Protein 8Z8Z (pdb70)

GO terms:
  GO:0015485 cholesterol binding (F, IDA)
  GO:0034198 cellular response to amino acid starvation (P, IDA)
  GO:0005765 lysosomal membrane (C, IDA)
  GO:1904263 positive regulation of TORC1 signaling (P, IDA)
  GO:0071397 cellular response to cholesterol (P, IDA)
  GO:0070062 extracellular exosome (C, HDA)
  GO:0050890 cognition (P, IMP)

Sequence (1158 aa):
PSMSITRLFPALLECFGIVLCGYIAGRANVITSTQAKGLGNFVSRFALPALLFKNMVVLNFSNVDWSFLYSILIAKASVFFIVCVLTLLVASPDSRFSKAGLFPIFATQSNDFALGYPIVEALYQTTYPEYLQYIYLVAPISLMMLNPIGFIFCEIQKWKDTQNASQNKIKIVGLGLLRVLQNPIVFMVFIGIAFNFILDRKVPVYVENFLDGLGNSFSGSALFYLGLTMVGKIKRLKKSAFVVLILLITAKLLVLPLLCREMVELLDKGDSVVNHTSLSNYAFLYGVFPVAPGVAIFATQFNMEVEIITSGMVISTFVSAPIMYVSAWLLTFPTMDPKPLAYAIQNVSFDISIVSLISLIWSLAILLLSKKYKQLPHMLTTNLLIAQSIVCAGMMIWNFVKEKNFVGQILVFVLLYSSLYSTYLWTGLLAISLFLLKKRERVQIPVGIIIISGWGIPALLVGVLLITGKHNGDSIDSAFFYGKEQMITTAVTLFCSILIAGISLMCMNDQQLTRHVLLCLLLIIGLFANLSSCLWWLFNQEPGRLYVELQFFCAVFNFGQGFISFGIFGLDKHLIILPPSMSITRLFPALLECFGIVLCGYIAGRANVITSTQAKGLGNFVSRFALPALLFKNMVVLNFSNVDWSFLYSILIAKASVFFIVCVLTLLVASPDSRFSKAGLFPIFATQSNDFALGYPIVEALYQTTYPEYLQYIYLVAPISLMMLNPIGFIFCEIQKWKDTQNASQNKIKIVGLGLLRVLQNPIVFMVFIGIAFNFILDRKVPVYVENFLDGLGNSFSGSALFYLGLTMVGKIKRLKKSAFVVLILLITAKLLVLPLLCREMVELLDKGDSVVNHTSLSNYAFLYGVFPVAPGVAIFATQFNMEVEIITSGMVISTFVSAPIMYVSAWLLTFPTMDPKPLAYAIQNVSFDISIVSLISLIWSLAILLLSKKYKQLPHMLTTNLLIAQSIVCAGMMIWNFVKEKNFVGQILVFVLLYSSLYSTYLWTGLLAISLFLLKKRERVQIPVGIIIISGWGIPALLVGVLLITGKHNGDSIDSAFFYGKEQMITTAVTLFCSILIAGISLMCMNDQQLTRHVLLCLLLIIGLFANLSSCLWWLFNQEPGRLYVELQFFCAVFNFGQGFISFGIFGLDKHLIILP

Radius of gyration: 35.73 Å; Cα contacts (8 Å, |Δi|>4): 1733; chains: 2; bounding box: 79×108×57 Å

Secondary structure (DSSP, 8-state):
--S-GGGHHHHHHHHHHHHHHHHHHHHTTSS-HHHHHHHHHHIIIIIHHHHHHHHHHH--SSS--HHHHHHHHHHHHHHHHHHHHHHHHHS-HHHHHHHHHHHHHHHH-B-IIIIIHHHHHHHHTTT-GGGGGGHHHHHHHHHHHHHHHHHHHHHHHHHHHHT-SS--HHHHHHHHHHHHHTSHHHHHHHHHHHHHHHTTT---HHHHHHHHHHHTTHHHHHHHHHHHHTTT------HHHHHHHHHHHHIIIIIHHHHHHHHHHHH---S-HHHHHHHHHHHHHHHTPPBPTHHHHHHHHHTSSHHHHHHHHHHHHHHHHHHHHHHHHHHHGGGS-HHHHHHHHHHHHHHHHHHHHHHHHHHHHHHHHHTGGGSTTHHHHHHHHHHHHHHHHHHHHHTTTTTS-TTHHHHHHHHHHHHHHHHHHHHHHHHHHHHHHHSTTS----TTTTTTTTTHHHHHHHHHTT-STT-----SSGGGSS-HHHHHHHHHHHHHHHHHHHHHHHHH----HHHHHHHHHHHHHHHHHHHHHHHHHHHSSS--SSHHHHHHHHHHHHTTHHHHHHHHHTSS-------/--S-GGGHHHHHHHHHHHHHHHHHHHHTTSS-HHHHHHHHHHIIIIIHHHHHHHHHHH--SSS--HHHHHHHHHHHHHHHHHHHHHHHHHS-HHHHHHHHHHHHHHHH-B-IIIIIHHHHHHHHTTT-GGGGGGHHHHHHHHHHHHHHHHHHHHHHHHHHHHT-SS--HHHHHHHHHHHHHTSHHHHHHHHHHHHHHHTTT---HHHHHHHHHHHTTHHHHHHHHHHHHTTT------HHHHHHHHHHHHIIIIIHHHHHHHHHHHH---S-HHHHHHHHHHHHHHHTPPBPTHHHHHHHHHTSSHHHHHHHHHHHHHHHHHHHHHHHHHHHGGGS-HHHHHHHHHHHHHHHHHHHHHHHHHHHHHHHHHTGGGSTTHHHHHHHHHHHHHHHHHHHHHTTTTTS-TTHHHHHHHHHHHHHHHHHHHHHHHHHHHHHHHSTTS----TTTTTTTTTHHHHHHHHHTT-STT-----SSGGGSS-HHHHHHHHHHHHHHHHHHHHHHHHH----HHHHHHHHHHHHHHHHHHHHHHHHHHHSSS--SSHHHHHHHHHHHHTTHHHHHHHHHTSS-------

Foldseek 3Di:
DQWPLVLQLVLLCLLVVLLQVLLCCQVVPVADPVRLVVLVCLLQVFQVLLQLLLLLLQPPVPPAPVLLLVQLLVLLVVLLVVQLVVLCVPPDPLCSLVCSQLLSLQQRQFDLQQRVQSNCCRTHCVNPVSLNSVSLVNRLVNLQPRNLVSQLSLLVNVCVVVVPVDDDSVVSSVVSNVVSCPRSSHVSSVVSNVNSVVVVSDDPPVCVVVSCVSNVPNHSSVSSSNSNLLHPQQDDDDVVLVVSLVVSLCSQQPVSLVSSLVSLLVRPDDPDPVVSLSSSLSSSLVSNGAGDCVSLVVCVVSVGCNSSSRNSRSVRVLPSSVSSSLSNLVSCQVVDDPVVLLVVLLVVLLSLLVVLLVLLVLLLLQCVLLVVCVDPPNVLVNLLSVLLNQLSVLSNCLLVDQLHPLPVNLVSLLSNFLSLLLNLQSLLVSLQVLLCVLVVVPDDCCDCCVPVVSRVVRSVLSCQQVVDPSLQASRSDSCVRGPLSSLVSLLVSLVCSLVSNVVSNVSSCVNCSVLSNVLSVVLSVLSVLSNCLSVVCVVVPPDDPCNVVSVSSNSSCSNNSSVSVSVRRSSDDGDRDPD/DQWPLVLQLVLLCLLVVLLQVLLCCQVVPVADPVRLVVLVCLLQVFQVLLQLLLLLLQPPVPPAPVLLLVQLLVLLVVLLVVQLVVLCVPPDPLCSLVCSQLLSLQQRQFDLQQRVQSNCCRTHCVNPVSLNSVSLVNRLVNLQPRNLVSQLSLLVNVCVVVVPVDDDSVVSSVVSNVVSCPRSSHVSSVVSNVNSVVVVSDDPPVCVVVSCVSNVPNHSSVSSSNSNLLHPQQDDDDVVLVVSLVVSLCSQQPVSLVSSLVSLLVRPDDPDPVVSLSSSLSSSLVSNGAGDCVSLVVCVVSVGCNSSSRNSRSVRVLPSSVSSSLSNLVSCQVVDDPVVLLVVLLVVLLSLLVVLLVLLVLLLLQCVLLVVCVDPPNVLVNLLSVLLNQLSVLSNCLLVDQLHPLPVNLVSLLSNFLSLLLNLQSLLVSLQVLLCVLVVVPDDCCDCCVPVVSRVVRSVLSCQQVVDPSLQASRSDSCVRGPLSSLVSLLVSLVCSLVSNVVSNVSSCVNCSVLSNVLSVVLSVLSVLSNCLSVVCVVVPPDDPCNVVSVSSNSSCSNNSSVSVSVRRSSDDGDRDPD

Solvent-accessible surface area: 46080 Å² total; per-residue (Å²): 129,15,5,20,14,88,70,1,14,8,0,12,40,23,0,38,19,0,8,85,23,0,33,91,0,17,103,66,102,42,2,46,97,60,22,9,91,1,0,7,26,0,10,50,135,33,0,21,16,8,22,0,30,31,33,1,0,71,11,46,35,97,102,10,50,92,48,2,6,117,0,0,15,76,0,2,40,39,1,8,135,80,14,10,53,101,8,50,128,118,14,72,90,127,25,61,49,3,46,0,0,0,13,0,0,0,0,3,16,10,11,3,17,7,0,0,50,10,4,4,60,8,2,0,88,102,50,26,74,74,8,21,34,9,0,9,7,2,9,0,47,6,9,47,86,10,4,10,77,0,2,38,39,0,15,47,17,60,39,95,92,96,80,42,116,68,72,40,117,144,115,6,64,34,60,0,86,93,68,10,88,110,33,40,25,0,75,26,5,95,71,0,51,47,70,3,140,120,35,91,96,126,16,56,95,65,60,67,43,45,15,56,12,7,3,92,0,10,36,2,0,11,1,0,62,6,0,14,32,22,40,54,63,104,109,186,34,126,74,75,13,92,75,44,6,80,113,10,16,54,11,0,5,91,60,0,0,78,49,0,66,98,34,0,55,114,34,14,153,57,147,46,123,100,73,47,61,0,22,5,10,2,0,20,8,6,0,0,2,0,0,9,35,21,0,10,95,9,0,78,88,6,119,16,24,45,84,10,0,14,0,0,5,10,48,0,1,63,49,0,20,51,55,3,12,22,13,0,6,43,24,5,11,117,72,45,95,117,124,66,25,20,108,7,3,10,48,0,1,48,2,20,0,38,54,0,35,113,10,0,100,126,0,25,35,16,2,71,82,21,91,31,54,117,67,43,0,2,57,1,1,7,24,1,0,85,6,2,16,72,0,1,47,0,4,39,67,0,24,135,11,33,71,48,70,54,83,45,4,57,52,4,0,47,68,1,9,7,2,1,0,1,2,1,6,7,3,0,19,0,0,55,4,7,62,45,37,78,46,85,114,54,98,44,62,42,86,30,39,25,92,112,12,0,118,23,63,0,25,97,25,3,38,90,4,32,92,56,66,118,31,38,11,70,35,24,16,6,38,54,2,18,50,38,51,2,9,90,10,9,7,83,4,0,118,44,0,39,73,51,2,21,103,5,20,129,76,29,118,131,87,21,53,73,77,0,50,57,0,0,83,66,1,40,111,8,0,144,20,11,27,45,9,8,58,82,36,42,136,61,98,85,10,75,69,106,8,42,49,49,29,0,75,10,11,24,20,10,12,8,3,1,54,48,0,27,26,22,2,2,56,17,96,46,95,47,74,100,154,128,15,4,18,14,88,70,1,13,6,0,12,42,23,0,39,19,1,7,85,23,0,36,89,0,16,105,67,104,41,3,45,97,59,22,8,91,0,0,8,27,0,9,49,134,32,0,20,16,8,21,0,29,30,32,2,0,69,11,46,36,97,103,9,50,90,46,2,7,119,0,0,16,76,0,2,39,40,1,8,132,83,14,9,52,102,8,50,130,120,13,70,89,125,24,61,48,3,48,0,0,0,13,0,0,0,0,4,16,10,11,3,18,8,0,0,49,11,5,4,59,8,2,0,85,100,50,25,73,73,7,21,36,9,1,7,7,1,8,0,46,7,9,49,84,11,5,11,78,0,2,36,40,0,14,46,16,58,38,95,92,93,80,42,115,66,74,38,118,143,115,6,62,36,59,0,87,93,67,9,87,110,33,41,25,1,76,26,5,94,70,0,50,46,69,3,141,121,33,92,97,126,18,56,96,65,60,68,44,44,15,55,12,8,3,92,0,9,36,2,0,11,1,0,63,5,0,14,33,22,40,54,61,103,111,187,36,129,74,74,12,90,76,44,5,78,114,10,16,53,10,0,6,92,60,0,0,79,50,0,67,96,33,0,54,114,33,12,156,59,148,46,124,100,72,48,62,0,22,6,12,2,0,20,9,6,0,0,1,0,0,10,37,21,0,8,94,10,0,78,87,6,119,17,25,44,83,10,0,13,0,0,5,10,49,0,2,64,51,0,20,52,58,5,13,21,13,0,6,44,26,6,11,116,71,46,92,118,122,66,24,20,105,7,2,10,50,0,1,50,2,20,0,41,53,0,37,115,10,0,100,125,1,25,37,17,2,70,82,21,91,31,55,119,70,44,0,2,56,1,1,7,24,0,0,84,7,2,16,71,0,1,47,0,3,38,69,0,25,138,10,32,70,47,71,53,80,44,5,55,53,4,0,48,68,1,10,6,3,2,0,1,2,1,6,7,3,0,19,0,0,51,3,7,62,44,35,78,46,83,115,56,99,44,61,40,87,30,37,24,92,113,13,0,118,24,62,0,24,98,26,3,37,88,4,32,90,56,67,116,32,38,11,68,34,24,16,6,41,53,2,19,48,38,51,1,9,90,10,8,7,84,4,0,116,45,0,41,73,52,2,20,104,5,20,128,77,28,118,132,86,21,54,72,76,0,50,59,0,0,86,66,1,41,111,8,0,144,20,11,26,44,11,8,60,80,35,42,136,61,96,84,9,74,66,108,8,44,48,47,28,0,75,10,13,23,20,11,12,8,3,1,53,48,0,26,26,21,2,3,56,16,96,46,94,48,73,102,155

Structure (mmCIF, N/CA/C/O backbone):
data_8Z8Z
#
_entry.id   8Z8Z
#
_cell.length_a   1.00
_cell.length_b   1.00
_cell.length_c   1.00
_cell.angle_alpha   90.00
_cell.angle_beta   90.00
_cell.angle_gamma   90.00
#
_symmetry.space_group_name_H-M   'P 1'
#
loop_
_entity.id
_entity.type
_entity.pdbx_description
1 polymer 'Lysosomal cholesterol signaling protein,Fluorescent Protein'
2 non-polymer 2-acetamido-2-deoxy-beta-D-glucopyranose
3 non-polymer '[(2~{R})-1-[2-azanylethoxy(oxidanyl)phosphoryl]oxy-3-hexadecanoyloxy-propan-2-yl] (~{Z})-octadec-9-enoate'
4 non-polymer CHOLESTEROL
5 non-polymer '[(2~{R})-1-[2-azanylethoxy(oxidanyl)phosphoryl]oxy-3-hexadecanoyloxy-propan-2-yl] (4~{Z},7~{Z},10~{Z},13~{Z},16~{Z},19~{Z})-docosa-4,7,10,13,16,19-hexaenoate'
6 non-polymer 1-palmitoyl-2-oleoyl-sn-glycero-3-phosphocholine
7 non-polymer 'SODIUM ION'
8 water water
#
loop_
_atom_site.group_PDB
_atom_site.id
_atom_site.type_symbol
_atom_site.label_atom_id
_atom_site.label_alt_id
_atom_site.label_comp_id
_atom_site.label_asym_id
_atom_site.label_entity_id
_atom_site.label_seq_id
_atom_site.pdbx_PDB_ins_code
_atom_site.Cartn_x
_atom_site.Cartn_y
_atom_site.Cartn_z
_atom_site.occupancy
_atom_site.B_iso_or_equiv
_atom_site.auth_seq_id
_atom_site.auth_comp_id
_atom_site.auth_asym_id
_atom_site.auth_atom_id
_atom_site.pdbx_PDB_model_num
ATOM 1 N N . PRO A 1 38 ? 162.909 188.403 183.993 1.00 67.93 35 PRO A N 1
ATOM 2 C CA . PRO A 1 38 ? 161.457 188.597 184.051 1.00 67.93 35 PRO A CA 1
ATOM 3 C C . PRO A 1 38 ? 160.672 187.479 183.373 1.00 67.93 35 PRO A C 1
ATOM 4 O O . PRO A 1 38 ? 160.772 186.316 183.751 1.00 67.93 35 PRO A O 1
ATOM 8 N N . SER A 1 39 ? 159.883 187.840 182.356 1.00 60.36 36 SER A N 1
ATOM 9 C CA . SER A 1 39 ? 159.020 186.835 181.680 1.00 60.36 36 SER A CA 1
ATOM 10 C C . SER A 1 39 ? 159.633 186.408 180.342 1.00 60.36 36 SER A C 1
ATOM 11 O O . SER A 1 39 ? 159.415 185.248 179.940 1.00 60.36 36 SER A O 1
ATOM 14 N N . MET A 1 40 ? 160.358 187.312 179.677 1.00 57.96 37 MET A N 1
ATOM 15 C CA . MET A 1 40 ? 160.947 187.000 178.347 1.00 57.96 37 MET A CA 1
ATOM 16 C C . MET A 1 40 ? 162.475 186.997 178.455 1.00 57.96 37 MET A C 1
ATOM 17 O O . MET A 1 40 ? 163.027 187.974 178.996 1.00 57.96 37 MET A O 1
ATOM 22 N N . SER A 1 41 ? 163.125 185.940 177.959 1.00 50.77 38 SER A N 1
ATOM 23 C CA . SER A 1 41 ? 164.611 185.876 177.968 1.00 50.77 38 SER A CA 1
ATOM 24 C C . SER A 1 41 ? 165.159 186.581 176.724 1.00 50.77 38 SER A C 1
ATOM 25 O O . SER A 1 41 ? 165.630 185.877 175.810 1.00 50.77 38 SER A O 1
ATOM 28 N N . ILE A 1 42 ? 165.101 187.916 176.695 1.00 47.88 39 ILE A N 1
ATOM 29 C CA . ILE A 1 42 ? 165.560 188.688 175.500 1.00 47.88 39 ILE A CA 1
ATOM 30 C C . ILE A 1 42 ? 167.039 188.377 175.245 1.00 47.88 39 ILE A C 1
ATOM 31 O O . ILE A 1 42 ? 167.428 188.303 174.066 1.00 47.88 39 ILE A O 1
ATOM 36 N N . THR A 1 43 ? 167.827 188.216 176.311 1.00 47.60 40 THR A N 1
ATOM 37 C CA . THR A 1 43 ? 169.266 187.871 176.160 1.00 47.60 40 THR A CA 1
ATOM 38 C C . THR A 1 43 ? 169.394 186.671 175.220 1.00 47.60 40 THR A C 1
ATOM 39 O O . THR A 1 43 ? 170.269 186.711 174.333 1.00 47.60 40 THR A O 1
ATOM 43 N N . ARG A 1 44 ? 168.525 185.666 175.366 1.00 46.99 41 ARG A N 1
ATOM 44 C CA . ARG A 1 44 ? 168.630 184.429 174.543 1.00 46.99 41 ARG A CA 1
ATOM 45 C C . ARG A 1 44 ? 168.035 184.652 173.146 1.00 46.99 41 ARG A C 1
ATOM 46 O O . ARG A 1 44 ? 168.116 183.718 172.325 1.00 46.99 41 ARG A O 1
ATOM 54 N N . LEU A 1 45 ? 167.460 185.829 172.885 1.00 42.96 42 LEU A N 1
ATOM 55 C CA . LEU A 1 45 ? 166.786 186.075 171.579 1.00 42.96 42 LEU A CA 1
ATOM 56 C C . LEU A 1 45 ? 167.818 186.248 170.458 1.00 42.96 42 LEU A C 1
ATOM 57 O O . LEU A 1 45 ? 167.613 185.655 169.381 1.00 42.96 42 LEU A O 1
ATOM 62 N N . PHE A 1 46 ? 168.883 187.020 170.696 1.00 44.54 43 PHE A N 1
ATOM 63 C CA . PHE A 1 46 ? 169.867 187.312 169.617 1.00 44.54 43 PHE A CA 1
ATOM 64 C C . PHE A 1 46 ? 170.496 186.018 169.077 1.00 44.54 43 PHE A C 1
ATOM 65 O O . PHE A 1 46 ? 170.508 185.840 167.846 1.00 44.54 43 PHE A O 1
ATOM 73 N N . PRO A 1 47 ? 171.013 185.103 169.929 1.00 43.57 44 PRO A N 1
ATOM 74 C CA . PRO A 1 47 ? 171.577 183.836 169.452 1.00 43.57 44 PRO A CA 1
ATOM 75 C C . PRO A 1 47 ? 170.537 183.008 168.683 1.00 43.57 44 PRO A C 1
ATOM 76 O O . PRO A 1 47 ? 170.900 182.402 167.692 1.00 43.57 44 PRO A O 1
ATOM 80 N N . ALA A 1 48 ? 169.283 183.009 169.145 1.00 42.45 45 ALA A N 1
ATOM 81 C CA . ALA A 1 48 ? 168.205 182.275 168.439 1.00 42.45 45 ALA A CA 1
ATOM 82 C C . ALA A 1 48 ? 168.034 182.852 167.031 1.00 42.45 45 ALA A C 1
ATOM 83 O O . ALA A 1 48 ? 167.932 182.057 166.077 1.00 42.45 45 ALA A O 1
ATOM 85 N N . LEU A 1 49 ? 168.009 184.183 166.912 1.00 42.50 46 LEU A N 1
ATOM 86 C CA . LEU A 1 49 ? 167.891 184.836 165.581 1.00 42.50 46 LEU A CA 1
ATOM 87 C C . LEU A 1 49 ? 169.125 184.481 164.748 1.00 42.50 46 LEU A C 1
ATOM 88 O O . LEU A 1 49 ? 168.962 184.189 163.547 1.00 42.50 46 LEU A O 1
ATOM 93 N N . LEU A 1 50 ? 170.309 184.506 165.368 1.00 44.09 47 LEU A N 1
ATOM 94 C CA . LEU A 1 50 ? 171.561 184.139 164.654 1.00 44.09 47 LEU A CA 1
ATOM 95 C C . LEU A 1 50 ? 171.404 182.727 164.084 1.00 44.09 47 LEU A C 1
ATOM 96 O O . LEU A 1 50 ? 171.769 182.525 162.911 1.00 44.09 47 LEU A O 1
ATOM 101 N N . GLU A 1 51 ? 170.873 181.794 164.881 1.00 43.77 48 GLU A N 1
ATOM 102 C CA . GLU A 1 51 ? 170.639 180.448 164.377 1.00 43.77 48 GLU A CA 1
ATOM 103 C C . GLU A 1 51 ? 169.669 180.448 163.209 1.00 43.77 48 GLU A C 1
ATOM 104 O O . GLU A 1 51 ? 169.980 179.948 162.124 1.00 43.77 48 GLU A O 1
ATOM 110 N N . CYS A 1 52 ? 168.489 181.020 163.415 1.00 43.44 49 CYS A N 1
ATOM 111 C CA . CYS A 1 52 ? 167.446 180.992 162.403 1.00 43.44 49 CYS A CA 1
ATOM 112 C C . CYS A 1 52 ? 167.898 181.624 161.105 1.00 43.44 49 CYS A C 1
ATOM 113 O O . CYS A 1 52 ? 167.760 181.022 160.047 1.00 43.44 49 CYS A O 1
ATOM 116 N N . PHE A 1 53 ? 168.484 182.810 161.159 1.00 42.52 50 PHE A N 1
ATOM 117 C CA . PHE A 1 53 ? 168.828 183.500 159.936 1.00 42.52 50 PHE A CA 1
ATOM 118 C C . PHE A 1 53 ? 170.220 183.168 159.434 1.00 42.52 50 PHE A C 1
ATOM 119 O O . PHE A 1 53 ? 170.461 183.286 158.238 1.00 42.52 50 PHE A O 1
ATOM 127 N N . GLY A 1 54 ? 171.112 182.672 160.283 1.00 41.26 51 GLY A N 1
ATOM 128 C CA . GLY A 1 54 ? 172.330 182.065 159.809 1.00 41.26 51 GLY A CA 1
ATOM 129 C C . GLY A 1 54 ? 172.115 180.853 158.950 1.00 41.26 51 GLY A C 1
ATOM 130 O O . GLY A 1 54 ? 172.720 180.756 157.891 1.00 41.26 51 GLY A O 1
ATOM 131 N N . ILE A 1 55 ? 171.245 179.929 159.362 1.00 37.53 52 ILE A N 1
ATOM 132 C CA . ILE A 1 55 ? 170.977 178.762 158.528 1.00 37.53 52 ILE A CA 1
ATOM 133 C C . ILE A 1 55 ? 170.267 179.158 157.240 1.00 37.53 52 ILE A C 1
ATOM 134 O O . ILE A 1 55 ? 170.556 178.620 156.168 1.00 37.53 52 ILE A O 1
ATOM 139 N N . VAL A 1 56 ? 169.380 180.146 157.305 1.00 37.12 53 VAL A N 1
ATOM 140 C CA . VAL A 1 56 ? 168.738 180.654 156.094 1.00 37.12 53 VAL A CA 1
ATOM 141 C C . VAL A 1 56 ? 169.773 181.209 155.133 1.00 37.12 53 VAL A C 1
ATOM 142 O O . VAL A 1 56 ? 169.712 180.967 153.929 1.00 37.12 53 VAL A O 1
ATOM 146 N N . LEU A 1 57 ? 170.756 181.941 155.658 1.00 42.33 54 LEU A N 1
ATOM 147 C CA . LEU A 1 57 ? 171.808 182.525 154.836 1.00 42.33 54 LEU A CA 1
ATOM 148 C C . LEU A 1 57 ? 172.747 181.474 154.277 1.00 42.33 54 LEU A C 1
ATOM 149 O O . LEU A 1 57 ? 173.233 181.613 153.163 1.00 42.33 54 LEU A O 1
ATOM 154 N N . CYS A 1 58 ? 173.054 180.442 155.054 1.00 40.41 55 CYS A N 1
ATOM 155 C CA . CYS A 1 58 ? 173.779 179.296 154.522 1.00 40.41 55 CYS A CA 1
ATOM 156 C C . CYS A 1 58 ? 173.070 178.709 153.316 1.00 40.41 55 CYS A C 1
ATOM 157 O O . CYS A 1 58 ? 173.702 178.425 152.306 1.00 40.41 55 CYS A O 1
ATOM 160 N N . GLY A 1 59 ? 171.755 178.517 153.399 1.00 36.33 56 GLY A N 1
ATOM 161 C CA . GLY A 1 59 ? 171.019 178.011 152.251 1.00 36.33 56 GLY A CA 1
ATOM 162 C C . GLY A 1 59 ? 171.038 178.953 151.070 1.00 36.33 56 GLY A C 1
ATOM 163 O O . GLY A 1 59 ? 171.158 178.536 149.925 1.00 36.33 56 GLY A O 1
ATOM 164 N N . TYR A 1 60 ? 170.915 180.253 151.353 1.00 43.66 57 TYR A N 1
ATOM 165 C CA . TYR A 1 60 ? 170.953 181.271 150.271 1.00 43.66 57 TYR A CA 1
ATOM 166 C C . TYR A 1 60 ? 172.319 181.211 149.580 1.00 43.66 57 TYR A C 1
ATOM 167 O O . TYR A 1 60 ? 172.357 181.136 148.338 1.00 43.66 57 TYR A O 1
ATOM 176 N N . ILE A 1 61 ? 173.401 181.238 150.364 1.00 44.56 58 ILE A N 1
ATOM 177 C CA . ILE A 1 61 ? 174.740 181.154 149.800 1.00 44.56 58 ILE A CA 1
ATOM 178 C C . ILE A 1 61 ? 174.914 179.873 149.001 1.00 44.56 58 ILE A C 1
ATOM 179 O O . ILE A 1 61 ? 175.430 179.902 147.890 1.00 44.56 58 ILE A O 1
ATOM 184 N N . ALA A 1 62 ? 174.468 178.735 149.532 1.00 40.34 59 ALA A N 1
ATOM 185 C CA . ALA A 1 62 ? 174.589 177.493 148.787 1.00 40.34 59 ALA A CA 1
ATOM 186 C C . ALA A 1 62 ? 173.865 177.570 147.458 1.00 40.34 59 ALA A C 1
ATOM 187 O O . ALA A 1 62 ? 174.333 177.035 146.461 1.00 40.34 59 ALA A O 1
ATOM 189 N N . GLY A 1 63 ? 172.735 178.255 147.412 1.00 43.56 60 GLY A N 1
ATOM 190 C CA . GLY A 1 63 ? 172.014 178.358 146.166 1.00 43.56 60 GLY A CA 1
ATOM 191 C C . GLY A 1 63 ? 172.597 179.353 145.190 1.00 43.56 60 GLY A C 1
ATOM 192 O O . GLY A 1 63 ? 172.475 179.176 143.984 1.00 43.56 60 GLY A O 1
ATOM 193 N N . ARG A 1 64 ? 173.238 180.401 145.718 1.00 51.55 61 ARG A N 1
ATOM 194 C CA . ARG A 1 64 ? 173.880 181.425 144.851 1.00 51.55 61 ARG A CA 1
ATOM 195 C C . ARG A 1 64 ? 175.227 180.886 144.362 1.00 51.55 61 ARG A C 1
ATOM 196 O O . ARG A 1 64 ? 175.551 181.101 143.178 1.00 51.55 61 ARG A O 1
ATOM 204 N N . ALA A 1 65 ? 175.975 180.211 145.241 1.00 47.47 62 ALA A N 1
ATOM 205 C CA . ALA A 1 65 ? 177.279 179.623 144.856 1.00 47.47 62 ALA A CA 1
ATOM 206 C C . ALA A 1 65 ? 177.044 178.436 143.918 1.00 47.47 62 ALA A C 1
ATOM 207 O O . ALA A 1 65 ? 178.031 177.950 143.333 1.00 47.47 62 ALA A O 1
ATOM 209 N N . ASN A 1 66 ? 175.791 177.984 143.799 1.00 47.12 63 ASN A N 1
ATOM 210 C CA . ASN A 1 66 ? 175.441 176.852 142.897 1.00 47.12 63 ASN A CA 1
ATOM 211 C C . ASN A 1 66 ? 175.869 175.525 143.534 1.00 47.12 63 ASN A C 1
ATOM 212 O O . ASN A 1 66 ? 175.915 174.517 142.805 1.00 47.12 63 ASN A O 1
ATOM 217 N N . VAL A 1 67 ? 176.164 175.524 144.838 1.00 44.03 64 VAL A N 1
ATOM 218 C CA . VAL A 1 67 ? 176.489 174.245 145.536 1.00 44.03 64 VAL A CA 1
ATOM 219 C C . VAL A 1 67 ? 175.272 173.328 145.389 1.00 44.03 64 VAL A C 1
ATOM 220 O O . VAL A 1 67 ? 175.470 172.122 145.148 1.00 44.03 64 VAL A O 1
ATOM 224 N N . ILE A 1 68 ? 174.065 173.884 145.525 1.00 41.56 65 ILE A N 1
ATOM 225 C CA . ILE A 1 68 ? 172.819 173.087 145.317 1.00 41.56 65 ILE A CA 1
ATOM 226 C C . ILE A 1 68 ? 171.982 173.805 144.254 1.00 41.56 65 ILE A C 1
ATOM 227 O O . ILE A 1 68 ? 171.626 174.976 144.482 1.00 41.56 65 ILE A O 1
ATOM 232 N N . THR A 1 69 ? 171.687 173.131 143.138 1.00 45.56 66 THR A N 1
ATOM 233 C CA . THR A 1 69 ? 170.937 173.778 142.028 1.00 45.56 66 THR A CA 1
ATOM 234 C C . THR A 1 69 ? 169.446 173.842 142.369 1.00 45.56 66 THR A C 1
ATOM 235 O O . THR A 1 69 ? 169.055 173.287 143.414 1.00 45.56 66 THR A O 1
ATOM 239 N N . SER A 1 70 ? 168.651 174.486 141.510 1.00 48.29 67 SER A N 1
ATOM 240 C CA . SER A 1 70 ? 167.226 174.628 141.765 1.00 48.29 67 SER A CA 1
ATOM 241 C C . SER A 1 70 ? 166.509 173.292 141.664 1.00 48.29 67 SER A C 1
ATOM 242 O O . SER A 1 70 ? 165.591 173.019 142.438 1.00 48.29 67 SER A O 1
ATOM 245 N N . THR A 1 71 ? 166.920 172.439 140.732 1.00 46.96 68 THR A N 1
ATOM 246 C CA . THR A 1 71 ? 166.364 171.098 140.687 1.00 46.96 68 THR A CA 1
ATOM 247 C C . THR A 1 71 ? 166.829 170.250 141.857 1.00 46.96 68 THR A C 1
ATOM 248 O O . THR A 1 71 ? 166.084 169.391 142.319 1.00 46.96 68 THR A O 1
ATOM 252 N N . GLN A 1 72 ? 168.028 170.472 142.366 1.00 44.71 69 GLN A N 1
ATOM 253 C CA . GLN A 1 72 ? 168.467 169.675 143.497 1.00 44.71 69 GLN A CA 1
ATOM 254 C C . GLN A 1 72 ? 167.841 170.143 144.794 1.00 44.71 69 GLN A C 1
ATOM 255 O O . GLN A 1 72 ? 167.761 169.374 145.742 1.00 44.71 69 GLN A O 1
ATOM 261 N N . ALA A 1 73 ? 167.419 171.393 144.878 1.00 41.41 70 ALA A N 1
ATOM 262 C CA . ALA A 1 73 ? 166.829 171.858 146.118 1.00 41.41 70 ALA A CA 1
ATOM 263 C C . ALA A 1 73 ? 165.489 171.208 146.374 1.00 41.41 70 ALA A C 1
ATOM 264 O O . ALA A 1 73 ? 165.032 171.175 147.516 1.00 41.41 70 ALA A O 1
ATOM 266 N N . LYS A 1 74 ? 164.873 170.676 145.315 1.00 43.73 71 LYS A N 1
ATOM 267 C CA . LYS A 1 74 ? 163.546 170.017 145.446 1.00 43.73 71 LYS A CA 1
ATOM 268 C C . LYS A 1 74 ? 163.649 168.845 146.427 1.00 43.73 71 LYS A C 1
ATOM 269 O O . LYS A 1 74 ? 162.714 168.669 147.228 1.00 43.73 71 LYS A O 1
ATOM 275 N N . GLY A 1 75 ? 164.745 168.082 146.366 1.00 40.66 72 GLY A N 1
ATOM 276 C CA . GLY A 1 75 ? 164.904 166.907 147.245 1.00 40.66 72 GLY A CA 1
ATOM 277 C C . GLY A 1 75 ? 164.823 167.293 148.710 1.00 40.66 72 GLY A C 1
ATOM 278 O O . GLY A 1 75 ? 164.065 166.634 149.452 1.00 40.66 72 GLY A O 1
ATOM 279 N N . LEU A 1 76 ? 165.556 168.335 149.111 1.00 37.33 73 LEU A N 1
ATOM 280 C CA . LEU A 1 76 ? 165.522 168.808 150.521 1.00 37.33 73 LEU A CA 1
ATOM 281 C C . LEU A 1 76 ? 164.090 169.230 150.865 1.00 37.33 73 LEU A C 1
ATOM 282 O O . LEU A 1 76 ? 163.607 168.847 151.948 1.00 37.33 73 LEU A O 1
ATOM 287 N N . GLY A 1 77 ? 163.437 169.969 149.964 1.00 38.43 74 GLY A N 1
ATOM 288 C CA . GLY A 1 77 ? 162.055 170.424 150.205 1.00 38.43 74 GLY A CA 1
ATOM 289 C C . GLY A 1 77 ? 161.111 169.255 150.417 1.00 38.43 74 GLY A C 1
ATOM 290 O O . GLY A 1 77 ? 160.318 169.306 151.376 1.00 38.43 74 GLY A O 1
ATOM 291 N N . ASN A 1 78 ? 161.202 168.229 149.565 1.00 39.86 75 ASN A N 1
ATOM 292 C CA . ASN A 1 78 ? 160.301 167.050 149.672 1.00 39.86 75 ASN A CA 1
ATOM 293 C C . ASN A 1 78 ? 160.533 166.361 151.020 1.00 39.86 75 ASN A C 1
ATOM 294 O O . ASN A 1 78 ? 159.539 166.033 151.692 1.00 39.86 75 ASN A O 1
ATOM 299 N N . PHE A 1 79 ? 161.798 166.165 151.398 1.00 34.77 76 PHE A N 1
ATOM 300 C CA . PHE A 1 79 ? 162.116 165.467 152.670 1.00 34.77 76 PHE A CA 1
ATOM 301 C C . PHE A 1 79 ? 161.534 166.257 153.844 1.00 34.77 76 PHE A C 1
ATOM 302 O O . PHE A 1 79 ? 160.949 165.640 154.754 1.00 34.77 76 PHE A O 1
ATOM 310 N N . VAL A 1 80 ? 161.694 167.582 153.823 1.00 38.20 77 VAL A N 1
ATOM 311 C CA . VAL A 1 80 ? 161.219 168.435 154.953 1.00 38.20 77 VAL A CA 1
ATOM 312 C C . VAL A 1 80 ? 159.688 168.480 154.961 1.00 38.20 77 VAL A C 1
ATOM 313 O O . VAL A 1 80 ? 159.111 168.444 156.063 1.00 38.20 77 VAL A O 1
ATOM 317 N N . SER A 1 81 ? 159.057 168.548 153.786 1.00 40.19 78 SER A N 1
ATOM 318 C CA . SER A 1 81 ? 157.579 168.711 153.721 1.00 40.19 78 SER A CA 1
ATOM 319 C C . SER A 1 81 ? 156.839 167.380 153.895 1.00 40.19 78 SER A C 1
ATOM 320 O O . SER A 1 81 ? 155.758 167.398 154.514 1.00 40.19 78 SER A O 1
ATOM 323 N N . ARG A 1 82 ? 157.380 166.277 153.371 1.00 44.12 79 ARG A N 1
ATOM 324 C CA . ARG A 1 82 ? 156.628 164.991 153.402 1.00 44.12 79 ARG A CA 1
ATOM 325 C C . ARG A 1 82 ? 157.135 164.064 154.513 1.00 44.12 79 ARG A C 1
ATOM 326 O O . ARG A 1 82 ? 156.540 162.982 154.675 1.00 44.12 79 ARG A O 1
ATOM 334 N N . PHE A 1 83 ? 158.181 164.456 155.243 1.00 39.82 80 PHE A N 1
ATOM 335 C CA . PHE A 1 83 ? 158.754 163.536 156.261 1.00 39.82 80 PHE A CA 1
ATOM 336 C C . PHE A 1 83 ? 159.075 164.297 157.551 1.00 39.82 80 PHE A C 1
ATOM 337 O O . PHE A 1 83 ? 158.443 164.005 158.584 1.00 39.82 80 PHE A O 1
ATOM 345 N N . ALA A 1 84 ? 160.021 165.239 157.492 1.00 37.53 81 ALA A N 1
ATOM 346 C CA . ALA A 1 84 ? 160.447 165.963 158.713 1.00 37.53 81 ALA A CA 1
ATOM 347 C C . ALA A 1 84 ? 159.261 166.712 159.332 1.00 37.53 81 ALA A C 1
ATOM 348 O O . ALA A 1 84 ? 159.101 166.637 160.566 1.00 37.53 81 ALA A O 1
ATOM 350 N N . LEU A 1 85 ? 158.461 167.400 158.511 1.00 37.80 82 LEU A N 1
ATOM 351 C CA . LEU A 1 85 ? 157.334 168.211 159.049 1.00 37.80 82 LEU A CA 1
ATOM 352 C C . LEU A 1 85 ? 156.251 167.286 159.623 1.00 37.80 82 LEU A C 1
ATOM 353 O O . LEU A 1 85 ? 155.953 167.421 160.825 1.00 37.80 82 LEU A O 1
ATOM 358 N N . PRO A 1 86 ? 155.647 166.360 158.843 1.00 39.65 83 PRO A N 1
ATOM 359 C CA . PRO A 1 86 ? 154.644 165.429 159.357 1.00 39.65 83 PRO A CA 1
ATOM 360 C C . PRO A 1 86 ? 155.025 164.769 160.651 1.00 39.65 83 PRO A C 1
ATOM 361 O O . PRO A 1 86 ? 154.199 164.696 161.551 1.00 39.65 83 PRO A O 1
ATOM 365 N N . ALA A 1 87 ? 156.255 164.287 160.773 1.00 40.01 84 ALA A N 1
ATOM 366 C CA . ALA A 1 87 ? 156.692 163.658 162.003 1.00 40.01 84 ALA A CA 1
ATOM 367 C C . ALA A 1 87 ? 156.661 164.615 163.172 1.00 40.01 84 ALA A C 1
ATOM 368 O O . ALA A 1 87 ? 156.233 164.247 164.267 1.00 40.01 84 ALA A O 1
ATOM 370 N N . LEU A 1 88 ? 157.153 165.832 162.970 1.00 40.11 85 LEU A N 1
ATOM 371 C CA . LEU A 1 88 ? 157.152 166.827 164.032 1.00 40.11 85 LEU A CA 1
ATOM 372 C C . LEU A 1 88 ? 155.743 167.167 164.493 1.00 40.11 85 LEU A C 1
ATOM 373 O O . LEU A 1 88 ? 155.465 167.187 165.692 1.00 40.11 85 LEU A O 1
ATOM 378 N N . LEU A 1 89 ? 154.849 167.440 163.549 1.00 41.61 86 LEU A N 1
ATOM 379 C CA . LEU A 1 89 ? 153.466 167.760 163.867 1.00 41.61 86 LEU A CA 1
ATOM 380 C C . LEU A 1 89 ? 152.770 166.614 164.573 1.00 41.61 86 LEU A C 1
ATOM 381 O O . LEU A 1 89 ? 152.085 166.828 165.571 1.00 41.61 86 LEU A O 1
ATOM 386 N N . PHE A 1 90 ? 152.880 165.399 164.033 1.00 44.80 87 PHE A N 1
ATOM 387 C CA . PHE A 1 90 ? 152.298 164.230 164.674 1.00 44.80 87 PHE A CA 1
ATOM 388 C C . PHE A 1 90 ? 152.757 164.107 166.104 1.00 44.80 87 PHE A C 1
ATOM 389 O O . PHE A 1 90 ? 151.938 164.030 167.019 1.00 44.80 87 PHE A O 1
ATOM 397 N N . LYS A 1 91 ? 154.063 164.091 166.318 1.00 43.85 88 LYS A N 1
ATOM 398 C CA . LYS A 1 91 ? 154.589 163.927 167.660 1.00 43.85 88 LYS A CA 1
ATOM 399 C C . LYS A 1 91 ? 154.097 165.004 168.603 1.00 43.85 88 LYS A C 1
ATOM 400 O O . LYS A 1 91 ? 153.793 164.727 169.761 1.00 43.85 88 LYS A O 1
ATOM 406 N N . ASN A 1 92 ? 154.019 166.240 168.141 1.00 44.74 89 ASN A N 1
ATOM 407 C CA . ASN A 1 92 ? 153.649 167.300 169.055 1.00 44.74 89 ASN A CA 1
ATOM 408 C C . ASN A 1 92 ? 152.162 167.309 169.339 1.00 44.74 89 ASN A C 1
ATOM 409 O O . ASN A 1 92 ? 151.752 167.709 170.423 1.00 44.74 89 ASN A O 1
ATOM 414 N N . MET A 1 93 ? 151.349 166.873 168.387 1.00 46.87 90 MET A N 1
ATOM 415 C CA . MET A 1 93 ? 149.924 166.790 168.615 1.00 46.87 90 MET A CA 1
ATOM 416 C C . MET A 1 93 ? 149.578 165.650 169.551 1.00 46.87 90 MET A C 1
ATOM 417 O O . MET A 1 93 ? 148.688 165.797 170.384 1.00 46.87 90 MET A O 1
ATOM 422 N N . VAL A 1 94 ? 150.294 164.531 169.440 1.00 47.40 91 VAL A N 1
ATOM 423 C CA . VAL A 1 94 ? 150.012 163.350 170.241 1.00 47.40 91 VAL A CA 1
ATOM 424 C C . VAL A 1 94 ? 150.226 163.617 171.720 1.00 47.40 91 VAL A C 1
ATOM 425 O O . VAL A 1 94 ? 149.493 163.100 172.555 1.00 47.40 91 VAL A O 1
ATOM 429 N N . VAL A 1 95 ? 151.238 164.425 172.044 1.00 48.07 92 VAL A N 1
ATOM 430 C CA . VAL A 1 95 ? 151.584 164.661 173.479 1.00 48.07 92 VAL A CA 1
ATOM 431 C C . VAL A 1 95 ? 150.800 165.859 174.024 1.00 48.07 92 VAL A C 1
ATOM 432 O O . VAL A 1 95 ? 150.744 166.003 175.260 1.00 48.07 92 VAL A O 1
ATOM 436 N N . LEU A 1 96 ? 150.236 166.693 173.145 1.00 50.11 93 LEU A N 1
ATOM 437 C CA . LEU A 1 96 ? 149.530 167.921 173.603 1.00 50.11 93 LEU A CA 1
ATOM 438 C C . LEU A 1 96 ? 148.436 167.540 174.606 1.00 50.11 93 LEU A C 1
ATOM 439 O O . LEU A 1 96 ? 147.544 166.756 174.233 1.00 50.11 93 LEU A O 1
ATOM 444 N N . ASN A 1 97 ? 148.500 168.085 175.825 1.00 54.98 94 ASN A N 1
ATOM 445 C CA . ASN A 1 97 ? 147.509 167.735 176.878 1.00 54.98 94 ASN A CA 1
ATOM 446 C C . ASN A 1 97 ? 146.102 168.118 176.407 1.00 54.98 94 ASN A C 1
ATOM 447 O O . ASN A 1 97 ? 145.184 167.295 176.591 1.00 54.98 94 ASN A O 1
ATOM 452 N N . PHE A 1 98 ? 145.943 169.321 175.845 1.00 54.39 95 PHE A N 1
ATOM 453 C CA . PHE A 1 98 ? 144.623 169.780 175.333 1.00 54.39 95 PHE A CA 1
ATOM 454 C C . PHE A 1 98 ? 143.687 170.068 176.511 1.00 54.39 95 PHE A C 1
ATOM 455 O O . PHE A 1 98 ? 142.537 170.481 176.271 1.00 54.39 95 PHE A O 1
ATOM 463 N N . SER A 1 99 ? 144.167 169.857 177.740 1.00 58.92 96 SER A N 1
ATOM 464 C CA . SER A 1 99 ? 143.346 170.132 178.949 1.00 58.92 96 SER A CA 1
ATOM 465 C C . SER A 1 99 ? 143.978 171.275 179.747 1.00 58.92 96 SER A C 1
ATOM 466 O O . SER A 1 99 ? 143.409 171.653 180.789 1.00 58.92 96 SER A O 1
ATOM 469 N N . ASN A 1 100 ? 145.111 171.800 179.271 1.00 57.47 97 ASN A N 1
ATOM 470 C CA . ASN A 1 100 ? 145.788 172.936 179.951 1.00 57.47 97 ASN A CA 1
ATOM 471 C C . ASN A 1 100 ? 146.106 174.008 178.905 1.00 57.47 97 ASN A C 1
ATOM 472 O O . ASN A 1 100 ? 147.093 174.744 179.098 1.00 57.47 97 ASN A O 1
ATOM 477 N N . VAL A 1 101 ? 145.303 174.081 177.841 1.00 51.63 98 VAL A N 1
ATOM 478 C CA . VAL A 1 101 ? 145.562 175.056 176.739 1.00 51.63 98 VAL A CA 1
ATOM 479 C C . VAL A 1 101 ? 144.701 176.305 176.948 1.00 51.63 98 VAL A C 1
ATOM 480 O O . VAL A 1 101 ? 143.471 176.154 177.081 1.00 51.63 98 VAL A O 1
ATOM 484 N N . ASP A 1 102 ? 145.325 177.487 176.970 1.00 50.83 99 ASP A N 1
ATOM 485 C CA . ASP A 1 102 ? 144.563 178.759 177.092 1.00 50.83 99 ASP A CA 1
ATOM 486 C C . ASP A 1 102 ? 143.878 179.043 175.754 1.00 50.83 99 ASP A C 1
ATOM 487 O O . ASP A 1 102 ? 144.454 179.793 174.941 1.00 50.83 99 ASP A O 1
ATOM 492 N N . TRP A 1 103 ? 142.696 178.460 175.540 1.00 47.44 100 TRP A N 1
ATOM 493 C CA . TRP A 1 103 ? 141.962 178.649 174.262 1.00 47.44 100 TRP A CA 1
ATOM 494 C C . TRP A 1 103 ? 141.656 180.137 174.064 1.00 47.44 100 TRP A C 1
ATOM 495 O O . TRP A 1 103 ? 141.583 180.567 172.901 1.00 47.44 100 TRP A O 1
ATOM 506 N N . SER A 1 104 ? 141.500 180.886 175.159 1.00 49.92 101 SER A N 1
ATOM 507 C CA . SER A 1 104 ? 141.247 182.348 175.063 1.00 49.92 101 SER A CA 1
ATOM 508 C C . SER A 1 104 ? 142.405 183.019 174.317 1.00 49.92 101 SER A C 1
ATOM 509 O O . SER A 1 104 ? 142.130 183.850 173.430 1.00 49.92 101 SER A O 1
ATOM 512 N N . PHE A 1 105 ? 143.646 182.664 174.662 1.00 45.47 102 PHE A N 1
ATOM 513 C CA . PHE A 1 105 ? 144.825 183.226 173.955 1.00 45.47 102 PHE A CA 1
ATOM 514 C C . PHE A 1 105 ? 144.762 182.819 172.482 1.00 45.47 102 PHE A C 1
ATOM 515 O O . PHE A 1 105 ? 144.989 183.680 171.610 1.00 45.47 102 PHE A O 1
ATOM 523 N N . LEU A 1 106 ? 144.460 181.544 172.218 1.00 44.85 103 LEU A N 1
ATOM 524 C CA . LEU A 1 106 ? 144.335 181.061 170.818 1.00 44.85 103 LEU A CA 1
ATOM 525 C C . LEU A 1 106 ? 143.176 181.803 170.146 1.00 44.85 103 LEU A C 1
ATOM 526 O O . LEU A 1 106 ? 143.361 182.270 169.006 1.00 44.85 103 LEU A O 1
ATOM 531 N N . TYR A 1 107 ? 142.034 181.909 170.832 1.00 46.09 104 TYR A N 1
ATOM 532 C CA . TYR A 1 107 ? 140.895 182.630 170.282 1.00 46.09 104 TYR A CA 1
ATOM 533 C C . TYR A 1 107 ? 141.279 184.021 169.859 1.00 46.09 104 TYR A C 1
ATOM 534 O O . TYR A 1 107 ? 140.805 184.526 168.847 1.00 46.09 104 TYR A O 1
ATOM 543 N N . SER A 1 108 ? 142.123 184.665 170.635 1.00 45.13 105 SER A N 1
ATOM 544 C CA . SER A 1 108 ? 142.454 186.042 170.344 1.00 45.13 105 SER A CA 1
ATOM 545 C C . SER A 1 108 ? 143.452 186.154 169.198 1.00 45.13 105 SER A C 1
ATOM 546 O O . SER A 1 108 ? 143.386 187.093 168.414 1.00 45.13 105 SER A O 1
ATOM 549 N N . ILE A 1 109 ? 144.320 185.165 169.020 1.00 41.65 106 ILE A N 1
ATOM 550 C CA . ILE A 1 109 ? 145.156 185.171 167.823 1.00 41.65 106 ILE A CA 1
ATOM 551 C C . ILE A 1 109 ? 144.332 184.868 166.581 1.00 41.65 106 ILE A C 1
ATOM 552 O O . ILE A 1 109 ? 144.509 185.489 165.534 1.00 41.65 106 ILE A O 1
ATOM 557 N N . LEU A 1 110 ? 143.421 183.910 166.670 1.00 42.17 107 LEU A N 1
ATOM 558 C CA . LEU A 1 110 ? 142.596 183.585 165.520 1.00 42.17 107 LEU A CA 1
ATOM 559 C C . LEU A 1 110 ? 141.695 184.742 165.149 1.00 42.17 107 LEU A C 1
ATOM 560 O O . LEU A 1 110 ? 141.454 184.987 163.976 1.00 42.17 107 LEU A O 1
ATOM 565 N N . ILE A 1 111 ? 141.222 185.487 166.136 1.00 42.45 108 ILE A N 1
ATOM 566 C CA . ILE A 1 111 ? 140.405 186.660 165.878 1.00 42.45 108 ILE A CA 1
ATOM 567 C C . ILE A 1 111 ? 141.211 187.760 165.209 1.00 42.45 108 ILE A C 1
ATOM 568 O O . ILE A 1 111 ? 140.732 188.398 164.271 1.00 42.45 108 ILE A O 1
ATOM 573 N N . ALA A 1 112 ? 142.430 188.020 165.683 1.00 40.73 109 ALA A N 1
ATOM 574 C CA . ALA A 1 112 ? 143.258 189.012 165.016 1.00 40.73 109 ALA A CA 1
ATOM 575 C C . ALA A 1 112 ? 143.529 188.640 163.565 1.00 40.73 109 ALA A C 1
ATOM 576 O O . ALA A 1 112 ? 143.527 189.509 162.691 1.00 40.73 109 ALA A O 1
ATOM 578 N N . LYS A 1 113 ? 143.766 187.359 163.278 1.00 39.79 110 LYS A N 1
ATOM 579 C CA . LYS A 1 113 ? 144.049 186.980 161.896 1.00 39.79 110 LYS A CA 1
ATOM 580 C C . LYS A 1 113 ? 142.803 187.037 161.043 1.00 39.79 110 LYS A C 1
ATOM 581 O O . LYS A 1 113 ? 142.874 187.385 159.876 1.00 39.79 110 LYS A O 1
ATOM 587 N N . ALA A 1 114 ? 141.663 186.646 161.589 1.00 40.22 111 ALA A N 1
ATOM 588 C CA . ALA A 1 114 ? 140.403 186.845 160.898 1.00 40.22 111 ALA A CA 1
ATOM 589 C C . ALA A 1 114 ? 140.201 188.303 160.526 1.00 40.22 111 ALA A C 1
ATOM 590 O O . ALA A 1 114 ? 139.776 188.606 159.414 1.00 40.22 111 ALA A O 1
ATOM 592 N N . SER A 1 115 ? 140.548 189.219 161.431 1.00 41.46 112 SER A N 1
ATOM 593 C CA . SER A 1 115 ? 140.356 190.646 161.192 1.00 41.46 112 SER A CA 1
ATOM 594 C C . SER A 1 115 ? 141.270 191.165 160.103 1.00 41.46 112 SER A C 1
ATOM 595 O O . SER A 1 115 ? 140.844 191.949 159.254 1.00 41.46 112 SER A O 1
ATOM 598 N N . VAL A 1 116 ? 142.535 190.775 160.128 1.00 39.67 113 VAL A N 1
ATOM 599 C CA . VAL A 1 116 ? 143.447 191.198 159.074 1.00 39.67 113 VAL A CA 1
ATOM 600 C C . VAL A 1 116 ? 143.044 190.586 157.735 1.00 39.67 113 VAL A C 1
ATOM 601 O O . VAL A 1 116 ? 143.058 191.264 156.707 1.00 39.67 113 VAL A O 1
ATOM 605 N N . PHE A 1 117 ? 142.647 189.312 157.728 1.00 40.11 114 PHE A N 1
ATOM 606 C CA . PHE A 1 117 ? 142.186 188.665 156.506 1.00 40.11 114 PHE A CA 1
ATOM 607 C C . PHE A 1 117 ? 141.015 189.412 155.914 1.00 40.11 114 PHE A C 1
ATOM 608 O O . PHE A 1 117 ? 140.968 189.643 154.716 1.00 40.11 114 PHE A O 1
ATOM 616 N N . PHE A 1 118 ? 140.056 189.802 156.750 1.00 41.21 115 PHE A N 1
ATOM 617 C CA . PHE A 1 118 ? 138.868 190.472 156.251 1.00 41.21 115 PHE A CA 1
ATOM 618 C C . PHE A 1 118 ? 139.207 191.831 155.691 1.00 41.21 115 PHE A C 1
ATOM 619 O O . PHE A 1 118 ? 138.769 192.183 154.597 1.00 41.21 115 PHE A O 1
ATOM 627 N N . ILE A 1 119 ? 140.016 192.595 156.428 1.00 43.04 116 ILE A N 1
ATOM 628 C CA . ILE A 1 119 ? 140.407 193.962 155.970 1.00 43.04 116 ILE A CA 1
ATOM 629 C C . ILE A 1 119 ? 141.106 193.858 154.609 1.00 43.04 116 ILE A C 1
ATOM 630 O O . ILE A 1 119 ? 140.624 194.499 153.654 1.00 43.04 116 ILE A O 1
ATOM 635 N N . VAL A 1 120 ? 142.186 193.076 154.522 1.00 41.87 117 VAL A N 1
ATOM 636 C CA . VAL A 1 120 ? 142.977 192.990 153.256 1.00 41.87 117 VAL A CA 1
ATOM 637 C C . VAL A 1 120 ? 142.073 192.515 152.115 1.00 41.87 117 VAL A C 1
ATOM 638 O O . VAL A 1 120 ? 142.080 193.165 151.052 1.00 41.87 117 VAL A O 1
ATOM 642 N N . CYS A 1 121 ? 141.316 191.435 152.329 1.00 44.03 118 CYS A N 1
ATOM 643 C CA . CYS A 1 121 ? 140.475 190.868 151.241 1.00 44.03 118 CYS A CA 1
ATOM 644 C C . CYS A 1 121 ? 139.501 191.934 150.732 1.00 44.03 118 CYS A C 1
ATOM 645 O O . CYS A 1 121 ? 139.410 192.109 149.501 1.00 44.03 118 CYS A O 1
ATOM 648 N N . VAL A 1 122 ? 138.813 192.624 151.646 1.00 45.06 119 VAL A N 1
ATOM 649 C CA . VAL A 1 122 ? 137.803 193.646 151.243 1.00 45.06 119 VAL A CA 1
ATOM 650 C C . VAL A 1 122 ? 138.507 194.758 150.461 1.00 45.06 119 VAL A C 1
ATOM 651 O O . VAL A 1 122 ? 138.002 195.129 149.385 1.00 45.06 119 VAL A O 1
ATOM 655 N N . LEU A 1 123 ? 139.637 195.251 150.975 1.00 47.36 120 LEU A N 1
ATOM 656 C CA . LEU A 1 123 ? 140.359 196.368 150.310 1.00 47.36 120 LEU A CA 1
ATOM 657 C C . LEU A 1 123 ? 140.781 195.933 148.903 1.00 47.36 120 LEU A C 1
ATOM 658 O O . LEU A 1 123 ? 140.640 196.745 147.968 1.00 47.36 120 LEU A O 1
ATOM 663 N N . THR A 1 124 ? 141.274 194.699 148.767 1.00 46.44 121 THR A N 1
ATOM 664 C CA . THR A 1 124 ? 141.711 194.183 147.442 1.00 46.44 121 THR A CA 1
ATOM 665 C C . THR A 1 124 ? 140.506 194.132 146.500 1.00 46.44 121 THR A C 1
ATOM 666 O O . THR A 1 124 ? 140.645 194.569 145.344 1.00 46.44 121 THR A O 1
ATOM 670 N N . LEU A 1 125 ? 139.366 193.637 146.988 1.00 47.41 122 LEU A N 1
ATOM 671 C CA . LEU A 1 125 ? 138.150 193.508 146.141 1.00 47.41 122 LEU A CA 1
ATOM 672 C C . LEU A 1 125 ? 137.599 194.899 145.813 1.00 47.41 122 LEU A C 1
ATOM 673 O O . LEU A 1 125 ? 136.727 194.991 144.929 1.00 47.41 122 LEU A O 1
ATOM 678 N N . LEU A 1 126 ? 138.079 195.937 146.502 1.00 49.89 123 LEU A N 1
ATOM 679 C CA . LEU A 1 126 ? 137.527 197.303 146.297 1.00 49.89 123 LEU A CA 1
ATOM 680 C C . LEU A 1 126 ? 138.418 198.110 145.346 1.00 49.89 123 LEU A C 1
ATOM 681 O O . LEU A 1 126 ? 137.893 199.053 144.723 1.00 49.89 123 LEU A O 1
ATOM 686 N N . VAL A 1 127 ? 139.695 197.765 145.232 1.00 53.38 124 VAL A N 1
ATOM 687 C CA . VAL A 1 127 ? 140.600 198.563 144.409 1.00 53.38 124 VAL A CA 1
ATOM 688 C C . VAL A 1 127 ? 141.254 197.784 143.265 1.00 53.38 124 VAL A C 1
ATOM 689 O O . VAL A 1 127 ? 141.773 198.381 142.322 1.00 53.38 124 VAL A O 1
ATOM 693 N N . ALA A 1 128 ? 141.234 196.459 143.347 1.00 54.03 125 ALA A N 1
ATOM 694 C CA . ALA A 1 128 ? 141.863 195.635 142.287 1.00 54.03 125 ALA A CA 1
ATOM 695 C C . ALA A 1 128 ? 140.976 195.617 141.038 1.00 54.03 125 ALA A C 1
ATOM 696 O O . ALA A 1 128 ? 139.743 195.524 141.192 1.00 54.03 125 ALA A O 1
ATOM 698 N N . SER A 1 129 ? 141.583 195.706 139.850 1.00 57.32 126 SER A N 1
ATOM 699 C CA . SER A 1 129 ? 140.813 195.631 138.583 1.00 57.32 126 SER A CA 1
ATOM 700 C C . SER A 1 129 ? 140.035 194.314 138.565 1.00 57.32 126 SER A C 1
ATOM 701 O O . SER A 1 129 ? 140.559 193.314 139.093 1.00 57.32 126 SER A O 1
ATOM 704 N N . PRO A 1 130 ? 138.820 194.258 137.980 1.00 56.02 127 PRO A N 1
ATOM 705 C CA . PRO A 1 130 ? 138.000 193.041 138.023 1.00 56.02 127 PRO A CA 1
ATOM 706 C C . PRO A 1 130 ? 138.737 191.793 137.519 1.00 56.02 127 PRO A C 1
ATOM 707 O O . PRO A 1 130 ? 138.478 190.724 138.041 1.00 56.02 127 PRO A O 1
ATOM 711 N N . ASP A 1 131 ? 139.632 191.951 136.540 1.00 59.55 128 ASP A N 1
ATOM 712 C CA . ASP A 1 131 ? 140.316 190.775 135.935 1.00 59.55 128 ASP A CA 1
ATOM 713 C C . ASP A 1 131 ? 141.081 189.986 137.004 1.00 59.55 128 ASP A C 1
ATOM 714 O O . ASP A 1 131 ? 140.942 188.749 137.021 1.00 59.55 128 ASP A O 1
ATOM 719 N N . SER A 1 132 ? 141.855 190.665 137.856 1.00 54.02 129 SER A N 1
ATOM 720 C CA . SER A 1 132 ? 142.689 189.953 138.862 1.00 54.02 129 SER A CA 1
ATOM 721 C C . SER A 1 132 ? 142.110 190.144 140.267 1.00 54.02 129 SER A C 1
ATOM 722 O O . SER A 1 132 ? 142.799 189.780 141.239 1.00 54.02 129 SER A O 1
ATOM 725 N N . ARG A 1 133 ? 140.892 190.681 140.368 1.00 51.64 130 ARG A N 1
ATOM 726 C CA . ARG A 1 133 ? 140.291 190.970 141.698 1.00 51.64 130 ARG A CA 1
ATOM 727 C C . ARG A 1 133 ? 140.187 189.680 142.519 1.00 51.64 130 ARG A C 1
ATOM 728 O O . ARG A 1 133 ? 140.615 189.698 143.687 1.00 51.64 130 ARG A O 1
ATOM 736 N N . PHE A 1 134 ? 139.650 188.606 141.930 1.00 48.17 131 PHE A N 1
ATOM 737 C CA . PHE A 1 134 ? 139.444 187.338 142.682 1.00 48.17 131 PHE A CA 1
ATOM 738 C C . PHE A 1 134 ? 140.793 186.740 143.091 1.00 48.17 131 PHE A C 1
ATOM 739 O O . PHE A 1 134 ? 140.931 186.317 144.254 1.00 48.17 131 PHE A O 1
ATOM 747 N N . SER A 1 135 ? 141.751 186.706 142.161 1.00 47.77 132 SER A N 1
ATOM 748 C CA . SER A 1 135 ? 143.088 186.126 142.450 1.00 47.77 132 SER A CA 1
ATOM 749 C C . SER A 1 135 ? 143.770 186.921 143.565 1.00 47.77 132 SER A C 1
ATOM 750 O O . SER A 1 135 ? 144.390 186.290 144.443 1.00 47.77 132 SER A O 1
ATOM 753 N N . LYS A 1 136 ? 143.657 188.251 143.529 1.00 44.32 133 LYS A N 1
ATOM 754 C CA . LYS A 1 136 ? 144.318 189.087 144.523 1.00 44.32 133 LYS A CA 1
ATOM 755 C C . LYS A 1 136 ? 143.583 189.045 145.845 1.00 44.32 133 LYS A C 1
ATOM 756 O O . LYS A 1 136 ? 144.208 188.938 146.891 1.00 44.32 133 LYS A O 1
ATOM 762 N N . ALA A 1 137 ? 142.265 189.102 145.820 1.00 44.05 134 ALA A N 1
ATOM 763 C CA . ALA A 1 137 ? 141.472 188.924 147.019 1.00 44.05 134 ALA A CA 1
ATOM 764 C C . ALA A 1 137 ? 141.618 187.543 147.622 1.00 44.05 134 ALA A C 1
ATOM 765 O O . ALA A 1 137 ? 141.381 187.376 148.804 1.00 44.05 134 ALA A O 1
ATOM 767 N N . GLY A 1 138 ? 141.969 186.544 146.840 1.00 42.12 135 GLY A N 1
ATOM 768 C CA . GLY A 1 138 ? 142.249 185.250 147.388 1.00 42.12 135 GLY A CA 1
ATOM 769 C C . GLY A 1 138 ? 143.604 185.102 148.021 1.00 42.12 135 GLY A C 1
ATOM 770 O O . GLY A 1 138 ? 143.717 184.546 149.102 1.00 42.12 135 GLY A O 1
ATOM 771 N N . LEU A 1 139 ? 144.656 185.509 147.306 1.00 40.38 136 LEU A N 1
ATOM 772 C CA . LEU A 1 139 ? 146.035 185.263 147.810 1.00 40.38 136 LEU A CA 1
ATOM 773 C C . LEU A 1 139 ? 146.467 186.368 148.778 1.00 40.38 136 LEU A C 1
ATOM 774 O O . LEU A 1 139 ? 147.102 186.033 149.797 1.00 40.38 136 LEU A O 1
ATOM 779 N N . PHE A 1 140 ? 146.150 187.626 148.468 1.00 39.78 137 PHE A N 1
ATOM 780 C CA . PHE A 1 140 ? 146.625 188.746 149.323 1.00 39.78 137 PHE A CA 1
ATOM 781 C C . PHE A 1 140 ? 146.381 188.415 150.800 1.00 39.78 137 PHE A C 1
ATOM 782 O O . PHE A 1 140 ? 147.366 188.406 151.559 1.00 39.78 137 PHE A O 1
ATOM 790 N N . PRO A 1 141 ? 145.136 188.164 151.268 1.00 38.93 138 PRO A N 1
ATOM 791 C CA . PRO A 1 141 ? 144.890 187.962 152.698 1.00 38.93 138 PRO A CA 1
ATOM 792 C C . PRO A 1 141 ? 145.487 186.694 153.251 1.00 38.93 138 PRO A C 1
ATOM 793 O O . PRO A 1 141 ? 145.788 186.624 154.449 1.00 38.93 138 PRO A O 1
ATOM 797 N N . ILE A 1 142 ? 145.724 185.6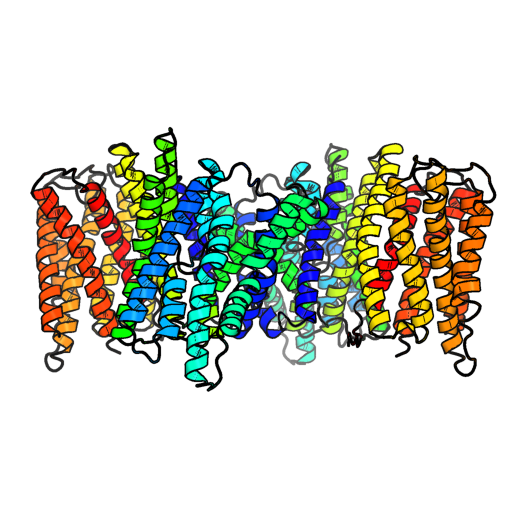97 152.414 1.00 38.58 139 ILE A N 1
ATOM 798 C CA . ILE A 1 142 ? 146.520 184.557 152.848 1.00 38.58 139 ILE A CA 1
ATOM 799 C C . ILE A 1 142 ? 147.958 184.979 153.116 1.00 38.58 139 ILE A C 1
ATOM 800 O O . ILE A 1 142 ? 148.547 184.583 154.117 1.00 38.58 139 ILE A O 1
ATOM 805 N N . PHE A 1 143 ? 148.536 185.785 152.233 1.00 37.28 140 PHE A N 1
ATOM 806 C CA . PHE A 1 143 ? 149.847 186.380 152.437 1.00 37.28 140 PHE A CA 1
ATOM 807 C C . PHE A 1 143 ? 149.936 187.151 153.738 1.00 37.28 140 PHE A C 1
ATOM 808 O O . PHE A 1 143 ? 150.892 186.971 154.487 1.00 37.28 140 PHE A O 1
ATOM 816 N N . ALA A 1 144 ? 148.949 187.976 154.042 1.00 37.71 141 ALA A N 1
ATOM 817 C CA . ALA A 1 144 ? 148.973 188.832 155.210 1.00 37.71 141 ALA A CA 1
ATOM 818 C C . ALA A 1 144 ? 148.715 188.088 156.506 1.00 37.71 141 ALA A C 1
ATOM 819 O O . ALA A 1 144 ? 148.992 188.626 157.564 1.00 37.71 141 ALA A O 1
ATOM 821 N N . THR A 1 145 ? 148.188 186.870 156.464 1.00 40.17 142 THR A N 1
ATOM 822 C CA . THR A 1 145 ? 147.941 186.206 157.742 1.00 40.17 142 THR A CA 1
ATOM 823 C C . THR A 1 145 ? 148.757 184.940 158.004 1.00 40.17 142 THR A C 1
ATOM 824 O O . THR A 1 145 ? 149.018 184.622 159.155 1.00 40.17 142 THR A O 1
ATOM 828 N N . GLN A 1 146 ? 149.147 184.192 156.989 1.00 43.09 143 GLN A N 1
ATOM 829 C CA . GLN A 1 146 ? 149.829 182.911 157.175 1.00 43.09 143 GLN A CA 1
ATOM 830 C C . GLN A 1 146 ? 151.317 183.128 157.388 1.00 43.09 143 GLN A C 1
ATOM 831 O O . GLN A 1 146 ? 151.983 183.678 156.523 1.00 43.09 143 GLN A O 1
ATOM 837 N N . SER A 1 147 ? 151.840 182.679 158.516 1.00 41.52 144 SER A N 1
ATOM 838 C CA . SER A 1 147 ? 153.191 183.028 158.912 1.00 41.52 144 SER A CA 1
ATOM 839 C C . SER A 1 147 ? 154.070 181.798 159.104 1.00 41.52 144 SER A C 1
ATOM 840 O O . SER A 1 147 ? 153.608 180.671 159.203 1.00 41.52 144 SER A O 1
ATOM 843 N N . ASN A 1 148 ? 155.374 182.042 159.149 1.00 40.60 145 ASN A N 1
ATOM 844 C CA . ASN A 1 148 ? 156.381 180.988 159.188 1.00 40.60 145 ASN A CA 1
ATOM 845 C C . ASN A 1 148 ? 156.576 180.553 160.629 1.00 40.60 145 ASN A C 1
ATOM 846 O O . ASN A 1 148 ? 157.537 180.900 161.292 1.00 40.60 145 ASN A O 1
ATOM 851 N N . ASP A 1 149 ? 155.653 179.732 161.093 1.00 44.45 146 ASP A N 1
ATOM 852 C CA . ASP A 1 149 ? 155.554 179.357 162.492 1.00 44.45 146 ASP A CA 1
ATOM 853 C C . ASP A 1 149 ? 156.427 178.179 162.871 1.00 44.45 146 ASP A C 1
ATOM 854 O O . ASP A 1 149 ? 156.912 178.124 163.991 1.00 44.45 146 ASP A O 1
ATOM 859 N N . PHE A 1 150 ? 156.577 177.204 162.002 1.00 42.23 147 PHE A N 1
ATOM 860 C CA . PHE A 1 150 ? 157.329 176.027 162.383 1.00 42.23 147 PHE A CA 1
ATOM 861 C C . PHE A 1 150 ? 158.819 176.234 162.193 1.00 42.23 147 PHE A C 1
ATOM 862 O O . PHE A 1 150 ? 159.576 176.031 163.131 1.00 42.23 147 PHE A O 1
ATOM 870 N N . ALA A 1 151 ? 159.249 176.711 161.038 1.00 41.36 148 ALA A N 1
ATOM 871 C CA . ALA A 1 151 ? 160.665 176.899 160.775 1.00 41.36 148 ALA A CA 1
ATOM 872 C C . ALA A 1 151 ? 161.252 178.069 161.539 1.00 41.36 148 ALA A C 1
ATOM 873 O O . ALA A 1 151 ? 162.265 177.908 162.208 1.00 41.36 148 ALA A O 1
ATOM 875 N N . LEU A 1 152 ? 160.654 179.249 161.463 1.00 41.29 149 LEU A N 1
ATOM 876 C CA . LEU A 1 152 ? 161.236 180.394 162.136 1.00 41.29 149 LEU A CA 1
ATOM 877 C C . LEU A 1 152 ? 160.617 180.688 163.486 1.00 41.29 149 LEU A C 1
ATOM 878 O O . LEU A 1 152 ? 161.345 180.970 164.422 1.00 41.29 149 LEU A O 1
ATOM 883 N N . GLY A 1 153 ? 159.306 180.580 163.638 1.00 41.47 150 GLY A N 1
ATOM 884 C CA . GLY A 1 153 ? 158.684 180.991 164.878 1.00 41.47 150 GLY A CA 1
ATOM 885 C C . GLY A 1 153 ? 159.109 180.166 166.067 1.00 41.47 150 GLY A C 1
ATOM 886 O O . GLY A 1 153 ? 159.372 180.699 167.141 1.00 41.47 150 GLY A O 1
ATOM 887 N N . TYR A 1 154 ? 159.180 178.860 165.889 1.00 44.39 151 TYR A N 1
ATOM 888 C CA . TYR A 1 154 ? 159.345 177.968 167.026 1.00 44.39 151 TYR A CA 1
ATOM 889 C C . TYR A 1 154 ? 160.694 178.062 167.718 1.00 44.39 151 TYR A C 1
ATOM 890 O O . TYR A 1 154 ? 160.713 178.014 168.955 1.00 44.39 151 TYR A O 1
ATOM 899 N N . PRO A 1 155 ? 161.830 178.190 167.030 1.00 43.36 152 PRO A N 1
ATOM 900 C CA . PRO A 1 155 ? 163.081 178.439 167.757 1.00 43.36 152 PRO A CA 1
ATOM 901 C C . PRO A 1 155 ? 163.100 179.747 168.528 1.00 43.36 152 PRO A C 1
ATOM 902 O O . PRO A 1 155 ? 163.661 179.807 169.622 1.00 43.36 152 PRO A O 1
ATOM 906 N N . ILE A 1 156 ? 162.498 180.800 167.998 1.00 42.84 153 ILE A N 1
ATOM 907 C CA . ILE A 1 156 ? 162.486 182.068 168.702 1.00 42.84 153 ILE A CA 1
ATOM 908 C C . ILE A 1 156 ? 161.629 181.978 169.943 1.00 42.84 153 ILE A C 1
ATOM 909 O O . ILE A 1 156 ? 162.003 182.472 171.008 1.00 42.84 153 ILE A O 1
ATOM 914 N N . VAL A 1 157 ? 160.470 181.343 169.831 1.00 42.31 154 VAL A N 1
ATOM 915 C CA . VAL A 1 157 ? 159.611 181.162 170.989 1.00 42.31 154 VAL A CA 1
ATOM 916 C C . VAL A 1 157 ? 160.304 180.296 172.015 1.00 42.31 154 VAL A C 1
ATOM 917 O O . VAL A 1 157 ? 160.282 180.580 173.213 1.00 42.31 154 VAL A O 1
ATOM 921 N N . GLU A 1 158 ? 160.987 179.261 171.554 1.00 46.36 155 GLU A N 1
ATOM 922 C CA . GLU A 1 158 ? 161.666 178.363 172.460 1.00 46.36 155 GLU A CA 1
ATOM 923 C C . GLU A 1 158 ? 162.785 179.066 173.217 1.00 46.36 155 GLU A C 1
ATOM 924 O O . GLU A 1 158 ? 162.941 178.876 174.422 1.00 46.36 155 GLU A O 1
ATOM 930 N N . ALA A 1 159 ? 163.540 179.925 172.543 1.00 44.97 156 ALA A N 1
ATOM 931 C CA . ALA A 1 159 ? 164.565 180.700 173.223 1.00 44.97 156 ALA A CA 1
ATOM 932 C C . ALA A 1 159 ? 163.969 181.669 174.223 1.00 44.97 156 ALA A C 1
ATOM 933 O O . ALA A 1 159 ? 164.425 181.741 175.359 1.00 44.97 156 ALA A O 1
ATOM 935 N N . LEU A 1 160 ? 162.949 182.418 173.834 1.00 45.09 157 LEU A N 1
ATOM 936 C CA . LEU A 1 160 ? 162.401 183.406 174.745 1.00 45.09 157 LEU A CA 1
ATOM 937 C C . LEU A 1 160 ? 161.651 182.809 175.924 1.00 45.09 157 LEU A C 1
ATOM 938 O O . LEU A 1 160 ? 161.530 183.473 176.948 1.00 45.09 157 LEU A O 1
ATOM 943 N N . TYR A 1 161 ? 161.149 181.584 175.822 1.00 44.30 158 TYR A N 1
ATOM 944 C CA . TYR A 1 161 ? 160.124 181.144 176.749 1.00 44.30 158 TYR A CA 1
ATOM 945 C C . TYR A 1 161 ? 160.305 179.777 177.367 1.00 44.30 158 TYR A C 1
ATOM 946 O O . TYR A 1 161 ? 159.641 179.515 178.360 1.00 44.30 158 TYR A O 1
ATOM 955 N N . GLN A 1 162 ? 161.180 178.918 176.863 1.00 48.39 159 GLN A N 1
ATOM 956 C CA . GLN A 1 162 ? 161.197 177.538 177.329 1.00 48.39 159 GLN A CA 1
ATOM 957 C C . GLN A 1 162 ? 161.525 177.412 178.799 1.00 48.39 159 GLN A C 1
ATOM 958 O O . GLN A 1 162 ? 161.236 176.378 179.391 1.00 48.39 159 GLN A O 1
ATOM 964 N N . THR A 1 163 ? 162.093 178.469 179.383 1.00 51.32 160 THR A N 1
ATOM 965 C CA . THR A 1 163 ? 162.427 178.456 180.831 1.00 51.32 160 THR A CA 1
ATOM 966 C C . THR A 1 163 ? 161.321 179.170 181.614 1.00 51.32 160 THR A C 1
ATOM 967 O O . THR A 1 163 ? 160.929 178.652 182.677 1.00 51.32 160 THR A O 1
ATOM 971 N N . THR A 1 164 ? 160.840 180.307 181.104 1.00 50.67 161 THR A N 1
ATOM 972 C CA . THR A 1 164 ? 159.815 181.102 181.832 1.00 50.67 161 THR A CA 1
ATOM 973 C C . THR A 1 164 ? 158.415 180.541 181.560 1.00 50.67 161 THR A C 1
ATOM 974 O O . THR A 1 164 ? 157.699 180.257 182.540 1.00 50.67 161 THR A O 1
ATOM 978 N N . TYR A 1 165 ? 158.042 180.395 180.286 1.00 48.39 162 TYR A N 1
ATOM 979 C CA . TYR A 1 165 ? 156.675 179.922 179.937 1.00 48.39 162 TYR A CA 1
ATOM 980 C C . TYR A 1 165 ? 156.759 178.854 178.843 1.00 48.39 162 TYR A C 1
ATOM 981 O O . TYR A 1 165 ? 156.471 179.167 177.673 1.00 48.39 162 TYR A O 1
ATOM 990 N N . PRO A 1 166 ? 157.138 177.600 179.172 1.00 46.77 163 PRO A N 1
ATOM 991 C CA . PRO A 1 166 ? 157.182 176.520 178.183 1.00 46.77 163 PRO A CA 1
ATOM 992 C C . PRO A 1 166 ? 155.784 176.267 177.603 1.00 46.77 163 PRO A C 1
ATOM 993 O O . PRO A 1 166 ? 155.697 175.752 176.504 1.00 46.77 163 PRO A O 1
ATOM 997 N N . GLU A 1 167 ? 154.738 176.638 178.346 1.00 47.51 164 GLU A N 1
ATOM 998 C CA . GLU A 1 167 ? 153.340 176.456 177.871 1.00 47.51 164 GLU A CA 1
ATOM 999 C C . GLU A 1 167 ? 153.121 177.279 176.599 1.00 47.51 164 GLU A C 1
ATOM 1000 O O . GLU A 1 167 ? 152.212 176.935 175.826 1.00 47.51 164 GLU A O 1
ATOM 1006 N N . TYR A 1 168 ? 153.913 178.337 176.406 1.00 43.10 165 TYR A N 1
ATOM 1007 C CA . TYR A 1 168 ? 153.766 179.211 175.213 1.00 43.10 165 TYR A CA 1
ATOM 1008 C C . TYR A 1 168 ? 154.123 178.424 173.949 1.00 43.10 165 TYR A C 1
ATOM 1009 O O . TYR A 1 168 ? 153.511 178.683 172.896 1.00 43.10 165 TYR A O 1
ATOM 1018 N N . LEU A 1 169 ? 155.073 177.491 174.051 1.00 44.62 166 LEU A N 1
ATOM 1019 C CA . LEU A 1 169 ? 155.553 176.750 172.851 1.00 44.62 166 LEU A CA 1
ATOM 1020 C C . LEU A 1 169 ? 154.406 175.976 172.187 1.00 44.62 166 LEU A C 1
ATOM 1021 O O . LEU A 1 169 ? 154.276 176.082 170.953 1.00 44.62 166 LEU A O 1
ATOM 1026 N N . GLN A 1 170 ? 153.610 175.240 172.968 1.00 45.70 167 GLN A N 1
ATOM 1027 C CA . GLN A 1 170 ? 152.528 174.386 172.400 1.00 45.70 167 GLN A CA 1
ATOM 1028 C C . GLN A 1 170 ? 151.628 175.189 171.452 1.00 45.70 167 GLN A C 1
ATOM 1029 O O . GLN A 1 170 ? 151.076 174.576 170.517 1.00 45.70 167 GLN A O 1
ATOM 1035 N N . TYR A 1 171 ? 151.487 176.498 171.674 1.00 43.32 168 TYR A N 1
ATOM 1036 C CA . TYR A 1 171 ? 150.551 177.313 170.854 1.00 43.32 168 TYR A CA 1
ATOM 1037 C C . TYR A 1 171 ? 150.957 177.272 169.374 1.00 43.32 168 TYR A C 1
ATOM 1038 O O . TYR A 1 171 ? 150.058 177.255 168.513 1.00 43.32 168 TYR A O 1
ATOM 1047 N N . ILE A 1 172 ? 152.263 177.258 169.093 1.00 44.15 169 ILE A N 1
ATOM 1048 C CA . ILE A 1 172 ? 152.756 177.240 167.682 1.00 44.15 169 ILE A CA 1
ATOM 1049 C C . ILE A 1 172 ? 152.027 176.136 166.912 1.00 44.15 169 ILE A C 1
ATOM 1050 O O . ILE A 1 172 ? 151.631 176.389 165.758 1.00 44.15 169 ILE A O 1
ATOM 1055 N N . TYR A 1 173 ? 151.847 174.965 167.529 1.00 44.45 170 TYR A N 1
ATOM 1056 C CA . TYR A 1 173 ? 151.217 173.849 166.861 1.00 44.45 170 TYR A CA 1
ATOM 1057 C C . TYR A 1 173 ? 149.708 173.909 166.906 1.00 44.45 170 TYR A C 1
ATOM 1058 O O . TYR A 1 173 ? 149.066 173.092 166.265 1.00 44.45 170 TYR A O 1
ATOM 1067 N N . LEU A 1 174 ? 149.121 174.832 167.648 1.00 43.92 171 LEU A N 1
ATOM 1068 C CA . LEU A 1 174 ? 147.689 175.072 167.590 1.00 43.92 171 LEU A CA 1
ATOM 1069 C C . LEU A 1 174 ? 147.318 176.184 166.628 1.00 43.92 171 LEU A C 1
ATOM 1070 O O . LEU A 1 174 ? 146.493 175.992 165.730 1.00 43.92 171 LEU A O 1
ATOM 1075 N N . VAL A 1 175 ? 147.963 177.334 166.771 1.00 42.45 172 VAL A N 1
ATOM 1076 C CA . VAL A 1 175 ? 147.603 178.502 165.988 1.00 42.45 172 VAL A CA 1
ATOM 1077 C C . VAL A 1 175 ? 147.807 178.250 164.504 1.00 42.45 172 VAL A C 1
ATOM 1078 O O . VAL A 1 175 ? 146.926 178.520 163.693 1.00 42.45 172 VAL A O 1
ATOM 1082 N N . ALA A 1 176 ? 148.981 177.782 164.118 1.00 43.47 173 ALA A N 1
ATOM 1083 C CA . ALA A 1 176 ? 149.296 177.678 162.695 1.00 43.47 173 ALA A CA 1
ATOM 1084 C C . ALA A 1 176 ? 148.350 176.756 161.934 1.00 43.47 173 ALA A C 1
ATOM 1085 O O . ALA A 1 176 ? 147.809 177.182 160.900 1.00 43.47 173 ALA A O 1
ATOM 1087 N N . PRO A 1 177 ? 148.119 175.508 162.343 1.00 44.03 174 PRO A N 1
ATOM 1088 C CA . PRO A 1 177 ? 147.139 174.712 161.606 1.00 44.03 174 PRO A CA 1
ATOM 1089 C C . PRO A 1 177 ? 145.713 175.191 161.748 1.00 44.03 174 PRO A C 1
ATOM 1090 O O . PRO A 1 177 ? 144.987 175.155 160.756 1.00 44.03 174 PRO A O 1
ATOM 1094 N N . ILE A 1 178 ? 145.270 175.625 162.922 1.00 45.00 175 ILE A N 1
ATOM 1095 C CA . ILE A 1 178 ? 143.897 176.102 162.989 1.00 45.00 175 ILE A CA 1
ATOM 1096 C C . ILE A 1 178 ? 143.682 177.266 162.026 1.00 45.00 175 ILE A C 1
ATOM 1097 O O . ILE A 1 178 ? 142.656 177.340 161.352 1.00 45.00 175 ILE A O 1
ATOM 1102 N N . SER A 1 179 ? 144.666 178.152 161.896 1.00 45.61 176 SER A N 1
ATOM 1103 C CA . SER A 1 179 ? 144.542 179.279 160.984 1.00 45.61 176 SER A CA 1
ATOM 1104 C C . SER A 1 179 ? 144.506 178.833 159.542 1.00 45.61 176 SER A C 1
ATOM 1105 O O . SER A 1 179 ? 143.738 179.375 158.748 1.00 45.61 176 SER A O 1
ATOM 1108 N N . LEU A 1 180 ? 145.392 177.906 159.164 1.00 46.85 177 LEU A N 1
ATOM 1109 C CA . LEU A 1 180 ? 145.315 177.308 157.837 1.00 46.85 177 LEU A CA 1
ATOM 1110 C C . LEU A 1 180 ? 143.909 176.826 157.531 1.00 46.85 177 LEU A C 1
ATOM 1111 O O . LEU A 1 180 ? 143.322 177.207 156.515 1.00 46.85 177 LEU A O 1
ATOM 1116 N N . MET A 1 181 ? 143.343 176.019 158.432 1.00 49.30 178 MET A N 1
ATOM 1117 C CA . MET A 1 181 ? 142.019 175.450 158.230 1.00 49.30 178 MET A CA 1
ATOM 1118 C C . MET A 1 181 ? 140.942 176.512 158.132 1.00 49.30 178 MET A C 1
ATOM 1119 O O . MET A 1 181 ? 140.039 176.394 157.311 1.00 49.30 178 MET A O 1
ATOM 1124 N N . MET A 1 182 ? 141.005 177.535 158.965 1.00 50.60 179 MET A N 1
ATOM 1125 C CA . MET A 1 182 ? 139.915 178.496 159.046 1.00 50.60 179 MET A CA 1
ATOM 1126 C C . MET A 1 182 ? 139.925 179.461 157.883 1.00 50.60 179 MET A C 1
ATOM 1127 O O . MET A 1 182 ? 138.876 179.775 157.328 1.00 50.60 179 MET A O 1
ATOM 1132 N N . LEU A 1 183 ? 141.096 179.955 157.508 1.00 44.77 180 LEU A N 1
ATOM 1133 C CA . LEU A 1 183 ? 141.141 181.077 156.599 1.00 44.77 180 LEU A CA 1
ATOM 1134 C C . LEU A 1 183 ? 141.578 180.715 155.208 1.00 44.77 180 LEU A C 1
ATOM 1135 O O . LEU A 1 183 ? 141.127 181.359 154.266 1.00 44.77 180 LEU A O 1
ATOM 1140 N N . ASN A 1 184 ? 142.418 179.701 155.030 1.00 44.75 181 ASN A N 1
ATOM 1141 C CA . ASN A 1 184 ? 142.841 179.374 153.673 1.00 4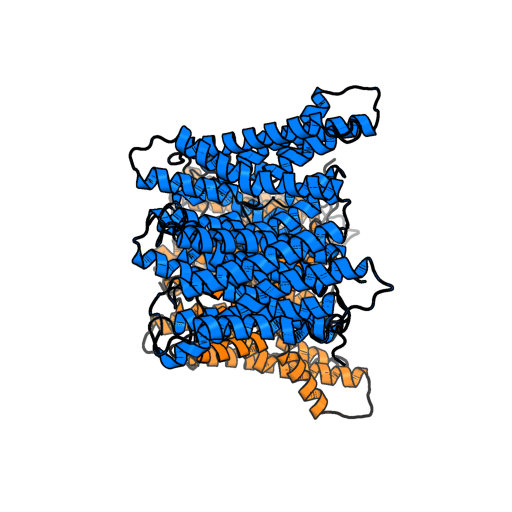4.75 181 ASN A CA 1
ATOM 1142 C C . ASN A 1 184 ? 141.693 178.944 152.764 1.00 44.75 181 ASN A C 1
ATOM 1143 O O . ASN A 1 184 ? 141.704 179.346 151.594 1.00 44.75 181 ASN A O 1
ATOM 1148 N N . PRO A 1 185 ? 140.691 178.171 153.201 1.00 44.98 182 PRO A N 1
ATOM 1149 C CA . PRO A 1 185 ? 139.599 177.835 152.284 1.00 44.98 182 PRO A CA 1
ATOM 1150 C C . PRO A 1 185 ? 138.926 179.020 151.645 1.00 44.98 182 PRO A C 1
ATOM 1151 O O . PRO A 1 185 ? 138.576 178.944 150.475 1.00 44.98 182 PRO A O 1
ATOM 1155 N N . ILE A 1 186 ? 138.738 180.113 152.380 1.00 46.74 183 ILE A N 1
ATOM 1156 C CA . ILE A 1 186 ? 138.134 181.317 151.825 1.00 46.74 183 ILE A CA 1
ATOM 1157 C C . ILE A 1 186 ? 138.980 181.872 150.699 1.00 46.74 183 ILE A C 1
ATOM 1158 O O . ILE A 1 186 ? 138.465 182.241 149.637 1.00 46.74 183 ILE A O 1
ATOM 1163 N N . GLY A 1 187 ? 140.289 181.938 150.904 1.00 44.70 184 GLY A N 1
ATOM 1164 C CA . GLY A 1 187 ? 141.147 182.446 149.864 1.00 44.70 184 GLY A CA 1
ATOM 1165 C C . GLY A 1 187 ? 141.202 181.534 148.661 1.00 44.70 184 GLY A C 1
ATOM 1166 O O . GLY A 1 187 ? 141.117 181.992 147.525 1.00 44.70 184 GLY A O 1
ATOM 1167 N N . PHE A 1 188 ? 141.351 180.235 148.882 1.00 44.82 185 PHE A N 1
ATOM 1168 C CA . PHE A 1 188 ? 141.328 179.317 147.757 1.00 44.82 185 PHE A CA 1
ATOM 1169 C C . PHE A 1 188 ? 139.999 179.367 147.041 1.00 44.82 185 PHE A C 1
ATOM 1170 O O . PHE A 1 188 ? 139.935 179.084 145.855 1.00 44.82 185 PHE A O 1
ATOM 1178 N N . ILE A 1 189 ? 138.930 179.729 147.730 1.00 46.04 186 ILE A N 1
ATOM 1179 C CA . ILE A 1 189 ? 137.648 179.843 147.060 1.00 46.04 186 ILE A CA 1
ATOM 1180 C C . ILE A 1 189 ? 137.652 181.022 146.110 1.00 46.04 186 ILE A C 1
ATOM 1181 O O . ILE A 1 189 ? 137.142 180.931 144.993 1.00 46.04 186 ILE A O 1
ATOM 1186 N N . PHE A 1 190 ? 138.223 182.144 146.534 1.00 46.29 187 PHE A N 1
ATOM 1187 C CA . PHE A 1 190 ? 138.360 183.264 145.610 1.00 46.29 187 PHE A CA 1
ATOM 1188 C C . PHE A 1 190 ? 139.238 182.907 144.419 1.00 46.29 187 PHE A C 1
ATOM 1189 O O . PHE A 1 190 ? 138.955 183.314 143.289 1.00 46.29 187 PHE A O 1
ATOM 1197 N N . CYS A 1 191 ? 140.306 182.145 144.645 1.00 48.11 188 CYS A N 1
ATOM 1198 C CA . CYS A 1 191 ? 141.189 181.779 143.539 1.00 48.11 188 CYS A CA 1
ATOM 1199 C C . CYS A 1 191 ? 140.502 180.844 142.552 1.00 48.11 188 CYS A C 1
ATOM 1200 O O . CYS A 1 191 ? 140.672 180.985 141.344 1.00 48.11 188 CYS A O 1
ATOM 1203 N N . GLU A 1 192 ? 139.718 179.889 143.039 1.00 50.52 189 GLU A N 1
ATOM 1204 C CA . GLU A 1 192 ? 138.915 179.043 142.161 1.00 50.52 189 GLU A CA 1
ATOM 1205 C C . GLU A 1 192 ? 137.838 179.837 141.443 1.00 50.52 189 GLU A C 1
ATOM 1206 O O . GLU A 1 192 ? 137.543 179.575 140.285 1.00 50.52 189 GLU A O 1
ATOM 1212 N N . ILE A 1 193 ? 137.198 180.773 142.130 1.00 50.54 190 ILE A N 1
ATOM 1213 C CA . ILE A 1 193 ? 136.260 181.681 141.491 1.00 50.54 190 ILE A CA 1
ATOM 1214 C C . ILE A 1 193 ? 136.921 182.398 140.336 1.00 50.54 190 ILE A C 1
ATOM 1215 O O . ILE A 1 193 ? 136.295 182.628 139.308 1.00 50.54 190 ILE A O 1
ATOM 1220 N N . GLN A 1 194 ? 138.187 182.777 140.493 1.00 52.88 191 GLN A N 1
ATOM 1221 C CA . GLN A 1 194 ? 138.909 183.443 139.412 1.00 52.88 191 GLN A CA 1
ATOM 1222 C C . GLN A 1 194 ? 139.203 182.489 138.268 1.00 52.88 191 GLN A C 1
ATOM 1223 O O . GLN A 1 194 ? 138.918 182.800 137.113 1.00 52.88 191 GLN A O 1
ATOM 1229 N N . LYS A 1 195 ? 139.780 181.328 138.594 1.00 57.07 192 LYS A N 1
ATOM 1230 C CA . LYS A 1 195 ? 140.080 180.310 137.551 1.00 57.07 192 LYS A CA 1
ATOM 1231 C C . LYS A 1 195 ? 138.852 180.149 136.652 1.00 57.07 192 LYS A C 1
ATOM 1232 O O . LYS A 1 195 ? 139.028 180.067 135.424 1.00 57.07 192 LYS A O 1
ATOM 1238 N N . TRP A 1 196 ? 137.659 180.113 137.251 1.00 66.05 193 TRP A N 1
ATOM 1239 C CA . TRP A 1 196 ? 136.409 179.941 136.465 1.00 66.05 193 TRP A CA 1
ATOM 1240 C C . TRP A 1 196 ? 136.276 181.085 135.456 1.00 66.05 193 TRP A C 1
ATOM 1241 O O . TRP A 1 196 ? 135.934 180.805 134.292 1.00 66.05 193 TRP A O 1
ATOM 1252 N N . LYS A 1 197 ? 136.537 182.320 135.892 1.00 64.70 194 LYS A N 1
ATOM 1253 C CA . LYS A 1 197 ? 136.466 183.491 134.979 1.00 64.70 194 LYS A CA 1
ATOM 1254 C C . LYS A 1 197 ? 137.499 183.311 133.865 1.00 64.70 194 LYS A C 1
ATOM 1255 O O . LYS A 1 197 ? 137.158 183.574 132.695 1.00 64.70 194 LYS A O 1
ATOM 1261 N N . ASP A 1 198 ? 138.710 182.872 134.221 1.00 65.55 195 ASP A N 1
ATOM 1262 C CA . ASP A 1 198 ? 139.780 182.655 133.212 1.00 65.55 195 ASP A CA 1
ATOM 1263 C C . ASP A 1 198 ? 139.303 181.599 132.210 1.00 65.55 195 ASP A C 1
ATOM 1264 O O . ASP A 1 198 ? 139.459 181.828 130.995 1.00 65.55 195 ASP A O 1
ATOM 1269 N N . THR A 1 199 ? 138.735 180.495 132.703 1.00 71.54 196 THR A N 1
ATOM 1270 C CA . THR A 1 199 ? 138.196 179.437 131.808 1.00 71.54 196 THR A CA 1
ATOM 1271 C C . THR A 1 199 ? 136.944 179.966 131.103 1.00 71.54 196 THR A C 1
ATOM 1272 O O . THR A 1 199 ? 136.607 179.432 130.029 1.00 71.54 196 THR A O 1
ATOM 1276 N N . GLN A 1 200 ? 136.297 180.981 131.684 1.00 75.59 197 GLN A N 1
ATOM 1277 C CA . GLN A 1 200 ? 135.042 181.527 131.101 1.00 75.59 197 GLN A CA 1
ATOM 1278 C C . GLN A 1 200 ? 134.053 180.374 130.900 1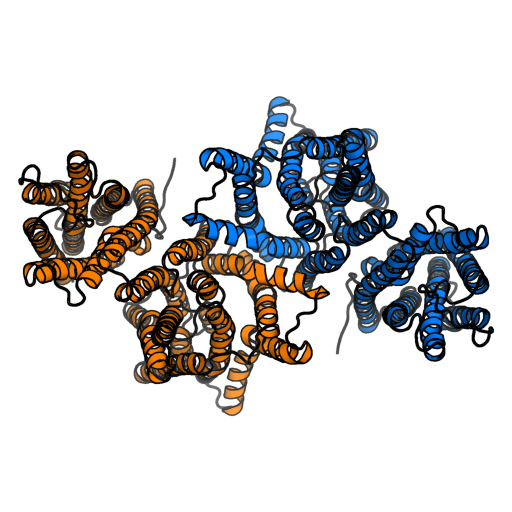.00 75.59 197 GLN A C 1
ATOM 1279 O O . GLN A 1 200 ? 133.251 180.443 129.948 1.00 75.59 197 GLN A O 1
ATOM 1281 N N . ASN A 1 201 ? 134.113 179.362 131.772 1.00 77.42 198 ASN A N 1
ATOM 1282 C CA . ASN A 1 201 ? 133.184 178.203 131.680 1.00 77.42 198 ASN A CA 1
ATOM 1283 C C . ASN A 1 201 ? 131.741 178.708 131.777 1.00 77.42 198 ASN A C 1
ATOM 1284 O O . ASN A 1 201 ? 131.404 179.331 132.803 1.00 77.42 198 ASN A O 1
ATOM 1286 N N . ALA A 1 202 ? 130.928 178.445 130.750 1.00 79.11 199 ALA A N 1
ATOM 1287 C CA . ALA A 1 202 ? 129.514 178.888 130.751 1.00 79.11 199 ALA A CA 1
ATOM 1288 C C . ALA A 1 202 ? 128.781 178.249 131.935 1.00 79.11 199 ALA A C 1
ATOM 1289 O O . ALA A 1 202 ? 127.917 178.924 132.528 1.00 79.11 199 ALA A O 1
ATOM 1291 N N . SER A 1 203 ? 129.120 176.999 132.263 1.00 76.78 200 SER A N 1
ATOM 1292 C CA . SER A 1 203 ? 128.460 176.286 133.389 1.00 76.78 200 SER A CA 1
ATOM 1293 C C . SER A 1 203 ? 128.821 176.962 134.715 1.00 76.78 200 SER A C 1
ATOM 1294 O O . SER A 1 203 ? 129.772 177.766 134.725 1.00 76.78 200 SER A O 1
ATOM 1297 N N . GLN A 1 204 ? 128.076 176.659 135.782 1.00 74.84 201 GLN A N 1
ATOM 1298 C CA . GLN A 1 204 ? 128.379 177.228 137.123 1.00 74.84 201 GLN A CA 1
ATOM 1299 C C . GLN A 1 204 ? 128.406 176.090 138.149 1.00 74.84 201 GLN A C 1
ATOM 1300 O O . GLN A 1 204 ? 127.467 175.271 138.143 1.00 74.84 201 GLN A O 1
ATOM 1302 N N . ASN A 1 205 ? 129.444 176.044 138.989 1.00 69.02 202 ASN A N 1
ATOM 1303 C CA . ASN A 1 205 ? 129.571 174.965 140.005 1.00 69.02 202 ASN A CA 1
ATOM 1304 C C . ASN A 1 205 ? 129.936 175.591 141.354 1.00 69.02 202 ASN A C 1
ATOM 1305 O O . ASN A 1 205 ? 131.053 175.330 141.837 1.00 69.02 202 ASN A O 1
ATOM 1310 N N . LYS A 1 206 ? 129.026 176.376 141.939 1.00 62.08 203 LYS A N 1
ATOM 1311 C CA . LYS A 1 206 ? 129.342 177.085 143.208 1.00 62.08 203 LYS A CA 1
ATOM 1312 C C . LYS A 1 206 ? 129.762 176.062 144.269 1.00 62.08 203 LYS A C 1
ATOM 1313 O O . LYS A 1 206 ? 130.817 176.267 144.900 1.00 62.08 203 LYS A O 1
ATOM 1319 N N . ILE A 1 207 ? 128.973 174.999 144.441 1.00 59.56 204 ILE A N 1
ATOM 1320 C CA . ILE A 1 207 ? 129.315 173.933 145.429 1.00 59.56 204 ILE A CA 1
ATOM 1321 C C . ILE A 1 207 ? 130.674 173.344 145.049 1.00 59.56 204 ILE A C 1
ATOM 1322 O O . ILE A 1 207 ? 131.545 173.251 145.934 1.00 59.56 204 ILE A O 1
ATOM 1327 N N . LYS A 1 208 ? 130.843 172.968 143.778 1.00 61.41 205 LYS A N 1
ATOM 1328 C CA . LYS A 1 208 ? 132.101 172.397 143.325 1.00 61.41 205 LYS A CA 1
ATOM 1329 C C . LYS A 1 208 ? 133.256 173.344 143.583 1.00 61.41 205 LYS A C 1
ATOM 1330 O O . LYS A 1 208 ? 134.325 172.908 144.009 1.00 61.41 205 LYS A O 1
ATOM 1336 N N . ILE A 1 209 ? 133.060 174.643 143.345 1.00 55.85 206 ILE A N 1
ATOM 1337 C CA . ILE A 1 209 ? 134.098 175.617 143.650 1.00 55.85 206 ILE A CA 1
ATOM 1338 C C . ILE A 1 209 ? 134.451 175.556 145.126 1.00 55.85 206 ILE A C 1
ATOM 1339 O O . ILE A 1 209 ? 135.636 175.579 145.501 1.00 55.85 206 ILE A O 1
ATOM 1344 N N . VAL A 1 210 ? 133.434 175.395 145.982 1.00 52.71 207 VAL A N 1
ATOM 1345 C CA . VAL A 1 210 ? 133.662 175.408 147.425 1.00 52.71 207 VAL A CA 1
ATOM 1346 C C . VAL A 1 210 ? 134.321 174.114 147.886 1.00 52.71 207 VAL A C 1
ATOM 1347 O O . VAL A 1 210 ? 135.171 174.111 148.786 1.00 52.71 207 VAL A O 1
ATOM 1351 N N . GLY A 1 211 ? 133.979 172.998 147.260 1.00 51.84 208 GLY A N 1
ATOM 1352 C CA . GLY A 1 211 ? 134.660 171.762 147.582 1.00 51.84 208 GLY A CA 1
ATOM 1353 C C . GLY A 1 211 ? 136.082 171.728 147.074 1.00 51.84 208 GLY A C 1
ATOM 1354 O O . GLY A 1 211 ? 136.941 171.099 147.672 1.00 51.84 208 GLY A O 1
ATOM 1355 N N . LEU A 1 212 ? 136.356 172.420 145.976 1.00 53.68 209 LEU A N 1
ATOM 1356 C CA . LEU A 1 212 ? 137.727 172.503 145.487 1.00 53.68 209 LEU A CA 1
ATOM 1357 C C . LEU A 1 212 ? 138.596 173.289 146.448 1.00 53.68 209 LEU A C 1
ATOM 1358 O O . LEU A 1 212 ? 139.737 172.898 146.729 1.00 53.68 209 LEU A O 1
ATOM 1363 N N . GLY A 1 213 ? 138.055 174.385 146.986 1.00 50.98 210 GLY A N 1
ATOM 1364 C CA . GLY A 1 213 ? 138.764 175.113 148.026 1.00 50.98 210 GLY A CA 1
ATOM 1365 C C . GLY A 1 213 ? 139.043 174.284 149.267 1.00 50.98 210 GLY A C 1
ATOM 1366 O O . GLY A 1 213 ? 140.184 174.225 149.749 1.00 50.98 210 GLY A O 1
ATOM 1367 N N . LEU A 1 214 ? 138.008 173.648 149.827 1.00 50.94 211 LEU A N 1
ATOM 1368 C CA . LEU A 1 214 ? 138.242 172.866 151.050 1.00 50.94 211 LEU A CA 1
ATOM 1369 C C . LEU A 1 214 ? 139.104 171.644 150.793 1.00 50.94 211 LEU A C 1
ATOM 1370 O O . LEU A 1 214 ? 139.862 171.224 151.664 1.00 50.94 211 LEU A O 1
ATOM 1375 N N . LEU A 1 215 ? 138.989 171.046 149.621 1.00 51.00 212 LEU A N 1
ATOM 1376 C CA . LEU A 1 215 ? 139.840 169.921 149.289 1.00 51.00 212 LEU A CA 1
ATOM 1377 C C . LEU A 1 215 ? 141.295 170.339 149.225 1.00 51.00 212 LEU A C 1
ATOM 1378 O O . LEU A 1 215 ? 142.166 169.624 149.718 1.00 51.00 212 LEU A O 1
ATOM 1383 N N . ARG A 1 216 ? 141.583 171.492 148.628 1.00 49.71 213 ARG A N 1
ATOM 1384 C CA . ARG A 1 216 ? 142.953 171.971 148.629 1.00 49.71 213 ARG A CA 1
ATOM 1385 C C . ARG A 1 216 ? 143.460 172.139 150.041 1.00 49.71 213 ARG A C 1
ATOM 1386 O O . ARG A 1 216 ? 144.628 171.868 150.320 1.00 49.71 213 ARG A O 1
ATOM 1394 N N . VAL A 1 217 ? 142.592 172.561 150.951 1.00 47.86 214 VAL A N 1
ATOM 1395 C CA . VAL A 1 217 ? 143.030 172.733 152.335 1.00 47.86 214 VAL A CA 1
ATOM 1396 C C . VAL A 1 217 ? 143.302 171.395 153.010 1.00 47.86 214 VAL A C 1
ATOM 1397 O O . VAL A 1 217 ? 144.251 171.263 153.780 1.00 47.86 214 VAL A O 1
ATOM 1401 N N . LEU A 1 218 ? 142.477 170.387 152.746 1.00 50.71 215 LEU A N 1
ATOM 1402 C CA . LEU A 1 218 ? 142.547 169.144 153.505 1.00 50.71 215 LEU A CA 1
ATOM 1403 C C . LEU A 1 218 ? 143.735 168.296 153.100 1.00 50.71 215 LEU A C 1
ATOM 1404 O O . LEU A 1 218 ? 144.145 167.414 153.848 1.00 50.71 215 LEU A O 1
ATOM 1409 N N . GLN A 1 219 ? 144.301 168.547 151.935 1.00 52.26 216 GLN A N 1
ATOM 1410 C CA . GLN A 1 219 ? 145.471 167.818 151.488 1.00 52.26 216 GLN A CA 1
ATOM 1411 C C . GLN A 1 219 ? 146.769 168.413 151.987 1.00 52.26 216 GLN A C 1
ATOM 1412 O O . GLN A 1 219 ? 147.826 167.843 151.727 1.00 52.26 216 GLN A O 1
ATOM 1418 N N . ASN A 1 220 ? 146.718 169.516 152.682 1.00 49.72 217 ASN A N 1
ATOM 1419 C CA . ASN A 1 220 ? 147.907 170.062 153.281 1.00 49.72 217 ASN A CA 1
ATOM 1420 C C . ASN A 1 220 ? 148.324 169.209 154.467 1.00 49.72 217 ASN A C 1
ATOM 1421 O O . ASN A 1 220 ? 147.537 169.026 155.393 1.00 49.72 217 ASN A O 1
ATOM 1426 N N . PRO A 1 221 ? 149.547 168.691 154.482 1.00 49.37 218 PRO A N 1
ATOM 1427 C CA . PRO A 1 221 ? 149.989 167.878 155.620 1.00 49.37 218 PRO A CA 1
ATOM 1428 C C . PRO A 1 221 ? 149.836 168.547 156.968 1.00 49.37 218 PRO A C 1
ATOM 1429 O O . PRO A 1 221 ? 149.514 167.867 157.935 1.00 49.37 218 PRO A O 1
ATOM 1433 N N . ILE A 1 222 ? 150.050 169.854 157.070 1.00 47.08 219 ILE A N 1
ATOM 1434 C CA . ILE A 1 222 ? 149.816 170.550 158.325 1.00 47.08 219 ILE A CA 1
ATOM 1435 C C . ILE A 1 222 ? 148.409 170.340 158.843 1.00 47.08 219 ILE A C 1
ATOM 1436 O O . ILE A 1 222 ? 148.188 170.388 160.049 1.00 47.08 219 ILE A O 1
ATOM 1441 N N . VAL A 1 223 ? 147.453 170.074 157.966 1.00 49.24 220 VAL A N 1
ATOM 1442 C CA . VAL A 1 223 ? 146.080 169.839 158.378 1.00 49.24 220 VAL A CA 1
ATOM 1443 C C . VAL A 1 223 ? 145.820 168.369 158.671 1.00 49.24 220 VAL A C 1
ATOM 1444 O O . VAL A 1 223 ? 145.392 168.021 159.773 1.00 49.24 220 VAL A O 1
ATOM 1448 N N . PHE A 1 224 ? 146.067 167.466 157.721 1.00 48.50 221 PHE A N 1
ATOM 1449 C CA . PHE A 1 224 ? 145.676 166.091 157.983 1.00 48.50 221 PHE A CA 1
ATOM 1450 C C . PHE A 1 224 ? 146.603 165.412 158.969 1.00 48.50 221 PHE A C 1
ATOM 1451 O O . PHE A 1 224 ? 146.186 164.483 159.658 1.00 48.50 221 PHE A O 1
ATOM 1459 N N . MET A 1 225 ? 147.826 165.896 159.114 1.00 49.20 222 MET A N 1
ATOM 1460 C CA . MET A 1 225 ? 148.720 165.324 160.104 1.00 49.20 222 MET A CA 1
ATOM 1461 C C . MET A 1 225 ? 148.343 165.788 161.494 1.00 49.20 222 MET A C 1
ATOM 1462 O O . MET A 1 225 ? 148.512 165.054 162.461 1.00 49.20 222 MET A O 1
ATOM 1467 N N . VAL A 1 226 ? 147.809 166.992 161.612 1.00 48.58 223 VAL A N 1
ATOM 1468 C CA . VAL A 1 226 ? 147.337 167.457 162.904 1.00 48.58 223 VAL A CA 1
ATOM 1469 C C . VAL A 1 226 ? 146.056 166.736 163.273 1.00 48.58 223 VAL A C 1
ATOM 1470 O O . VAL A 1 226 ? 145.837 166.404 164.438 1.00 48.58 223 VAL A O 1
ATOM 1474 N N . PHE A 1 227 ? 145.243 166.387 162.269 1.00 49.93 224 PHE A N 1
ATOM 1475 C CA . PHE A 1 227 ? 144.073 165.540 162.498 1.00 49.93 224 PHE A CA 1
ATOM 1476 C C . PHE A 1 227 ? 144.460 164.175 163.044 1.00 49.93 224 PHE A C 1
ATOM 1477 O O . PHE A 1 227 ? 143.921 163.722 164.057 1.00 49.93 224 PHE A O 1
ATOM 1485 N N . ILE A 1 228 ? 145.346 163.478 162.331 1.00 47.86 225 ILE A N 1
ATOM 1486 C CA . ILE A 1 228 ? 145.821 162.168 162.756 1.00 47.86 225 ILE A CA 1
ATOM 1487 C C . ILE A 1 228 ? 146.477 162.251 164.121 1.00 47.86 225 ILE A C 1
ATOM 1488 O O . ILE A 1 228 ? 146.298 161.369 164.964 1.00 47.86 225 ILE A O 1
ATOM 1493 N N . GLY A 1 229 ? 147.237 163.311 164.370 1.00 47.17 226 GLY A N 1
ATOM 1494 C CA . GLY A 1 229 ? 147.904 163.449 165.643 1.00 47.17 226 GLY A CA 1
ATOM 1495 C C . GLY A 1 229 ? 146.959 163.618 166.810 1.00 47.17 226 GLY A C 1
ATOM 1496 O O . GLY A 1 229 ? 147.230 163.127 167.892 1.00 47.17 226 GLY A O 1
ATOM 1497 N N . ILE A 1 230 ? 145.833 164.301 166.607 1.00 47.81 227 ILE A N 1
ATOM 1498 C CA . ILE A 1 230 ? 144.866 164.459 167.698 1.00 47.81 227 ILE A CA 1
ATOM 1499 C C . ILE A 1 230 ? 144.056 163.185 167.900 1.00 47.81 227 ILE A C 1
ATOM 1500 O O . ILE A 1 230 ? 143.760 162.793 169.037 1.00 47.81 227 ILE A O 1
ATOM 1505 N N . ALA A 1 231 ? 143.662 162.536 166.807 1.00 47.86 228 ALA A N 1
ATOM 1506 C CA . ALA A 1 231 ? 143.093 161.200 166.906 1.00 47.86 228 ALA A CA 1
ATOM 1507 C C . ALA A 1 231 ? 143.958 160.304 167.778 1.00 47.86 228 ALA A C 1
ATOM 1508 O O . ALA A 1 231 ? 143.464 159.645 168.692 1.00 47.86 228 ALA A O 1
ATOM 1510 N N . PHE A 1 232 ? 145.264 160.304 167.550 1.00 49.16 229 PHE A N 1
ATOM 1511 C CA . PHE A 1 232 ? 146.131 159.452 168.347 1.00 49.16 229 PHE A CA 1
ATOM 1512 C C . PHE A 1 232 ? 146.466 160.035 169.697 1.00 49.16 229 PHE A C 1
ATOM 1513 O O . PHE A 1 232 ? 146.895 159.300 170.572 1.00 49.16 229 PHE A O 1
ATOM 1521 N N . ASN A 1 233 ? 146.323 161.339 169.879 1.00 49.05 230 ASN A N 1
ATOM 1522 C CA . ASN A 1 233 ? 146.349 161.907 171.214 1.00 49.05 230 ASN A CA 1
ATOM 1523 C C . ASN A 1 233 ? 145.314 161.236 172.078 1.00 49.05 230 ASN A C 1
ATOM 1524 O O . ASN A 1 233 ? 145.533 161.008 173.265 1.00 49.05 230 ASN A O 1
ATOM 1529 N N . PHE A 1 234 ? 144.164 160.935 171.501 1.00 51.53 231 PHE A N 1
ATOM 1530 C CA . PHE A 1 234 ? 143.116 160.329 172.310 1.00 51.53 231 PHE A CA 1
ATOM 1531 C C . PHE A 1 234 ? 143.280 158.822 172.393 1.00 51.53 231 PHE A C 1
ATOM 1532 O O . PHE A 1 234 ? 143.189 158.244 173.474 1.00 51.53 231 PHE A O 1
ATOM 1540 N N . ILE A 1 235 ? 143.593 158.198 171.254 1.00 49.46 232 ILE A N 1
ATOM 1541 C CA . ILE A 1 235 ? 143.814 156.721 171.216 1.00 49.46 232 ILE A CA 1
ATOM 1542 C C . ILE A 1 235 ? 145.020 156.366 172.092 1.00 49.46 232 ILE A C 1
ATOM 1543 O O . ILE A 1 235 ? 144.847 155.565 173.030 1.00 49.46 232 ILE A O 1
ATOM 1548 N N . LEU A 1 236 ? 146.192 156.941 171.800 1.00 50.06 233 LEU A N 1
ATOM 1549 C CA . LEU A 1 236 ? 147.432 156.597 172.551 1.00 50.06 233 LEU A CA 1
ATOM 1550 C C . LEU A 1 236 ? 147.383 157.214 173.952 1.00 50.06 233 LEU A C 1
ATOM 1551 O O . LEU A 1 236 ? 148.337 156.994 174.721 1.00 50.06 233 LEU A O 1
ATOM 1556 N N . ASP A 1 237 ? 146.324 157.968 174.258 1.00 55.03 234 ASP A N 1
ATOM 1557 C CA . ASP A 1 237 ? 146.192 158.620 175.589 1.00 55.03 234 ASP A CA 1
ATOM 1558 C C . ASP A 1 237 ? 147.363 159.587 175.797 1.00 55.03 234 ASP A C 1
ATOM 1559 O O . ASP A 1 237 ? 147.859 159.668 176.938 1.00 55.03 234 ASP A O 1
ATOM 1564 N N . ARG A 1 238 ? 147.789 160.279 174.736 1.00 51.75 235 ARG A N 1
ATOM 1565 C CA . ARG A 1 238 ? 148.880 161.286 174.849 1.00 51.75 235 ARG A CA 1
ATOM 1566 C C . ARG A 1 238 ? 150.207 160.595 175.178 1.00 51.75 235 ARG A C 1
ATOM 1567 O O . ARG A 1 238 ? 151.104 161.273 175.714 1.00 51.75 235 ARG A O 1
ATOM 1575 N N . LYS A 1 239 ? 150.325 159.305 174.848 1.00 53.10 236 LYS A N 1
ATOM 1576 C CA . LYS A 1 239 ? 151.578 158.550 175.114 1.00 53.10 236 LYS A CA 1
ATOM 1577 C C . LYS A 1 239 ? 152.133 158.005 173.794 1.00 53.10 236 LYS A C 1
ATOM 1578 O O . LYS A 1 239 ? 151.608 156.981 173.315 1.00 53.10 236 LYS A O 1
ATOM 1584 N N . VAL A 1 240 ? 153.153 158.664 173.235 1.00 52.20 237 VAL A N 1
ATOM 1585 C CA . VAL A 1 240 ? 153.794 158.167 171.981 1.00 52.20 237 VAL A CA 1
ATOM 1586 C C . VAL A 1 240 ? 154.373 156.777 172.260 1.00 52.20 237 VAL A C 1
ATOM 1587 O O . VAL A 1 240 ? 155.088 156.629 173.271 1.00 52.20 237 VAL A O 1
ATOM 1591 N N . PRO A 1 241 ? 154.104 155.758 171.415 1.00 51.14 238 PRO A N 1
ATOM 1592 C CA . PRO A 1 241 ? 154.687 154.429 171.608 1.00 51.14 238 PRO A CA 1
ATOM 1593 C C . PRO A 1 241 ? 156.213 154.541 171.734 1.00 51.14 238 PRO A C 1
ATOM 1594 O O . PRO A 1 241 ? 156.825 155.154 170.878 1.00 51.14 238 PRO A O 1
ATOM 1598 N N . VAL A 1 242 ? 156.781 153.955 172.791 1.00 50.42 239 VAL A N 1
ATOM 1599 C CA . VAL A 1 242 ? 158.252 154.055 173.027 1.00 50.42 239 VAL A CA 1
ATOM 1600 C C . VAL A 1 242 ? 158.991 153.557 171.782 1.00 50.42 239 VAL A C 1
ATOM 1601 O O . VAL A 1 242 ? 159.945 154.237 171.355 1.00 50.42 239 VAL A O 1
ATOM 1605 N N . TYR A 1 243 ? 158.568 152.420 171.221 1.00 51.10 240 TYR A N 1
ATOM 1606 C CA . TYR A 1 243 ? 159.281 151.867 170.082 1.00 51.10 240 TYR A CA 1
ATOM 1607 C C . TYR A 1 243 ? 159.372 152.844 168.924 1.00 51.10 240 TYR A C 1
ATOM 1608 O O . TYR A 1 243 ? 160.364 152.844 168.199 1.00 51.10 240 TYR A O 1
ATOM 1617 N N . VAL A 1 244 ? 158.349 153.673 168.715 1.00 48.04 241 VAL A N 1
ATOM 1618 C CA . VAL A 1 244 ? 158.386 154.618 167.607 1.00 48.04 241 VAL A CA 1
ATOM 1619 C C . VAL A 1 244 ? 158.882 155.980 168.032 1.00 48.04 241 VAL A C 1
ATOM 1620 O O . VAL A 1 244 ? 159.037 156.856 167.180 1.00 48.04 241 VAL A O 1
ATOM 1624 N N . GLU A 1 245 ? 159.187 156.160 169.309 1.00 49.25 242 GLU A N 1
ATOM 1625 C CA . GLU A 1 245 ? 159.506 157.462 169.854 1.00 49.25 242 GLU A CA 1
ATOM 1626 C C . GLU A 1 245 ? 160.812 157.997 169.309 1.00 49.25 242 GLU A C 1
ATOM 1627 O O . GLU A 1 245 ? 160.906 159.173 168.969 1.00 49.25 242 GLU A O 1
ATOM 1633 N N . ASN A 1 246 ? 161.831 157.154 169.208 1.00 44.95 243 ASN A N 1
ATOM 1634 C CA . ASN A 1 246 ? 163.097 157.605 168.664 1.00 44.95 243 ASN A CA 1
ATOM 1635 C C . ASN A 1 246 ? 162.964 157.928 167.199 1.00 44.95 243 ASN A C 1
ATOM 1636 O O . ASN A 1 246 ? 163.569 158.874 166.720 1.00 44.95 243 ASN A O 1
ATOM 1641 N N . PHE A 1 247 ? 162.168 157.161 166.471 1.00 43.33 244 PHE A N 1
ATOM 1642 C CA . PHE A 1 247 ? 161.951 157.441 165.063 1.00 43.33 244 PHE A CA 1
ATOM 1643 C C . PHE A 1 247 ? 161.263 158.781 164.874 1.00 43.33 244 PHE A C 1
ATOM 1644 O O . PHE A 1 247 ? 161.635 159.559 163.995 1.00 43.33 244 PHE A O 1
ATOM 1652 N N . LEU A 1 248 ? 160.278 159.078 165.718 1.00 43.31 245 LEU A N 1
ATOM 1653 C CA . LEU A 1 248 ? 159.534 160.323 165.599 1.00 43.31 245 LEU A CA 1
ATOM 1654 C C . LEU A 1 248 ? 160.395 161.502 165.986 1.00 43.31 245 LEU A C 1
ATOM 1655 O O . LEU A 1 248 ? 160.391 162.526 165.309 1.00 43.31 245 LEU A O 1
ATOM 1660 N N . ASP A 1 249 ? 161.161 161.363 167.064 1.00 45.09 246 ASP A N 1
ATOM 1661 C CA . ASP A 1 249 ? 162.086 162.410 167.459 1.00 45.09 246 ASP A CA 1
ATOM 1662 C C . ASP A 1 249 ? 163.161 162.622 166.423 1.00 45.09 246 ASP A C 1
ATOM 1663 O O . ASP A 1 249 ? 163.545 163.750 166.164 1.00 45.09 246 ASP A O 1
ATOM 1668 N N . GLY A 1 250 ? 163.676 161.563 165.828 1.00 42.03 247 GLY A N 1
ATOM 1669 C CA . GLY A 1 250 ? 164.744 161.730 164.879 1.00 42.03 247 GLY A CA 1
ATOM 1670 C C . GLY A 1 250 ? 164.283 162.351 163.588 1.00 42.03 247 GLY A C 1
ATOM 1671 O O . GLY A 1 250 ? 165.019 163.104 162.965 1.00 42.03 247 GLY A O 1
ATOM 1672 N N . LEU A 1 251 ? 163.073 162.042 163.159 1.00 40.83 248 LEU A N 1
ATOM 1673 C CA . LEU A 1 251 ? 162.566 162.663 161.948 1.00 40.83 248 LEU A CA 1
ATOM 1674 C C . LEU A 1 251 ? 162.136 164.100 162.202 1.00 40.83 248 LEU A C 1
ATOM 1675 O O . LEU A 1 251 ? 162.331 164.963 161.351 1.00 40.83 248 LEU A O 1
ATOM 1680 N N . GLY A 1 252 ? 161.552 164.380 163.364 1.00 41.77 249 GLY A N 1
ATOM 1681 C CA . GLY A 1 252 ? 161.081 165.720 163.633 1.00 41.77 249 GLY A CA 1
ATOM 1682 C C . GLY A 1 252 ? 162.171 166.657 164.096 1.00 41.77 249 GLY A C 1
ATOM 1683 O O . GLY A 1 252 ? 162.057 167.867 163.952 1.00 41.77 249 GLY A O 1
ATOM 1684 N N . ASN A 1 253 ? 163.229 166.118 164.682 1.00 42.84 250 ASN A N 1
ATOM 1685 C CA . ASN A 1 253 ? 164.360 166.933 165.075 1.00 42.84 250 ASN A CA 1
ATOM 1686 C C . ASN A 1 253 ? 165.161 167.407 163.888 1.00 42.84 250 ASN A C 1
ATOM 1687 O O . ASN A 1 253 ? 165.980 168.300 164.032 1.00 42.84 250 ASN A O 1
ATOM 1692 N N . SER A 1 254 ? 164.965 166.828 162.731 1.00 40.21 251 SER A N 1
ATOM 1693 C CA . SER A 1 254 ? 165.666 167.288 161.557 1.00 40.21 251 SER A CA 1
ATOM 1694 C C . SER A 1 254 ? 164.855 168.281 160.750 1.00 40.21 251 SER A C 1
ATOM 1695 O O . SER A 1 254 ? 165.298 168.693 159.687 1.00 40.21 251 SER A O 1
ATOM 1698 N N . PHE A 1 255 ? 163.688 168.692 161.235 1.00 35.68 252 PHE A N 1
ATOM 1699 C CA . PHE A 1 255 ? 162.870 169.617 160.467 1.00 35.68 252 PHE A CA 1
ATOM 1700 C C . PHE A 1 255 ? 163.456 171.015 160.467 1.00 35.68 252 PHE A C 1
ATOM 1701 O O . PHE A 1 255 ? 163.500 171.657 159.430 1.00 35.68 252 PHE A O 1
ATOM 1709 N N . SER A 1 256 ? 163.924 171.492 161.609 1.00 37.35 253 SER A N 1
ATOM 1710 C CA . SER A 1 256 ? 164.185 172.916 161.766 1.00 37.35 253 SER A CA 1
ATOM 1711 C C . SER A 1 256 ? 165.333 173.380 160.890 1.00 37.35 253 SER A C 1
ATOM 1712 O O . SER A 1 256 ? 165.166 174.286 160.071 1.00 37.35 253 SER A O 1
ATOM 1715 N N . GLY A 1 257 ? 166.508 172.782 161.055 1.00 34.05 254 GLY A N 1
ATOM 1716 C CA . GLY A 1 257 ? 167.646 173.186 160.260 1.00 34.05 254 GLY A CA 1
ATOM 1717 C C . GLY A 1 257 ? 167.431 172.967 158.787 1.00 34.05 254 GLY A C 1
ATOM 1718 O O . GLY A 1 257 ? 167.762 173.822 157.977 1.00 34.05 254 GLY A O 1
ATOM 1719 N N . SER A 1 258 ? 166.838 171.839 158.420 1.00 33.89 255 SER A N 1
ATOM 1720 C CA . SER A 1 258 ? 166.654 171.539 157.011 1.00 33.89 255 SER A CA 1
ATOM 1721 C C . SER A 1 258 ? 165.671 172.493 156.374 1.00 33.89 255 SER A C 1
ATOM 1722 O O . SER A 1 258 ? 165.846 172.892 155.225 1.00 33.89 255 SER A O 1
ATOM 1725 N N . ALA A 1 259 ? 164.645 172.894 157.120 1.00 33.24 256 ALA A N 1
ATOM 1726 C CA . ALA A 1 259 ? 163.627 173.800 156.609 1.00 33.24 256 ALA A CA 1
ATOM 1727 C C . ALA A 1 259 ? 164.154 175.216 156.489 1.00 33.24 256 ALA A C 1
ATOM 1728 O O . ALA A 1 259 ? 163.876 175.896 155.512 1.00 33.24 256 ALA A O 1
ATOM 1730 N N . LEU A 1 260 ? 164.952 175.667 157.451 1.00 34.31 257 LEU A N 1
ATOM 1731 C CA . LEU A 1 260 ? 165.576 176.978 157.338 1.00 34.31 257 LEU A CA 1
ATOM 1732 C C . LEU A 1 260 ? 166.570 177.035 156.191 1.00 34.31 257 LEU A C 1
ATOM 1733 O O . LEU A 1 260 ? 166.605 178.013 155.446 1.00 34.31 257 LEU A O 1
ATOM 1738 N N . PHE A 1 261 ? 167.348 175.979 156.001 1.00 32.92 258 PHE A N 1
ATOM 1739 C CA . PHE A 1 261 ? 168.244 175.910 154.860 1.00 32.92 258 PHE A CA 1
ATOM 1740 C C . PHE A 1 261 ? 167.486 175.932 153.547 1.00 32.92 258 PHE A C 1
ATOM 1741 O O . PHE A 1 261 ? 167.874 176.621 152.614 1.00 32.92 258 PHE A O 1
ATOM 1749 N N . TYR A 1 262 ? 166.421 175.152 153.441 1.00 33.56 259 TYR A N 1
ATOM 1750 C CA . TYR A 1 262 ? 165.623 175.136 152.225 1.00 33.56 259 TYR A CA 1
ATOM 1751 C C . TYR A 1 262 ? 164.965 176.484 151.966 1.00 33.56 259 TYR A C 1
ATOM 1752 O O . TYR A 1 262 ? 164.895 176.930 150.827 1.00 33.56 259 TYR A O 1
ATOM 1761 N N . LEU A 1 263 ? 164.489 177.148 153.015 1.00 35.52 260 LEU A N 1
ATOM 1762 C CA . LEU A 1 263 ? 164.034 178.524 152.902 1.00 35.52 260 LEU A CA 1
ATOM 1763 C C . LEU A 1 263 ? 165.086 179.396 152.237 1.00 35.52 260 LEU A C 1
ATOM 1764 O O . LEU A 1 263 ? 164.806 180.032 151.227 1.00 35.52 260 LEU A O 1
ATOM 1769 N N . GLY A 1 264 ? 166.311 179.406 152.764 1.00 34.86 261 GLY A N 1
ATOM 1770 C CA . GLY A 1 264 ? 167.375 180.156 152.124 1.00 34.86 261 GLY A CA 1
ATOM 1771 C C . GLY A 1 264 ? 167.566 179.849 150.654 1.00 34.86 261 GLY A C 1
ATOM 1772 O O . GLY A 1 264 ? 167.759 180.747 149.850 1.00 34.86 261 GLY A O 1
ATOM 1773 N N . LEU A 1 265 ? 167.504 178.579 150.285 1.00 35.84 262 LEU A N 1
ATOM 1774 C CA . LEU A 1 265 ? 167.684 178.175 148.899 1.00 35.84 262 LEU A CA 1
ATOM 1775 C C . LEU A 1 265 ? 166.593 178.710 147.992 1.00 35.84 262 LEU A C 1
ATOM 1776 O O . LEU A 1 265 ? 166.828 178.943 146.808 1.00 35.84 262 LEU A O 1
ATOM 1781 N N . THR A 1 266 ? 165.381 178.858 148.504 1.00 42.01 263 THR A N 1
ATOM 1782 C CA . THR A 1 266 ? 164.284 179.252 147.643 1.00 42.01 263 THR A CA 1
ATOM 1783 C C . THR A 1 266 ? 164.179 180.753 147.494 1.00 42.01 263 THR A C 1
ATOM 1784 O O . THR A 1 266 ? 163.477 181.202 146.600 1.00 42.01 263 THR A O 1
ATOM 1788 N N . MET A 1 267 ? 164.946 181.510 148.288 1.00 43.71 264 MET A N 1
ATOM 1789 C CA . MET A 1 267 ? 164.950 182.998 148.184 1.00 43.71 264 MET A CA 1
ATOM 1790 C C . MET A 1 267 ? 166.019 183.455 147.182 1.00 43.71 264 MET A C 1
ATOM 1791 O O . MET A 1 267 ? 166.265 184.675 147.110 1.00 43.71 264 MET A O 1
ATOM 1796 N N . VAL A 1 268 ? 166.624 182.523 146.441 1.00 44.73 265 VAL A N 1
ATOM 1797 C CA . VAL A 1 268 ? 167.653 182.848 145.464 1.00 44.73 265 VAL A CA 1
ATOM 1798 C C . VAL A 1 268 ? 166.973 183.271 144.175 1.00 44.73 265 VAL A C 1
ATOM 1799 O O . VAL A 1 268 ? 166.289 182.479 143.527 1.00 44.73 265 VAL A O 1
ATOM 1803 N N . GLY A 1 269 ? 167.178 184.515 143.782 1.00 51.46 266 GLY A N 1
ATOM 1804 C CA . GLY A 1 269 ? 166.715 184.981 142.506 1.00 51.46 266 GLY A CA 1
ATOM 1805 C C . GLY A 1 269 ? 165.253 185.318 142.430 1.00 51.46 266 GLY A C 1
ATOM 1806 O O . GLY A 1 269 ? 164.718 185.407 141.324 1.00 51.46 266 GLY A O 1
ATOM 1807 N N . LYS A 1 270 ? 164.587 185.514 143.560 1.00 50.72 267 LYS A N 1
ATOM 1808 C CA . LYS A 1 270 ? 163.146 185.648 143.561 1.00 50.72 267 LYS A CA 1
ATOM 1809 C C . LYS A 1 270 ? 162.668 187.083 143.447 1.00 50.72 267 LYS A C 1
ATOM 1810 O O . LYS A 1 270 ? 161.540 187.303 143.014 1.00 50.72 267 LYS A O 1
ATOM 1816 N N . ILE A 1 271 ? 163.476 188.064 143.827 1.00 56.48 268 ILE A N 1
ATOM 1817 C CA . ILE A 1 271 ? 163.059 189.458 143.783 1.00 56.48 268 ILE A CA 1
ATOM 1818 C C . ILE A 1 271 ? 163.242 189.922 142.344 1.00 56.48 268 ILE A C 1
ATOM 1819 O O . ILE A 1 271 ? 164.345 190.169 141.885 1.00 56.48 268 ILE A O 1
ATOM 1824 N N . LYS A 1 272 ? 162.145 190.021 141.619 1.00 63.36 269 LYS A N 1
ATOM 1825 C CA . LYS A 1 272 ? 162.223 190.525 140.263 1.00 63.36 269 LYS A CA 1
ATOM 1826 C C . LYS A 1 272 ? 161.836 191.991 140.225 1.00 63.36 269 LYS A C 1
ATOM 1827 O O . LYS A 1 272 ? 161.236 192.530 141.150 1.00 63.36 269 LYS A O 1
ATOM 1833 N N . ARG A 1 273 ? 162.195 192.637 139.131 1.00 72.34 270 ARG A N 1
ATOM 1834 C CA . ARG A 1 273 ? 161.903 194.047 138.968 1.00 72.34 270 ARG A CA 1
ATOM 1835 C C . ARG A 1 273 ? 160.402 194.256 138.852 1.00 72.34 270 ARG A C 1
ATOM 1836 O O . ARG A 1 273 ? 159.778 193.852 137.870 1.00 72.34 270 ARG A O 1
ATOM 1844 N N . LEU A 1 274 ? 159.813 194.867 139.885 1.00 66.71 271 LEU A N 1
ATOM 1845 C CA . LEU A 1 274 ? 158.343 195.098 139.892 1.00 66.71 271 LEU A CA 1
ATOM 1846 C C . LEU A 1 274 ? 158.063 196.584 139.652 1.00 66.71 271 LEU A C 1
ATOM 1847 O O . LEU A 1 274 ? 158.939 197.409 139.980 1.00 66.71 271 LEU A O 1
ATOM 1852 N N . LYS A 1 275 ? 156.887 196.905 139.105 1.00 66.73 272 LYS A N 1
ATOM 1853 C CA . LYS A 1 275 ? 156.509 198.324 138.873 1.00 66.73 272 LYS A CA 1
ATOM 1854 C C . LYS A 1 275 ? 156.247 198.994 140.226 1.00 66.73 272 LYS A C 1
ATOM 1855 O O . LYS A 1 275 ? 155.973 198.267 141.202 1.00 66.73 272 LYS A O 1
ATOM 1861 N N . LYS A 1 276 ? 156.325 200.327 140.274 1.00 64.05 273 LYS A N 1
ATOM 1862 C CA . LYS A 1 276 ? 156.103 201.065 141.546 1.00 64.05 273 LYS A CA 1
ATOM 1863 C C . LYS A 1 276 ? 154.739 200.665 142.112 1.00 64.05 273 LYS A C 1
ATOM 1864 O O . LYS A 1 276 ? 154.656 200.423 143.330 1.00 64.05 273 LYS A O 1
ATOM 1866 N N . SER A 1 277 ? 153.716 200.590 141.256 1.00 61.85 274 SER A N 1
ATOM 1867 C CA . SER A 1 277 ? 152.371 200.151 141.712 1.00 61.85 274 SER A CA 1
ATOM 1868 C C . SER A 1 277 ? 152.506 198.838 142.489 1.00 61.85 274 SER A C 1
ATOM 1869 O O . SER A 1 277 ? 152.108 198.809 143.671 1.00 61.85 274 SER A O 1
ATOM 1872 N N . ALA A 1 278 ? 153.056 197.800 141.851 1.00 57.87 275 ALA A N 1
ATOM 1873 C CA . ALA A 1 278 ? 153.209 196.527 142.519 1.00 57.87 275 ALA A CA 1
ATOM 1874 C C . ALA A 1 278 ? 154.179 196.603 143.671 1.00 57.87 275 ALA A C 1
ATOM 1875 O O . ALA A 1 278 ? 154.209 195.700 144.495 1.00 57.87 275 ALA A O 1
ATOM 1877 N N . PHE A 1 279 ? 154.969 197.660 143.729 1.00 57.37 276 PHE A N 1
ATOM 1878 C CA . PHE A 1 279 ? 155.896 197.883 144.825 1.00 57.37 276 PHE A CA 1
ATOM 1879 C C . PHE A 1 279 ? 155.203 198.516 146.021 1.00 57.37 276 PHE A C 1
ATOM 1880 O O . PHE A 1 279 ? 155.585 198.277 147.163 1.00 57.37 276 PHE A O 1
ATOM 1888 N N . VAL A 1 280 ? 154.195 199.346 145.774 1.00 53.94 277 VAL A N 1
ATOM 1889 C CA . VAL A 1 280 ? 153.362 199.880 146.844 1.00 53.94 277 VAL A CA 1
ATOM 1890 C C . VAL A 1 280 ? 152.493 198.790 147.443 1.00 53.94 277 VAL A C 1
ATOM 1891 O O . VAL A 1 280 ? 152.318 198.717 148.664 1.00 53.94 277 VAL A O 1
ATOM 1895 N N . VAL A 1 281 ? 151.916 197.946 146.591 1.00 50.93 278 VAL A N 1
ATOM 1896 C CA . VAL A 1 281 ? 151.158 196.798 147.053 1.00 50.93 278 VAL A CA 1
ATOM 1897 C C . VAL A 1 281 ? 151.979 195.956 148.014 1.00 50.93 278 VAL A C 1
ATOM 1898 O O . VAL A 1 281 ? 151.485 195.537 149.060 1.00 50.93 278 VAL A O 1
ATOM 1902 N N . LEU A 1 282 ? 153.243 195.719 147.698 1.00 48.19 279 LEU A N 1
ATOM 1903 C CA . LEU A 1 282 ? 154.061 194.891 148.566 1.00 48.19 279 LEU A CA 1
ATOM 1904 C C . LEU A 1 282 ? 154.286 195.539 149.908 1.00 48.19 279 LEU A C 1
ATOM 1905 O O . LEU A 1 282 ? 154.236 194.867 150.932 1.00 48.19 279 LEU A O 1
ATOM 1910 N N . ILE A 1 283 ? 154.572 196.836 149.927 1.00 49.47 280 ILE A N 1
ATOM 1911 C CA . ILE A 1 283 ? 154.778 197.526 151.190 1.00 49.47 280 ILE A CA 1
ATOM 1912 C C . ILE A 1 283 ? 153.538 197.443 152.046 1.00 49.47 280 ILE A C 1
ATOM 1913 O O . ILE A 1 283 ? 153.622 197.212 153.249 1.00 49.47 280 ILE A O 1
ATOM 1918 N N . LEU A 1 284 ? 152.366 197.586 151.443 1.00 47.20 281 LEU A N 1
ATOM 1919 C CA . LEU A 1 284 ? 151.133 197.489 152.209 1.00 47.20 281 LEU A CA 1
ATOM 1920 C C . LEU A 1 284 ? 150.893 196.077 152.733 1.00 47.20 281 LEU A C 1
ATOM 1921 O O . LEU A 1 284 ? 150.446 195.891 153.865 1.00 47.20 281 LEU A O 1
ATOM 1926 N N . LEU A 1 285 ? 151.185 195.074 151.901 1.00 43.54 282 LEU A N 1
ATOM 1927 C CA . LEU A 1 285 ? 150.937 193.663 152.305 1.00 43.54 282 LEU A CA 1
ATOM 1928 C C . LEU A 1 285 ? 151.869 193.288 153.463 1.00 43.54 282 LEU A C 1
ATOM 1929 O O . LEU A 1 285 ? 151.371 192.735 154.465 1.00 43.54 282 LEU A O 1
ATOM 1934 N N . ILE A 1 286 ? 153.164 193.588 153.333 1.00 42.97 283 ILE A N 1
ATOM 1935 C CA . ILE A 1 286 ? 154.156 193.203 154.383 1.00 42.97 283 ILE A CA 1
ATOM 1936 C C . ILE A 1 286 ? 153.833 193.950 155.683 1.00 42.97 283 ILE A C 1
ATOM 1937 O O . ILE A 1 286 ? 153.927 193.326 156.756 1.00 42.97 283 ILE A O 1
ATOM 1942 N N . THR A 1 287 ? 153.459 195.229 155.585 1.00 44.63 284 THR A N 1
ATOM 1943 C CA . THR A 1 287 ? 153.146 196.038 156.795 1.00 44.63 284 THR A CA 1
ATOM 1944 C C . THR A 1 287 ? 151.988 195.389 157.558 1.00 44.63 284 THR A C 1
ATOM 1945 O O . THR A 1 287 ? 152.060 195.332 158.798 1.00 44.63 284 THR A O 1
ATOM 1949 N N . ALA A 1 288 ? 150.967 194.914 156.839 1.00 42.78 285 ALA A N 1
ATOM 1950 C CA . ALA A 1 288 ? 149.791 194.292 157.492 1.00 42.78 285 ALA A CA 1
ATOM 1951 C C . ALA A 1 288 ? 150.235 193.068 158.299 1.00 42.78 285 ALA A C 1
ATOM 1952 O O . ALA A 1 288 ? 149.719 192.882 159.418 1.00 42.78 285 ALA A O 1
ATOM 1954 N N . LYS A 1 289 ? 151.158 192.272 157.753 1.00 41.16 286 LYS A N 1
ATOM 1955 C CA . LYS A 1 289 ? 151.595 191.022 158.432 1.00 41.16 286 LYS A CA 1
ATOM 1956 C C . LYS A 1 289 ? 152.623 191.324 159.527 1.00 41.16 286 LYS A C 1
ATOM 1957 O O . LYS A 1 289 ? 152.594 190.623 160.557 1.00 41.16 286 LYS A O 1
ATOM 1963 N N . LEU A 1 290 ? 153.487 192.324 159.329 1.00 43.12 287 LEU A N 1
ATOM 1964 C CA . LEU A 1 290 ? 154.587 192.568 160.306 1.00 43.12 287 LEU A CA 1
ATOM 1965 C C . LEU A 1 290 ? 154.243 193.706 161.278 1.00 43.12 287 LEU A C 1
ATOM 1966 O O . LEU A 1 290 ? 155.053 193.948 162.193 1.00 43.12 287 LEU A O 1
ATOM 1971 N N . LEU A 1 291 ? 153.102 194.375 161.096 1.00 44.60 288 LEU A N 1
ATOM 1972 C CA . LEU A 1 291 ? 152.763 195.533 161.968 1.00 44.60 288 LEU A CA 1
ATOM 1973 C C . LEU A 1 291 ? 151.305 195.434 162.430 1.00 44.60 288 LEU A C 1
ATOM 1974 O O . LEU A 1 291 ? 151.085 195.287 163.649 1.00 44.60 288 LEU A O 1
ATOM 1979 N N . VAL A 1 292 ? 150.355 195.505 161.495 1.00 42.25 289 VAL A N 1
ATOM 1980 C CA . VAL A 1 292 ? 148.909 195.493 161.870 1.00 42.25 289 VAL A CA 1
ATOM 1981 C C . VAL A 1 292 ? 148.603 194.219 162.664 1.00 42.25 289 VAL A C 1
ATOM 1982 O O . VAL A 1 292 ? 148.006 194.337 163.752 1.00 42.25 289 VAL A O 1
ATOM 1986 N N . LEU A 1 293 ? 149.010 193.055 162.150 1.00 40.83 290 LEU A N 1
ATOM 1987 C CA . LEU A 1 293 ? 148.685 191.768 162.824 1.00 40.83 290 LEU A CA 1
ATOM 1988 C C . LEU A 1 293 ? 149.314 191.731 164.224 1.00 40.83 290 LEU A C 1
ATOM 1989 O O . LEU A 1 293 ? 148.577 191.440 165.185 1.00 40.83 290 LEU A O 1
ATOM 1994 N N . PRO A 1 294 ? 150.625 192.020 164.395 1.00 41.39 291 PRO A N 1
ATOM 1995 C CA . PRO A 1 294 ? 151.236 192.056 165.726 1.00 41.39 291 PRO A CA 1
ATOM 1996 C C . PRO A 1 294 ? 150.451 192.961 166.685 1.00 41.39 291 PRO A C 1
ATOM 1997 O O . PRO A 1 294 ? 150.210 192.549 167.805 1.00 41.39 291 PRO A O 1
ATOM 2001 N N . LEU A 1 295 ? 150.073 194.156 166.225 1.00 44.24 292 LEU A N 1
ATOM 2002 C CA . LEU A 1 295 ? 149.324 195.112 167.084 1.00 44.24 292 LEU A CA 1
ATOM 2003 C C . LEU A 1 295 ? 147.947 194.528 167.412 1.00 44.24 292 LEU A C 1
ATOM 2004 O O . LEU A 1 295 ? 147.566 194.553 168.598 1.00 44.24 292 LEU A O 1
ATOM 2009 N N . LEU A 1 296 ? 147.236 194.023 166.400 1.00 44.75 293 LEU A N 1
ATOM 2010 C CA . LEU A 1 296 ? 145.924 193.430 166.622 1.00 44.75 293 LEU A CA 1
ATOM 2011 C C . LEU A 1 296 ? 145.991 192.223 167.538 1.00 44.75 293 LEU A C 1
ATOM 2012 O O . LEU A 1 296 ? 145.125 192.045 168.380 1.00 44.75 293 LEU A O 1
ATOM 2017 N N . CYS A 1 297 ? 146.976 191.352 167.352 1.00 45.03 294 CYS A N 1
ATOM 2018 C CA . CYS A 1 297 ? 147.110 190.192 168.218 1.00 45.03 294 CYS A CA 1
ATOM 2019 C C . CYS A 1 297 ? 147.257 190.628 169.652 1.00 45.03 294 CYS A C 1
ATOM 2020 O O . CYS A 1 297 ? 146.564 190.127 170.539 1.00 45.03 294 CYS A O 1
ATOM 2023 N N . ARG A 1 298 ? 148.125 191.601 169.896 1.00 52.69 295 ARG A N 1
ATOM 2024 C CA . ARG A 1 298 ? 148.326 192.064 171.256 1.00 52.69 295 ARG A CA 1
ATOM 2025 C C . ARG A 1 298 ? 147.093 192.749 171.811 1.00 52.69 295 ARG A C 1
ATOM 2026 O O . ARG A 1 298 ? 146.774 192.581 172.985 1.00 52.69 295 ARG A O 1
ATOM 2034 N N . GLU A 1 299 ? 146.375 193.508 170.991 1.00 53.76 296 GLU A N 1
ATOM 2035 C CA . GLU A 1 299 ? 145.178 194.161 171.491 1.00 53.76 296 GLU A CA 1
ATOM 2036 C C . GLU A 1 299 ? 144.079 193.166 171.800 1.00 53.76 296 GLU A C 1
ATOM 2037 O O . GLU A 1 299 ? 143.384 193.315 172.800 1.00 53.76 296 GLU A O 1
ATOM 2043 N N . MET A 1 300 ? 143.943 192.146 170.947 1.00 52.94 297 MET A N 1
ATOM 2044 C CA . MET A 1 300 ? 142.917 191.092 171.164 1.00 52.94 297 MET A CA 1
ATOM 2045 C C . MET A 1 300 ? 143.186 190.398 172.502 1.00 52.94 297 MET A C 1
ATOM 2046 O O . MET A 1 300 ? 142.233 190.244 173.287 1.00 52.94 297 MET A O 1
ATOM 2051 N N . VAL A 1 301 ? 144.438 190.001 172.746 1.00 53.68 298 VAL A N 1
ATOM 2052 C CA . VAL A 1 301 ? 144.782 189.277 174.005 1.00 53.68 298 VAL A CA 1
ATOM 2053 C C . VAL A 1 301 ? 144.344 190.141 175.190 1.00 53.68 298 VAL A C 1
ATOM 2054 O O . VAL A 1 301 ? 143.515 189.672 175.986 1.00 53.68 298 VAL A O 1
ATOM 2058 N N . GLU A 1 302 ? 144.844 191.376 175.265 1.00 57.87 299 GLU A N 1
ATOM 2059 C CA . GLU A 1 302 ? 144.515 192.265 176.411 1.00 57.87 299 GLU A CA 1
ATOM 2060 C C . GLU A 1 302 ? 142.997 192.453 176.478 1.00 57.87 299 GLU A C 1
ATOM 2061 O O . GLU A 1 302 ? 142.465 192.544 177.601 1.00 57.87 299 GLU A O 1
ATOM 2067 N N . LEU A 1 303 ? 142.331 192.502 175.321 1.00 59.82 300 LEU A N 1
ATOM 2068 C CA . LEU A 1 303 ? 140.864 192.746 175.283 1.00 59.82 300 LEU A CA 1
ATOM 2069 C C . LEU A 1 303 ? 140.102 191.567 175.898 1.00 59.82 300 LEU A C 1
ATOM 2070 O O . LEU A 1 303 ? 139.172 191.826 176.685 1.00 59.82 300 LEU A O 1
ATOM 2075 N N . LEU A 1 304 ? 140.472 190.326 175.561 1.00 61.30 301 LEU A N 1
ATOM 2076 C CA . LEU A 1 304 ? 139.679 189.158 176.041 1.00 61.30 301 LEU A CA 1
ATOM 2077 C C . LEU A 1 304 ? 140.484 188.307 177.031 1.00 61.30 301 LEU A C 1
ATOM 2078 O O . LEU A 1 304 ? 140.076 187.154 177.269 1.00 61.30 301 LEU A O 1
ATOM 2083 N N . ASP A 1 305 ? 141.573 188.843 177.588 1.00 65.56 302 ASP A N 1
ATOM 2084 C CA . ASP A 1 305 ? 142.325 188.094 178.633 1.00 65.56 302 ASP A CA 1
ATOM 2085 C C . ASP A 1 305 ? 142.166 188.839 179.962 1.00 65.56 302 ASP A C 1
ATOM 2086 O O . ASP A 1 305 ? 142.589 190.010 180.030 1.00 65.56 302 ASP A O 1
ATOM 2091 N N . LYS A 1 306 ? 141.575 188.191 180.971 1.00 75.48 303 LYS A N 1
ATOM 2092 C CA . LYS A 1 306 ? 141.303 188.883 182.261 1.00 75.48 303 LYS A CA 1
ATOM 2093 C C . LYS A 1 306 ? 141.937 188.107 183.420 1.00 75.48 303 LYS A C 1
ATOM 2094 O O . LYS A 1 306 ? 141.481 188.295 184.566 1.00 75.48 303 LYS A O 1
ATOM 2100 N N . GLY A 1 307 ? 142.942 187.272 183.139 1.00 80.59 304 GLY A N 1
ATOM 2101 C CA . GLY A 1 307 ? 143.633 186.552 184.199 1.00 80.59 304 GLY A CA 1
ATOM 2102 C C . GLY A 1 307 ? 144.074 187.477 185.318 1.00 80.59 304 GLY A C 1
ATOM 2103 O O . GLY A 1 307 ? 144.363 188.656 185.106 1.00 80.59 304 GLY A O 1
ATOM 2104 N N . ASP A 1 308 ? 144.157 186.921 186.529 1.00 82.08 305 ASP A N 1
ATOM 2105 C CA . ASP A 1 308 ? 144.352 187.755 187.712 1.00 82.08 305 ASP A CA 1
ATOM 2106 C C . ASP A 1 308 ? 145.825 188.003 188.026 1.00 82.08 305 ASP A C 1
ATOM 2107 O O . ASP A 1 308 ? 146.142 188.766 188.943 1.00 82.08 305 ASP A O 1
ATOM 2112 N N . SER A 1 309 ? 146.739 187.392 187.289 1.00 74.74 306 SER A N 1
ATOM 2113 C CA . SER A 1 309 ? 148.121 187.824 187.374 1.00 74.74 306 SER A CA 1
ATOM 2114 C C . SER A 1 309 ? 148.293 189.056 186.503 1.00 74.74 306 SER A C 1
ATOM 2115 O O . SER A 1 309 ? 147.633 189.188 185.472 1.00 74.74 306 SER A O 1
ATOM 2118 N N . VAL A 1 310 ? 149.138 189.988 186.936 1.00 71.07 307 VAL A N 1
ATOM 2119 C CA . VAL A 1 310 ? 149.439 191.129 186.081 1.00 71.07 307 VAL A CA 1
ATOM 2120 C C . VAL A 1 310 ? 150.636 190.805 185.202 1.00 71.07 307 VAL A C 1
ATOM 2121 O O . VAL A 1 310 ? 150.654 191.105 184.000 1.00 71.07 307 VAL A O 1
ATOM 2125 N N . VAL A 1 311 ? 151.624 190.124 185.776 1.00 66.58 308 VAL A N 1
ATOM 2126 C CA . VAL A 1 311 ? 152.804 189.739 185.016 1.00 66.58 308 VAL A CA 1
ATOM 2127 C C . VAL A 1 311 ? 152.457 188.678 183.986 1.00 66.58 308 VAL A C 1
ATOM 2128 O O . VAL A 1 311 ? 153.048 188.634 182.906 1.00 66.58 308 VAL A O 1
ATOM 2132 N N . ASN A 1 312 ? 151.466 187.837 184.269 1.00 64.69 309 ASN A N 1
ATOM 2133 C CA . ASN A 1 312 ? 151.117 186.816 183.291 1.00 64.69 309 ASN A CA 1
ATOM 2134 C C . ASN A 1 312 ? 150.278 187.388 182.166 1.00 64.69 309 ASN A C 1
ATOM 2135 O O . ASN A 1 312 ? 150.473 187.034 181.000 1.00 64.69 309 ASN A O 1
ATOM 2140 N N . HIS A 1 313 ? 149.372 188.308 182.477 1.00 61.09 310 HIS A N 1
ATOM 2141 C CA . HIS A 1 313 ? 148.657 188.976 181.404 1.00 61.09 310 HIS A CA 1
ATOM 2142 C C . HIS A 1 313 ? 149.612 189.725 180.509 1.00 61.09 310 HIS A C 1
ATOM 2143 O O . HIS A 1 313 ? 149.431 189.766 179.287 1.00 61.09 310 HIS A O 1
ATOM 2150 N N . THR A 1 314 ? 150.650 190.308 181.095 1.00 55.66 311 THR A N 1
ATOM 2151 C CA . THR A 1 314 ? 151.601 191.062 180.299 1.00 55.66 311 THR A CA 1
ATOM 2152 C C . THR A 1 314 ? 152.511 190.145 179.506 1.00 55.66 311 THR A C 1
ATOM 2153 O O . THR A 1 314 ? 152.834 190.427 178.353 1.00 55.66 311 THR A O 1
ATOM 2157 N N . SER A 1 315 ? 152.896 189.022 180.076 1.00 52.16 312 SER A N 1
ATOM 2158 C CA . SER A 1 315 ? 153.720 188.089 179.338 1.00 52.16 312 SER A CA 1
ATOM 2159 C C . SER A 1 315 ? 152.964 187.523 178.156 1.00 52.16 312 SER A C 1
ATOM 2160 O O . SER A 1 315 ? 153.532 187.332 177.079 1.00 52.16 312 SER A O 1
ATOM 2163 N N . LEU A 1 316 ? 151.664 187.331 178.315 1.00 47.21 313 LEU A N 1
ATOM 2164 C CA . LEU A 1 316 ? 150.865 186.783 177.237 1.00 47.21 313 LEU A CA 1
ATOM 2165 C C . LEU A 1 316 ? 150.631 187.802 176.147 1.00 47.21 313 LEU A C 1
ATOM 2166 O O . LEU A 1 316 ? 150.676 187.465 174.966 1.00 47.21 313 LEU A O 1
ATOM 2171 N N . SER A 1 317 ? 150.369 189.053 176.523 1.00 48.28 314 SER A N 1
ATOM 2172 C CA . SER A 1 317 ? 150.258 190.128 175.543 1.00 48.28 314 SER A CA 1
ATOM 2173 C C . SER A 1 317 ? 151.509 190.254 174.701 1.00 48.28 314 SER A C 1
ATOM 2174 O O . SER A 1 317 ? 151.439 190.466 173.484 1.00 48.28 314 SER A O 1
ATOM 2177 N N . ASN A 1 318 ? 152.670 190.154 175.329 1.00 45.80 315 ASN A N 1
ATOM 2178 C CA . ASN A 1 318 ? 153.885 190.327 174.560 1.00 45.80 315 ASN A CA 1
ATOM 2179 C C . ASN A 1 318 ? 154.162 189.118 173.703 1.00 45.80 315 ASN A C 1
ATOM 2180 O O . ASN A 1 318 ? 154.709 189.238 172.609 1.00 45.80 315 ASN A O 1
ATOM 2185 N N . TYR A 1 319 ? 153.779 187.940 174.169 1.00 42.56 316 TYR A N 1
ATOM 2186 C CA . TYR A 1 319 ? 153.906 186.768 173.326 1.00 42.56 316 TYR A CA 1
ATOM 2187 C C . TYR A 1 319 ? 153.007 186.868 172.103 1.00 42.56 316 TYR A C 1
ATOM 2188 O O . TYR A 1 319 ? 153.384 186.438 171.019 1.00 42.56 316 TYR A O 1
ATOM 2197 N N . ALA A 1 320 ? 151.836 187.466 172.250 1.00 43.02 317 ALA A N 1
ATOM 2198 C CA . ALA A 1 320 ? 150.956 187.693 171.112 1.00 43.02 317 ALA A CA 1
ATOM 2199 C C . ALA A 1 320 ? 151.549 188.655 170.107 1.00 43.02 317 ALA A C 1
ATOM 2200 O O . ALA A 1 320 ? 151.465 188.422 168.894 1.00 43.02 317 ALA A O 1
ATOM 2202 N N . PHE A 1 321 ? 152.106 189.772 170.581 1.00 44.01 318 PHE A N 1
ATOM 2203 C CA . PHE A 1 321 ? 152.821 190.662 169.676 1.00 44.01 318 PHE A CA 1
ATOM 2204 C C . PHE A 1 321 ? 153.878 189.914 168.886 1.00 44.01 318 PHE A C 1
ATOM 2205 O O . PHE A 1 321 ? 153.906 189.957 167.649 1.00 44.01 318 PHE A O 1
ATOM 2213 N N . LEU A 1 322 ? 154.760 189.208 169.582 1.00 43.11 319 LEU A N 1
ATOM 2214 C CA . LEU A 1 322 ? 155.840 188.556 168.869 1.00 43.11 319 LEU A CA 1
ATOM 2215 C C . LEU A 1 322 ? 155.355 187.473 167.938 1.00 43.11 319 LEU A C 1
ATOM 2216 O O . LEU A 1 322 ? 155.915 187.332 166.862 1.00 43.11 319 LEU A O 1
ATOM 2221 N N . TYR A 1 323 ? 154.323 186.720 168.300 1.00 42.73 320 TYR A N 1
ATOM 2222 C CA . TYR A 1 323 ? 153.728 185.819 167.329 1.00 42.73 320 TYR A CA 1
ATOM 2223 C C . TYR A 1 323 ? 153.354 186.558 166.057 1.00 42.73 320 TYR A C 1
ATOM 2224 O O . TYR A 1 323 ? 153.718 186.141 164.964 1.00 42.73 320 TYR A O 1
ATOM 2233 N N . GLY A 1 324 ? 152.636 187.671 166.175 1.00 42.07 321 GLY A N 1
ATOM 2234 C CA . GLY A 1 324 ? 152.216 188.387 164.988 1.00 42.07 321 GLY A CA 1
ATOM 2235 C C . GLY A 1 324 ? 153.341 188.915 164.125 1.00 42.07 321 GLY A C 1
ATOM 2236 O O . GLY A 1 324 ? 153.118 189.195 162.955 1.00 42.07 321 GLY A O 1
ATOM 2237 N N . VAL A 1 325 ? 154.550 189.019 164.686 1.00 42.19 322 VAL A N 1
ATOM 2238 C CA . VAL A 1 325 ? 155.713 189.577 163.928 1.00 42.19 322 VAL A CA 1
ATOM 2239 C C . VAL A 1 325 ? 156.353 188.472 163.076 1.00 42.19 322 VAL A C 1
ATOM 2240 O O . VAL A 1 325 ? 157.380 188.748 162.426 1.00 42.19 322 VAL A O 1
ATOM 2244 N N . PHE A 1 326 ? 155.765 187.272 163.070 1.00 40.31 323 PHE A N 1
ATOM 2245 C CA . PHE A 1 326 ? 156.349 186.134 162.309 1.00 40.31 323 PHE A CA 1
ATOM 2246 C C . PHE A 1 326 ? 156.362 186.465 160.812 1.00 40.31 323 PHE A C 1
ATOM 2247 O O . PHE A 1 326 ? 155.442 187.159 160.337 1.00 40.31 323 PHE A O 1
ATOM 2255 N N . PRO A 1 327 ? 157.368 185.991 160.043 1.00 38.56 324 PRO A N 1
ATOM 2256 C CA . PRO A 1 327 ? 157.457 186.261 158.604 1.00 38.56 324 PRO A CA 1
ATOM 2257 C C . PRO A 1 327 ? 156.395 185.476 157.821 1.00 38.56 324 PRO A C 1
ATOM 2258 O O . PRO A 1 327 ? 155.767 184.615 158.405 1.00 38.56 324 PRO A O 1
ATOM 2262 N N . VAL A 1 328 ? 156.227 185.786 156.532 1.00 37.40 325 VAL A N 1
ATOM 2263 C CA . VAL A 1 328 ? 155.196 185.101 155.695 1.00 37.40 325 VAL A CA 1
ATOM 2264 C C . VAL A 1 328 ? 155.650 183.668 155.397 1.00 37.40 325 VAL A C 1
ATOM 2265 O O . VAL A 1 328 ? 156.832 183.489 155.046 1.00 37.40 325 VAL A O 1
ATOM 2269 N N . ALA A 1 329 ? 154.746 182.693 155.531 1.00 39.44 326 ALA A N 1
ATOM 2270 C CA . ALA A 1 329 ? 155.062 181.314 155.237 1.00 39.44 326 ALA A CA 1
ATOM 2271 C C . ALA A 1 329 ? 155.373 181.134 153.752 1.00 39.44 326 ALA A C 1
ATOM 2272 O O . ALA A 1 329 ? 154.713 181.731 152.905 1.00 39.44 326 ALA A O 1
ATOM 2274 N N . PRO A 1 330 ? 156.391 180.344 153.411 1.00 39.99 327 PRO A N 1
ATOM 2275 C CA . PRO A 1 330 ? 156.684 180.059 151.995 1.00 39.99 327 PRO A CA 1
ATOM 2276 C C . PRO A 1 330 ? 155.643 179.204 151.293 1.00 39.99 327 PRO A C 1
ATOM 2277 O O . PRO A 1 330 ? 155.579 179.197 150.050 1.00 39.99 327 PRO A O 1
ATOM 2281 N N . GLY A 1 331 ? 154.821 178.492 152.059 1.00 39.52 328 GLY A N 1
ATOM 2282 C CA . GLY A 1 331 ? 153.714 177.778 151.485 1.00 39.52 328 GLY A CA 1
ATOM 2283 C C . GLY A 1 331 ? 152.743 178.666 150.757 1.00 39.52 328 GLY A C 1
ATOM 2284 O O . GLY A 1 331 ? 152.006 178.199 149.901 1.00 39.52 328 GLY A O 1
ATOM 2285 N N . VAL A 1 332 ? 152.729 179.954 151.076 1.00 39.69 329 VAL A N 1
ATOM 2286 C CA . VAL A 1 332 ? 151.845 180.877 150.385 1.00 39.69 329 VAL A CA 1
ATOM 2287 C C . VAL A 1 332 ? 152.294 181.058 148.950 1.00 39.69 329 VAL A C 1
ATOM 2288 O O . VAL A 1 332 ? 151.476 181.124 148.031 1.00 39.69 329 VAL A O 1
ATOM 2292 N N . ALA A 1 333 ? 153.603 181.131 148.732 1.00 42.14 330 ALA A N 1
ATOM 2293 C CA . ALA A 1 333 ? 154.121 181.225 147.378 1.00 42.14 330 ALA A CA 1
ATOM 2294 C C . ALA A 1 333 ? 153.926 179.920 146.638 1.00 42.14 330 ALA A C 1
ATOM 2295 O O . ALA A 1 333 ? 153.779 179.904 145.417 1.00 42.14 330 ALA A O 1
ATOM 2297 N N . ILE A 1 334 ? 153.897 178.811 147.366 1.00 43.15 331 ILE A N 1
ATOM 2298 C CA . ILE A 1 334 ? 153.538 177.557 146.719 1.00 43.15 331 ILE A CA 1
ATOM 2299 C C . ILE A 1 334 ? 152.074 177.565 146.282 1.00 43.15 331 ILE A C 1
ATOM 2300 O O . ILE A 1 334 ? 151.747 177.080 145.201 1.00 43.15 331 ILE A O 1
ATOM 2305 N N . PHE A 1 335 ? 151.172 178.102 147.105 1.00 43.77 332 PHE A N 1
ATOM 2306 C CA . PHE A 1 335 ? 149.789 178.274 146.658 1.00 43.77 332 PHE A CA 1
ATOM 2307 C C . PHE A 1 335 ? 149.726 179.112 145.392 1.00 43.77 332 PHE A C 1
ATOM 2308 O O . PHE A 1 335 ? 149.015 178.771 144.451 1.00 43.77 332 PHE A O 1
ATOM 2316 N N . ALA A 1 336 ? 150.435 180.236 145.368 1.00 45.64 333 ALA A N 1
ATOM 2317 C CA . ALA A 1 336 ? 150.395 181.114 144.204 1.00 45.64 333 ALA A CA 1
ATOM 2318 C C . ALA A 1 336 ? 150.926 180.430 142.959 1.00 45.64 333 ALA A C 1
ATOM 2319 O O . ALA A 1 336 ? 150.443 180.683 141.855 1.00 45.64 333 ALA A O 1
ATOM 2321 N N . THR A 1 337 ? 151.954 179.597 143.109 1.00 48.40 334 THR A N 1
ATOM 2322 C CA . THR A 1 337 ? 152.430 178.786 141.998 1.00 48.40 334 THR A CA 1
ATOM 2323 C C . THR A 1 337 ? 151.372 177.796 141.528 1.00 48.40 334 THR A C 1
ATOM 2324 O O . THR A 1 337 ? 151.040 177.762 140.343 1.00 48.40 334 THR A O 1
ATOM 2328 N N . GLN A 1 338 ? 150.828 177.012 142.465 1.00 49.65 335 GLN A N 1
ATOM 2329 C CA . GLN A 1 338 ? 149.756 176.041 142.119 1.00 49.65 335 GLN A CA 1
ATOM 2330 C C . GLN A 1 338 ? 148.665 176.758 141.318 1.00 49.65 335 GLN A C 1
ATOM 2331 O O . GLN A 1 338 ? 148.360 176.302 140.200 1.00 49.65 335 GLN A O 1
ATOM 2337 N N . PHE A 1 339 ? 148.104 177.836 141.875 1.00 49.19 336 PHE A N 1
ATOM 2338 C CA . PHE A 1 339 ? 147.016 178.583 141.191 1.00 49.19 336 PHE A CA 1
ATOM 2339 C C . PHE A 1 339 ? 147.598 179.382 140.020 1.00 49.19 336 PHE A C 1
ATOM 2340 O O . PHE A 1 339 ? 146.812 179.877 139.189 1.00 49.19 336 PHE A O 1
ATOM 2348 N N . ASN A 1 340 ? 148.928 179.505 139.963 1.00 52.23 337 ASN A N 1
ATOM 2349 C CA . ASN A 1 340 ? 149.587 180.287 138.883 1.00 52.23 337 ASN A CA 1
ATOM 2350 C C . ASN A 1 340 ? 149.034 181.715 138.895 1.00 52.23 337 ASN A C 1
ATOM 2351 O O . ASN A 1 340 ? 148.775 182.254 137.803 1.00 52.23 337 ASN A O 1
ATOM 2356 N N . MET A 1 341 ? 148.858 182.294 140.086 1.00 50.49 338 MET A N 1
ATOM 2357 C CA . MET A 1 341 ? 148.283 183.661 140.200 1.00 50.49 338 MET A CA 1
ATOM 2358 C C . MET A 1 341 ? 149.195 184.529 141.072 1.00 50.49 338 MET A C 1
ATOM 2359 O O . MET A 1 341 ? 149.639 184.035 142.126 1.00 50.49 338 MET A O 1
ATOM 2364 N N . GLU A 1 342 ? 149.460 185.768 140.645 1.00 48.41 339 GLU A N 1
ATOM 2365 C CA . GLU A 1 342 ? 150.279 186.708 141.458 1.00 48.41 339 GLU A CA 1
ATOM 2366 C C . GLU A 1 342 ? 151.546 186.007 141.953 1.00 48.41 339 GLU A C 1
ATOM 2367 O O . GLU A 1 342 ? 151.919 186.232 143.119 1.00 48.41 339 GLU A O 1
ATOM 2373 N N . VAL A 1 343 ? 152.190 185.200 141.104 1.00 46.69 340 VAL A N 1
ATOM 2374 C CA . VAL A 1 343 ? 153.352 184.455 141.562 1.00 46.69 340 VAL A CA 1
ATOM 2375 C C . VAL A 1 343 ? 154.489 185.396 141.917 1.00 46.69 340 VAL A C 1
ATOM 2376 O O . VAL A 1 343 ? 155.114 185.268 142.970 1.00 46.69 340 VAL A O 1
ATOM 2380 N N . GLU A 1 344 ? 154.766 186.355 141.050 1.00 46.68 341 GLU A N 1
ATOM 2381 C CA . GLU A 1 344 ? 155.934 187.198 141.243 1.00 46.68 341 GLU A CA 1
ATOM 2382 C C . GLU A 1 344 ? 155.773 188.114 142.446 1.00 46.68 341 GLU A C 1
ATOM 2383 O O . GLU A 1 344 ? 156.693 188.247 143.252 1.00 46.68 341 GLU A O 1
ATOM 2389 N N . ILE A 1 345 ? 154.596 188.700 142.630 1.00 43.07 342 ILE A N 1
ATOM 2390 C CA . ILE A 1 345 ? 154.400 189.585 143.767 1.00 43.07 342 ILE A CA 1
ATOM 2391 C C . ILE A 1 345 ? 154.368 188.801 145.069 1.00 43.07 342 ILE A C 1
ATOM 2392 O O . ILE A 1 345 ? 154.945 189.225 146.063 1.00 43.07 342 ILE A O 1
ATOM 2397 N N . ILE A 1 346 ? 153.764 187.618 145.075 1.00 41.52 343 ILE A N 1
ATOM 2398 C CA . ILE A 1 346 ? 153.669 186.853 146.311 1.00 41.52 343 ILE A CA 1
ATOM 2399 C C . ILE A 1 346 ? 155.037 186.340 146.717 1.00 41.52 343 ILE A C 1
ATOM 2400 O O . ILE A 1 346 ? 155.412 186.395 147.886 1.00 41.52 343 ILE A O 1
ATOM 2405 N N . THR A 1 347 ? 155.810 185.841 145.760 1.00 43.26 344 THR A N 1
ATOM 2406 C CA . THR A 1 347 ? 157.136 185.324 146.070 1.00 43.26 344 THR A CA 1
ATOM 2407 C C . THR A 1 347 ? 158.102 186.432 146.449 1.00 43.26 344 THR A C 1
ATOM 2408 O O . THR A 1 347 ? 158.821 186.311 147.445 1.00 43.26 344 THR A O 1
ATOM 2412 N N . SER A 1 348 ? 158.124 187.530 145.696 1.00 43.53 345 SER A N 1
ATOM 2413 C CA . SER A 1 348 ? 158.899 188.682 146.123 1.00 43.53 345 SER A CA 1
ATOM 2414 C C . SER A 1 348 ? 158.527 189.106 147.526 1.00 43.53 345 SER A C 1
ATOM 2415 O O . SER A 1 348 ? 159.406 189.314 148.358 1.00 43.53 345 SER A O 1
ATOM 2418 N N . GLY A 1 349 ? 157.234 189.197 147.827 1.00 38.79 346 GLY A N 1
ATOM 2419 C CA . GLY A 1 349 ? 156.824 189.643 149.134 1.00 38.79 346 GLY A CA 1
ATOM 2420 C C . GLY A 1 349 ? 157.199 188.694 150.238 1.00 38.79 346 GLY A C 1
ATOM 2421 O O . GLY A 1 349 ? 157.508 189.123 151.336 1.00 38.79 346 GLY A O 1
ATOM 2422 N N . MET A 1 350 ? 157.174 187.392 149.965 1.00 40.78 347 MET A N 1
ATOM 2423 C CA . MET A 1 350 ? 157.510 186.408 150.985 1.00 40.78 347 MET A CA 1
ATOM 2424 C C . MET A 1 350 ? 158.993 186.454 151.318 1.00 40.78 347 MET A C 1
ATOM 2425 O O . MET A 1 350 ? 159.381 186.402 152.484 1.00 40.78 347 MET A O 1
ATOM 2430 N N . VAL A 1 351 ? 159.831 186.604 150.302 1.00 41.28 348 VAL A N 1
ATOM 2431 C CA . VAL A 1 351 ? 161.263 186.764 150.521 1.00 41.28 348 VAL A CA 1
ATOM 2432 C C . VAL A 1 351 ? 161.573 188.066 151.261 1.00 41.28 348 VAL A C 1
ATOM 2433 O O . VAL A 1 351 ? 162.324 188.075 152.242 1.00 41.28 348 VAL A O 1
ATOM 2437 N N . ILE A 1 352 ? 160.998 189.182 150.818 1.00 41.97 349 ILE A N 1
ATOM 2438 C CA . ILE A 1 352 ? 161.234 190.465 151.475 1.00 41.97 349 ILE A CA 1
ATOM 2439 C C . ILE A 1 352 ? 160.763 190.436 152.920 1.00 41.97 349 ILE A C 1
ATOM 2440 O O . ILE A 1 352 ? 161.399 191.009 153.803 1.00 41.97 349 ILE A O 1
ATOM 2445 N N . SER A 1 353 ? 159.624 189.812 153.177 1.00 40.87 350 SER A N 1
ATOM 2446 C CA . SER A 1 353 ? 159.109 189.694 154.527 1.00 40.87 350 SER A CA 1
ATOM 2447 C C . SER A 1 353 ? 160.046 188.905 155.411 1.00 40.87 350 SER A C 1
ATOM 2448 O O . SER A 1 353 ? 160.239 189.245 156.576 1.00 40.87 350 SER A O 1
ATOM 2451 N N . THR A 1 354 ? 160.611 187.821 154.884 1.00 42.05 351 THR A N 1
ATOM 2452 C CA . THR A 1 354 ? 161.576 187.061 155.660 1.00 42.05 351 THR A CA 1
ATOM 2453 C C . THR A 1 354 ? 162.744 187.933 156.074 1.00 42.05 351 THR A C 1
ATOM 2454 O O . THR A 1 354 ? 163.070 188.025 157.255 1.00 42.05 351 THR A O 1
ATOM 2458 N N . PHE A 1 355 ? 163.374 188.589 155.112 1.00 50.46 352 PHE A N 1
ATOM 2459 C CA . PHE A 1 355 ? 164.498 189.464 155.422 1.00 50.46 352 PHE A CA 1
ATOM 2460 C C . PHE A 1 355 ? 164.122 190.505 156.471 1.00 50.46 352 PHE A C 1
ATOM 2461 O O . PHE A 1 355 ? 164.818 190.664 157.469 1.00 50.46 352 PHE A O 1
ATOM 2469 N N . VAL A 1 356 ? 162.999 191.184 156.285 1.00 46.63 353 VAL A N 1
ATOM 2470 C CA . VAL A 1 356 ? 162.594 192.301 157.129 1.00 46.63 353 VAL A CA 1
ATOM 2471 C C . VAL A 1 356 ? 162.141 191.896 158.523 1.00 46.63 353 VAL A C 1
ATOM 2472 O O . VAL A 1 356 ? 162.170 192.719 159.430 1.00 46.63 353 VAL A O 1
ATOM 2476 N N . SER A 1 357 ? 161.702 190.664 158.737 1.00 45.36 354 SER A N 1
ATOM 2477 C CA . SER A 1 357 ? 161.164 190.322 160.044 1.00 45.36 354 SER A CA 1
ATOM 2478 C C . SER A 1 357 ? 162.246 190.217 161.107 1.00 45.36 354 SER A C 1
ATOM 2479 O O . SER A 1 357 ? 161.980 190.492 162.268 1.00 45.36 354 SER A O 1
ATOM 2482 N N . ALA A 1 358 ? 163.473 189.875 160.744 1.00 45.23 355 ALA A N 1
ATOM 2483 C CA . ALA A 1 358 ? 164.515 189.739 161.764 1.00 45.23 355 ALA A CA 1
ATOM 2484 C C . ALA A 1 358 ? 164.771 191.029 162.534 1.00 45.23 355 ALA A C 1
ATOM 2485 O O . ALA A 1 358 ? 164.757 190.994 163.776 1.00 45.23 355 ALA A O 1
ATOM 2487 N N . PRO A 1 359 ? 164.969 192.182 161.899 1.00 47.62 356 PRO A N 1
ATOM 2488 C CA . PRO A 1 359 ? 165.113 193.406 162.680 1.00 47.62 356 PRO A CA 1
ATOM 2489 C C . PRO A 1 359 ? 163.896 193.735 163.495 1.00 47.62 356 PRO A C 1
ATOM 2490 O O . PRO A 1 359 ? 164.032 194.167 164.632 1.00 47.62 356 PRO A O 1
ATOM 2494 N N . ILE A 1 360 ? 162.706 193.505 162.945 1.00 47.86 357 ILE A N 1
ATOM 2495 C CA . ILE A 1 360 ? 161.466 193.854 163.620 1.00 47.86 357 ILE A CA 1
ATOM 2496 C C . ILE A 1 360 ? 161.236 192.964 164.835 1.00 47.86 357 ILE A C 1
ATOM 2497 O O . ILE A 1 360 ? 160.904 193.460 165.907 1.00 47.86 357 ILE A O 1
ATOM 2502 N N . MET A 1 361 ? 161.391 191.646 164.699 1.00 47.40 358 MET A N 1
ATOM 2503 C CA . MET A 1 361 ? 161.288 190.799 165.881 1.00 47.40 358 MET A CA 1
ATOM 2504 C C . MET A 1 361 ? 162.308 191.175 166.934 1.00 47.40 358 MET A C 1
ATOM 2505 O O . MET A 1 361 ? 161.971 191.257 168.116 1.00 47.40 358 MET A O 1
ATOM 2510 N N . TYR A 1 362 ? 163.563 191.394 166.542 1.00 47.14 359 TYR A N 1
ATOM 2511 C CA . TYR A 1 362 ? 164.563 191.788 167.526 1.00 47.14 359 TYR A CA 1
ATOM 2512 C C . TYR A 1 362 ? 164.147 193.051 168.270 1.00 47.14 359 TYR A C 1
ATOM 2513 O O . TYR A 1 362 ? 164.032 193.062 169.501 1.00 47.14 359 TYR A O 1
ATOM 2522 N N . VAL A 1 363 ? 163.906 194.119 167.531 1.00 49.61 360 VAL A N 1
ATOM 2523 C CA . VAL A 1 363 ? 163.644 195.413 168.132 1.00 49.61 360 VAL A CA 1
ATOM 2524 C C . VAL A 1 363 ? 162.346 195.403 168.927 1.00 49.61 360 VAL A C 1
ATOM 2525 O O . VAL A 1 363 ? 162.291 195.927 170.037 1.00 49.61 360 VAL A O 1
ATOM 2529 N N . SER A 1 364 ? 161.289 194.788 168.392 1.00 48.21 361 SER A N 1
ATOM 2530 C CA . SER A 1 364 ? 160.034 194.654 169.120 1.00 48.21 361 SER A CA 1
ATOM 2531 C C . SER A 1 364 ? 160.217 193.907 170.422 1.00 48.21 361 SER A C 1
ATOM 2532 O O . SER A 1 364 ? 159.668 194.311 171.442 1.00 48.21 361 SER A O 1
ATOM 2535 N N . ALA A 1 365 ? 160.954 192.805 170.416 1.00 46.68 362 ALA A N 1
ATOM 2536 C CA . ALA A 1 365 ? 161.091 192.057 171.649 1.00 46.68 362 ALA A CA 1
ATOM 2537 C C . ALA A 1 365 ? 161.846 192.853 172.691 1.00 46.68 362 ALA A C 1
ATOM 2538 O O . ALA A 1 365 ? 161.494 192.814 173.865 1.00 46.68 362 ALA A O 1
ATOM 2540 N N . TRP A 1 366 ? 162.856 193.613 172.288 1.00 49.00 363 TRP A N 1
ATOM 2541 C CA . TRP A 1 366 ? 163.552 194.431 173.271 1.00 49.00 363 TRP A CA 1
ATOM 2542 C C . TRP A 1 366 ? 162.667 195.547 173.799 1.00 49.00 363 TRP A C 1
ATOM 2543 O O . TRP A 1 366 ? 162.671 195.816 174.997 1.00 49.00 363 TRP A O 1
ATOM 2554 N N . LEU A 1 367 ? 161.862 196.162 172.938 1.00 53.66 364 LEU A N 1
ATOM 2555 C CA . LEU A 1 367 ? 161.000 197.266 173.353 1.00 53.66 364 LEU A CA 1
ATOM 2556 C C . LEU A 1 367 ? 159.902 196.820 174.305 1.00 53.66 364 LEU A C 1
ATOM 2557 O O . LEU A 1 367 ? 159.482 197.584 175.172 1.00 53.66 364 LEU A O 1
ATOM 2562 N N . LEU A 1 368 ? 159.395 195.605 174.142 1.00 51.12 365 LEU A N 1
ATOM 2563 C CA . LEU A 1 368 ? 158.377 195.106 175.042 1.00 51.12 365 LEU A CA 1
ATOM 2564 C C . LEU A 1 368 ? 158.913 194.789 176.421 1.00 51.12 365 LEU A C 1
ATOM 2565 O O . LEU A 1 368 ? 158.125 194.644 177.343 1.00 51.12 365 LEU A O 1
ATOM 2570 N N . THR A 1 369 ? 160.224 194.745 176.604 1.00 56.26 366 THR A N 1
ATOM 2571 C CA . THR A 1 369 ? 160.832 194.461 177.894 1.00 56.26 366 THR A CA 1
ATOM 2572 C C . THR A 1 369 ? 161.236 195.705 178.664 1.00 56.26 366 THR A C 1
ATOM 2573 O O . THR A 1 369 ? 161.496 195.603 179.855 1.00 56.26 366 THR A O 1
ATOM 2577 N N . PHE A 1 370 ? 161.278 196.869 178.029 1.00 60.42 367 PHE A N 1
ATOM 2578 C CA . PHE A 1 370 ? 161.757 198.069 178.711 1.00 60.42 367 PHE A CA 1
ATOM 2579 C C . PHE A 1 370 ? 160.890 198.515 179.877 1.00 60.42 367 PHE A C 1
ATOM 2580 O O . PHE A 1 370 ? 161.458 198.975 180.880 1.00 60.42 367 PHE A O 1
ATOM 2588 N N . PRO A 1 371 ? 159.559 198.443 179.835 1.00 63.69 368 PRO A N 1
ATOM 2589 C CA . PRO A 1 371 ? 158.779 198.821 181.025 1.00 63.69 368 PRO A CA 1
ATOM 2590 C C . PRO A 1 371 ? 159.149 198.060 182.279 1.00 63.69 368 PRO A C 1
ATOM 2591 O O . PRO A 1 371 ? 158.864 198.537 183.380 1.00 63.69 368 PRO A O 1
ATOM 2595 N N . THR A 1 372 ? 159.789 196.908 182.151 1.00 67.67 369 THR A N 1
ATOM 2596 C CA . THR A 1 372 ? 160.018 195.999 183.258 1.00 67.67 369 THR A CA 1
ATOM 2597 C C . THR A 1 372 ? 161.418 196.111 183.847 1.00 67.67 369 THR A C 1
ATOM 2598 O O . THR A 1 372 ? 161.778 195.305 184.707 1.00 67.67 369 THR A O 1
ATOM 2602 N N . MET A 1 373 ? 162.213 197.082 183.407 1.00 69.19 370 MET A N 1
ATOM 2603 C CA . MET A 1 373 ? 163.604 197.202 183.810 1.00 69.19 370 MET A CA 1
ATOM 2604 C C . MET A 1 373 ? 163.835 198.516 184.536 1.00 69.19 370 MET A C 1
ATOM 2605 O O . MET A 1 373 ? 163.140 199.501 184.299 1.00 69.19 370 MET A O 1
ATOM 2610 N N . ASP A 1 374 ? 164.813 198.511 185.435 1.00 76.56 371 ASP A N 1
ATOM 2611 C CA . ASP A 1 374 ? 165.177 199.694 186.191 1.00 76.56 371 ASP A CA 1
ATOM 2612 C C . ASP A 1 374 ? 166.071 200.601 185.350 1.00 76.56 371 ASP A C 1
ATOM 2613 O O . ASP A 1 374 ? 166.727 200.145 184.413 1.00 76.56 371 ASP A O 1
ATOM 2618 N N . PRO A 1 375 ? 166.131 201.892 185.681 1.00 76.62 372 PRO A N 1
ATOM 2619 C CA . PRO A 1 375 ? 166.837 202.835 184.797 1.00 76.62 372 PRO A CA 1
ATOM 2620 C C . PRO A 1 375 ? 168.288 202.488 184.537 1.00 76.62 372 PRO A C 1
ATOM 2621 O O . PRO A 1 375 ? 168.845 202.921 183.525 1.00 76.62 372 PRO A O 1
ATOM 2625 N N . LYS A 1 376 ? 168.925 201.727 185.426 1.00 74.44 373 LYS A N 1
ATOM 2626 C CA . LYS A 1 376 ? 170.309 201.333 185.176 1.00 74.44 373 LYS A CA 1
ATOM 2627 C C . LYS A 1 376 ? 170.378 200.075 184.324 1.00 74.44 373 LYS A C 1
ATOM 2628 O O . LYS A 1 376 ? 170.992 200.125 183.246 1.00 74.44 373 LYS A O 1
ATOM 2634 N N . PRO A 1 377 ? 169.766 198.946 184.697 1.00 72.90 374 PRO A N 1
ATOM 2635 C CA . PRO A 1 377 ? 169.786 197.794 183.783 1.00 72.90 374 PRO A CA 1
ATOM 2636 C C . PRO A 1 377 ? 169.242 198.102 182.406 1.00 72.90 374 PRO A C 1
ATOM 2637 O O . PRO A 1 377 ? 169.479 197.331 181.473 1.00 72.90 374 PRO A O 1
ATOM 2641 N N . LEU A 1 378 ? 168.544 199.224 182.251 1.00 71.39 375 LEU A N 1
ATOM 2642 C CA . LEU A 1 378 ? 167.944 199.588 180.974 1.00 71.39 375 LEU A CA 1
ATOM 2643 C C . LEU A 1 378 ? 168.930 200.330 180.076 1.00 71.39 375 LEU A C 1
ATOM 2644 O O . LEU A 1 378 ? 168.823 200.283 178.850 1.00 71.39 375 LEU A O 1
ATOM 2649 N N . ALA A 1 379 ? 169.868 201.065 180.662 1.00 71.78 376 ALA A N 1
ATOM 2650 C CA . ALA A 1 379 ? 170.925 201.648 179.854 1.00 71.78 376 ALA A CA 1
ATOM 2651 C C . ALA A 1 379 ? 171.961 200.601 179.516 1.00 71.78 376 ALA A C 1
ATOM 2652 O O . ALA A 1 379 ? 172.593 200.658 178.464 1.00 71.78 376 ALA A O 1
ATOM 2654 N N . TYR A 1 380 ? 172.143 199.631 180.396 1.00 71.76 377 TYR A N 1
ATOM 2655 C CA . TYR A 1 380 ? 173.008 198.514 180.091 1.00 71.76 377 TYR A CA 1
ATOM 2656 C C . TYR A 1 380 ? 172.384 197.572 179.088 1.00 71.76 377 TYR A C 1
ATOM 2657 O O . TYR A 1 380 ? 173.054 196.652 178.625 1.00 71.76 377 TYR A O 1
ATOM 2666 N N . ALA A 1 381 ? 171.120 197.774 178.744 1.00 65.79 378 ALA A N 1
ATOM 2667 C CA . ALA A 1 381 ? 170.488 196.930 177.750 1.00 65.79 378 ALA A CA 1
ATOM 2668 C C . ALA A 1 381 ? 170.551 197.564 176.386 1.00 65.79 378 ALA A C 1
ATOM 2669 O O . ALA A 1 381 ? 170.556 196.865 175.376 1.00 65.79 378 ALA A O 1
ATOM 2671 N N . ILE A 1 382 ? 170.556 198.892 176.331 1.00 67.32 379 ILE A N 1
ATOM 2672 C CA . ILE A 1 382 ? 170.669 199.582 175.056 1.00 67.32 379 ILE A CA 1
ATOM 2673 C C . ILE A 1 382 ? 172.079 199.448 174.511 1.00 67.32 379 ILE A C 1
ATOM 2674 O O . ILE A 1 382 ? 172.295 199.447 173.303 1.00 67.32 379 ILE A O 1
ATOM 2679 N N . GLN A 1 383 ? 173.051 199.268 175.391 1.00 69.84 380 GLN A N 1
ATOM 2680 C CA . GLN A 1 383 ? 174.393 198.927 174.953 1.00 69.84 380 GLN A CA 1
ATOM 2681 C C . GLN A 1 383 ? 174.465 197.494 174.454 1.00 69.84 380 GLN A C 1
ATOM 2682 O O . GLN A 1 383 ? 175.135 197.214 173.463 1.00 69.84 380 GLN A O 1
ATOM 2688 N N . ASN A 1 384 ? 173.829 196.569 175.164 1.00 61.86 381 ASN A N 1
ATOM 2689 C CA . ASN A 1 384 ? 173.684 195.196 174.697 1.00 61.86 381 ASN A CA 1
ATOM 2690 C C . ASN A 1 384 ? 173.119 195.157 173.293 1.00 61.86 381 ASN A C 1
ATOM 2691 O O . ASN A 1 384 ? 173.642 194.468 172.422 1.00 61.86 381 ASN A O 1
ATOM 2696 N N . VAL A 1 385 ? 172.044 195.888 173.055 1.00 58.59 382 VAL A N 1
ATOM 2697 C CA . VAL A 1 385 ? 171.437 195.911 171.736 1.00 58.59 382 VAL A CA 1
ATOM 2698 C C . VAL A 1 385 ? 172.353 196.568 170.720 1.00 58.59 382 VAL A C 1
ATOM 2699 O O . VAL A 1 385 ? 172.486 196.083 169.597 1.00 58.59 382 VAL A O 1
ATOM 2703 N N . SER A 1 386 ? 172.948 197.705 171.072 1.00 62.12 383 SER A N 1
ATOM 2704 C CA . SER A 1 386 ? 173.849 198.388 170.154 1.00 62.12 383 SER A CA 1
ATOM 2705 C C . SER A 1 386 ? 175.003 197.497 169.767 1.00 62.12 383 SER A C 1
ATOM 2706 O O . SER A 1 386 ? 175.417 197.480 168.613 1.00 62.12 383 SER A O 1
ATOM 2709 N N . PHE A 1 387 ? 175.492 196.715 170.714 1.00 61.17 384 PHE A N 1
ATOM 2710 C CA . PHE A 1 387 ? 176.567 195.778 170.454 1.00 61.17 384 PHE A CA 1
ATOM 2711 C C . PHE A 1 387 ? 176.148 194.689 169.481 1.00 61.17 384 PHE A C 1
ATOM 2712 O O . PHE A 1 387 ? 176.889 194.375 168.555 1.00 61.17 384 PHE A O 1
ATOM 2720 N N . ASP A 1 388 ? 174.966 194.102 169.666 1.00 55.98 385 ASP A N 1
ATOM 2721 C CA . ASP A 1 388 ? 174.488 193.057 168.764 1.00 55.98 385 ASP A CA 1
ATOM 2722 C C . ASP A 1 388 ? 174.280 193.568 167.350 1.00 55.98 385 ASP A C 1
ATOM 2723 O O . ASP A 1 388 ? 174.579 192.868 166.389 1.00 55.98 385 ASP A O 1
ATOM 2728 N N . ILE A 1 389 ? 173.697 194.750 167.193 1.00 58.86 386 ILE A N 1
ATOM 2729 C CA . ILE A 1 389 ? 173.490 195.273 165.851 1.00 58.86 386 ILE A CA 1
ATOM 2730 C C . ILE A 1 389 ? 174.812 195.560 165.161 1.00 58.86 386 ILE A C 1
ATOM 2731 O O . ILE A 1 389 ? 174.960 195.302 163.971 1.00 58.86 386 ILE A O 1
ATOM 2736 N N . SER A 1 390 ? 175.793 196.063 165.896 1.00 61.80 387 SER A N 1
ATOM 2737 C CA . SER A 1 390 ? 177.127 196.283 165.362 1.00 61.80 387 SER A CA 1
ATOM 2738 C C . SER A 1 390 ? 177.767 195.008 164.849 1.00 61.80 387 SER A C 1
ATOM 2739 O O . SER A 1 390 ? 178.336 195.010 163.764 1.00 61.80 387 SER A O 1
ATOM 2742 N N . ILE A 1 391 ? 177.694 193.921 165.609 1.00 59.86 388 ILE A N 1
ATOM 2743 C CA . ILE A 1 391 ? 178.169 192.624 165.135 1.00 59.86 388 ILE A CA 1
ATOM 2744 C C . ILE A 1 391 ? 177.667 192.335 163.728 1.00 59.86 388 ILE A C 1
ATOM 2745 O O . ILE A 1 391 ? 178.448 192.063 162.821 1.00 59.86 388 ILE A O 1
ATOM 2750 N N . VAL A 1 392 ? 176.358 192.344 163.528 1.00 60.96 389 VAL A N 1
ATOM 2751 C CA . VAL A 1 392 ? 175.850 191.906 162.238 1.00 60.96 389 VAL A CA 1
ATOM 2752 C C . VAL A 1 392 ? 176.034 192.985 161.186 1.00 60.96 389 VAL A C 1
ATOM 2753 O O . VAL A 1 392 ? 176.148 192.691 160.002 1.00 60.96 389 VAL A O 1
ATOM 2757 N N . SER A 1 393 ? 176.048 194.248 161.583 1.00 61.47 390 SER A N 1
ATOM 2758 C CA . SER A 1 393 ? 176.215 195.307 160.602 1.00 61.47 390 SER A CA 1
ATOM 2759 C C . SER A 1 393 ? 177.629 195.345 160.070 1.00 61.47 390 SER A C 1
ATOM 2760 O O . SER A 1 393 ? 177.844 195.719 158.922 1.00 61.47 390 SER A O 1
ATOM 2763 N N . LEU A 1 394 ? 178.608 194.968 160.887 1.00 62.58 391 LEU A N 1
ATOM 2764 C CA . LEU A 1 394 ? 179.982 194.981 160.420 1.00 62.58 391 LEU A CA 1
ATOM 2765 C C . LEU A 1 394 ? 180.209 193.917 159.373 1.00 62.58 391 LEU A C 1
ATOM 2766 O O . LEU A 1 394 ? 180.807 194.181 158.331 1.00 62.58 391 LEU A O 1
ATOM 2771 N N . ILE A 1 395 ? 179.752 192.705 159.634 1.00 63.47 392 ILE A N 1
ATOM 2772 C CA . ILE A 1 395 ? 179.876 191.649 158.648 1.00 63.47 392 ILE A CA 1
ATOM 2773 C C . ILE A 1 395 ? 179.126 191.991 157.372 1.00 63.47 392 ILE A C 1
ATOM 2774 O O . ILE A 1 395 ? 179.643 191.797 156.274 1.00 63.47 392 ILE A O 1
ATOM 2779 N N . SER A 1 396 ? 177.924 192.526 157.479 1.00 63.48 393 SER A N 1
ATOM 2780 C CA . SER A 1 396 ? 177.221 192.945 156.277 1.00 63.48 393 SER A CA 1
ATOM 2781 C C . SER A 1 396 ? 178.022 193.969 155.491 1.00 63.48 393 SER A C 1
ATOM 2782 O O . SER A 1 396 ? 178.013 193.951 154.263 1.00 63.48 393 SER A O 1
ATOM 2784 N N . LEU A 1 397 ? 178.731 194.862 156.182 1.00 64.81 394 LEU A N 1
ATOM 2785 C CA . LEU A 1 397 ? 179.428 195.960 155.523 1.00 64.81 394 LEU A CA 1
ATOM 2786 C C . LEU A 1 397 ? 180.721 195.499 154.894 1.00 64.81 394 LEU A C 1
ATOM 2787 O O . LEU A 1 397 ? 181.081 195.950 153.808 1.00 64.81 394 LEU A O 1
ATOM 2792 N N . ILE A 1 398 ? 181.453 194.641 155.586 1.00 63.78 395 ILE A N 1
ATOM 2793 C CA . ILE A 1 398 ? 182.646 194.049 155.010 1.00 63.78 395 ILE A CA 1
ATOM 2794 C C . ILE A 1 398 ? 182.305 193.318 153.725 1.00 63.78 395 ILE A C 1
ATOM 2795 O O . ILE A 1 398 ? 183.021 193.422 152.732 1.00 63.78 395 ILE A O 1
ATOM 2800 N N . TRP A 1 399 ? 181.202 192.584 153.710 1.00 67.39 396 TRP A N 1
ATOM 2801 C CA . TRP A 1 399 ? 180.796 191.939 152.474 1.00 67.39 396 TRP A CA 1
ATOM 2802 C C . TRP A 1 399 ? 180.476 192.967 151.400 1.00 67.39 396 TRP A C 1
ATOM 2803 O O . TRP A 1 399 ? 180.936 192.857 150.267 1.00 67.39 396 TRP A O 1
ATOM 2814 N N . SER A 1 400 ? 179.667 193.964 151.724 1.00 69.07 397 SER A N 1
ATOM 2815 C CA . SER A 1 400 ? 179.274 194.920 150.703 1.00 69.07 397 SER A CA 1
ATOM 2816 C C . SER A 1 400 ? 180.461 195.738 150.227 1.00 69.07 397 SER A C 1
ATOM 2817 O O . SER A 1 400 ? 180.444 196.272 149.117 1.00 69.07 397 SER A O 1
ATOM 2820 N N . LEU A 1 401 ? 181.465 195.892 151.094 1.00 73.27 398 LEU A N 1
ATOM 2821 C CA . LEU A 1 401 ? 182.646 196.724 150.739 1.00 73.27 398 LEU A CA 1
ATOM 2822 C C . LEU A 1 401 ? 183.519 195.941 149.756 1.00 73.27 398 LEU A C 1
ATOM 2823 O O . LEU A 1 401 ? 183.890 196.512 148.712 1.00 73.27 398 LEU A O 1
ATOM 2828 N N . ALA A 1 402 ? 183.815 194.679 150.075 1.00 74.43 399 ALA A N 1
ATOM 2829 C CA . ALA A 1 402 ? 184.618 193.833 149.163 1.00 74.43 399 ALA A CA 1
ATOM 2830 C C . ALA A 1 402 ? 183.905 193.747 147.812 1.00 74.43 399 ALA A C 1
ATOM 2831 O O . ALA A 1 402 ? 184.581 193.884 146.778 1.00 74.43 399 ALA A O 1
ATOM 2833 N N . ILE A 1 403 ? 182.583 193.560 147.831 1.00 76.56 400 ILE A N 1
ATOM 2834 C CA . ILE A 1 403 ? 181.803 193.428 146.565 1.00 76.56 400 ILE A CA 1
ATOM 2835 C C . ILE A 1 403 ? 182.055 194.667 145.701 1.00 76.56 400 ILE A C 1
ATOM 2836 O O . ILE A 1 403 ? 182.356 194.496 144.505 1.00 76.56 400 ILE A O 1
ATOM 2841 N N . LEU A 1 404 ? 181.950 195.861 146.291 1.00 80.14 401 LEU A N 1
ATOM 2842 C CA . LEU A 1 404 ? 182.142 197.121 145.524 1.00 80.14 401 LEU A CA 1
ATOM 2843 C C . LEU A 1 404 ? 183.596 197.215 145.052 1.00 80.14 401 LEU A C 1
ATOM 2844 O O . LEU A 1 404 ? 183.810 197.557 143.873 1.00 80.14 401 LEU A O 1
ATOM 2849 N N . LEU A 1 405 ? 184.549 196.919 145.940 1.00 82.53 402 LEU A N 1
ATOM 2850 C CA . LEU A 1 405 ? 185.990 197.038 145.591 1.00 82.53 402 LEU A CA 1
ATOM 2851 C C . LEU A 1 405 ? 186.327 196.075 144.449 1.00 82.53 402 LEU A C 1
ATOM 2852 O O . LEU A 1 405 ? 186.726 196.559 143.374 1.00 82.53 402 LEU A O 1
ATOM 2857 N N . LEU A 1 406 ? 186.164 194.768 144.673 1.00 83.70 403 LEU A N 1
ATOM 2858 C CA . LEU A 1 406 ? 186.540 193.760 143.645 1.00 83.70 403 LEU A CA 1
ATOM 2859 C C . LEU A 1 406 ? 185.761 194.020 142.351 1.00 83.70 403 LEU A C 1
ATOM 2860 O O . LEU A 1 406 ? 186.357 193.870 141.268 1.00 83.70 403 LEU A O 1
ATOM 2865 N N . SER A 1 407 ? 184.481 194.387 142.462 1.00 85.89 404 SER A N 1
ATOM 2866 C CA . SER A 1 407 ? 183.667 194.704 141.259 1.00 85.89 404 SER A CA 1
ATOM 2867 C C . SER A 1 407 ? 184.186 195.990 140.609 1.00 85.89 404 SER A C 1
ATOM 2868 O O . SER A 1 407 ? 183.913 196.186 139.408 1.00 85.89 404 SER A O 1
ATOM 2871 N N . LYS A 1 408 ? 184.880 196.834 141.379 1.00 85.67 405 LYS A N 1
ATOM 2872 C CA . LYS A 1 408 ? 185.410 198.123 140.855 1.00 85.67 405 LYS A CA 1
ATOM 2873 C C . LYS A 1 408 ? 184.247 199.103 140.669 1.00 85.67 405 LYS A C 1
ATOM 2874 O O . LYS A 1 408 ? 184.475 200.190 140.106 1.00 85.67 405 LYS A O 1
ATOM 2880 N N . LYS A 1 409 ? 183.050 198.731 141.131 1.00 88.10 406 LYS A N 1
ATOM 2881 C CA . LYS A 1 409 ? 181.863 199.619 141.020 1.00 88.10 406 LYS A CA 1
ATOM 2882 C C . LYS A 1 409 ? 182.100 200.876 141.860 1.00 88.10 406 LYS A C 1
ATOM 2883 O O . LYS A 1 409 ? 181.537 201.933 141.512 1.00 88.10 406 LYS A O 1
ATOM 2889 N N . TYR A 1 410 ? 182.910 200.764 142.917 1.00 88.21 407 TYR A N 1
ATOM 2890 C CA . TYR A 1 410 ? 183.161 201.910 143.830 1.00 88.21 407 TYR A CA 1
ATOM 2891 C C . TYR A 1 410 ? 183.785 203.082 143.067 1.00 88.21 407 TYR A C 1
ATOM 2892 O O . TYR A 1 410 ? 183.574 204.234 143.483 1.00 88.21 407 TYR A O 1
ATOM 2901 N N . LYS A 1 411 ? 184.537 202.804 141.998 1.00 88.75 408 LYS A N 1
ATOM 2902 C CA . LYS A 1 411 ? 185.241 203.895 141.269 1.00 88.75 408 LYS A CA 1
ATOM 2903 C C . LYS A 1 411 ? 184.278 204.569 140.283 1.00 88.75 408 LYS A C 1
ATOM 2904 O O . LYS A 1 411 ? 184.745 205.408 139.488 1.00 88.75 408 LYS A O 1
ATOM 2910 N N . GLN A 1 412 ? 183.035 204.162 140.225 1.00 92.01 409 GLN A N 1
ATOM 2911 C CA . GLN A 1 412 ? 182.072 204.963 139.424 1.00 92.01 409 GLN A CA 1
ATOM 2912 C C . GLN A 1 412 ? 181.018 205.543 140.386 1.00 92.01 409 GLN A C 1
ATOM 2913 O O . GLN A 1 412 ? 180.843 204.987 141.479 1.00 92.01 409 GLN A O 1
ATOM 2919 N N . LEU A 1 413 ? 180.353 206.620 140.005 1.00 92.76 410 LEU A N 1
ATOM 2920 C CA . LEU A 1 413 ? 179.250 207.258 140.775 1.00 92.76 410 LEU A CA 1
ATOM 2921 C C . LEU A 1 413 ? 177.919 206.597 140.398 1.00 92.76 410 LEU A C 1
ATOM 2922 O O . LEU A 1 413 ? 177.861 205.953 139.334 1.00 92.76 410 LEU A O 1
ATOM 2927 N N . PRO A 1 414 ? 176.849 206.726 141.216 1.00 92.12 411 PRO A N 1
ATOM 2928 C CA . PRO A 1 414 ? 176.957 207.298 142.561 1.00 92.12 411 PRO A CA 1
ATOM 2929 C C . PRO A 1 414 ? 177.570 206.281 143.531 1.00 92.12 411 PRO A C 1
ATOM 2930 O O . PRO A 1 414 ? 177.619 206.559 144.716 1.00 92.12 411 PRO A O 1
ATOM 2934 N N . HIS A 1 415 ? 178.019 205.138 143.005 1.00 90.80 412 HIS A N 1
ATOM 2935 C CA . HIS A 1 415 ? 178.592 204.071 143.868 1.00 90.80 412 HIS A CA 1
ATOM 2936 C C . HIS A 1 415 ? 179.850 204.596 144.566 1.00 90.80 412 HIS A C 1
ATOM 2937 O O . HIS A 1 415 ? 180.179 204.078 145.651 1.00 90.80 412 HIS A O 1
ATOM 2944 N N . MET A 1 416 ? 180.519 205.588 143.969 1.00 89.33 413 MET A N 1
ATOM 2945 C CA . MET A 1 416 ? 181.717 206.192 144.613 1.00 89.33 413 MET A CA 1
ATOM 2946 C C . MET A 1 416 ? 181.302 206.879 145.919 1.00 89.33 413 MET A C 1
ATOM 2947 O O . MET A 1 416 ? 181.978 206.660 146.939 1.00 89.33 413 MET A O 1
ATOM 2952 N N . LEU A 1 417 ? 180.231 207.677 145.887 1.00 88.14 414 LEU A N 1
ATOM 2953 C CA . LEU A 1 417 ? 179.731 208.316 147.133 1.00 88.14 414 LEU A CA 1
ATOM 2954 C C . LEU A 1 417 ? 179.214 207.225 148.075 1.00 88.14 414 LEU A C 1
ATOM 2955 O O . LEU A 1 417 ? 179.461 207.328 149.292 1.00 88.14 414 LEU A O 1
ATOM 2960 N N . THR A 1 418 ? 178.523 206.224 147.524 1.00 86.66 415 THR A N 1
ATOM 2961 C CA . THR A 1 418 ? 177.966 205.124 148.353 1.00 86.66 415 THR A CA 1
ATOM 2962 C C . THR A 1 418 ? 179.111 204.396 149.064 1.00 86.66 415 THR A C 1
ATOM 2963 O O . THR A 1 418 ? 178.959 204.087 150.262 1.00 86.66 415 THR A O 1
ATOM 2967 N N . THR A 1 419 ? 180.175 204.094 148.317 1.00 84.42 416 THR A N 1
ATOM 2968 C CA . THR A 1 419 ? 181.339 203.385 148.901 1.00 84.42 416 THR A CA 1
ATOM 2969 C C . THR A 1 419 ? 181.951 204.269 149.988 1.00 84.42 416 THR A C 1
ATOM 2970 O O . THR A 1 419 ? 182.767 203.746 150.769 1.00 84.42 416 THR A O 1
ATOM 2974 N N . ASN A 1 420 ? 181.566 205.549 150.049 1.00 83.70 417 ASN A N 1
ATOM 2975 C CA . ASN A 1 420 ? 182.106 206.354 151.135 1.00 83.70 417 ASN A CA 1
ATOM 2976 C C . ASN A 1 420 ? 181.209 206.262 152.362 1.00 83.70 417 ASN A C 1
ATOM 2977 O O . ASN A 1 420 ? 181.687 206.114 153.489 1.00 83.70 417 ASN A O 1
ATOM 2982 N N . LEU A 1 421 ? 179.894 206.329 152.138 1.00 80.62 418 LEU A N 1
ATOM 2983 C CA . LEU A 1 421 ? 178.929 206.209 153.263 1.00 80.62 418 LEU A CA 1
ATOM 2984 C C . LEU A 1 421 ? 179.113 204.846 153.937 1.00 80.62 418 LEU A C 1
ATOM 2985 O O . LEU A 1 421 ? 179.067 204.793 155.181 1.00 80.62 418 LEU A O 1
ATOM 2990 N N . LEU A 1 422 ? 179.323 203.792 153.142 1.00 76.65 419 LEU A N 1
ATOM 2991 C CA . LEU A 1 422 ? 179.493 202.422 153.696 1.00 76.65 419 LEU A CA 1
ATOM 2992 C C . LEU A 1 422 ? 180.727 202.390 154.604 1.00 76.65 419 LEU A C 1
ATOM 2993 O O . LEU A 1 422 ? 180.640 201.798 155.697 1.00 76.65 419 LEU A O 1
ATOM 2998 N N . ILE A 1 423 ? 181.825 203.008 154.163 1.00 77.73 420 ILE A N 1
ATOM 2999 C CA . ILE A 1 423 ? 183.077 203.038 154.976 1.00 77.73 420 ILE A CA 1
ATOM 3000 C C . ILE A 1 423 ? 182.774 203.733 156.307 1.00 77.73 420 ILE A C 1
ATOM 3001 O O . ILE A 1 423 ? 183.193 203.207 157.357 1.00 77.73 420 ILE A O 1
ATOM 3006 N N . ALA A 1 424 ? 182.062 204.863 156.257 1.00 74.49 421 ALA A N 1
ATOM 3007 C CA . ALA A 1 424 ? 181.721 205.610 157.490 1.00 74.49 421 ALA A CA 1
ATOM 3008 C C . ALA A 1 424 ? 180.892 204.710 158.410 1.00 74.49 421 ALA A C 1
ATOM 3009 O O . ALA A 1 424 ? 181.196 204.659 159.617 1.00 74.49 421 ALA A O 1
ATOM 3011 N N . GLN A 1 425 ? 179.898 204.014 157.851 1.00 72.01 422 GLN A N 1
ATOM 3012 C CA . GLN A 1 425 ? 179.033 203.112 158.658 1.00 72.01 422 GLN A CA 1
ATOM 3013 C C . GLN A 1 425 ? 179.901 202.021 159.291 1.00 72.01 422 GLN A C 1
ATOM 3014 O O . GLN A 1 425 ? 179.656 201.680 160.464 1.00 72.01 422 GLN A O 1
ATOM 3020 N N . SER A 1 426 ? 180.878 201.501 158.542 1.00 71.17 423 SER A N 1
ATOM 3021 C CA . SER A 1 426 ? 181.750 200.412 159.056 1.00 71.17 423 SER A CA 1
ATOM 3022 C C . SER A 1 426 ? 182.530 200.897 160.282 1.00 71.17 423 SER A C 1
ATOM 3023 O O . SER A 1 426 ? 182.570 200.159 161.285 1.00 71.17 423 SER A O 1
ATOM 3026 N N . ILE A 1 427 ? 183.120 202.094 160.200 1.00 73.91 424 ILE A N 1
ATOM 3027 C CA . ILE A 1 427 ? 183.890 202.662 161.347 1.00 73.91 424 ILE A CA 1
ATOM 3028 C C . ILE A 1 427 ? 182.996 202.625 162.586 1.00 73.91 424 ILE A C 1
ATOM 3029 O O . ILE A 1 427 ? 183.411 202.023 163.595 1.00 73.91 424 ILE A O 1
ATOM 3034 N N . VAL A 1 428 ? 181.819 203.249 162.507 1.00 72.48 425 VAL A N 1
ATOM 3035 C CA . VAL A 1 428 ? 180.881 203.258 163.617 1.00 72.48 425 VAL A CA 1
ATOM 3036 C C . VAL A 1 428 ? 180.808 201.900 164.291 1.00 72.48 425 VAL A C 1
ATOM 3037 O O . VAL A 1 428 ? 181.021 201.792 165.497 1.00 72.48 425 VAL A O 1
ATOM 3041 N N . CYS A 1 429 ? 180.547 200.839 163.534 1.00 69.36 426 CYS A N 1
ATOM 3042 C CA . CYS A 1 429 ? 180.285 199.541 164.153 1.00 69.36 426 CYS A CA 1
ATOM 3043 C C . CYS A 1 429 ? 181.482 199.049 164.951 1.00 69.36 426 CYS A C 1
ATOM 3044 O O . CYS A 1 429 ? 181.328 198.281 165.896 1.00 69.36 426 CYS A O 1
ATOM 3047 N N . ALA A 1 430 ? 182.677 199.508 164.574 1.00 74.34 427 ALA A N 1
ATOM 3048 C CA . ALA A 1 430 ? 183.893 199.138 165.334 1.00 74.34 427 ALA A CA 1
ATOM 3049 C C . ALA A 1 430 ? 183.948 199.971 166.618 1.00 74.34 427 ALA A C 1
ATOM 3050 O O . ALA A 1 430 ? 184.138 199.378 167.696 1.00 74.34 427 ALA A O 1
ATOM 3052 N N . GLY A 1 431 ? 183.764 201.289 166.500 1.00 78.33 428 GLY A N 1
ATOM 3053 C CA . GLY A 1 431 ? 183.825 202.181 167.675 1.00 78.33 428 GLY A CA 1
ATOM 3054 C C . GLY A 1 431 ? 182.787 201.814 168.720 1.00 78.33 428 GLY A C 1
ATOM 3055 O O . GLY A 1 431 ? 183.125 201.842 169.917 1.00 78.33 428 GLY A O 1
ATOM 3056 N N . MET A 1 432 ? 181.566 201.485 168.286 1.00 76.26 429 MET A N 1
ATOM 3057 C CA . MET A 1 432 ? 180.483 201.097 169.231 1.00 76.26 429 MET A CA 1
ATOM 3058 C C . MET A 1 432 ? 180.885 199.811 169.960 1.00 76.26 429 MET A C 1
ATOM 3059 O O . MET A 1 432 ? 180.757 199.769 171.199 1.00 76.26 429 MET A O 1
ATOM 3064 N N . MET A 1 433 ? 181.348 198.805 169.213 1.00 76.44 430 MET A N 1
ATOM 3065 C CA . MET A 1 433 ? 181.696 197.493 169.822 1.00 76.44 430 MET A CA 1
ATOM 3066 C C . MET A 1 433 ? 182.895 197.655 170.763 1.00 76.44 430 MET A C 1
ATOM 3067 O O . MET A 1 433 ? 183.185 196.699 171.505 1.00 76.44 430 MET A O 1
ATOM 3072 N N . ILE A 1 434 ? 183.550 198.809 170.767 1.00 82.25 431 ILE A N 1
ATOM 3073 C CA . ILE A 1 434 ? 184.628 199.028 171.727 1.00 82.25 431 ILE A CA 1
ATOM 3074 C C . ILE A 1 434 ? 184.204 200.115 172.710 1.00 82.25 431 ILE A C 1
ATOM 3075 O O . ILE A 1 434 ? 184.687 200.161 173.839 1.00 82.25 431 ILE A O 1
ATOM 3080 N N . TRP A 1 435 ? 183.292 200.986 172.295 1.00 86.30 432 TRP A N 1
ATOM 3081 C CA . TRP A 1 435 ? 182.767 202.002 173.244 1.00 86.30 432 TRP A CA 1
ATOM 3082 C C . TRP A 1 435 ? 182.156 201.274 174.442 1.00 86.30 432 TRP A C 1
ATOM 3083 O O . TRP A 1 435 ? 182.361 201.735 175.579 1.00 86.30 432 TRP A O 1
ATOM 3094 N N . ASN A 1 436 ? 181.440 200.177 174.185 1.00 83.73 433 ASN A N 1
ATOM 3095 C CA . ASN A 1 436 ? 180.851 199.371 175.287 1.00 83.73 433 ASN A CA 1
ATOM 3096 C C . ASN A 1 436 ? 181.993 198.801 176.132 1.00 83.73 433 ASN A C 1
ATOM 3097 O O . ASN A 1 436 ? 181.745 198.449 177.301 1.00 83.73 433 ASN A O 1
ATOM 3102 N N . PHE A 1 437 ? 183.194 198.717 175.554 1.00 87.38 434 PHE A N 1
ATOM 3103 C CA . PHE A 1 437 ? 184.364 198.168 176.286 1.00 87.38 434 PHE A CA 1
ATOM 3104 C C . PHE A 1 437 ? 185.204 199.328 176.828 1.00 87.38 434 PHE A C 1
ATOM 3105 O O . PHE A 1 437 ? 186.246 199.068 177.461 1.00 87.38 434 PHE A O 1
ATOM 3113 N N . VAL A 1 438 ? 184.763 200.559 176.594 1.00 91.09 435 VAL A N 1
ATOM 3114 C CA . VAL A 1 438 ? 185.515 201.720 177.047 1.00 91.09 435 VAL A CA 1
ATOM 3115 C C . VAL A 1 438 ? 184.663 202.640 177.915 1.00 91.09 435 VAL A C 1
ATOM 3116 O O . VAL A 1 438 ? 185.191 203.430 178.695 1.00 91.09 435 VAL A O 1
ATOM 3120 N N . LYS A 1 439 ? 183.344 202.538 177.782 1.00 90.08 436 LYS A N 1
ATOM 3121 C CA . LYS A 1 439 ? 182.439 203.426 178.561 1.00 90.08 436 LYS A CA 1
ATOM 3122 C C . LYS A 1 439 ? 182.804 203.314 180.044 1.00 90.08 436 LYS A C 1
ATOM 3123 O O . LYS A 1 439 ? 182.976 202.175 180.522 1.00 90.08 436 LYS A O 1
ATOM 3129 N N . GLU A 1 440 ? 182.927 204.452 180.733 1.00 95.30 437 GLU A N 1
ATOM 3130 C CA . GLU A 1 440 ? 183.328 204.452 182.166 1.00 95.30 437 GLU A CA 1
ATOM 3131 C C . GLU A 1 440 ? 184.683 203.748 182.306 1.00 95.30 437 GLU A C 1
ATOM 3132 O O . GLU A 1 440 ? 184.830 202.942 183.246 1.00 95.30 437 GLU A O 1
ATOM 3134 N N . LYS A 1 441 ? 185.628 204.044 181.407 1.00 98.96 438 LYS A N 1
ATOM 3135 C CA . LYS A 1 441 ? 186.984 203.435 181.487 1.00 98.96 438 LYS A CA 1
ATOM 3136 C C . LYS A 1 441 ? 187.966 204.235 180.625 1.00 98.96 438 LYS A C 1
ATOM 3137 O O . LYS A 1 441 ? 187.545 204.730 179.562 1.00 98.96 438 LYS A O 1
ATOM 3139 N N . ASN A 1 442 ? 189.225 204.342 181.062 1.00 99.60 439 ASN A N 1
ATOM 3140 C CA . ASN A 1 442 ? 190.266 205.064 180.280 1.00 99.60 439 ASN A CA 1
ATOM 3141 C C . ASN A 1 442 ? 189.668 206.343 179.683 1.00 99.60 439 ASN A C 1
ATOM 3142 O O . ASN A 1 442 ? 189.606 206.438 178.443 1.00 99.60 439 ASN A O 1
ATOM 3144 N N . PHE A 1 443 ? 189.257 207.286 180.536 1.00 99.86 440 PHE A N 1
ATOM 3145 C CA . PHE A 1 443 ? 188.648 208.555 180.056 1.00 99.86 440 PHE A CA 1
ATOM 3146 C C . PHE A 1 443 ? 189.436 209.083 178.852 1.00 99.86 440 PHE A C 1
ATOM 3147 O O . PHE A 1 443 ? 188.809 209.498 177.858 1.00 99.86 440 PHE A O 1
ATOM 3149 N N . VAL A 1 444 ? 190.768 209.066 178.943 1.00 96.88 441 VAL A N 1
ATOM 3150 C CA . VAL A 1 444 ? 191.625 209.550 177.820 1.00 96.88 441 VAL A CA 1
ATOM 3151 C C . VAL A 1 444 ? 191.385 208.655 176.601 1.00 96.88 441 VAL A C 1
ATOM 3152 O O . VAL A 1 444 ? 190.871 209.164 175.591 1.00 96.88 441 VAL A O 1
ATOM 3154 N N . GLY A 1 445 ? 191.743 207.372 176.699 1.00 96.24 442 GLY A N 1
ATOM 3155 C CA . GLY A 1 445 ? 191.578 206.460 175.580 1.00 96.24 442 GLY A CA 1
ATOM 3156 C C . GLY A 1 445 ? 190.129 206.236 175.217 1.00 96.24 442 GLY A C 1
ATOM 3157 O O . GLY A 1 445 ? 189.825 205.459 174.313 1.00 96.24 442 GLY A O 1
ATOM 3158 N N . GLN A 1 446 ? 189.242 206.955 175.896 1.00 94.23 443 GLN A N 1
ATOM 3159 C CA . GLN A 1 446 ? 187.832 206.882 175.549 1.00 94.23 443 GLN A CA 1
ATOM 3160 C C . GLN A 1 446 ? 187.460 208.185 174.844 1.00 94.23 443 GLN A C 1
ATOM 3161 O O . GLN A 1 446 ? 186.336 208.334 174.364 1.00 94.23 443 GLN A O 1
ATOM 3167 N N . ILE A 1 447 ? 188.405 209.122 174.760 1.00 94.13 444 ILE A N 1
ATOM 3168 C CA . ILE A 1 447 ? 188.158 210.350 174.008 1.00 94.13 444 ILE A CA 1
ATOM 3169 C C . ILE A 1 447 ? 188.362 210.085 172.525 1.00 94.13 444 ILE A C 1
ATOM 3170 O O . ILE A 1 447 ? 187.764 210.739 171.674 1.00 94.13 444 ILE A O 1
ATOM 3175 N N . LEU A 1 448 ? 189.196 209.107 172.196 1.00 90.14 445 LEU A N 1
ATOM 3176 C CA . LEU A 1 448 ? 189.390 208.735 170.807 1.00 90.14 445 LEU A CA 1
ATOM 3177 C C . LEU A 1 448 ? 188.281 207.811 170.327 1.00 90.14 445 LEU A C 1
ATOM 3178 O O . LEU A 1 448 ? 187.703 208.029 169.260 1.00 90.14 445 LEU A O 1
ATOM 3180 N N . VAL A 1 449 ? 188.018 206.739 171.079 1.00 88.35 446 VAL A N 1
ATOM 3181 C CA . VAL A 1 449 ? 186.995 205.751 170.622 1.00 88.35 446 VAL A CA 1
ATOM 3182 C C . VAL A 1 449 ? 185.685 206.506 170.382 1.00 88.35 446 VAL A C 1
ATOM 3183 O O . VAL A 1 449 ? 185.039 206.253 169.348 1.00 88.35 446 VAL A O 1
ATOM 3187 N N . PHE A 1 450 ? 185.323 207.406 171.300 1.00 88.36 447 PHE A N 1
ATOM 3188 C CA . PHE A 1 450 ? 184.090 208.219 171.136 1.00 88.36 447 PHE A CA 1
ATOM 3189 C C . PHE A 1 450 ? 184.253 209.149 169.928 1.00 88.36 447 PHE A C 1
ATOM 3190 O O . PHE A 1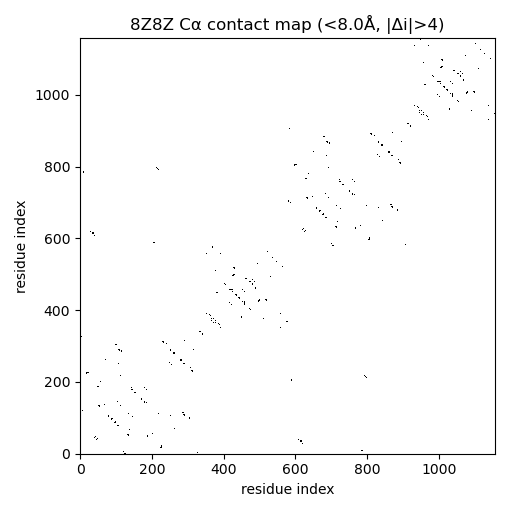 450 ? 183.279 209.327 169.171 1.00 88.36 447 PHE A O 1
ATOM 3198 N N . VAL A 1 451 ? 185.445 209.730 169.763 1.00 88.90 448 VAL A N 1
ATOM 3199 C CA . VAL A 1 451 ? 185.691 210.679 168.635 1.00 88.90 448 VAL A CA 1
ATOM 3200 C C . VAL A 1 451 ? 185.590 209.914 167.311 1.00 88.90 448 VAL A C 1
ATOM 3201 O O . VAL A 1 451 ? 184.828 210.360 166.431 1.00 88.90 448 VAL A O 1
ATOM 3205 N N . LEU A 1 452 ? 186.321 208.801 167.187 1.00 87.01 449 LEU A N 1
ATOM 3206 C CA . LEU A 1 452 ? 186.259 207.979 165.949 1.00 87.01 449 LEU A CA 1
ATOM 3207 C C . LEU A 1 452 ? 184.845 207.410 165.822 1.00 87.01 449 LEU A C 1
ATOM 3208 O O . LEU A 1 452 ? 184.527 206.866 164.749 1.00 87.01 449 LEU A O 1
ATOM 3213 N N . LEU A 1 453 ? 184.040 207.527 166.881 1.00 85.33 450 LEU A N 1
ATOM 3214 C CA . LEU A 1 453 ? 182.666 207.061 166.828 1.00 85.33 450 LEU A CA 1
ATOM 3215 C C . LEU A 1 453 ? 181.740 208.135 166.289 1.00 85.33 450 LEU A C 1
ATOM 3216 O O . LEU A 1 453 ? 180.711 207.824 165.691 1.00 85.33 450 LEU A O 1
ATOM 3221 N N . TYR A 1 454 ? 182.072 209.402 166.490 1.00 86.99 451 TYR A N 1
ATOM 3222 C CA . TYR A 1 454 ? 181.145 210.462 166.126 1.00 86.99 451 TYR A CA 1
ATOM 3223 C C . TYR A 1 454 ? 181.584 211.313 164.944 1.00 86.99 451 TYR A C 1
ATOM 3224 O O . TYR A 1 454 ? 180.760 212.029 164.375 1.00 86.99 451 TYR A O 1
ATOM 3233 N N . SER A 1 455 ? 182.843 211.258 164.550 1.00 86.53 452 SER A N 1
ATOM 3234 C CA . SER A 1 455 ? 183.198 211.784 163.247 1.00 86.53 452 SER A CA 1
ATOM 3235 C C . SER A 1 455 ? 182.607 210.920 162.155 1.00 86.53 452 SER A C 1
ATOM 3236 O O . SER A 1 455 ? 181.931 211.418 161.252 1.00 86.53 452 SER A O 1
ATOM 3239 N N . SER A 1 456 ? 182.861 209.618 162.225 1.00 82.93 453 SER A N 1
ATOM 3240 C CA . SER A 1 456 ? 182.234 208.672 161.318 1.00 82.93 453 SER A CA 1
ATOM 3241 C C . SER A 1 456 ? 180.725 208.768 161.361 1.00 82.93 453 SER A C 1
ATOM 3242 O O . SER A 1 456 ? 180.074 208.768 160.314 1.00 82.93 453 SER A O 1
ATOM 3245 N N . LEU A 1 457 ? 180.147 208.870 162.552 1.00 84.54 454 LEU A N 1
ATOM 3246 C CA . LEU A 1 457 ? 178.698 208.882 162.635 1.00 84.54 454 LEU A CA 1
ATOM 3247 C C . LEU A 1 457 ? 178.109 210.174 162.083 1.00 84.54 454 LEU A C 1
ATOM 3248 O O . LEU A 1 457 ? 177.016 210.166 161.518 1.00 84.54 454 LEU A O 1
ATOM 3253 N N . TYR A 1 458 ? 178.796 211.301 162.242 1.00 90.35 455 TYR A N 1
ATOM 3254 C CA . TYR A 1 458 ? 178.345 212.493 161.533 1.00 90.35 455 TYR A CA 1
ATOM 3255 C C . TYR A 1 458 ? 178.635 212.365 160.048 1.00 90.35 455 TYR A C 1
ATOM 3256 O O . TYR A 1 458 ? 177.908 212.907 159.218 1.00 90.35 455 TYR A O 1
ATOM 3265 N N . SER A 1 459 ? 179.698 211.644 159.706 1.00 88.07 456 SER A N 1
ATOM 3266 C CA . SER A 1 459 ? 180.007 211.359 158.314 1.00 88.07 456 SER A CA 1
ATOM 3267 C C . SER A 1 459 ? 178.894 210.553 157.667 1.00 88.07 456 SER A C 1
ATOM 3268 O O . SER A 1 459 ? 178.495 210.839 156.539 1.00 88.07 456 SER A O 1
ATOM 3271 N N . THR A 1 460 ? 178.365 209.545 158.366 1.00 84.51 457 THR A N 1
ATOM 3272 C CA . THR A 1 460 ? 177.247 208.811 157.785 1.00 84.51 457 THR A CA 1
ATOM 3273 C C . THR A 1 460 ? 176.015 209.697 157.677 1.00 84.51 457 THR A C 1
ATOM 3274 O O . THR A 1 460 ? 175.223 209.551 156.745 1.00 84.51 457 THR A O 1
ATOM 3278 N N . TYR A 1 461 ? 175.829 210.626 158.618 1.00 88.65 458 TYR A N 1
ATOM 3279 C CA . TYR A 1 461 ? 174.692 211.534 158.505 1.00 88.65 458 TYR A CA 1
ATOM 3280 C C . TYR A 1 461 ? 174.889 212.494 157.347 1.00 88.65 458 TYR A C 1
ATOM 3281 O O . TYR A 1 461 ? 173.932 212.864 156.672 1.00 88.65 458 TYR A O 1
ATOM 3290 N N . LEU A 1 462 ? 176.121 212.925 157.115 1.00 91.43 459 LEU A N 1
ATOM 3291 C CA . LEU A 1 462 ? 176.358 213.886 156.050 1.00 91.43 459 LEU A CA 1
ATOM 3292 C C . LEU A 1 462 ? 176.450 213.192 154.702 1.00 91.43 459 LEU A C 1
ATOM 3293 O O . LEU A 1 462 ? 175.992 213.729 153.696 1.00 91.43 459 LEU A O 1
ATOM 3298 N N . TRP A 1 463 ? 177.037 212.001 154.665 1.00 90.11 460 TRP A N 1
ATOM 3299 C CA . TRP A 1 463 ? 177.115 211.269 153.418 1.00 90.11 460 TRP A CA 1
ATOM 3300 C C . TRP A 1 463 ? 175.741 210.924 152.870 1.00 90.11 460 TRP A C 1
ATOM 3301 O O . TRP A 1 463 ? 175.577 210.897 151.652 1.00 90.11 460 TRP A O 1
ATOM 3312 N N . THR A 1 464 ? 174.754 210.664 153.729 1.00 90.80 461 THR A N 1
ATOM 3313 C CA . THR A 1 464 ? 173.393 210.466 153.245 1.00 90.80 461 THR A CA 1
ATOM 3314 C C . THR A 1 464 ? 172.902 211.670 152.456 1.00 90.80 461 THR A C 1
ATOM 3315 O O . THR A 1 464 ? 172.265 211.515 151.411 1.00 90.80 461 THR A O 1
ATOM 3319 N N . GLY A 1 465 ? 173.179 212.876 152.943 1.00 94.33 462 GLY A N 1
ATOM 3320 C CA . GLY A 1 465 ? 172.745 214.063 152.232 1.00 94.33 462 GLY A CA 1
ATOM 3321 C C . GLY A 1 465 ? 173.527 214.302 150.960 1.00 94.33 462 GLY A C 1
ATOM 3322 O O . GLY A 1 465 ? 172.939 214.521 149.905 1.00 94.33 462 GLY A O 1
ATOM 3323 N N . LEU A 1 466 ? 174.858 214.257 151.041 1.00 93.99 463 LEU A N 1
ATOM 3324 C CA . LEU A 1 466 ? 175.702 214.358 149.848 1.00 93.99 463 LEU A CA 1
ATOM 3325 C C . LEU A 1 466 ? 175.261 213.390 148.753 1.00 93.99 463 LEU A C 1
ATOM 3326 O O . LEU A 1 466 ? 175.234 213.753 147.576 1.00 93.99 463 LEU A O 1
ATOM 3331 N N . LEU A 1 467 ? 174.916 212.151 149.121 1.00 95.33 464 LEU A N 1
ATOM 3332 C CA . LEU A 1 467 ? 174.532 211.143 148.134 1.00 95.33 464 LEU A CA 1
ATOM 3333 C C . LEU A 1 467 ? 173.292 211.562 147.359 1.00 95.33 464 LEU A C 1
ATOM 3334 O O . LEU A 1 467 ? 173.240 211.411 146.135 1.00 95.33 464 LEU A O 1
ATOM 3339 N N . ALA A 1 468 ? 172.284 212.089 148.051 1.00 98.34 465 ALA A N 1
ATOM 3340 C CA . ALA A 1 468 ? 171.061 212.496 147.378 1.00 98.34 465 ALA A CA 1
ATOM 3341 C C . ALA A 1 468 ? 171.273 213.705 146.482 1.00 98.34 465 ALA A C 1
ATOM 3342 O O . ALA A 1 468 ? 170.366 214.080 145.741 1.00 98.34 465 ALA A O 1
ATOM 3344 N N . ILE A 1 469 ? 172.457 214.319 146.586 1.00 100.47 466 ILE A N 1
ATOM 3345 C CA . ILE A 1 469 ? 172.799 215.486 145.722 1.00 100.47 466 ILE A CA 1
ATOM 3346 C C . ILE A 1 469 ? 173.245 214.944 144.363 1.00 100.47 466 ILE A C 1
ATOM 3347 O O . ILE A 1 469 ? 172.683 215.376 143.343 1.00 100.47 466 ILE A O 1
ATOM 3352 N N . SER A 1 470 ? 174.214 214.023 144.365 1.00 100.62 467 SER A N 1
ATOM 3353 C CA . SER A 1 470 ? 174.710 213.426 143.098 1.00 100.62 467 SER A CA 1
ATOM 3354 C C . SER A 1 470 ? 173.547 212.756 142.364 1.00 100.62 467 SER A C 1
ATOM 3355 O O . SER A 1 470 ? 173.481 212.884 141.127 1.00 100.62 467 SER A O 1
ATOM 3358 N N . LEU A 1 471 ? 172.661 212.078 143.099 1.00 99.20 468 LEU A N 1
ATOM 3359 C CA . LEU A 1 471 ? 171.459 211.487 142.456 1.00 99.20 468 LEU A CA 1
ATOM 3360 C C . LEU A 1 471 ? 170.703 212.625 141.767 1.00 99.20 468 LEU A C 1
ATOM 3361 O O . LEU A 1 471 ? 170.227 212.418 140.635 1.00 99.20 468 LEU A O 1
ATOM 3366 N N . PHE A 1 472 ? 170.610 213.784 142.427 1.00 106.71 469 PHE A N 1
ATOM 3367 C CA . PHE A 1 472 ? 169.963 214.969 141.807 1.00 106.71 469 PHE A CA 1
ATOM 3368 C C . PHE A 1 472 ? 170.843 215.483 140.664 1.00 106.71 469 PHE A C 1
ATOM 3369 O O . PHE A 1 472 ? 170.298 215.846 139.604 1.00 106.71 469 PHE A O 1
ATOM 3377 N N . LEU A 1 473 ? 172.163 215.506 140.877 1.00 109.02 470 LEU A N 1
ATOM 3378 C CA . LEU A 1 473 ? 173.108 215.994 139.836 1.00 109.02 470 LEU A CA 1
ATOM 3379 C C . LEU A 1 473 ? 173.026 215.077 138.613 1.00 109.02 470 LEU A C 1
ATOM 3380 O O . LEU A 1 473 ? 173.312 215.553 137.500 1.00 109.02 470 LEU A O 1
ATOM 3385 N N . LEU A 1 474 ? 172.655 213.810 138.821 1.00 111.17 471 LEU A N 1
ATOM 3386 C CA . LEU A 1 474 ? 172.543 212.843 137.698 1.00 111.17 471 LEU A CA 1
ATOM 3387 C C . LEU A 1 474 ? 171.568 213.408 136.661 1.00 111.17 471 LEU A C 1
ATOM 3388 O O . LEU A 1 474 ? 171.845 213.265 135.454 1.00 111.17 471 LEU A O 1
ATOM 3393 N N . LYS A 1 475 ? 170.480 214.036 137.118 1.00 112.17 472 LYS A N 1
ATOM 3394 C CA . LYS A 1 475 ? 169.528 214.679 136.175 1.00 112.17 472 LYS A CA 1
ATOM 3395 C C . LYS A 1 475 ? 170.312 215.673 135.315 1.00 112.17 472 LYS A C 1
ATOM 3396 O O . LYS A 1 475 ? 170.113 215.672 134.084 1.00 112.17 472 LYS A O 1
ATOM 3398 N N . LYS A 1 476 ? 171.176 216.478 135.941 1.00 114.51 473 LYS A N 1
ATOM 3399 C CA . LYS A 1 476 ? 172.035 217.420 135.176 1.00 114.51 473 LYS A CA 1
ATOM 3400 C C . LYS A 1 476 ? 173.298 216.673 134.738 1.00 114.51 473 LYS A C 1
ATOM 3401 O O . LYS A 1 476 ? 174.386 217.012 135.241 1.00 114.51 473 LYS A O 1
ATOM 3403 N N . ARG A 1 477 ? 173.153 215.692 133.842 1.00 117.82 474 ARG A N 1
ATOM 3404 C CA . ARG A 1 477 ? 174.316 214.871 133.410 1.00 117.82 474 ARG A CA 1
ATOM 3405 C C . ARG A 1 477 ? 175.391 215.788 132.817 1.00 117.82 474 ARG A C 1
ATOM 3406 O O . ARG A 1 477 ? 176.566 215.649 133.211 1.00 117.82 474 ARG A O 1
ATOM 3408 N N . GLU A 1 478 ? 174.997 216.692 131.916 1.00 119.72 475 GLU A N 1
ATOM 3409 C CA . GLU A 1 478 ? 175.963 217.644 131.305 1.00 119.72 475 GLU A CA 1
ATOM 3410 C C . GLU A 1 478 ? 176.810 218.267 132.419 1.00 119.72 475 GLU A C 1
ATOM 3411 O O . GLU A 1 478 ? 178.017 218.480 132.194 1.00 119.72 475 GLU A O 1
ATOM 3413 N N . ARG A 1 479 ? 176.195 218.537 133.574 1.00 119.39 476 ARG A N 1
ATOM 3414 C CA . ARG A 1 479 ? 176.930 219.137 134.720 1.00 119.39 476 ARG A CA 1
ATOM 3415 C C . ARG A 1 479 ? 177.774 218.054 135.400 1.00 119.39 476 ARG A C 1
ATOM 3416 O O . ARG A 1 479 ? 177.197 217.245 136.153 1.00 119.39 476 ARG A O 1
ATOM 3418 N N . VAL A 1 480 ? 179.084 218.048 135.141 1.00 118.07 477 VAL A N 1
ATOM 3419 C CA . VAL A 1 480 ? 179.994 217.047 135.773 1.00 118.07 477 VAL A CA 1
ATOM 3420 C C . VAL A 1 480 ? 179.953 217.242 137.292 1.00 118.07 477 VAL A C 1
ATOM 3421 O O . VAL A 1 480 ? 180.070 218.399 137.740 1.00 118.07 477 VAL A O 1
ATOM 3423 N N . GLN A 1 481 ? 179.776 216.152 138.046 1.00 116.74 478 GLN A N 1
ATOM 3424 C CA . GLN A 1 481 ? 179.706 216.238 139.530 1.00 116.74 478 GLN A CA 1
ATOM 3425 C C . GLN A 1 481 ? 181.081 216.637 140.078 1.00 116.74 478 GLN A C 1
ATOM 3426 O O . GLN A 1 481 ? 182.052 216.639 139.295 1.00 116.74 478 GLN A O 1
ATOM 3428 N N . ILE A 1 482 ? 181.153 216.953 141.374 1.00 114.62 479 ILE A N 1
ATOM 3429 C CA . ILE A 1 482 ? 182.444 217.370 141.998 1.00 114.62 479 ILE A CA 1
ATOM 3430 C C . ILE A 1 482 ? 182.706 216.493 143.226 1.00 114.62 479 ILE A C 1
ATOM 3431 O O . ILE A 1 482 ? 182.570 217.003 144.356 1.00 114.62 479 ILE A O 1
ATOM 3433 N N . PRO A 1 483 ? 183.085 215.206 143.061 1.00 115.89 480 PRO A N 1
ATOM 3434 C CA . PRO A 1 483 ? 183.417 214.352 144.201 1.00 115.89 480 PRO A CA 1
ATOM 3435 C C . PRO A 1 483 ? 184.527 215.022 145.021 1.00 115.89 480 PRO A C 1
ATOM 3436 O O . PRO A 1 483 ? 184.454 214.992 146.233 1.00 115.89 480 PRO A O 1
ATOM 3440 N N . VAL A 1 484 ? 185.514 215.615 144.342 1.00 111.76 481 VAL A N 1
ATOM 3441 C CA . VAL A 1 484 ? 186.595 216.351 145.061 1.00 111.76 481 VAL A CA 1
ATOM 3442 C C . VAL A 1 484 ? 185.949 217.494 145.849 1.00 111.76 481 VAL A C 1
ATOM 3443 O O . VAL A 1 484 ? 185.083 218.186 145.277 1.00 111.76 481 VAL A O 1
ATOM 3445 N N . GLY A 1 485 ? 186.349 217.676 147.111 1.00 104.98 482 GLY A N 1
ATOM 3446 C CA . GLY A 1 485 ? 185.757 218.731 147.957 1.00 104.98 482 GLY A CA 1
ATOM 3447 C C . GLY A 1 485 ? 184.531 218.225 148.695 1.00 104.98 482 GLY A C 1
ATOM 3448 O O . GLY A 1 485 ? 184.098 218.899 149.650 1.00 104.98 482 GLY A O 1
ATOM 3449 N N . ILE A 1 486 ? 184.008 217.088 148.267 1.00 100.78 483 ILE A N 1
ATOM 3450 C CA . ILE A 1 486 ? 182.883 216.508 148.955 1.00 100.78 483 ILE A CA 1
ATOM 3451 C C . ILE A 1 486 ? 183.204 215.074 149.381 1.00 100.78 483 ILE A C 1
ATOM 3452 O O . ILE A 1 486 ? 182.600 214.556 150.317 1.00 100.78 483 ILE A O 1
ATOM 3457 N N . ILE A 1 487 ? 184.153 214.438 148.703 1.00 99.90 484 ILE A N 1
ATOM 3458 C CA . ILE A 1 487 ? 184.555 213.032 149.007 1.00 99.90 484 ILE A CA 1
ATOM 3459 C C . ILE A 1 487 ? 185.186 212.977 150.403 1.00 99.90 484 ILE A C 1
ATOM 3460 O O . ILE A 1 487 ? 184.970 211.975 151.109 1.00 99.90 484 ILE A O 1
ATOM 3462 N N . ILE A 1 488 ? 185.956 214.005 150.771 1.00 100.64 485 ILE A N 1
ATOM 3463 C CA . ILE A 1 488 ? 186.634 214.023 152.103 1.00 100.64 485 ILE A CA 1
ATOM 3464 C C . ILE A 1 488 ? 186.474 215.412 152.729 1.00 100.64 485 ILE A C 1
ATOM 3465 O O . ILE A 1 488 ? 186.151 215.480 153.931 1.00 100.64 485 ILE A O 1
ATOM 3470 N N . ILE A 1 489 ? 186.680 216.471 151.941 1.00 101.04 486 ILE A N 1
ATOM 3471 C CA . ILE A 1 489 ? 186.612 217.858 152.490 1.00 101.04 486 ILE A CA 1
ATOM 3472 C C . ILE A 1 489 ? 185.283 218.018 153.234 1.00 101.04 486 ILE A C 1
ATOM 3473 O O . ILE A 1 489 ? 185.300 218.540 154.366 1.00 101.04 486 ILE A O 1
ATOM 3478 N N . SER A 1 490 ? 184.181 217.576 152.622 1.00 98.66 487 SER A N 1
ATOM 3479 C CA . SER A 1 490 ? 182.858 217.643 153.294 1.00 98.66 487 SER A CA 1
ATOM 3480 C C . SER A 1 490 ? 182.464 216.250 153.788 1.00 98.66 487 SER A C 1
ATOM 3481 O O . SER A 1 490 ? 181.902 216.158 154.894 1.00 98.66 487 SER A O 1
ATOM 3484 N N . GLY A 1 491 ? 182.779 215.207 153.014 1.00 96.84 488 GLY A N 1
ATOM 3485 C CA . GLY A 1 491 ? 182.362 213.840 153.381 1.00 96.84 488 GLY A CA 1
ATOM 3486 C C . GLY A 1 491 ? 182.731 213.490 154.812 1.00 96.84 488 GLY A C 1
ATOM 3487 O O . GLY A 1 491 ? 181.861 212.958 155.529 1.00 96.84 488 GLY A O 1
ATOM 3488 N N . TRP A 1 492 ? 183.973 213.775 155.213 1.00 97.89 489 TRP A N 1
ATOM 3489 C CA . TRP A 1 492 ? 184.429 213.463 156.595 1.00 97.89 489 TRP A CA 1
ATOM 3490 C C . TRP A 1 492 ? 185.015 214.716 157.254 1.00 97.89 489 TRP A C 1
ATOM 3491 O O . TRP A 1 492 ? 185.009 214.782 158.498 1.00 97.89 489 TRP A O 1
ATOM 3502 N N . GLY A 1 493 ? 185.497 215.668 156.450 1.00 96.81 490 GLY A N 1
ATOM 3503 C CA . GLY A 1 493 ? 186.104 216.896 157.001 1.00 96.81 490 GLY A CA 1
ATOM 3504 C C . GLY A 1 493 ? 185.112 217.671 157.850 1.00 96.81 490 GLY A C 1
ATOM 3505 O O . GLY A 1 493 ? 185.468 218.033 158.988 1.00 96.81 490 GLY A O 1
ATOM 3506 N N . ILE A 1 494 ? 183.904 217.902 157.326 1.00 95.81 491 ILE A N 1
ATOM 3507 C CA . ILE A 1 494 ? 182.844 218.611 158.104 1.00 95.81 491 ILE A CA 1
ATOM 3508 C C . ILE A 1 494 ? 182.505 217.784 159.351 1.00 95.81 491 ILE A C 1
ATOM 3509 O O . ILE A 1 494 ? 182.565 218.343 160.464 1.00 95.81 491 ILE A O 1
ATOM 3514 N N . PRO A 1 495 ? 182.167 216.481 159.221 1.00 94.59 492 PRO A N 1
ATOM 3515 C CA . PRO A 1 495 ? 181.868 215.640 160.382 1.00 94.59 492 PRO A CA 1
ATOM 3516 C C . PRO A 1 495 ? 183.012 215.664 161.404 1.00 94.59 492 PRO A C 1
ATOM 3517 O O . PRO A 1 495 ? 182.738 215.829 162.578 1.00 94.59 492 PRO A O 1
ATOM 3521 N N . ALA A 1 496 ? 184.254 215.510 160.935 1.00 94.29 493 ALA A N 1
ATOM 3522 C CA . ALA A 1 496 ? 185.422 215.502 161.845 1.00 94.29 493 ALA A CA 1
ATOM 3523 C C . ALA A 1 496 ? 185.503 216.843 162.579 1.00 94.29 493 ALA A C 1
ATOM 3524 O O . ALA A 1 496 ? 185.743 216.834 163.803 1.00 94.29 493 ALA A O 1
ATOM 3526 N N . LEU A 1 497 ? 185.286 217.952 161.866 1.00 94.69 494 LEU A N 1
ATOM 3527 C CA . LEU A 1 497 ? 185.352 219.297 162.499 1.00 94.69 494 LEU A CA 1
ATOM 3528 C C . LEU A 1 497 ? 184.238 219.410 163.548 1.00 94.69 494 LEU A C 1
ATOM 3529 O O . LEU A 1 497 ? 184.488 220.017 164.608 1.00 94.69 494 LEU A O 1
ATOM 3534 N N . LEU A 1 498 ? 183.064 218.835 163.266 1.00 94.19 495 LEU A N 1
ATOM 3535 C CA . LEU A 1 498 ? 181.911 218.930 164.201 1.00 94.19 495 LEU A CA 1
ATOM 3536 C C . LEU A 1 498 ? 182.278 218.267 165.532 1.00 94.19 495 LEU A C 1
ATOM 3537 O O . LEU A 1 498 ? 181.923 218.824 166.590 1.00 94.19 495 LEU A O 1
ATOM 3542 N N . VAL A 1 499 ? 182.958 217.119 165.473 1.00 92.73 496 VAL A N 1
ATOM 3543 C CA . VAL A 1 499 ? 183.373 216.402 166.715 1.00 92.73 496 VAL A CA 1
ATOM 3544 C C . VAL A 1 499 ? 184.310 217.317 167.507 1.00 92.73 496 VAL A C 1
ATOM 3545 O O . VAL A 1 499 ? 184.106 217.452 168.727 1.00 92.73 496 VAL A O 1
ATOM 3549 N N . GLY A 1 500 ? 185.281 217.936 166.830 1.00 95.22 497 GLY A N 1
ATOM 3550 C CA . GLY A 1 500 ? 186.188 218.881 167.510 1.00 95.22 497 GLY A CA 1
ATOM 3551 C C . GLY A 1 500 ? 185.398 219.994 168.171 1.00 95.22 497 GLY A C 1
ATOM 3552 O O . GLY A 1 500 ? 185.794 220.426 169.272 1.00 95.22 497 GLY A O 1
ATOM 3553 N N . VAL A 1 501 ? 184.311 220.434 167.529 1.00 95.99 498 VAL A N 1
ATOM 3554 C CA . VAL A 1 501 ? 183.440 221.493 168.118 1.00 95.99 498 VAL A CA 1
ATOM 3555 C C . VAL A 1 501 ? 182.922 220.998 169.473 1.00 95.99 498 VAL A C 1
ATOM 3556 O O . VAL A 1 501 ? 182.928 221.794 170.432 1.00 95.99 498 VAL A O 1
ATOM 3560 N N . LEU A 1 502 ? 182.504 219.731 169.544 1.00 95.49 499 LEU A N 1
ATOM 3561 C CA . LEU A 1 502 ? 181.965 219.167 170.812 1.00 95.49 499 LEU A CA 1
ATOM 3562 C C . LEU A 1 502 ? 183.096 218.476 171.581 1.00 95.49 499 LEU A C 1
ATOM 3563 O O . LEU A 1 502 ? 182.790 217.735 172.534 1.00 95.49 499 LEU A O 1
ATOM 3568 N N . LEU A 1 503 ? 184.350 218.711 171.179 1.00 98.08 500 LEU A N 1
ATOM 3569 C CA . LEU A 1 503 ? 185.518 218.097 171.867 1.00 98.08 500 LEU A CA 1
ATOM 3570 C C . LEU A 1 503 ? 186.391 219.202 172.472 1.00 98.08 500 LEU A C 1
ATOM 3571 O O . LEU A 1 503 ? 187.220 218.881 173.345 1.00 98.08 500 LEU A O 1
ATOM 3576 N N . ILE A 1 504 ? 186.214 220.446 172.018 1.00 100.45 501 ILE A N 1
ATOM 3577 C CA . ILE A 1 504 ? 187.021 221.593 172.528 1.00 100.45 501 ILE A CA 1
ATOM 3578 C C . ILE A 1 504 ? 187.053 221.518 174.057 1.00 100.45 501 ILE A C 1
ATOM 3579 O O . ILE A 1 504 ? 188.109 221.833 174.641 1.00 100.45 501 ILE A O 1
ATOM 3581 N N . THR A 1 505 ? 185.939 221.113 174.674 1.00 104.21 502 THR A N 1
ATOM 3582 C CA . THR A 1 505 ? 185.884 220.981 176.154 1.00 104.21 502 THR A CA 1
ATOM 3583 C C . THR A 1 505 ? 187.017 220.060 176.618 1.00 104.21 502 THR A C 1
ATOM 3584 O O . THR A 1 505 ? 187.110 218.935 176.089 1.00 104.21 502 THR A O 1
ATOM 3586 N N . GLY A 1 506 ? 187.838 220.524 177.565 1.00 105.29 503 GLY A N 1
ATOM 3587 C CA . GLY A 1 506 ? 188.969 219.718 178.064 1.00 105.29 503 GLY A CA 1
ATOM 3588 C C . GLY A 1 506 ? 188.559 218.838 179.231 1.00 105.29 503 GLY A C 1
ATOM 3589 O O . GLY A 1 506 ? 187.761 219.305 180.067 1.00 105.29 503 GLY A O 1
ATOM 3590 N N . LYS A 1 507 ? 189.077 217.607 179.282 1.00 105.74 504 LYS A N 1
ATOM 3591 C CA . LYS A 1 507 ? 188.752 216.671 180.392 1.00 105.74 504 LYS A CA 1
ATOM 3592 C C . LYS A 1 507 ? 187.229 216.575 180.532 1.00 105.74 504 LYS A C 1
ATOM 3593 O O . LYS A 1 507 ? 186.743 216.553 181.680 1.00 105.74 504 LYS A O 1
ATOM 3595 N N . HIS A 1 508 ? 186.512 216.523 179.406 1.00 102.90 505 HIS A N 1
ATOM 3596 C CA . HIS A 1 508 ? 185.027 216.436 179.435 1.00 102.90 505 HIS A CA 1
ATOM 3597 C C . HIS A 1 508 ? 184.599 214.980 179.227 1.00 102.90 505 HIS A C 1
ATOM 3598 O O . HIS A 1 508 ? 183.416 214.754 178.900 1.00 102.90 505 HIS A O 1
ATOM 3600 N N . ASN A 1 509 ? 185.529 214.037 179.404 1.00 101.32 506 ASN A N 1
ATOM 3601 C CA . ASN A 1 509 ? 185.209 212.592 179.245 1.00 101.32 506 ASN A CA 1
ATOM 3602 C C . ASN A 1 509 ? 183.870 212.297 179.927 1.00 101.32 506 ASN A C 1
ATOM 3603 O O . ASN A 1 509 ? 183.733 212.626 181.121 1.00 101.32 506 ASN A O 1
ATOM 3605 N N . GLY A 1 510 ? 182.927 211.699 179.194 1.00 98.15 507 GLY A N 1
ATOM 3606 C CA . GLY A 1 510 ? 181.595 211.390 179.748 1.00 98.15 507 GLY A CA 1
ATOM 3607 C C . GLY A 1 510 ? 181.476 209.934 180.158 1.00 98.15 507 GLY A C 1
ATOM 3608 O O . GLY A 1 510 ? 181.542 209.064 179.268 1.00 98.15 507 GLY A O 1
ATOM 3609 N N . ASP A 1 511 ? 181.299 209.674 181.456 1.00 95.26 508 ASP A N 1
ATOM 3610 C CA . ASP A 1 511 ? 181.095 208.281 181.935 1.00 95.26 508 ASP A CA 1
ATOM 3611 C C . ASP A 1 511 ? 179.721 207.804 181.453 1.00 95.26 508 ASP A C 1
ATOM 3612 O O . ASP A 1 511 ? 179.412 206.610 181.635 1.00 95.26 508 ASP A O 1
ATOM 3614 N N . SER A 1 512 ? 178.938 208.710 180.857 1.00 93.53 509 SER A N 1
ATOM 3615 C CA . SER A 1 512 ? 177.586 208.353 180.354 1.00 93.53 509 SER A CA 1
ATOM 3616 C C . SER A 1 512 ? 177.666 207.036 179.578 1.00 93.53 509 SER A C 1
ATOM 3617 O O . SER A 1 512 ? 178.542 206.920 178.701 1.00 93.53 509 SER A O 1
ATOM 3620 N N . ILE A 1 513 ? 176.783 206.087 179.897 1.00 89.37 510 ILE A N 1
ATOM 3621 C CA . ILE A 1 513 ? 176.806 204.754 179.226 1.00 89.37 510 ILE A CA 1
ATOM 3622 C C . ILE A 1 513 ? 176.578 204.945 177.723 1.00 89.37 510 ILE A C 1
ATOM 3623 O O . ILE A 1 513 ? 176.891 204.009 176.964 1.00 89.37 510 ILE A O 1
ATOM 3628 N N . ASP A 1 514 ? 176.059 206.106 177.307 1.00 89.97 511 ASP A N 1
ATOM 3629 C CA . ASP A 1 514 ? 175.729 206.282 175.868 1.00 89.97 511 ASP A CA 1
ATOM 3630 C C . ASP A 1 514 ? 176.630 207.384 175.305 1.00 89.97 511 ASP A C 1
ATOM 3631 O O . ASP A 1 514 ? 176.608 208.502 175.857 1.00 89.97 511 ASP A O 1
ATOM 3636 N N . SER A 1 515 ? 177.389 207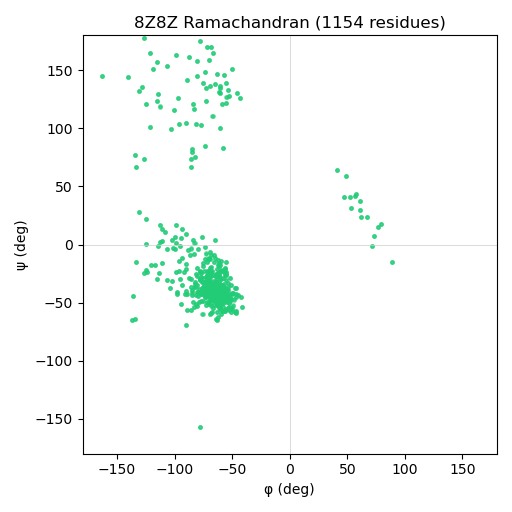.076 174.250 1.00 90.85 512 SER A N 1
ATOM 3637 C CA . SER A 1 515 ? 178.290 208.082 173.631 1.00 90.85 512 SER A CA 1
ATOM 3638 C C . SER A 1 515 ? 177.470 209.314 173.241 1.00 90.85 512 SER A C 1
ATOM 3639 O O . SER A 1 515 ? 178.054 210.412 173.169 1.00 90.85 512 SER A O 1
ATOM 3642 N N . ALA A 1 516 ? 176.166 209.133 173.011 1.00 92.02 513 ALA A N 1
ATOM 3643 C CA . ALA A 1 516 ? 175.279 210.265 172.653 1.00 92.02 513 ALA A CA 1
ATOM 3644 C C . ALA A 1 516 ? 175.300 211.305 173.776 1.00 92.02 513 ALA A C 1
ATOM 3645 O O . ALA A 1 516 ? 175.116 212.501 173.477 1.00 92.02 513 ALA A O 1
ATOM 3647 N N . PHE A 1 517 ? 175.509 210.861 175.018 1.00 94.00 514 PHE A N 1
ATOM 3648 C CA . PHE A 1 517 ? 175.510 211.790 176.178 1.00 94.00 514 PHE A CA 1
ATOM 3649 C C . PHE A 1 517 ? 176.929 211.903 176.745 1.00 94.00 514 PHE A C 1
ATOM 3650 O O . PHE A 1 517 ? 177.079 212.385 177.884 1.00 94.00 514 PHE A O 1
ATOM 3658 N N . PHE A 1 518 ? 177.926 211.420 175.994 1.00 93.15 515 PHE A N 1
ATOM 3659 C CA . PHE A 1 518 ? 179.343 211.507 176.439 1.00 93.15 515 PHE A CA 1
ATOM 3660 C C . PHE A 1 518 ? 179.683 212.979 176.682 1.00 93.15 515 PHE A C 1
ATOM 3661 O O . PHE A 1 518 ? 180.642 213.263 177.424 1.00 93.15 515 PHE A O 1
ATOM 3669 N N . TYR A 1 519 ? 178.914 213.883 176.070 1.00 94.23 516 TYR A N 1
ATOM 3670 C CA . TYR A 1 519 ? 179.121 215.338 176.284 1.00 94.23 516 TYR A CA 1
ATOM 3671 C C . TYR A 1 519 ? 177.789 215.958 176.717 1.00 94.23 516 TYR A C 1
ATOM 3672 O O . TYR A 1 519 ? 176.785 215.221 176.784 1.00 94.23 516 TYR A O 1
ATOM 3681 N N . GLY A 1 520 ? 177.779 217.263 177.000 1.00 94.98 517 GLY A N 1
ATOM 3682 C CA . GLY A 1 520 ? 176.549 217.923 177.481 1.00 94.98 517 GLY A CA 1
ATOM 3683 C C . GLY A 1 520 ? 175.571 218.195 176.353 1.00 94.98 517 GLY A C 1
ATOM 3684 O O . GLY A 1 520 ? 175.651 217.501 175.319 1.00 94.98 517 GLY A O 1
ATOM 3685 N N . LYS A 1 521 ? 174.679 219.172 176.541 1.00 96.42 518 LYS A N 1
ATOM 3686 C CA . LYS A 1 521 ? 173.692 219.533 175.489 1.00 96.42 518 LYS A CA 1
ATOM 3687 C C . LYS A 1 521 ? 174.448 219.883 174.205 1.00 96.42 518 LYS A C 1
ATOM 3688 O O . LYS A 1 521 ? 173.864 219.726 173.118 1.00 96.42 518 LYS A O 1
ATOM 3690 N N . GLU A 1 522 ? 175.700 220.334 174.335 1.00 94.49 519 GLU A N 1
ATOM 3691 C CA . GLU A 1 522 ? 176.515 220.704 173.148 1.00 94.49 519 GLU A CA 1
ATOM 3692 C C . GLU A 1 522 ? 176.543 219.521 172.175 1.00 94.49 519 GLU A C 1
ATOM 3693 O O . GLU A 1 522 ? 176.256 219.736 170.986 1.00 94.49 519 GLU A O 1
ATOM 3695 N N . GLN A 1 523 ? 176.848 218.319 172.674 1.00 93.08 520 GLN A N 1
ATOM 3696 C CA . GLN A 1 523 ? 176.858 217.112 171.805 1.00 93.08 520 GLN A CA 1
ATOM 3697 C C . GLN A 1 523 ? 175.474 216.964 171.167 1.00 93.08 520 GLN A C 1
ATOM 3698 O O . GLN A 1 523 ? 175.412 216.742 169.944 1.00 93.08 520 GLN A O 1
ATOM 3704 N N . MET A 1 524 ? 174.413 217.106 171.966 1.00 95.92 521 MET A N 1
ATOM 3705 C CA . MET A 1 524 ? 173.028 217.012 171.434 1.00 95.92 521 MET A CA 1
ATOM 3706 C C . MET A 1 524 ? 172.819 218.123 170.402 1.00 95.92 521 MET A C 1
ATOM 3707 O O . MET A 1 524 ? 172.172 217.855 169.372 1.00 95.92 521 MET A O 1
ATOM 3712 N N . ILE A 1 525 ? 173.352 219.317 170.674 1.00 95.50 522 ILE A N 1
ATOM 3713 C CA . ILE A 1 525 ? 173.205 220.472 169.738 1.00 95.50 522 ILE A CA 1
ATOM 3714 C C . ILE A 1 525 ? 173.922 220.144 168.424 1.00 95.50 522 ILE A C 1
ATOM 3715 O O . ILE A 1 525 ? 173.235 220.059 167.389 1.00 95.50 522 ILE A O 1
ATOM 3720 N N . THR A 1 526 ? 175.248 219.975 168.463 1.00 93.83 523 THR A N 1
ATOM 3721 C CA . THR A 1 526 ? 175.987 219.727 167.232 1.00 93.83 523 THR A CA 1
ATOM 3722 C C . THR A 1 526 ? 175.425 218.530 166.494 1.00 93.83 523 THR A C 1
ATOM 3723 O O . THR A 1 526 ? 175.491 218.475 165.264 1.00 93.83 523 THR A O 1
ATOM 3727 N N . THR A 1 527 ? 174.880 217.558 167.221 1.00 92.59 524 THR A N 1
ATOM 3728 C CA . THR A 1 527 ? 174.259 216.422 166.557 1.00 92.59 524 THR A CA 1
ATOM 3729 C C . THR A 1 527 ? 172.898 216.794 165.989 1.00 92.59 524 THR A C 1
ATOM 3730 O O . THR A 1 527 ? 172.463 216.225 164.985 1.00 92.59 524 THR A O 1
ATOM 3734 N N . ALA A 1 528 ? 172.211 217.753 166.602 1.00 94.44 525 ALA A N 1
ATOM 3735 C CA . ALA A 1 528 ? 170.908 218.139 166.079 1.00 94.44 525 ALA A CA 1
ATOM 3736 C C . ALA A 1 528 ? 171.042 219.017 164.845 1.00 94.44 525 ALA A C 1
ATOM 3737 O O . ALA A 1 528 ? 170.129 219.068 164.023 1.00 94.44 525 ALA A O 1
ATOM 3739 N N . VAL A 1 529 ? 172.170 219.712 164.690 1.00 93.99 526 VAL A N 1
ATOM 3740 C CA . VAL A 1 529 ? 172.343 220.570 163.522 1.00 93.99 526 VAL A CA 1
ATOM 3741 C C . VAL A 1 529 ? 173.059 219.822 162.403 1.00 93.99 526 VAL A C 1
ATOM 3742 O O . VAL A 1 529 ? 172.754 220.020 161.224 1.00 93.99 526 VAL A O 1
ATOM 3746 N N . THR A 1 530 ? 174.002 218.934 162.741 1.00 93.22 527 THR A N 1
ATOM 3747 C CA . THR A 1 530 ? 174.517 218.017 161.727 1.00 93.22 527 THR A CA 1
ATOM 3748 C C . THR A 1 530 ? 173.380 217.304 161.015 1.00 93.22 527 THR A C 1
ATOM 3749 O O . THR A 1 530 ? 173.462 217.035 159.818 1.00 93.22 527 THR A O 1
ATOM 3753 N N . LEU A 1 531 ? 172.309 217.006 161.740 1.00 93.53 528 LEU A N 1
ATOM 3754 C CA . LEU A 1 531 ? 171.189 216.268 161.187 1.00 93.53 528 LEU A CA 1
ATOM 3755 C C . LEU A 1 531 ? 170.310 217.158 160.334 1.00 93.53 528 LEU A C 1
ATOM 3756 O O . LEU A 1 531 ? 169.606 216.666 159.453 1.00 93.53 528 LEU A O 1
ATOM 3761 N N . PHE A 1 532 ? 170.365 218.466 160.567 1.00 98.52 529 PHE A N 1
ATOM 3762 C CA . PHE A 1 532 ? 169.417 219.392 159.959 1.00 98.52 529 PHE A CA 1
ATOM 3763 C C . PHE A 1 532 ? 169.838 219.734 158.541 1.00 98.52 529 PHE A C 1
ATOM 3764 O O . PHE A 1 532 ? 169.006 219.801 157.632 1.00 98.52 529 PHE A O 1
ATOM 3772 N N . CYS A 1 533 ? 171.130 219.981 158.340 1.00 98.34 530 CYS A N 1
ATOM 3773 C CA . CYS A 1 533 ? 171.648 220.107 156.989 1.00 98.34 530 CYS A CA 1
ATOM 3774 C C . CYS A 1 533 ? 171.308 218.876 156.167 1.00 98.34 530 CYS A C 1
ATOM 3775 O O . CYS A 1 533 ? 170.671 218.977 155.117 1.00 98.34 530 CYS A O 1
ATOM 3778 N N . SER A 1 534 ? 171.688 217.702 156.652 1.00 97.17 531 SER A N 1
ATOM 3779 C CA . SER A 1 534 ? 171.501 216.480 155.884 1.00 97.17 531 SER A CA 1
ATOM 3780 C C . SER A 1 534 ? 170.036 216.135 155.688 1.00 97.17 531 SER A C 1
ATOM 3781 O O . SER A 1 534 ? 169.688 215.517 154.682 1.00 97.17 531 SER A O 1
ATOM 3784 N N . ILE A 1 535 ? 169.168 216.476 156.645 1.00 98.26 532 ILE A N 1
ATOM 3785 C CA . ILE A 1 535 ? 167.743 216.215 156.459 1.00 98.26 532 ILE A CA 1
ATOM 3786 C C . ILE A 1 535 ? 167.190 217.080 155.337 1.00 98.26 532 ILE A C 1
ATOM 3787 O O . ILE A 1 535 ? 166.389 216.618 154.515 1.00 98.26 532 ILE A O 1
ATOM 3792 N N . LEU A 1 536 ? 167.621 218.339 155.263 1.00 101.10 533 LEU A N 1
ATOM 3793 C CA . LEU A 1 536 ? 167.117 219.194 154.199 1.00 101.10 533 LEU A CA 1
ATOM 3794 C C . LEU A 1 536 ? 167.906 219.019 152.908 1.00 101.10 533 LEU A C 1
ATOM 3795 O O . LEU A 1 536 ? 167.315 219.021 151.828 1.00 101.10 533 LEU A O 1
ATOM 3800 N N . ILE A 1 537 ? 169.232 218.872 152.990 1.00 100.18 534 ILE A N 1
ATOM 3801 C CA . ILE A 1 537 ? 170.018 218.535 151.802 1.00 100.18 534 ILE A CA 1
ATOM 3802 C C . ILE A 1 537 ? 169.371 217.387 151.049 1.00 100.18 534 ILE A C 1
ATOM 3803 O O . ILE A 1 537 ? 169.022 217.516 149.873 1.00 100.18 534 ILE A O 1
ATOM 3808 N N . ALA A 1 538 ? 169.183 216.249 151.725 1.00 102.99 535 ALA A N 1
ATOM 3809 C CA . ALA A 1 538 ? 168.645 215.064 151.065 1.00 102.99 535 ALA A CA 1
ATOM 3810 C C . ALA A 1 538 ? 167.225 215.291 150.574 1.00 102.99 535 ALA A C 1
ATOM 3811 O O . ALA A 1 538 ? 166.881 214.889 149.458 1.00 102.99 535 ALA A O 1
ATOM 3813 N N . GLY A 1 539 ? 166.396 215.911 151.417 1.00 105.01 536 GLY A N 1
ATOM 3814 C CA . GLY A 1 539 ? 164.994 216.170 151.038 1.00 105.01 536 GLY A CA 1
ATOM 3815 C C . GLY A 1 539 ? 164.911 217.030 149.790 1.00 105.01 536 GLY A C 1
ATOM 3816 O O . GLY A 1 539 ? 164.344 216.558 148.784 1.00 105.01 536 GLY A O 1
ATOM 3817 N N . ILE A 1 540 ? 165.474 218.239 149.845 1.00 105.54 537 ILE A N 1
ATOM 3818 C CA . ILE A 1 540 ? 165.394 219.180 148.689 1.00 105.54 537 ILE A CA 1
ATOM 3819 C C . ILE A 1 540 ? 166.007 218.507 147.457 1.00 105.54 537 ILE A C 1
ATOM 3820 O O . ILE A 1 540 ? 165.364 218.539 146.393 1.00 105.54 537 ILE A O 1
ATOM 3825 N N . SER A 1 541 ? 167.191 217.906 147.604 1.00 105.69 538 SER A N 1
ATOM 3826 C CA . SER A 1 541 ? 167.885 217.291 146.441 1.00 105.69 538 SER A CA 1
ATOM 3827 C C . SER A 1 541 ? 167.023 216.176 145.843 1.00 105.69 538 SER A C 1
ATOM 3828 O O . SER A 1 541 ? 166.894 216.135 144.607 1.00 105.69 538 SER A O 1
ATOM 3831 N N . LEU A 1 542 ? 166.458 215.311 146.674 1.00 107.89 539 LEU A N 1
ATOM 3832 C CA . LEU A 1 542 ? 165.645 214.224 146.162 1.00 107.89 539 LEU A CA 1
ATOM 3833 C C . LEU A 1 542 ? 164.463 214.779 145.381 1.00 107.89 539 LEU A C 1
ATOM 3834 O O . LEU A 1 542 ? 164.219 214.382 144.243 1.00 107.89 539 LEU A O 1
ATOM 3839 N N . MET A 1 543 ? 163.734 215.707 145.989 1.00 108.81 540 MET A N 1
ATOM 3840 C CA . MET A 1 543 ? 162.560 216.313 145.307 1.00 108.81 540 MET A CA 1
ATOM 3841 C C . MET A 1 543 ? 163.036 217.038 144.046 1.00 108.81 540 MET A C 1
ATOM 3842 O O . MET A 1 543 ? 162.396 216.870 142.990 1.00 108.81 540 MET A O 1
ATOM 3847 N N . CYS A 1 544 ? 164.124 217.805 144.158 1.00 109.70 541 CYS A N 1
ATOM 3848 C CA . CYS A 1 544 ? 164.676 218.543 142.992 1.00 109.70 541 CYS A CA 1
ATOM 3849 C C . CYS A 1 544 ? 165.143 217.536 141.935 1.00 109.70 541 CYS A C 1
ATOM 3850 O O . CYS A 1 544 ? 165.013 217.841 140.734 1.00 109.70 541 CYS A O 1
ATOM 3853 N N . MET A 1 545 ? 165.663 216.385 142.372 1.00 110.14 542 MET A N 1
ATOM 3854 C CA . MET A 1 545 ? 166.114 215.333 141.423 1.00 110.14 542 MET A CA 1
ATOM 3855 C C . MET A 1 545 ? 164.925 214.909 140.556 1.00 110.14 542 MET A C 1
ATOM 3856 O O . MET A 1 545 ? 165.126 214.695 139.345 1.00 110.14 542 MET A O 1
ATOM 3858 N N . ASN A 1 546 ? 163.738 214.797 141.159 1.00 110.47 543 ASN A N 1
ATOM 3859 C CA . ASN A 1 546 ? 162.517 214.417 140.398 1.00 110.47 543 ASN A CA 1
ATOM 3860 C C . ASN A 1 546 ? 162.291 215.432 139.272 1.00 110.47 543 ASN A C 1
ATOM 3861 O O . ASN A 1 546 ? 162.516 216.630 139.534 1.00 110.47 543 ASN A O 1
ATOM 3863 N N . ASP A 1 655 ? 175.476 200.705 134.871 1.00 94.33 652 ASP A N 1
ATOM 3864 C CA . ASP A 1 655 ? 174.237 200.756 135.631 1.00 94.33 652 ASP A CA 1
ATOM 3865 C C . ASP A 1 655 ? 174.384 201.728 136.778 1.00 94.33 652 ASP A C 1
ATOM 3866 O O . ASP A 1 655 ? 174.977 201.411 137.800 1.00 94.33 652 ASP A O 1
ATOM 3871 N N . GLN A 1 656 ? 173.852 202.930 136.581 1.00 93.95 653 GLN A N 1
ATOM 3872 C CA . GLN A 1 656 ? 173.890 203.951 137.616 1.00 93.95 653 GLN A CA 1
ATOM 3873 C C . GLN A 1 656 ? 173.101 203.516 138.842 1.00 93.95 653 GLN A C 1
ATOM 3874 O O . GLN A 1 656 ? 173.377 203.970 139.954 1.00 93.95 653 GLN A O 1
ATOM 3880 N N . GLN A 1 657 ? 172.100 202.661 138.653 1.00 92.13 654 GLN A N 1
ATOM 3881 C CA . GLN A 1 657 ? 171.359 202.062 139.755 1.00 92.13 654 GLN A CA 1
ATOM 3882 C C . GLN A 1 657 ? 170.669 203.135 140.583 1.00 92.13 654 GLN A C 1
ATOM 3883 O O . GLN A 1 657 ? 170.446 202.987 141.783 1.00 92.13 654 GLN A O 1
ATOM 3889 N N . LEU A 1 658 ? 170.318 204.232 139.919 1.00 92.24 655 LEU A N 1
ATOM 3890 C CA . LEU A 1 658 ? 169.702 205.388 140.547 1.00 92.24 655 LEU A CA 1
ATOM 3891 C C . LEU A 1 658 ? 168.381 205.066 141.216 1.00 92.24 655 LEU A C 1
ATOM 3892 O O . LEU A 1 658 ? 167.882 205.885 141.991 1.00 92.24 655 LEU A O 1
ATOM 3897 N N . THR A 1 659 ? 167.795 203.910 140.930 1.00 90.90 656 THR A N 1
ATOM 3898 C CA . THR A 1 659 ? 166.540 203.563 141.573 1.00 90.90 656 THR A CA 1
ATOM 3899 C C . THR A 1 659 ? 166.775 203.046 142.980 1.00 90.90 656 THR A C 1
ATOM 3900 O O . THR A 1 659 ? 166.106 203.487 143.919 1.00 90.90 656 THR A O 1
ATOM 3904 N N . ARG A 1 660 ? 167.783 202.177 143.109 1.00 88.92 657 ARG A N 1
ATOM 3905 C CA . ARG A 1 660 ? 168.160 201.569 144.408 1.00 88.92 657 ARG A CA 1
ATOM 3906 C C . ARG A 1 660 ? 168.743 202.622 145.320 1.00 88.92 657 ARG A C 1
ATOM 3907 O O . ARG A 1 660 ? 168.541 202.535 146.524 1.00 88.92 657 ARG A O 1
ATOM 3915 N N . HIS A 1 661 ? 169.447 203.585 144.748 1.00 89.78 658 HIS A N 1
ATOM 3916 C CA . HIS A 1 661 ? 170.146 204.606 145.521 1.00 89.78 658 HIS A CA 1
ATOM 3917 C C . HIS A 1 661 ? 169.168 205.569 146.170 1.00 89.78 658 HIS A C 1
ATOM 3918 O O . HIS A 1 661 ? 169.351 205.972 147.322 1.00 89.78 658 HIS A O 1
ATOM 3925 N N . VAL A 1 662 ? 168.128 205.965 145.442 1.00 91.04 659 VAL A N 1
ATOM 3926 C CA . VAL A 1 662 ? 167.070 206.755 146.053 1.00 91.04 659 VAL A CA 1
ATOM 3927 C C . VAL A 1 662 ? 166.350 205.922 147.099 1.00 91.04 659 VAL A C 1
ATOM 3928 O O . VAL A 1 662 ? 165.896 206.438 148.121 1.00 91.04 659 VAL A O 1
ATOM 3932 N N . LEU A 1 663 ? 166.254 204.618 146.870 1.00 86.97 660 LEU A N 1
ATOM 3933 C CA . LEU A 1 663 ? 165.726 203.721 147.886 1.00 86.97 660 LEU A CA 1
ATOM 3934 C C . LEU A 1 663 ? 166.622 203.686 149.111 1.00 86.97 660 LEU A C 1
ATOM 3935 O O . LEU A 1 663 ? 166.146 203.482 150.229 1.00 86.97 660 LEU A O 1
ATOM 3940 N N . LEU A 1 664 ? 167.924 203.865 148.927 1.00 87.73 661 LEU A N 1
ATOM 3941 C CA . LEU A 1 664 ? 168.809 203.960 150.081 1.00 87.73 661 LEU A CA 1
ATOM 3942 C C . LEU A 1 664 ? 168.571 205.247 150.857 1.00 87.73 661 LEU A C 1
ATOM 3943 O O . LEU A 1 664 ? 168.211 205.214 152.035 1.00 87.73 661 LEU A O 1
ATOM 3948 N N . CYS A 1 665 ? 168.757 206.389 150.199 1.00 92.05 662 CYS A N 1
ATOM 3949 C CA . CYS A 1 665 ? 168.621 207.683 150.851 1.00 92.05 662 CYS A CA 1
ATOM 3950 C C . CYS A 1 665 ? 167.253 207.836 151.494 1.00 92.05 662 CYS A C 1
ATOM 3951 O O . CYS A 1 665 ? 167.136 208.365 152.598 1.00 92.05 662 CYS A O 1
ATOM 3954 N N . LEU A 1 666 ? 166.213 207.365 150.817 1.00 92.33 663 LEU A N 1
ATOM 3955 C CA . LEU A 1 666 ? 164.862 207.408 151.357 1.00 92.33 663 LEU A CA 1
ATOM 3956 C C . LEU A 1 666 ? 164.749 206.622 152.655 1.00 92.33 663 LEU A C 1
ATOM 3957 O O . LEU A 1 666 ? 163.968 206.983 153.539 1.00 92.33 663 LEU A O 1
ATOM 3962 N N . LEU A 1 667 ? 165.493 205.527 152.781 1.00 88.53 664 LEU A N 1
ATOM 3963 C CA . LEU A 1 667 ? 165.483 204.791 154.036 1.00 88.53 664 LEU A CA 1
ATOM 3964 C C . LEU A 1 667 ? 166.430 205.418 155.048 1.00 88.53 664 LEU A C 1
ATOM 3965 O O . LEU A 1 667 ? 166.149 205.428 156.248 1.00 88.53 664 LEU A O 1
ATOM 3970 N N . LEU A 1 668 ? 167.542 205.973 154.581 1.00 88.52 665 LEU A N 1
ATOM 3971 C CA . LEU A 1 668 ? 168.473 206.605 155.499 1.00 88.52 665 LEU A CA 1
ATOM 3972 C C . LEU A 1 668 ? 167.910 207.900 156.060 1.00 88.52 665 LEU A C 1
ATOM 3973 O O . LEU A 1 668 ? 168.313 208.327 157.143 1.00 88.52 665 LEU A O 1
ATOM 3978 N N . ILE A 1 669 ? 166.989 208.551 155.340 1.00 91.69 666 ILE A N 1
ATOM 3979 C CA . ILE A 1 669 ? 166.388 209.777 155.860 1.00 91.69 666 ILE A CA 1
ATOM 3980 C C . ILE A 1 669 ? 165.358 209.468 156.936 1.00 91.69 666 ILE A C 1
ATOM 3981 O O . ILE A 1 669 ? 165.196 210.239 157.883 1.00 91.69 666 ILE A O 1
ATOM 3986 N N . ILE A 1 670 ? 164.669 208.336 156.832 1.00 90.48 667 ILE A N 1
ATOM 3987 C CA . ILE A 1 670 ? 163.746 207.935 157.883 1.00 90.48 667 ILE A CA 1
ATOM 3988 C C . ILE A 1 670 ? 164.496 207.746 159.195 1.00 90.48 667 ILE A C 1
ATOM 3989 O O . ILE A 1 670 ? 163.965 208.018 160.276 1.00 90.48 667 ILE A O 1
ATOM 3994 N N . GLY A 1 671 ? 165.755 207.322 159.123 1.00 89.52 668 GLY A N 1
ATOM 3995 C CA . GLY A 1 671 ? 166.592 207.317 160.305 1.00 89.52 668 GLY A CA 1
ATOM 3996 C C . GLY A 1 671 ? 166.972 208.703 160.778 1.00 89.52 668 GLY A C 1
ATOM 3997 O O . GLY A 1 671 ? 166.831 209.013 161.955 1.00 89.52 668 GLY A O 1
ATOM 3998 N N . LEU A 1 672 ? 167.454 209.552 159.875 1.00 90.53 669 LEU A N 1
ATOM 3999 C CA . LEU A 1 672 ? 167.817 210.916 160.240 1.00 90.53 669 LEU A CA 1
ATOM 4000 C C . LEU A 1 672 ? 166.662 211.668 160.882 1.00 90.53 669 LEU A C 1
ATOM 4001 O O . LEU A 1 672 ? 166.889 212.657 161.575 1.00 90.53 669 LEU A O 1
ATOM 4006 N N . PHE A 1 673 ? 165.435 211.199 160.648 1.00 93.60 670 PHE A N 1
ATOM 4007 C CA . PHE A 1 673 ? 164.249 211.846 161.267 1.00 93.60 670 PHE A CA 1
ATOM 4008 C C . PHE A 1 673 ? 164.199 211.491 162.756 1.00 93.60 670 PHE A C 1
ATOM 4009 O O . PHE A 1 673 ? 163.970 212.399 163.579 1.00 93.60 670 PHE A O 1
ATOM 4017 N N . ALA A 1 674 ? 164.410 210.214 163.087 1.00 88.51 671 ALA A N 1
ATOM 4018 C CA . ALA A 1 674 ? 164.332 209.765 164.498 1.00 88.51 671 ALA A CA 1
ATOM 4019 C C . ALA A 1 674 ? 165.417 210.448 165.335 1.00 88.51 671 ALA A C 1
ATOM 4020 O O . ALA A 1 674 ? 165.077 211.003 166.398 1.00 88.51 671 ALA A O 1
ATOM 4022 N N . ASN A 1 675 ? 166.670 210.414 164.871 1.00 88.64 672 ASN A N 1
ATOM 4023 C CA . ASN A 1 675 ? 167.790 210.982 165.669 1.00 88.64 672 ASN A CA 1
ATOM 4024 C C . ASN A 1 675 ? 167.574 212.488 165.845 1.00 88.64 672 ASN A C 1
ATOM 4025 O O . ASN A 1 675 ? 167.759 212.982 166.975 1.00 88.64 672 ASN A O 1
ATOM 4030 N N . LEU A 1 676 ? 167.186 213.181 164.771 1.00 91.63 673 LEU A N 1
ATOM 4031 C CA . LEU A 1 676 ? 166.968 214.649 164.841 1.00 91.63 673 LEU A CA 1
ATOM 4032 C C . LEU A 1 676 ? 165.886 214.933 165.885 1.00 91.63 673 LEU A C 1
ATOM 4033 O O . LEU A 1 676 ? 166.082 215.851 166.705 1.00 91.63 673 LEU A O 1
ATOM 4038 N N . SER A 1 677 ? 164.797 214.159 165.860 1.00 92.28 674 SER A N 1
ATOM 4039 C CA . SER A 1 677 ? 163.704 214.340 166.848 1.00 92.28 674 SER A CA 1
ATOM 4040 C C . SER A 1 677 ? 164.247 214.120 168.262 1.00 92.28 674 SER A C 1
ATOM 4041 O O . SER A 1 677 ? 163.965 214.959 169.136 1.00 92.28 674 SER A O 1
ATOM 4044 N N . SER A 1 678 ? 165.015 213.046 168.468 1.00 91.83 675 SER A N 1
ATOM 4045 C CA . SER A 1 678 ? 165.537 212.722 169.822 1.00 91.83 675 SER A CA 1
ATOM 4046 C C . SER A 1 678 ? 166.404 213.873 170.342 1.00 91.83 675 SER A C 1
ATOM 4047 O O . SER A 1 678 ? 166.228 214.257 171.514 1.00 91.83 675 SER A O 1
ATOM 4050 N N . CYS A 1 679 ? 167.298 214.400 169.501 1.00 94.63 676 CYS A N 1
ATOM 4051 C CA . CYS A 1 679 ? 168.220 215.479 169.946 1.00 94.63 676 CYS A CA 1
ATOM 4052 C C . CYS A 1 679 ? 167.411 216.715 170.348 1.00 94.63 676 CYS A C 1
ATOM 4053 O O . CYS A 1 679 ? 167.609 217.207 171.475 1.00 94.63 676 CYS A O 1
ATOM 4056 N N . LEU A 1 680 ? 166.523 217.180 169.465 1.00 96.54 677 LEU A N 1
ATOM 4057 C CA . LEU A 1 680 ? 165.710 218.392 169.755 1.00 96.54 677 LEU A CA 1
ATOM 4058 C C . LEU A 1 680 ? 164.782 218.103 170.937 1.00 96.54 677 LEU A C 1
ATOM 4059 O O . LEU A 1 680 ? 164.714 218.945 171.852 1.00 96.54 677 LEU A O 1
ATOM 4064 N N . TRP A 1 681 ? 164.117 216.945 170.923 1.00 100.60 678 TRP A N 1
ATOM 4065 C CA . TRP A 1 681 ? 163.183 216.575 172.020 1.00 100.60 678 TRP A CA 1
ATOM 4066 C C . TRP A 1 681 ? 163.915 216.685 173.359 1.00 100.60 678 TRP A C 1
ATOM 4067 O O . TRP A 1 681 ? 163.339 217.262 174.299 1.00 100.60 678 TRP A O 1
ATOM 4078 N N . TRP A 1 682 ? 165.141 216.160 173.431 1.00 98.18 679 TRP A N 1
ATOM 4079 C CA . TRP A 1 682 ? 165.947 216.269 174.676 1.00 98.18 679 TRP A CA 1
ATOM 4080 C C . TRP A 1 682 ? 166.328 217.734 174.916 1.00 98.18 679 TRP A C 1
ATOM 4081 O O . TRP A 1 682 ? 166.187 218.197 176.060 1.00 98.18 679 TRP A O 1
ATOM 4092 N N . LEU A 1 683 ? 166.791 218.431 173.874 1.00 98.45 680 LEU A N 1
ATOM 4093 C CA . LEU A 1 683 ? 167.216 219.850 174.017 1.00 98.45 680 LEU A CA 1
ATOM 4094 C C . LEU A 1 683 ? 166.023 220.696 174.475 1.00 98.45 680 LEU A C 1
ATOM 4095 O O . LEU A 1 683 ? 166.248 221.844 174.902 1.00 98.45 680 LEU A O 1
ATOM 4100 N N . PHE A 1 684 ? 164.805 220.158 174.359 1.00 101.43 681 PHE A N 1
ATOM 4101 C CA . PHE A 1 684 ? 163.604 220.877 174.860 1.00 101.43 681 PHE A CA 1
ATOM 4102 C C . PHE A 1 684 ? 163.378 220.455 176.311 1.00 101.43 681 PHE A C 1
ATOM 4103 O O . PHE A 1 684 ? 163.525 221.301 177.213 1.00 101.43 681 PHE A O 1
ATOM 4111 N N . ASN A 1 685 ? 162.984 219.199 176.533 1.00 103.35 682 ASN A N 1
ATOM 4112 C CA . ASN A 1 685 ? 162.837 218.696 177.926 1.00 103.35 682 ASN A CA 1
ATOM 4113 C C . ASN A 1 685 ? 164.049 217.817 178.243 1.00 103.35 682 ASN A C 1
ATOM 4114 O O . ASN A 1 685 ? 164.045 216.649 177.823 1.00 103.35 682 ASN A O 1
ATOM 4119 N N . GLN A 1 686 ? 165.043 218.363 178.948 1.00 104.55 683 GLN A N 1
ATOM 4120 C CA . GLN A 1 686 ? 166.296 217.605 179.221 1.00 104.55 683 GLN A CA 1
ATOM 4121 C C . GLN A 1 686 ? 165.954 216.280 179.909 1.00 104.55 683 GLN A C 1
ATOM 4122 O O . GLN A 1 686 ? 165.070 216.285 180.788 1.00 104.55 683 GLN A O 1
ATOM 4128 N N . GLU A 1 687 ? 166.613 215.193 179.527 1.00 105.12 684 GLU A N 1
ATOM 4129 C CA . GLU A 1 687 ? 166.282 213.883 180.080 1.00 105.12 684 GLU A CA 1
ATOM 4130 C C . GLU A 1 687 ? 164.774 213.645 180.028 1.00 105.12 684 GLU A C 1
ATOM 4131 O O . GLU A 1 687 ? 164.141 213.430 181.060 1.00 105.12 684 GLU A O 1
ATOM 4133 N N . PRO A 1 688 ? 164.190 213.685 178.820 1.00 102.55 685 PRO A N 1
ATOM 4134 C CA . PRO A 1 688 ? 162.736 213.530 178.712 1.00 102.55 685 PRO A CA 1
ATOM 4135 C C . PRO A 1 688 ? 162.315 212.075 178.958 1.00 102.55 685 PRO A C 1
ATOM 4136 O O . PRO A 1 688 ? 163.087 211.188 178.645 1.00 102.55 685 PRO A O 1
ATOM 4140 N N . GLY A 1 689 ? 161.117 211.868 179.516 1.00 100.20 686 GLY A N 1
ATOM 4141 C CA . GLY A 1 689 ? 160.645 210.504 179.826 1.00 100.20 686 GLY A CA 1
ATOM 4142 C C . GLY A 1 689 ? 159.463 210.101 178.962 1.00 100.20 686 GLY A C 1
ATOM 4143 O O . GLY A 1 689 ? 158.946 208.984 179.156 1.00 100.20 686 GLY A O 1
ATOM 4144 N N . ARG A 1 690 ? 159.053 210.972 178.037 1.00 99.72 687 ARG A N 1
ATOM 4145 C CA . ARG A 1 690 ? 157.874 210.683 177.179 1.00 99.72 687 ARG A CA 1
ATOM 4146 C C . ARG A 1 690 ? 158.307 209.791 176.013 1.00 99.72 687 ARG A C 1
ATOM 4147 O O . ARG A 1 690 ? 158.440 210.318 174.891 1.00 99.72 687 ARG A O 1
ATOM 4149 N N . LEU A 1 691 ? 158.531 208.498 176.273 1.00 93.13 688 LEU A N 1
ATOM 4150 C CA . LEU A 1 691 ? 158.908 207.546 175.192 1.00 93.13 688 LEU A CA 1
ATOM 4151 C C . LEU A 1 691 ? 160.241 207.988 174.575 1.00 93.13 688 LEU A C 1
ATOM 4152 O O . LEU A 1 691 ? 160.504 207.623 173.414 1.00 93.13 688 LEU A O 1
ATOM 4157 N N . TYR A 1 692 ? 161.052 208.737 175.329 1.00 92.44 689 TYR A N 1
ATOM 4158 C CA . TYR A 1 692 ? 162.344 209.245 174.801 1.00 92.44 689 TYR A CA 1
ATOM 4159 C C . TYR A 1 692 ? 163.366 208.107 174.767 1.00 92.44 689 TYR A C 1
ATOM 4160 O O . TYR A 1 692 ? 163.894 207.817 173.688 1.00 92.44 689 TYR A O 1
ATOM 4169 N N . VAL A 1 693 ? 163.655 207.510 175.922 1.00 84.40 690 VAL A N 1
ATOM 4170 C CA . VAL A 1 693 ? 164.585 206.344 175.989 1.00 84.40 690 VAL A CA 1
ATOM 4171 C C . VAL A 1 693 ? 164.211 205.380 174.862 1.00 84.40 690 VAL A C 1
ATOM 4172 O O . VAL A 1 693 ? 165.128 204.880 174.183 1.00 84.40 690 VAL A O 1
ATOM 4176 N N . GLU A 1 694 ? 162.910 205.137 174.673 1.00 83.26 691 GLU A N 1
ATOM 4177 C CA . GLU A 1 694 ? 162.459 204.274 173.551 1.00 83.26 691 GLU A CA 1
ATOM 4178 C C . GLU A 1 694 ? 162.992 204.877 172.250 1.00 83.26 691 GLU A C 1
ATOM 4179 O O . GLU A 1 694 ? 163.507 204.111 171.413 1.00 83.26 691 GLU A O 1
ATOM 4185 N N . LEU A 1 695 ? 162.878 206.200 172.094 1.00 82.40 692 LEU A N 1
ATOM 4186 C CA . LEU A 1 695 ? 163.447 206.844 170.909 1.00 82.40 692 LEU A CA 1
ATOM 4187 C C . LEU A 1 695 ? 164.961 206.802 170.944 1.00 82.40 692 LEU A C 1
ATOM 4188 O O . LEU A 1 695 ? 165.599 206.617 169.913 1.00 82.40 692 LEU A O 1
ATOM 4193 N N . GLN A 1 696 ? 165.547 206.952 172.126 1.00 78.96 693 GLN A N 1
ATOM 4194 C CA . GLN A 1 696 ? 166.981 206.787 172.270 1.00 78.96 693 GLN A CA 1
ATOM 4195 C C . GLN A 1 696 ? 167.419 205.393 171.844 1.00 78.96 693 GLN A C 1
ATOM 4196 O O . GLN A 1 696 ? 168.577 205.177 171.486 1.00 78.96 693 GLN A O 1
ATOM 4202 N N . PHE A 1 697 ? 166.505 204.433 171.875 1.00 70.52 694 PHE A N 1
ATOM 4203 C CA . PHE A 1 697 ? 166.830 203.072 171.487 1.00 70.52 694 PHE A CA 1
ATOM 4204 C C . PHE A 1 697 ? 166.814 202.927 169.982 1.00 70.52 694 PHE A C 1
ATOM 4205 O O . PHE A 1 697 ? 167.664 202.244 169.411 1.00 70.52 694 PHE A O 1
ATOM 4213 N N . PHE A 1 698 ? 165.834 203.544 169.324 1.00 72.69 695 PHE A N 1
ATOM 4214 C CA . PHE A 1 698 ? 165.733 203.488 167.872 1.00 72.69 695 PHE A CA 1
ATOM 4215 C C . PHE A 1 698 ? 166.844 204.247 167.187 1.00 72.69 695 PHE A C 1
ATOM 4216 O O . PHE A 1 698 ? 167.189 203.941 166.050 1.00 72.69 695 PHE A O 1
ATOM 4224 N N . CYS A 1 699 ? 167.385 205.254 167.844 1.00 74.91 696 CYS A N 1
ATOM 4225 C CA . CYS A 1 699 ? 168.519 205.963 167.293 1.00 74.91 696 CYS A CA 1
ATOM 4226 C C . CYS A 1 699 ? 169.783 205.131 167.377 1.00 74.91 696 CYS A C 1
ATOM 4227 O O . CYS A 1 699 ? 170.670 205.283 166.544 1.00 74.91 696 CYS A O 1
ATOM 4230 N N . ALA A 1 700 ? 169.855 204.241 168.370 1.00 69.40 697 ALA A N 1
ATOM 4231 C CA . ALA A 1 700 ? 171.021 203.334 168.474 1.00 69.40 697 ALA A CA 1
ATOM 4232 C C . ALA A 1 700 ? 170.928 202.277 167.370 1.00 69.40 697 ALA A C 1
ATOM 4233 O O . ALA A 1 700 ? 171.947 202.032 166.698 1.00 69.40 697 ALA A O 1
ATOM 4235 N N . VAL A 1 701 ? 169.741 201.692 167.182 1.00 69.01 698 VAL A N 1
ATOM 4236 C CA . VAL A 1 701 ? 169.564 200.612 166.164 1.00 69.01 698 VAL A CA 1
ATOM 4237 C C . VAL A 1 701 ? 169.869 201.179 164.772 1.00 69.01 698 VAL A C 1
ATOM 4238 O O . VAL A 1 701 ? 170.497 200.460 163.974 1.00 69.01 698 VAL A O 1
ATOM 4242 N N . PHE A 1 702 ? 169.438 202.414 164.498 1.00 74.91 699 PHE A N 1
ATOM 4243 C CA . PHE A 1 702 ? 169.666 203.039 163.168 1.00 74.91 699 PHE A CA 1
ATOM 4244 C C . PHE A 1 702 ? 171.147 203.397 163.009 1.00 74.91 699 PHE A C 1
ATOM 4245 O O . PHE A 1 702 ? 171.714 203.114 161.937 1.00 74.91 699 PHE A O 1
ATOM 4253 N N . ASN A 1 703 ? 171.753 203.984 164.044 1.00 72.73 700 ASN A N 1
ATOM 4254 C CA . ASN A 1 703 ? 173.168 204.435 163.947 1.00 72.73 700 ASN A CA 1
ATOM 4255 C C . ASN A 1 703 ? 174.083 203.243 163.651 1.00 72.73 700 ASN A C 1
ATOM 4256 O O . ASN A 1 703 ? 174.989 203.397 162.810 1.00 72.73 700 ASN A O 1
ATOM 4261 N N . PHE A 1 704 ? 173.859 202.106 164.316 1.00 67.78 701 PHE A N 1
ATOM 4262 C CA . PHE A 1 704 ? 174.752 200.929 164.139 1.00 67.78 701 PHE A CA 1
ATOM 4263 C C . PHE A 1 704 ? 174.075 199.905 163.222 1.00 67.78 701 PHE A C 1
ATOM 4264 O O . PHE A 1 704 ? 174.647 198.817 163.026 1.00 67.78 701 PHE A O 1
ATOM 4272 N N . GLY A 1 705 ? 172.900 200.244 162.684 1.00 68.77 702 GLY A N 1
ATOM 4273 C CA . GLY A 1 705 ? 172.203 199.343 161.744 1.00 68.77 702 GLY A CA 1
ATOM 4274 C C . GLY A 1 705 ? 172.189 199.921 160.342 1.00 68.77 702 GLY A C 1
ATOM 4275 O O . GLY A 1 705 ? 171.580 199.295 159.452 1.00 68.77 702 GLY A O 1
ATOM 4276 N N . GLN A 1 706 ? 172.841 201.072 160.149 1.00 73.02 703 GLN A N 1
ATOM 4277 C CA . GLN A 1 706 ? 172.881 201.732 158.818 1.00 73.02 703 GLN A CA 1
ATOM 4278 C C . GLN A 1 706 ? 173.503 200.775 157.797 1.00 73.02 703 GLN A C 1
ATOM 4279 O O . GLN A 1 706 ? 172.970 200.685 156.674 1.00 73.02 703 GLN A O 1
ATOM 4285 N N . GLY A 1 707 ? 174.582 200.086 158.179 1.00 69.67 704 GLY A N 1
ATOM 4286 C CA . GLY A 1 707 ? 175.275 199.172 157.250 1.00 69.67 704 GLY A CA 1
ATOM 4287 C C . GLY A 1 707 ? 174.369 198.050 156.774 1.00 69.67 704 GLY A C 1
ATOM 4288 O O . GLY A 1 707 ? 174.380 197.761 155.561 1.00 69.67 704 GLY A O 1
ATOM 4289 N N . PHE A 1 708 ? 173.607 197.443 157.689 1.00 66.70 705 PHE A N 1
ATOM 4290 C CA . PHE A 1 708 ? 172.724 196.306 157.319 1.00 66.70 705 PHE A CA 1
ATOM 4291 C C . PHE A 1 708 ? 171.726 196.776 156.258 1.00 66.70 705 PHE A C 1
ATOM 4292 O O . PHE A 1 708 ? 171.408 195.992 155.343 1.00 66.70 705 PHE A O 1
ATOM 4300 N N . ILE A 1 709 ? 171.248 198.018 156.383 1.00 70.34 706 ILE A N 1
ATOM 4301 C CA . ILE A 1 709 ? 170.315 198.584 155.365 1.00 70.34 706 ILE A CA 1
ATOM 4302 C C . ILE A 1 709 ? 171.033 198.600 154.012 1.00 70.34 706 ILE A C 1
ATOM 4303 O O . ILE A 1 709 ? 170.477 198.044 153.045 1.00 70.34 706 ILE A O 1
ATOM 4308 N N . SER A 1 710 ? 172.223 199.207 153.955 1.00 72.22 707 SER A N 1
ATOM 4309 C CA . SER A 1 710 ? 172.972 199.259 152.703 1.00 72.22 707 SER A CA 1
ATOM 4310 C C . SER A 1 710 ? 173.246 197.865 152.166 1.00 72.22 707 SER A C 1
ATOM 4311 O O . SER A 1 710 ? 173.355 197.670 150.958 1.00 72.22 707 SER A O 1
ATOM 4314 N N . PHE A 1 711 ? 173.352 196.886 153.050 1.00 69.70 708 PHE A N 1
ATOM 4315 C CA . PHE A 1 711 ? 173.621 195.523 152.629 1.00 69.70 708 PHE A CA 1
ATOM 4316 C C . PHE A 1 711 ? 172.458 194.939 151.842 1.00 69.70 708 PHE A C 1
ATOM 4317 O O . PHE A 1 711 ? 172.643 194.477 150.716 1.00 69.70 708 PHE A O 1
ATOM 4325 N N . GLY A 1 712 ? 171.253 194.966 152.408 1.00 71.28 709 GLY A N 1
ATOM 4326 C CA . GLY A 1 712 ? 170.068 194.516 151.700 1.00 71.28 709 GLY A CA 1
ATOM 4327 C C . GLY A 1 712 ? 169.829 195.194 150.369 1.00 71.28 709 GLY A C 1
ATOM 4328 O O . GLY A 1 712 ? 169.172 194.615 149.503 1.00 71.28 709 GLY A O 1
ATOM 4329 N N . ILE A 1 713 ? 170.358 196.396 150.178 1.00 77.09 710 ILE A N 1
ATOM 4330 C CA . ILE A 1 713 ? 170.236 197.132 148.931 1.00 77.09 710 ILE A CA 1
ATOM 4331 C C . ILE A 1 713 ? 171.401 196.839 147.987 1.00 77.09 710 ILE A C 1
ATOM 4332 O O . ILE A 1 713 ? 171.201 196.652 146.792 1.00 77.09 710 ILE A O 1
ATOM 4337 N N . PHE A 1 714 ? 172.622 196.791 148.501 1.00 79.82 711 PHE A N 1
ATOM 4338 C CA . PHE A 1 714 ? 173.792 196.749 147.632 1.00 79.82 711 PHE A CA 1
ATOM 4339 C C . PHE A 1 714 ? 174.727 195.581 147.895 1.00 79.82 711 PHE A C 1
ATOM 4340 O O . PHE A 1 714 ? 175.741 195.465 147.211 1.00 79.82 711 PHE A O 1
ATOM 4348 N N . GLY A 1 715 ? 174.428 194.713 148.845 1.00 74.31 712 GLY A N 1
ATOM 4349 C CA . GLY A 1 715 ? 175.337 193.622 149.120 1.00 74.31 712 GLY A CA 1
ATOM 4350 C C . GLY A 1 715 ? 174.956 192.345 148.414 1.00 74.31 712 GLY A C 1
ATOM 4351 O O . GLY A 1 715 ? 175.785 191.461 148.217 1.00 74.31 712 GLY A O 1
ATOM 4352 N N . LEU A 1 716 ? 173.673 192.233 148.057 1.00 71.51 713 LEU A N 1
ATOM 4353 C CA . LEU A 1 716 ? 173.172 191.004 147.387 1.00 71.51 713 LEU A CA 1
ATOM 4354 C C . LEU A 1 716 ? 173.236 191.202 145.870 1.00 71.51 713 LEU A C 1
ATOM 4355 O O . LEU A 1 716 ? 173.075 190.207 145.138 1.00 71.51 713 LEU A O 1
ATOM 4360 N N . ASP A 1 717 ? 173.466 192.441 145.427 1.00 81.08 714 ASP A N 1
ATOM 4361 C CA . ASP A 1 717 ? 173.539 192.742 143.972 1.00 81.08 714 ASP A CA 1
ATOM 4362 C C . ASP A 1 717 ? 174.683 191.933 143.354 1.00 81.08 714 ASP A C 1
ATOM 4363 O O . ASP A 1 717 ? 175.760 191.864 143.979 1.00 81.08 714 ASP A O 1
ATOM 4368 N N . LYS A 1 718 ? 174.450 191.340 142.180 1.00 84.49 715 LYS A N 1
ATOM 4369 C CA . LYS A 1 718 ? 175.506 190.551 141.489 1.00 84.49 715 LYS A CA 1
ATOM 4370 C C . LYS A 1 718 ? 176.596 191.505 140.993 1.00 84.49 715 LYS A C 1
ATOM 4371 O O . LYS A 1 718 ? 176.244 192.574 140.456 1.00 84.49 715 LYS A O 1
ATOM 4373 N N . HIS A 1 719 ? 177.867 191.133 141.173 1.00 88.80 716 HIS A N 1
ATOM 4374 C CA . HIS A 1 719 ? 178.997 192.000 140.744 1.00 88.80 716 HIS A CA 1
ATOM 4375 C C . HIS A 1 719 ? 180.116 191.141 140.148 1.00 88.80 716 HIS A C 1
ATOM 4376 O O . HIS A 1 719 ? 180.329 190.019 140.649 1.00 88.80 716 HIS A O 1
ATOM 4383 N N . LEU A 1 720 ? 180.802 191.655 139.122 1.00 94.31 717 LEU A N 1
ATOM 4384 C CA . LEU A 1 720 ? 181.904 190.899 138.469 1.00 94.31 717 LEU A CA 1
ATOM 4385 C C . LEU A 1 720 ? 183.201 191.124 139.253 1.00 94.31 717 LEU A C 1
ATOM 4386 O O . LEU A 1 720 ? 183.994 191.995 138.844 1.00 94.31 717 LEU A O 1
ATOM 4388 N N . ILE A 1 721 ? 183.400 190.368 140.336 1.00 100.25 718 ILE A N 1
ATOM 4389 C CA . ILE A 1 721 ? 184.629 190.512 141.171 1.00 100.25 718 ILE A CA 1
ATOM 4390 C C . ILE A 1 721 ? 185.701 189.563 140.627 1.00 100.25 718 ILE A C 1
ATOM 4391 O O . ILE A 1 721 ? 185.589 188.346 140.871 1.00 100.25 718 ILE A O 1
ATOM 4393 N N . ILE A 1 722 ? 186.696 190.105 139.917 1.00 108.49 719 ILE A N 1
ATOM 4394 C CA . ILE A 1 722 ? 187.785 189.264 139.337 1.00 108.49 719 ILE A CA 1
ATOM 4395 C C . ILE A 1 722 ? 188.984 189.289 140.290 1.00 108.49 719 ILE A C 1
ATOM 4396 O O . ILE A 1 722 ? 189.707 190.304 140.301 1.00 108.49 719 ILE A O 1
ATOM 4398 N N . LEU A 1 723 ? 189.183 188.208 141.050 1.00 112.13 720 LEU A N 1
ATOM 4399 C CA . LEU A 1 723 ? 190.324 188.133 142.003 1.00 112.13 720 LEU A CA 1
ATOM 4400 C C . LEU A 1 723 ? 191.642 188.298 141.236 1.00 112.13 720 LEU A C 1
ATOM 4401 O O . LEU A 1 723 ? 192.480 189.104 141.684 1.00 112.13 720 LEU A O 1
ATOM 4403 N N . PRO A 1 724 ? 191.869 187.592 140.104 1.00 114.19 721 PRO A N 1
ATOM 4404 C CA . PRO A 1 724 ? 193.082 187.791 139.305 1.00 114.19 721 PRO A CA 1
ATOM 4405 C C . PRO A 1 724 ? 193.045 189.140 138.573 1.00 114.19 721 PRO A C 1
ATOM 4406 O O . PRO A 1 724 ? 191.949 189.645 138.400 1.00 114.19 721 PRO A O 1
ATOM 4410 N N . PRO B 1 38 ? 172.587 147.160 184.007 1.00 67.93 35 PRO B N 1
ATOM 4411 C CA . PRO B 1 38 ? 174.039 146.964 184.066 1.00 67.93 35 PRO B CA 1
ATOM 4412 C C . PRO B 1 38 ? 174.826 148.080 183.387 1.00 67.93 35 PRO B C 1
ATOM 4413 O O . PRO B 1 38 ? 174.727 149.243 183.763 1.00 67.93 35 PRO B O 1
ATOM 4417 N N . SER B 1 39 ? 175.615 147.716 182.371 1.00 60.36 36 SER B N 1
ATOM 4418 C CA . SER B 1 39 ? 176.479 148.718 181.694 1.00 60.36 36 SER B CA 1
ATOM 4419 C C . SER B 1 39 ? 175.868 149.144 180.355 1.00 60.36 36 SER B C 1
ATOM 4420 O O . SER B 1 39 ? 176.088 150.303 179.951 1.00 60.36 36 SER B O 1
ATOM 4423 N N . MET B 1 40 ? 175.142 148.240 179.691 1.00 57.96 37 MET B N 1
ATOM 4424 C CA . MET B 1 40 ? 174.554 148.551 178.360 1.00 57.96 37 MET B CA 1
ATOM 4425 C C . MET B 1 40 ? 173.026 148.556 178.467 1.00 57.96 37 MET B C 1
ATOM 4426 O O . MET B 1 40 ? 172.472 147.581 179.010 1.00 57.96 37 MET B O 1
ATOM 4431 N N . SER B 1 41 ? 172.378 149.613 177.969 1.00 50.77 38 SER B N 1
ATOM 4432 C CA . SER B 1 41 ? 170.892 149.680 177.977 1.00 50.77 38 SER B CA 1
ATOM 4433 C C . SER B 1 41 ? 170.343 148.973 176.734 1.00 50.77 38 SER B C 1
ATOM 4434 O O . SER B 1 41 ? 169.874 149.677 175.819 1.00 50.77 38 SER B O 1
ATOM 4437 N N . ILE B 1 42 ? 170.399 147.638 176.707 1.00 47.88 39 ILE B N 1
ATOM 4438 C CA . ILE B 1 42 ? 169.940 146.865 175.513 1.00 47.88 39 ILE B CA 1
ATOM 4439 C C . ILE B 1 42 ? 168.461 147.178 175.257 1.00 47.88 39 ILE B C 1
ATOM 4440 O O . ILE B 1 42 ? 168.073 147.250 174.078 1.00 47.88 39 ILE B O 1
ATOM 4445 N N . THR B 1 43 ? 167.673 147.342 176.323 1.00 47.60 40 THR B N 1
ATOM 4446 C CA . THR B 1 43 ? 166.235 147.688 176.170 1.00 47.60 40 THR B CA 1
ATOM 4447 C C . THR B 1 43 ? 166.109 148.887 175.228 1.00 47.60 40 THR B C 1
ATOM 4448 O O . THR B 1 43 ? 165.234 148.847 174.341 1.00 47.60 40 THR B O 1
ATOM 4452 N N . ARG B 1 44 ? 166.979 149.891 175.373 1.00 46.99 41 ARG B N 1
ATOM 4453 C CA . ARG B 1 44 ? 166.877 151.127 174.548 1.00 46.99 41 ARG B CA 1
ATOM 4454 C C . ARG B 1 44 ? 167.472 150.901 173.152 1.00 46.99 41 ARG B C 1
ATOM 4455 O O . ARG B 1 44 ? 167.393 151.834 172.329 1.00 46.99 41 ARG B O 1
ATOM 4463 N N . LEU B 1 45 ? 168.045 149.723 172.893 1.00 42.96 42 LEU B N 1
ATOM 4464 C CA . LEU B 1 45 ? 168.720 149.473 171.588 1.00 42.96 42 LEU B CA 1
ATOM 4465 C C . LEU B 1 45 ? 167.688 149.300 170.466 1.00 42.96 42 LEU B C 1
ATOM 4466 O O . LEU B 1 45 ? 167.894 149.891 169.389 1.00 42.96 42 LEU B O 1
ATOM 4471 N N . PHE B 1 46 ? 166.622 148.530 170.705 1.00 44.54 43 PHE B N 1
ATOM 4472 C CA . PHE B 1 46 ? 165.638 148.238 169.626 1.00 44.54 43 PHE B CA 1
ATOM 4473 C C . PHE B 1 46 ? 165.011 149.532 169.084 1.00 44.54 43 PHE B C 1
ATOM 4474 O O . PHE B 1 46 ? 165.000 149.708 167.852 1.00 44.54 43 PHE B O 1
ATOM 4482 N N . PRO B 1 47 ? 164.495 150.449 169.934 1.00 43.57 44 PRO B N 1
ATOM 4483 C CA . PRO B 1 47 ? 163.933 151.716 169.455 1.00 43.57 44 PRO B CA 1
ATOM 4484 C C . PRO B 1 47 ? 164.975 152.541 168.685 1.00 43.57 44 PRO B C 1
ATOM 4485 O O . PRO B 1 47 ? 164.613 153.146 167.693 1.00 43.57 44 PRO B O 1
ATOM 4489 N N . ALA B 1 48 ? 166.228 152.539 169.147 1.00 42.45 45 ALA B N 1
ATOM 4490 C CA . ALA B 1 48 ? 167.308 153.270 168.441 1.00 42.45 45 ALA B CA 1
ATOM 4491 C C . ALA B 1 48 ? 167.479 152.691 167.034 1.00 42.45 45 ALA B C 1
ATOM 4492 O O . ALA B 1 48 ? 167.582 153.484 166.079 1.00 42.45 45 ALA B O 1
ATOM 4494 N N . LEU B 1 49 ? 167.502 151.360 166.917 1.00 42.50 46 LEU B N 1
ATOM 4495 C CA . LEU B 1 49 ? 167.619 150.704 165.587 1.00 42.50 46 LEU B CA 1
ATOM 4496 C C . LEU B 1 49 ? 166.386 151.060 164.753 1.00 42.50 46 LEU B C 1
ATOM 4497 O O . LEU B 1 49 ? 166.550 151.350 163.552 1.00 42.50 46 LEU B O 1
ATOM 4502 N N . LEU B 1 50 ? 165.202 151.038 165.372 1.00 44.09 47 LEU B N 1
ATOM 4503 C CA . LEU B 1 50 ? 163.951 151.405 164.657 1.00 44.09 47 LEU B CA 1
ATOM 4504 C C . LEU B 1 50 ? 164.110 152.816 164.085 1.00 44.09 47 LEU B C 1
ATOM 4505 O O . LEU B 1 50 ? 163.746 153.017 162.911 1.00 44.09 47 LEU B O 1
ATOM 4510 N N . GLU B 1 51 ? 164.642 153.750 164.881 1.00 43.77 48 GLU B N 1
ATOM 4511 C CA . GLU B 1 51 ? 164.878 155.094 164.375 1.00 43.77 48 GLU B CA 1
ATOM 4512 C C . GLU B 1 51 ? 165.849 155.091 163.207 1.00 43.77 48 GLU B C 1
ATOM 4513 O O . GLU B 1 51 ? 165.539 155.590 162.121 1.00 43.77 48 GLU B O 1
ATOM 4519 N N . CYS B 1 52 ? 167.028 154.518 163.415 1.00 43.44 49 CYS B N 1
ATOM 4520 C CA . CYS B 1 52 ? 168.072 154.543 162.403 1.00 43.44 49 CYS B CA 1
ATOM 4521 C C . CYS B 1 52 ? 167.619 153.909 161.106 1.00 43.44 49 CYS B C 1
ATOM 4522 O O . CYS B 1 52 ? 167.759 154.509 160.047 1.00 43.44 49 CYS B O 1
ATOM 4525 N N . PHE B 1 53 ? 167.032 152.724 161.162 1.00 42.52 50 PHE B N 1
ATOM 4526 C CA . PHE B 1 53 ? 166.687 152.033 159.940 1.00 42.52 50 PHE B CA 1
ATOM 4527 C C . PHE B 1 53 ? 165.296 152.366 159.436 1.00 42.52 50 PHE B C 1
ATOM 4528 O O . PHE B 1 53 ? 165.055 152.246 158.240 1.00 42.52 50 PHE B O 1
ATOM 4536 N N . GLY B 1 54 ? 164.404 152.865 160.284 1.00 41.26 51 GLY B N 1
ATOM 4537 C CA . GLY B 1 54 ? 163.187 153.473 159.808 1.00 41.26 51 GLY B CA 1
ATOM 4538 C C . GLY B 1 54 ? 163.405 154.683 158.948 1.00 41.26 51 GLY B C 1
ATOM 4539 O O . GLY B 1 54 ? 162.800 154.779 157.888 1.00 41.26 51 GLY B O 1
ATOM 4540 N N . ILE B 1 55 ? 164.276 155.606 159.359 1.00 37.53 52 ILE B N 1
ATOM 4541 C CA . ILE B 1 55 ? 164.546 156.772 158.523 1.00 37.53 52 ILE B CA 1
ATOM 4542 C C . ILE B 1 55 ? 165.256 156.372 157.236 1.00 37.53 52 ILE B C 1
ATOM 4543 O O . ILE B 1 55 ? 164.968 156.909 156.163 1.00 37.53 52 ILE B O 1
ATOM 4548 N N . VAL B 1 56 ? 166.141 155.383 157.303 1.00 37.12 53 VAL B N 1
ATOM 4549 C CA . VAL B 1 56 ? 166.783 154.872 156.093 1.00 37.12 53 VAL B CA 1
ATOM 4550 C C . VAL B 1 56 ? 165.748 154.317 155.132 1.00 37.12 53 VAL B C 1
ATOM 4551 O O . VAL B 1 56 ? 165.810 154.557 153.928 1.00 37.12 53 VAL B O 1
ATOM 4555 N N . LEU B 1 57 ? 164.764 153.588 155.658 1.00 42.33 54 LEU B N 1
ATOM 4556 C CA . LEU B 1 57 ? 163.711 153.004 154.836 1.00 42.33 54 LEU B CA 1
ATOM 4557 C C . LEU B 1 57 ? 162.774 154.055 154.275 1.00 42.33 54 LEU B C 1
ATOM 4558 O O . LEU B 1 57 ? 162.288 153.915 153.161 1.00 42.33 54 LEU B O 1
ATOM 4563 N N . CYS B 1 58 ? 162.468 155.089 155.050 1.00 40.41 55 CYS B N 1
ATOM 4564 C CA . CYS B 1 58 ? 161.745 156.235 154.516 1.00 40.41 55 CYS B CA 1
ATOM 4565 C C . CYS B 1 58 ? 162.456 156.819 153.310 1.00 40.41 55 CYS B C 1
ATOM 4566 O O . CYS B 1 58 ? 161.824 157.103 152.299 1.00 40.41 55 CYS B O 1
ATOM 4569 N N . GLY B 1 59 ? 163.771 157.009 153.393 1.00 36.33 56 GLY B N 1
ATOM 4570 C CA . GLY B 1 59 ? 164.508 157.513 152.245 1.00 36.33 56 GLY B CA 1
ATOM 4571 C C . GLY B 1 59 ? 164.488 156.569 151.065 1.00 36.33 56 GLY B C 1
ATOM 4572 O O . GLY B 1 59 ? 164.370 156.984 149.919 1.00 36.33 56 GLY B O 1
ATOM 4573 N N . TYR B 1 60 ? 164.609 155.269 151.350 1.00 43.66 57 TYR B N 1
ATOM 4574 C CA . TYR B 1 60 ? 164.570 154.249 150.270 1.00 43.66 57 TYR B CA 1
ATOM 4575 C C . TYR B 1 60 ? 163.205 154.310 149.578 1.00 43.66 57 TYR B C 1
ATOM 4576 O O . TYR B 1 60 ? 163.168 154.383 148.336 1.00 43.66 57 TYR B O 1
ATOM 4585 N N . ILE B 1 61 ? 162.122 154.286 150.362 1.00 44.56 58 ILE B N 1
ATOM 4586 C CA . ILE B 1 61 ? 160.784 154.371 149.797 1.00 44.56 58 ILE B CA 1
ATOM 4587 C C . ILE B 1 61 ? 160.612 155.651 148.996 1.00 44.56 58 ILE B C 1
ATOM 4588 O O . ILE B 1 61 ? 160.097 155.621 147.884 1.00 44.56 58 ILE B O 1
ATOM 4593 N N . ALA B 1 62 ? 161.059 156.789 149.525 1.00 40.34 59 ALA B N 1
ATOM 4594 C CA . ALA B 1 62 ? 160.941 158.030 148.778 1.00 40.34 59 ALA B CA 1
ATOM 4595 C C . ALA B 1 62 ? 161.665 157.950 147.449 1.00 40.34 59 ALA B C 1
ATOM 4596 O O . ALA B 1 62 ? 161.198 158.484 146.451 1.00 40.34 59 ALA B O 1
ATOM 4598 N N . GLY B 1 63 ? 162.794 157.263 147.405 1.00 43.56 60 GLY B N 1
ATOM 4599 C CA . GLY B 1 63 ? 163.516 157.157 146.160 1.00 43.56 60 GLY B CA 1
ATOM 4600 C C . GLY B 1 63 ? 162.932 156.162 145.185 1.00 43.56 60 GLY B C 1
ATOM 4601 O O . GLY B 1 63 ? 163.055 156.336 143.979 1.00 43.56 60 GLY B O 1
ATOM 4602 N N . ARG B 1 64 ? 162.289 155.115 145.714 1.00 51.55 61 ARG B N 1
ATOM 4603 C CA . ARG B 1 64 ? 161.646 154.091 144.849 1.00 51.55 61 ARG B CA 1
ATOM 4604 C C . ARG B 1 64 ? 160.300 154.631 144.358 1.00 51.55 61 ARG B C 1
ATOM 4605 O O . ARG B 1 64 ? 159.976 154.415 143.174 1.00 51.55 61 ARG B O 1
ATOM 4613 N N . ALA B 1 65 ? 159.552 155.308 145.236 1.00 47.47 62 ALA B N 1
ATOM 4614 C CA . ALA B 1 65 ? 158.249 155.898 144.849 1.00 47.47 62 ALA B CA 1
ATOM 4615 C C . ALA B 1 65 ? 158.487 157.083 143.909 1.00 47.47 62 ALA B C 1
ATOM 4616 O O . ALA B 1 65 ? 157.501 157.569 143.323 1.00 47.47 62 ALA B O 1
ATOM 4618 N N . ASN B 1 66 ? 159.740 157.533 143.790 1.00 47.12 63 ASN B N 1
ATOM 4619 C CA . ASN B 1 66 ? 160.092 158.663 142.887 1.00 47.12 63 ASN B CA 1
ATOM 4620 C C . ASN B 1 66 ? 159.666 159.992 143.521 1.00 47.12 63 ASN B C 1
ATOM 4621 O O . ASN B 1 66 ? 159.622 160.998 142.791 1.00 47.12 63 ASN B O 1
ATOM 4626 N N . VAL B 1 67 ? 159.370 159.995 144.825 1.00 44.03 64 VAL B N 1
ATOM 4627 C CA . VAL B 1 67 ? 159.047 161.276 145.521 1.00 44.03 64 VAL B CA 1
ATOM 4628 C C . VAL B 1 67 ? 160.265 162.191 145.373 1.00 44.03 64 VAL B C 1
ATOM 4629 O O . VAL B 1 67 ? 160.069 163.397 145.130 1.00 44.03 64 VAL B O 1
ATOM 4633 N N . ILE B 1 68 ? 161.471 161.633 145.510 1.00 41.56 65 ILE B N 1
ATOM 4634 C CA . ILE B 1 68 ? 162.719 162.428 145.302 1.00 41.56 65 ILE B CA 1
ATOM 4635 C C . ILE B 1 68 ? 163.555 161.707 144.240 1.00 41.56 65 ILE B C 1
ATOM 4636 O O . ILE B 1 68 ? 163.909 160.536 144.470 1.00 41.56 65 ILE B O 1
ATOM 4641 N N . THR B 1 69 ? 163.852 162.379 143.123 1.00 45.56 66 THR B N 1
ATOM 4642 C CA . THR B 1 69 ? 164.601 161.729 142.015 1.00 45.56 66 THR B CA 1
ATOM 4643 C C . THR B 1 69 ? 166.092 161.663 142.357 1.00 45.56 66 THR B C 1
ATOM 4644 O O . THR B 1 69 ? 166.483 162.220 143.401 1.00 45.56 66 THR B O 1
ATOM 4648 N N . SER B 1 70 ? 166.887 161.017 141.499 1.00 48.29 67 SER B N 1
ATOM 4649 C CA . SER B 1 70 ? 168.311 160.873 141.755 1.00 48.29 67 SER B CA 1
ATOM 4650 C C . SER B 1 70 ? 169.030 162.208 141.652 1.00 48.29 67 SER B C 1
ATOM 4651 O O . SER B 1 70 ? 169.948 162.481 142.426 1.00 48.29 67 SER B O 1
ATOM 4654 N N . THR B 1 71 ? 168.621 163.060 140.719 1.00 46.96 68 THR B N 1
ATOM 4655 C CA . THR B 1 71 ? 169.179 164.400 140.672 1.00 46.96 68 THR B CA 1
ATOM 4656 C C . THR B 1 71 ? 168.715 165.251 141.840 1.00 46.96 68 THR B C 1
ATOM 4657 O O . THR B 1 71 ? 169.461 166.109 142.301 1.00 46.96 68 THR B O 1
ATOM 4661 N N . GLN B 1 72 ? 167.515 165.031 142.349 1.00 44.71 69 GLN B N 1
ATOM 4662 C CA . GLN B 1 72 ? 167.077 165.831 143.479 1.00 44.71 69 GLN B CA 1
ATOM 4663 C C . GLN B 1 72 ? 167.701 165.364 144.777 1.00 44.71 69 GLN B C 1
ATOM 4664 O O . GLN B 1 72 ? 167.782 166.134 145.723 1.00 44.71 69 GLN B O 1
ATOM 4670 N N . ALA B 1 73 ? 168.121 164.114 144.863 1.00 41.41 70 ALA B N 1
ATOM 4671 C CA . ALA B 1 73 ? 168.710 163.650 146.104 1.00 41.41 70 ALA B CA 1
ATOM 4672 C C . ALA B 1 73 ? 170.051 164.298 146.360 1.00 41.41 70 ALA B C 1
ATOM 4673 O O . ALA B 1 73 ? 170.507 164.332 147.502 1.00 41.41 70 ALA B O 1
ATOM 4675 N N . LYS B 1 74 ? 170.668 164.828 145.300 1.00 43.73 71 LYS B N 1
ATOM 4676 C CA . LYS B 1 74 ? 171.996 165.485 145.431 1.00 43.73 71 LYS B CA 1
ATOM 4677 C C . LYS B 1 74 ? 171.894 166.659 146.410 1.00 43.73 71 LYS B C 1
ATOM 4678 O O . LYS B 1 74 ? 172.829 166.834 147.211 1.00 43.73 71 LYS B O 1
ATOM 4684 N N . GLY B 1 75 ? 170.799 167.423 146.347 1.00 40.66 72 GLY B N 1
ATOM 4685 C CA . GLY B 1 75 ? 170.642 168.600 147.224 1.00 40.66 72 GLY B CA 1
ATOM 4686 C C . GLY B 1 75 ? 170.721 168.216 148.690 1.00 40.66 72 GLY B C 1
ATOM 4687 O O . GLY B 1 75 ? 171.480 168.875 149.431 1.00 40.66 72 GLY B O 1
ATOM 4688 N N . LEU B 1 76 ? 169.987 167.176 149.092 1.00 37.33 73 LEU B N 1
ATOM 4689 C CA . LEU B 1 76 ? 170.019 166.705 150.503 1.00 37.33 73 LEU B CA 1
ATOM 4690 C C . LEU B 1 76 ? 171.451 166.281 150.848 1.00 37.33 73 LEU B C 1
ATOM 4691 O O . LEU B 1 76 ? 171.934 166.665 151.931 1.00 37.33 73 LEU B O 1
ATOM 4696 N N . GLY B 1 77 ? 172.103 165.540 149.949 1.00 38.43 74 GLY B N 1
ATOM 4697 C CA . GLY B 1 77 ? 173.484 165.083 150.191 1.00 38.43 74 GLY B CA 1
ATOM 4698 C C . GLY B 1 77 ? 174.430 166.251 150.402 1.00 38.43 74 GLY B C 1
ATOM 4699 O O . GLY B 1 77 ? 175.222 166.201 151.361 1.00 38.43 74 GLY B O 1
ATOM 4700 N N . ASN B 1 78 ? 174.341 167.276 149.548 1.00 39.86 75 ASN B N 1
ATOM 4701 C CA . ASN B 1 78 ? 175.243 168.454 149.653 1.00 39.86 75 ASN B CA 1
ATOM 4702 C C . ASN B 1 78 ? 175.012 169.145 151.000 1.00 39.86 75 ASN B C 1
ATOM 4703 O O . ASN B 1 78 ? 176.006 169.473 151.672 1.00 39.86 75 ASN B O 1
ATOM 4708 N N . PHE B 1 79 ? 173.747 169.344 151.377 1.00 34.77 76 PHE B N 1
ATOM 4709 C CA . PHE B 1 79 ? 173.429 170.044 152.648 1.00 34.77 76 PHE B CA 1
ATOM 4710 C C . PHE B 1 79 ? 174.009 169.255 153.824 1.00 34.77 76 PHE B C 1
ATOM 4711 O O . PHE B 1 79 ? 174.595 169.873 154.733 1.00 34.77 76 PHE B O 1
ATOM 4719 N N . VAL B 1 80 ? 173.847 167.931 153.805 1.00 38.20 77 VAL B N 1
ATOM 4720 C CA . VAL B 1 80 ? 174.321 167.079 154.936 1.00 38.20 77 VAL B CA 1
ATOM 4721 C C . VAL B 1 80 ? 175.852 167.031 154.945 1.00 38.20 77 VAL B C 1
ATOM 4722 O O . VAL B 1 80 ? 176.428 167.068 156.047 1.00 38.20 77 VAL B O 1
ATOM 4726 N N . SER B 1 81 ? 176.483 166.961 153.770 1.00 40.19 78 SER B N 1
ATOM 4727 C CA . SER B 1 81 ? 177.961 166.795 153.707 1.00 40.19 78 SER B CA 1
ATOM 4728 C C . SER B 1 81 ? 178.703 168.126 153.879 1.00 40.19 78 SER B C 1
ATOM 4729 O O . SER B 1 81 ? 179.783 168.107 154.498 1.00 40.19 78 SER B O 1
ATOM 4732 N N . ARG B 1 82 ? 178.164 169.229 153.353 1.00 44.12 79 ARG B N 1
ATOM 4733 C CA . ARG B 1 82 ? 178.917 170.514 153.382 1.00 44.12 79 ARG B CA 1
ATOM 4734 C C . ARG B 1 82 ? 178.411 171.443 154.491 1.00 44.12 79 ARG B C 1
ATOM 4735 O O . ARG B 1 82 ? 179.008 172.524 154.652 1.00 44.12 79 ARG B O 1
ATOM 4743 N N . PHE B 1 83 ? 177.364 171.054 155.221 1.00 39.82 80 PHE B N 1
ATOM 4744 C CA . PHE B 1 83 ? 176.792 171.976 156.238 1.00 39.82 80 PHE B CA 1
ATOM 4745 C C . PHE B 1 83 ? 176.469 171.218 157.529 1.00 39.82 80 PHE B C 1
ATOM 4746 O O . PHE B 1 83 ? 177.101 171.510 158.562 1.00 39.82 80 PHE B O 1
ATOM 4754 N N . ALA B 1 84 ? 175.522 170.277 157.471 1.00 37.53 81 ALA B N 1
ATOM 4755 C CA . ALA B 1 84 ? 175.094 169.556 158.693 1.00 37.53 81 ALA B CA 1
ATOM 4756 C C . ALA B 1 84 ? 176.279 168.806 159.313 1.00 37.53 81 ALA B C 1
ATOM 4757 O O . ALA B 1 84 ? 176.438 168.883 160.547 1.00 37.53 81 ALA B O 1
ATOM 4759 N N . LEU B 1 85 ? 177.078 168.115 158.494 1.00 37.80 82 LEU B N 1
ATOM 4760 C CA . LEU B 1 85 ? 178.204 167.304 159.034 1.00 37.80 82 LEU B CA 1
ATOM 4761 C C . LEU B 1 85 ? 179.288 168.228 159.607 1.00 37.80 82 LEU B C 1
ATOM 4762 O O . LEU B 1 85 ? 179.585 168.094 160.809 1.00 37.80 82 LEU B O 1
ATOM 4767 N N . PRO B 1 86 ? 179.894 169.152 158.826 1.00 39.65 83 PRO B N 1
ATOM 4768 C CA . PRO B 1 86 ? 180.898 170.082 159.339 1.00 39.65 83 PRO B CA 1
ATOM 4769 C C . PRO B 1 86 ? 180.517 170.745 160.631 1.00 39.65 83 PRO B C 1
ATOM 4770 O O . PRO B 1 86 ? 181.343 170.818 161.532 1.00 39.65 83 PRO B O 1
ATOM 4774 N N . ALA B 1 87 ? 179.288 171.229 160.752 1.00 40.01 84 ALA B N 1
ATOM 4775 C CA . ALA B 1 87 ? 178.851 171.860 161.981 1.00 40.01 84 ALA B CA 1
ATOM 4776 C C . ALA B 1 87 ? 178.880 170.905 163.151 1.00 40.01 84 ALA B C 1
ATOM 4777 O O . ALA B 1 87 ? 179.308 171.274 164.246 1.00 40.01 84 ALA B O 1
ATOM 4779 N N . LEU B 1 88 ? 178.386 169.689 162.951 1.00 40.11 85 LEU B N 1
ATOM 4780 C CA . LEU B 1 88 ? 178.385 168.695 164.015 1.00 40.11 85 LEU B CA 1
ATOM 4781 C C . LEU B 1 88 ? 179.794 168.354 164.477 1.00 40.11 85 LEU B C 1
ATOM 4782 O O . LEU B 1 88 ? 180.071 168.336 165.676 1.00 40.11 85 LEU B O 1
ATOM 4787 N N . LEU B 1 89 ? 180.688 168.078 163.534 1.00 41.61 86 LEU B N 1
ATOM 4788 C CA . LEU B 1 89 ? 182.070 167.757 163.853 1.00 41.61 86 LEU B CA 1
ATOM 4789 C C . LEU B 1 89 ? 182.767 168.903 164.558 1.00 41.61 86 LEU B C 1
ATOM 4790 O O . LEU B 1 89 ? 183.452 168.689 165.556 1.00 41.61 86 LEU B O 1
ATOM 4795 N N . PHE B 1 90 ? 182.659 170.117 164.016 1.00 44.80 87 PHE B N 1
ATOM 4796 C CA . PHE B 1 90 ? 183.243 171.286 164.655 1.00 44.80 87 PHE B CA 1
ATOM 4797 C C . PHE B 1 90 ? 182.783 171.412 166.085 1.00 44.80 87 PHE B C 1
ATOM 4798 O O . PHE B 1 90 ? 183.602 171.490 167.000 1.00 44.80 87 PHE B O 1
ATOM 4806 N N . LYS B 1 91 ? 181.477 171.431 166.298 1.00 43.85 88 LYS B N 1
ATOM 4807 C CA . LYS B 1 91 ? 180.951 171.597 167.639 1.00 43.85 88 LYS B CA 1
ATOM 4808 C C . LYS B 1 91 ? 181.441 170.521 168.584 1.00 43.85 88 LYS B C 1
ATOM 4809 O O . LYS B 1 91 ? 181.745 170.800 169.742 1.00 43.85 88 LYS B O 1
ATOM 4815 N N . ASN B 1 92 ? 181.517 169.284 168.124 1.00 44.74 89 ASN B N 1
ATOM 4816 C CA . ASN B 1 92 ? 181.885 168.225 169.040 1.00 44.74 89 ASN B CA 1
ATOM 4817 C C . ASN B 1 92 ? 183.372 168.215 169.325 1.00 44.74 89 ASN B C 1
ATOM 4818 O O . ASN B 1 92 ? 183.781 167.816 170.410 1.00 44.74 89 ASN B O 1
ATOM 4823 N N . MET B 1 93 ? 184.186 168.648 168.373 1.00 46.87 90 MET B N 1
ATOM 4824 C CA . MET B 1 93 ? 185.611 168.729 168.601 1.00 46.87 90 MET B CA 1
ATOM 4825 C C . MET B 1 93 ? 185.958 169.870 169.536 1.00 46.87 90 MET B C 1
ATOM 4826 O O . MET B 1 93 ? 186.848 169.723 170.369 1.00 46.87 90 MET B O 1
ATOM 4831 N N . VAL B 1 94 ? 185.244 170.990 169.422 1.00 47.40 91 VAL B N 1
ATOM 4832 C CA . VAL B 1 94 ? 185.527 172.172 170.222 1.00 47.40 91 VAL B CA 1
ATOM 4833 C C . VAL B 1 94 ? 185.312 171.908 171.701 1.00 47.40 91 VAL B C 1
ATOM 4834 O O . VAL B 1 94 ? 186.045 172.425 172.536 1.00 47.40 91 VAL B O 1
ATOM 4838 N N . VAL B 1 95 ? 184.299 171.102 172.026 1.00 48.07 92 VAL B N 1
ATOM 4839 C CA . VAL B 1 95 ? 183.952 170.868 173.461 1.00 48.07 92 VAL B CA 1
ATOM 4840 C C . VAL B 1 95 ? 184.734 169.670 174.008 1.00 48.07 92 VAL B C 1
ATOM 4841 O O . VAL B 1 95 ? 184.789 169.528 175.245 1.00 48.07 92 VAL B O 1
ATOM 4845 N N . LEU B 1 96 ? 185.297 168.834 173.131 1.00 50.11 93 LEU B N 1
ATOM 4846 C CA . LEU B 1 96 ? 186.001 167.606 173.591 1.00 50.11 93 LEU B CA 1
ATOM 4847 C C . LEU B 1 96 ? 187.095 167.987 174.594 1.00 50.11 93 LEU B C 1
ATOM 4848 O O . LEU B 1 96 ? 187.988 168.769 174.220 1.00 50.11 93 LEU B O 1
ATOM 4853 N N . ASN B 1 97 ? 187.030 167.444 175.814 1.00 54.98 94 ASN B N 1
ATOM 4854 C CA . ASN B 1 97 ? 188.021 167.794 176.867 1.00 54.98 94 ASN B CA 1
ATOM 4855 C C . ASN B 1 97 ? 189.427 167.408 176.397 1.00 54.98 94 ASN B C 1
ATOM 4856 O O . ASN B 1 97 ? 190.346 168.230 176.580 1.00 54.98 94 ASN B O 1
ATOM 4861 N N . PHE B 1 98 ? 189.585 166.204 175.837 1.00 54.39 95 PHE B N 1
ATOM 4862 C CA . PHE B 1 98 ? 190.904 165.742 175.327 1.00 54.39 95 PHE B CA 1
ATOM 4863 C C . PHE B 1 98 ? 191.839 165.455 176.506 1.00 54.39 95 PHE B C 1
ATOM 4864 O O . PHE B 1 98 ? 192.989 165.040 176.267 1.00 54.39 95 PHE B O 1
ATOM 4872 N N . SER B 1 99 ? 191.359 165.669 177.734 1.00 58.92 96 SER B N 1
ATOM 4873 C CA . SER B 1 99 ? 192.179 165.394 178.944 1.00 58.92 96 SER B CA 1
ATOM 4874 C C . SER B 1 99 ? 191.545 164.253 179.743 1.00 58.92 96 SER B C 1
ATOM 4875 O O . SER B 1 99 ? 192.113 163.876 180.786 1.00 58.92 96 SER B O 1
ATOM 4878 N N . ASN B 1 100 ? 190.411 163.729 179.268 1.00 57.47 97 ASN B N 1
ATOM 4879 C CA . ASN B 1 100 ? 189.732 162.595 179.949 1.00 57.47 97 ASN B CA 1
ATOM 4880 C C . ASN B 1 100 ? 189.413 161.522 178.905 1.00 57.47 97 ASN B C 1
ATOM 4881 O O . ASN B 1 100 ? 188.425 160.788 179.098 1.00 57.47 97 ASN B O 1
ATOM 4886 N N . VAL B 1 101 ? 190.217 161.446 177.841 1.00 51.63 98 VAL B N 1
ATOM 4887 C CA . VAL B 1 101 ? 189.957 160.470 176.741 1.00 51.63 98 VAL B CA 1
ATOM 4888 C C . VAL B 1 101 ? 190.816 159.220 176.952 1.00 51.63 98 VAL B C 1
ATOM 4889 O O . VAL B 1 101 ? 192.046 159.369 177.086 1.00 51.63 98 VAL B O 1
ATOM 4893 N N . ASP B 1 102 ? 190.190 158.039 176.976 1.00 50.83 99 ASP B N 1
ATOM 4894 C CA . ASP B 1 102 ? 190.950 156.766 177.100 1.00 50.83 99 ASP B CA 1
ATOM 4895 C C . ASP B 1 102 ? 191.636 156.479 175.763 1.00 50.83 99 ASP B C 1
ATOM 4896 O O . ASP B 1 102 ? 191.059 155.728 174.951 1.00 50.83 99 ASP B O 1
ATOM 4901 N N . TRP B 1 103 ? 192.819 157.060 175.549 1.00 47.44 100 TRP B N 1
ATOM 4902 C CA . TRP B 1 103 ? 193.553 156.868 174.271 1.00 47.44 100 TRP B CA 1
ATOM 4903 C C . TRP B 1 103 ? 193.857 155.379 174.076 1.00 47.44 100 TRP B C 1
ATOM 4904 O O . TRP B 1 103 ? 193.930 154.947 172.914 1.00 47.44 100 TRP B O 1
ATOM 4915 N N . SER B 1 104 ? 194.011 154.632 175.172 1.00 49.92 101 SER B N 1
ATOM 4916 C CA . SER B 1 104 ? 194.262 153.169 175.079 1.00 49.92 101 SER B CA 1
ATOM 4917 C C . SER B 1 104 ? 193.104 152.499 174.333 1.00 49.92 101 SER B C 1
ATOM 4918 O O . SER B 1 104 ? 193.378 151.666 173.448 1.00 49.92 101 SER B O 1
ATOM 4921 N N . PHE B 1 105 ? 191.863 152.856 174.677 1.00 45.47 102 PHE B N 1
ATOM 4922 C CA . PHE B 1 105 ? 190.684 152.294 173.970 1.00 45.47 102 PHE B CA 1
ATOM 4923 C C . PHE B 1 105 ? 190.748 152.699 172.497 1.00 45.47 102 PHE B C 1
ATOM 4924 O O . PHE B 1 105 ? 190.520 151.837 171.626 1.00 45.47 102 PHE B O 1
ATOM 4932 N N . LEU B 1 106 ? 191.052 153.973 172.231 1.00 44.85 103 LEU B N 1
ATOM 4933 C CA . LEU B 1 106 ? 191.178 154.454 170.830 1.00 44.85 103 LEU B CA 1
ATOM 4934 C C . LEU B 1 106 ? 192.337 153.709 170.160 1.00 44.85 103 LEU B C 1
ATOM 4935 O O . LEU B 1 106 ? 192.151 153.240 169.020 1.00 44.85 103 LEU B O 1
ATOM 4940 N N . TYR B 1 107 ? 193.478 153.602 170.846 1.00 46.09 104 TYR B N 1
ATOM 4941 C CA . TYR B 1 107 ? 194.616 152.879 170.298 1.00 46.09 104 TYR B CA 1
ATOM 4942 C C . TYR B 1 107 ? 194.230 151.488 169.877 1.00 46.09 104 TYR B C 1
ATOM 4943 O O . TYR B 1 107 ? 194.704 150.980 168.866 1.00 46.09 104 TYR B O 1
ATOM 4952 N N . SER B 1 108 ? 193.385 150.846 170.654 1.00 45.13 105 SER B N 1
ATOM 4953 C CA . SER B 1 108 ? 193.052 149.469 170.365 1.00 45.13 105 SER B CA 1
ATOM 4954 C C . SER B 1 108 ? 192.055 149.357 169.219 1.00 45.13 105 SER B C 1
ATOM 4955 O O . SER B 1 108 ? 192.120 148.416 168.436 1.00 45.13 105 SER B O 1
ATOM 4958 N N . ILE B 1 109 ? 191.188 150.347 169.039 1.00 41.65 106 ILE B N 1
ATOM 4959 C CA . ILE B 1 109 ? 190.353 150.340 167.841 1.00 41.65 106 ILE B CA 1
ATOM 4960 C C . ILE B 1 109 ? 191.178 150.640 166.599 1.00 41.65 106 ILE B C 1
ATOM 4961 O O . ILE B 1 109 ? 191.001 150.017 165.553 1.00 41.65 106 ILE B O 1
ATOM 4966 N N . LEU B 1 110 ? 192.090 151.597 166.687 1.00 42.17 107 LEU B N 1
ATOM 4967 C CA . LEU B 1 110 ? 192.916 151.919 165.537 1.00 42.17 107 LEU B CA 1
ATOM 4968 C C . LEU B 1 110 ? 193.816 150.760 165.168 1.00 42.17 107 LEU B C 1
ATOM 4969 O O . LEU B 1 110 ? 194.057 150.513 163.996 1.00 42.17 107 LEU B O 1
ATOM 4974 N N . ILE B 1 111 ? 194.287 150.016 166.157 1.00 42.45 108 ILE B N 1
ATOM 4975 C CA . ILE B 1 111 ? 195.103 148.841 165.901 1.00 42.45 108 ILE B CA 1
ATOM 4976 C C . ILE B 1 111 ? 194.295 147.741 165.233 1.00 42.45 108 ILE B C 1
ATOM 4977 O O . ILE B 1 111 ? 194.774 147.101 164.297 1.00 42.45 108 ILE B O 1
ATOM 4982 N N . ALA B 1 112 ? 193.076 147.484 165.707 1.00 40.73 109 ALA B N 1
ATOM 4983 C CA . ALA B 1 112 ? 192.247 146.492 165.041 1.00 40.73 109 ALA B CA 1
ATOM 4984 C C . ALA B 1 112 ? 191.977 146.862 163.590 1.00 40.73 109 ALA B C 1
ATOM 4985 O O . ALA B 1 112 ? 191.978 145.992 162.717 1.00 40.73 109 ALA B O 1
ATOM 4987 N N . LYS B 1 113 ? 191.742 148.143 163.300 1.00 39.79 110 LYS B N 1
ATOM 4988 C CA . LYS B 1 113 ? 191.460 148.520 161.918 1.00 39.79 110 LYS B CA 1
ATOM 4989 C C . LYS B 1 113 ? 192.707 148.460 161.065 1.00 39.79 110 LYS B C 1
ATOM 4990 O O . LYS B 1 113 ? 192.636 148.110 159.899 1.00 39.79 110 LYS B O 1
ATOM 4996 N N . ALA B 1 114 ? 193.847 148.850 161.611 1.00 40.22 111 ALA B N 1
ATOM 4997 C CA . ALA B 1 114 ? 195.107 148.648 160.921 1.00 40.22 111 ALA B CA 1
ATOM 4998 C C . ALA B 1 114 ? 195.307 147.189 160.552 1.00 40.22 111 ALA B C 1
ATOM 4999 O O . ALA B 1 114 ? 195.732 146.884 159.440 1.00 40.22 111 ALA B O 1
ATOM 5001 N N . SER B 1 115 ? 194.958 146.275 161.458 1.00 41.46 112 SER B N 1
ATOM 5002 C CA . SER B 1 115 ? 195.148 144.848 161.221 1.00 41.46 112 SER B CA 1
ATOM 5003 C C . SER B 1 115 ? 194.234 144.328 160.133 1.00 41.46 112 SER B C 1
ATOM 5004 O O . SER B 1 115 ? 194.659 143.542 159.285 1.00 41.46 112 SER B O 1
ATOM 5007 N N . VAL B 1 116 ? 192.970 144.720 160.156 1.00 39.67 113 VAL B N 1
ATOM 5008 C CA . VAL B 1 116 ? 192.058 144.297 159.103 1.00 39.67 113 VAL B CA 1
ATOM 5009 C C . VAL B 1 116 ? 192.462 144.906 157.763 1.00 39.67 113 VAL B C 1
ATOM 5010 O O . VAL B 1 116 ? 192.448 144.226 156.736 1.00 39.67 113 VAL B O 1
ATOM 5014 N N . PHE B 1 117 ? 192.861 146.179 157.754 1.00 40.11 114 PHE B N 1
ATOM 5015 C CA . PHE B 1 117 ? 193.323 146.824 156.531 1.00 40.11 114 PHE B CA 1
ATOM 5016 C C . PHE B 1 117 ? 194.494 146.074 155.941 1.00 40.11 114 PHE B C 1
ATOM 5017 O O . PHE B 1 117 ? 194.541 145.841 154.743 1.00 40.11 114 PHE B O 1
ATOM 5025 N N . PHE B 1 118 ? 195.452 145.684 156.778 1.00 41.21 115 PHE B N 1
ATOM 5026 C CA . PHE B 1 118 ? 196.639 145.011 156.281 1.00 41.21 115 PHE B CA 1
ATOM 5027 C C . PHE B 1 118 ? 196.298 143.652 155.723 1.00 41.21 115 PHE B C 1
ATOM 5028 O O . PHE B 1 118 ? 196.736 143.298 154.630 1.00 41.21 115 PHE B O 1
ATOM 5036 N N . ILE B 1 119 ? 195.488 142.890 156.461 1.00 43.04 116 ILE B N 1
ATOM 5037 C CA . ILE B 1 119 ? 195.095 141.523 156.005 1.00 43.04 116 ILE B CA 1
ATOM 5038 C C . ILE B 1 119 ? 194.397 141.626 154.643 1.00 43.04 116 ILE B C 1
ATOM 5039 O O . ILE B 1 119 ? 194.878 140.983 153.689 1.00 43.04 116 ILE B O 1
ATOM 5044 N N . VAL B 1 120 ? 193.318 142.409 154.554 1.00 41.87 117 VAL B N 1
ATOM 5045 C CA . VAL B 1 120 ? 192.528 142.495 153.288 1.00 41.87 117 VAL B CA 1
ATOM 5046 C C . VAL B 1 120 ? 193.433 142.966 152.147 1.00 41.87 117 VAL B C 1
ATOM 5047 O O . VAL B 1 120 ? 193.426 142.315 151.085 1.00 41.87 117 VAL B O 1
ATOM 5051 N N . CYS B 1 121 ? 194.192 144.046 152.359 1.00 44.03 118 CYS B N 1
ATOM 5052 C CA . CYS B 1 121 ? 195.034 144.610 151.271 1.00 44.03 118 CYS B CA 1
ATOM 5053 C C . CYS B 1 121 ? 196.007 143.542 150.764 1.00 44.03 118 CYS B C 1
ATOM 5054 O O . CYS B 1 121 ? 196.098 143.364 149.533 1.00 44.03 118 CYS B O 1
ATOM 5057 N N . VAL B 1 122 ? 196.693 142.852 151.679 1.00 45.06 119 VAL B N 1
ATOM 5058 C CA . VAL B 1 122 ? 197.702 141.828 151.278 1.00 45.06 119 VAL B CA 1
ATOM 5059 C C . VAL B 1 122 ? 196.997 140.716 150.498 1.00 45.06 119 VAL B C 1
ATOM 5060 O O . VAL B 1 122 ? 197.502 140.342 149.423 1.00 45.06 119 VAL B O 1
ATOM 5064 N N . LEU B 1 123 ? 195.866 140.225 151.012 1.00 47.36 120 LEU B N 1
ATOM 5065 C CA . LEU B 1 123 ? 195.142 139.108 150.349 1.00 47.36 120 LEU B CA 1
ATOM 5066 C C . LEU B 1 123 ? 194.722 139.541 148.941 1.00 47.36 120 LEU B C 1
ATOM 5067 O O . LEU B 1 123 ? 194.862 138.728 148.007 1.00 47.36 120 LEU B O 1
ATOM 5072 N N . THR B 1 124 ? 194.231 140.776 148.802 1.00 46.44 121 THR B N 1
ATOM 5073 C CA . THR B 1 124 ? 193.795 141.290 147.476 1.00 46.44 121 THR B CA 1
ATOM 5074 C C . THR B 1 124 ? 195.001 141.338 146.535 1.00 46.44 121 THR B C 1
ATOM 5075 O O . THR B 1 124 ? 194.862 140.900 145.380 1.00 46.44 121 THR B O 1
ATOM 5079 N N . LEU B 1 125 ? 196.141 141.832 147.023 1.00 47.41 122 LEU B N 1
ATOM 5080 C CA . LEU B 1 125 ? 197.358 141.958 146.176 1.00 47.41 122 LEU B CA 1
ATOM 5081 C C . LEU B 1 125 ? 197.907 140.566 145.851 1.00 47.41 122 LEU B C 1
ATOM 5082 O O . LEU B 1 125 ? 198.779 140.471 144.967 1.00 47.41 122 LEU B O 1
ATOM 5087 N N . LEU B 1 126 ? 197.425 139.530 146.541 1.00 49.89 123 LEU B N 1
ATOM 5088 C CA . LEU B 1 126 ? 197.975 138.163 146.338 1.00 49.89 123 LEU B CA 1
ATOM 5089 C C . LEU B 1 126 ? 197.083 137.355 145.388 1.00 49.89 123 LEU B C 1
ATOM 5090 O O . LEU B 1 126 ? 197.607 136.411 144.767 1.00 49.89 123 LEU B O 1
ATOM 5095 N N . VAL B 1 127 ? 195.807 137.702 145.273 1.00 53.38 124 VAL B N 1
ATOM 5096 C CA . VAL B 1 127 ? 194.901 136.904 144.451 1.00 53.38 124 VAL B CA 1
ATOM 5097 C C . VAL B 1 127 ? 194.249 137.682 143.305 1.00 53.38 124 VAL B C 1
ATOM 5098 O O . VAL B 1 127 ? 193.730 137.084 142.363 1.00 53.38 124 VAL B O 1
ATOM 5102 N N . ALA B 1 128 ? 194.271 139.007 143.385 1.00 54.03 125 ALA B N 1
ATOM 5103 C CA . ALA B 1 128 ? 193.644 139.830 142.324 1.00 54.03 125 ALA B CA 1
ATOM 5104 C C . ALA B 1 128 ? 194.531 139.845 141.075 1.00 54.03 125 ALA B C 1
ATOM 5105 O O . ALA B 1 128 ? 195.764 139.937 141.230 1.00 54.03 125 ALA B O 1
ATOM 5107 N N . SER B 1 129 ? 193.925 139.755 139.887 1.00 57.32 126 SER B N 1
ATOM 5108 C CA . SER B 1 129 ? 194.695 139.827 138.620 1.00 57.32 126 SER B CA 1
ATOM 5109 C C . SER B 1 129 ? 195.475 141.143 138.600 1.00 57.32 126 SER B C 1
ATOM 5110 O O . SER B 1 129 ? 194.953 142.144 139.127 1.00 57.32 126 SER B O 1
ATOM 5113 N N . PRO B 1 130 ? 196.691 141.196 138.016 1.00 56.02 127 PRO B N 1
ATOM 5114 C CA . PRO B 1 130 ? 197.512 142.412 138.057 1.00 56.02 127 PRO B CA 1
ATOM 5115 C C . PRO B 1 130 ? 196.778 143.660 137.551 1.00 56.02 127 PRO B C 1
ATOM 5116 O O . PRO B 1 130 ? 197.038 144.730 138.071 1.00 56.02 127 PRO B O 1
ATOM 5120 N N . ASP B 1 131 ? 195.883 143.502 136.572 1.00 59.55 128 ASP B N 1
ATOM 5121 C CA . ASP B 1 131 ? 195.201 144.678 135.965 1.00 59.55 128 ASP B CA 1
ATOM 5122 C C . ASP B 1 131 ? 194.436 145.470 137.032 1.00 59.55 128 ASP B C 1
ATOM 5123 O O . ASP B 1 131 ? 194.577 146.707 137.047 1.00 59.55 128 ASP B O 1
ATOM 5128 N N . SER B 1 132 ? 193.661 144.793 137.885 1.00 54.02 129 SER B N 1
ATOM 5129 C CA . SER B 1 132 ? 192.828 145.508 138.889 1.00 54.02 129 SER B CA 1
ATOM 5130 C C . SER B 1 132 ? 193.406 145.319 140.295 1.00 54.02 129 SER B C 1
ATOM 5131 O O . SER B 1 132 ? 192.717 145.685 141.266 1.00 54.02 129 SER B O 1
ATOM 5134 N N . ARG B 1 133 ? 194.623 144.780 140.397 1.00 51.64 130 ARG B N 1
ATOM 5135 C CA . ARG B 1 133 ? 195.223 144.492 141.728 1.00 51.64 130 ARG B CA 1
ATOM 5136 C C . ARG B 1 133 ? 195.328 145.783 142.547 1.00 51.64 130 ARG B C 1
ATOM 5137 O O . ARG B 1 133 ? 194.899 145.768 143.715 1.00 51.64 130 ARG B O 1
ATOM 5145 N N . PHE B 1 134 ? 195.867 146.856 141.956 1.00 48.17 131 PHE B N 1
ATOM 5146 C CA . PHE B 1 134 ? 196.074 148.125 142.707 1.00 48.17 131 PHE B CA 1
ATOM 5147 C C . PHE B 1 134 ? 194.726 148.725 143.114 1.00 48.17 131 PHE B C 1
ATOM 5148 O O . PHE B 1 134 ? 194.588 149.150 144.276 1.00 48.17 131 PHE B O 1
ATOM 5156 N N . SER B 1 135 ? 193.769 148.759 142.183 1.00 47.77 132 SER B N 1
ATOM 5157 C CA . SER B 1 135 ? 192.432 149.341 142.471 1.00 47.77 132 SER B CA 1
ATOM 5158 C C . SER B 1 135 ? 191.749 148.549 143.587 1.00 47.77 132 SER B C 1
ATOM 5159 O O . SER B 1 135 ? 191.129 149.182 144.463 1.00 47.77 132 SER B O 1
ATOM 5162 N N . LYS B 1 136 ? 191.860 147.219 143.553 1.00 44.32 133 LYS B N 1
ATOM 5163 C CA . LYS B 1 136 ? 191.197 146.386 144.548 1.00 44.32 133 LYS B CA 1
ATOM 5164 C C . LYS B 1 136 ? 191.931 146.429 145.870 1.00 44.32 133 LYS B C 1
ATOM 5165 O O . LYS B 1 136 ? 191.306 146.538 146.916 1.00 44.32 133 LYS B O 1
ATOM 5171 N N . ALA B 1 137 ? 193.249 146.370 145.846 1.00 44.05 134 ALA B N 1
ATOM 5172 C CA . ALA B 1 137 ? 194.042 146.548 147.045 1.00 44.05 134 ALA B CA 1
ATOM 5173 C C . ALA B 1 137 ? 193.898 147.931 147.646 1.00 44.05 134 ALA B C 1
ATOM 5174 O O . ALA B 1 137 ? 194.134 148.099 148.828 1.00 44.05 134 ALA B O 1
ATOM 5176 N N . GLY B 1 138 ? 193.548 148.929 146.862 1.00 42.12 135 GLY B N 1
ATOM 5177 C CA . GLY B 1 138 ? 193.270 150.224 147.408 1.00 42.12 135 GLY B CA 1
ATOM 5178 C C . GLY B 1 138 ? 191.915 150.375 148.040 1.00 42.12 135 GLY B C 1
ATOM 5179 O O . GLY B 1 138 ? 191.802 150.933 149.120 1.00 42.12 135 GLY B O 1
ATOM 5180 N N . LEU B 1 139 ? 190.863 149.968 147.325 1.00 40.38 136 LEU B N 1
ATOM 5181 C CA . LEU B 1 139 ? 189.484 150.217 147.828 1.00 40.38 136 LEU B CA 1
ATOM 5182 C C . LEU B 1 139 ? 189.050 149.114 148.797 1.00 40.38 136 LEU B C 1
ATOM 5183 O O . LEU B 1 139 ? 188.415 149.452 149.816 1.00 40.38 136 LEU B O 1
ATOM 5188 N N . PHE B 1 140 ? 189.365 147.856 148.490 1.00 39.78 137 PHE B N 1
ATOM 5189 C CA . PHE B 1 140 ? 188.888 146.738 149.346 1.00 39.78 137 PHE B CA 1
ATOM 5190 C C . PHE B 1 140 ? 189.132 147.071 150.823 1.00 39.78 137 PHE B C 1
ATOM 5191 O O . PHE B 1 140 ? 188.146 147.082 151.581 1.00 39.78 137 PHE B O 1
ATOM 5199 N N . PRO B 1 141 ? 190.377 147.321 151.291 1.00 38.93 138 PRO B N 1
ATOM 5200 C CA . PRO B 1 141 ? 190.622 147.524 152.721 1.00 38.93 138 PRO B CA 1
ATOM 5201 C C . PRO B 1 141 ? 190.027 148.794 153.271 1.00 38.93 138 PRO B C 1
ATOM 5202 O O . PRO B 1 141 ? 189.725 148.867 154.469 1.00 38.93 138 PRO B O 1
ATOM 5206 N N . ILE B 1 142 ? 189.792 149.790 152.433 1.00 38.58 139 ILE B N 1
ATOM 5207 C CA . ILE B 1 142 ? 188.997 150.932 152.865 1.00 38.58 139 ILE B CA 1
ATOM 5208 C C . ILE B 1 142 ? 187.559 150.513 153.132 1.00 38.58 139 ILE B C 1
ATOM 5209 O O . ILE B 1 142 ? 186.970 150.911 154.133 1.00 38.58 139 ILE B O 1
ATOM 5214 N N . PHE B 1 143 ? 186.980 149.706 152.250 1.00 37.28 140 PHE B N 1
ATOM 5215 C CA . PHE B 1 143 ? 185.668 149.113 152.455 1.00 37.28 140 PHE B CA 1
ATOM 5216 C C . PHE B 1 143 ? 185.577 148.344 153.757 1.00 37.28 140 PHE B C 1
ATOM 5217 O O . PHE B 1 143 ? 184.621 148.527 154.505 1.00 37.28 140 PHE B O 1
ATOM 5225 N N . ALA B 1 144 ? 186.563 147.518 154.063 1.00 37.71 141 ALA B N 1
ATOM 5226 C CA . ALA B 1 144 ? 186.537 146.664 155.232 1.00 37.71 141 ALA B CA 1
ATOM 5227 C C . ALA B 1 144 ? 186.795 147.410 156.527 1.00 37.71 141 ALA B C 1
ATOM 5228 O O . ALA B 1 144 ? 186.517 146.874 157.586 1.00 37.71 141 ALA B O 1
ATOM 5230 N N . THR B 1 145 ? 187.324 148.627 156.483 1.00 40.17 142 THR B N 1
ATOM 5231 C CA . THR B 1 145 ? 187.571 149.293 157.760 1.00 40.17 142 THR B CA 1
ATOM 5232 C C . THR B 1 145 ? 186.757 150.561 158.020 1.00 40.17 142 THR B C 1
ATOM 5233 O O . THR B 1 145 ? 186.496 150.881 159.170 1.00 40.17 142 THR B O 1
ATOM 5237 N N . GLN B 1 146 ? 186.369 151.307 157.004 1.00 43.09 143 GLN B N 1
ATOM 5238 C CA . GLN B 1 146 ? 185.688 152.590 157.187 1.00 43.09 143 GLN B CA 1
ATOM 5239 C C . GLN B 1 146 ? 184.200 152.375 157.400 1.00 43.09 143 GLN B C 1
ATOM 5240 O O . GLN B 1 146 ? 183.534 151.825 156.535 1.00 43.09 143 GLN B O 1
ATOM 5246 N N . SER B 1 147 ? 183.677 152.827 158.527 1.00 41.52 144 SER B N 1
ATOM 5247 C CA . SER B 1 147 ? 182.325 152.480 158.923 1.00 41.52 144 SER B CA 1
ATOM 5248 C C . SER B 1 147 ? 181.448 153.712 159.112 1.00 41.52 144 SER B C 1
ATOM 5249 O O . SER B 1 147 ? 181.912 154.838 159.210 1.00 41.52 144 SER B O 1
ATOM 5252 N N . ASN B 1 148 ? 180.144 153.470 159.157 1.00 40.60 145 ASN B N 1
ATOM 5253 C CA . ASN B 1 148 ? 179.138 154.525 159.194 1.00 40.60 145 ASN B CA 1
ATOM 5254 C C . ASN B 1 148 ? 178.943 154.963 160.634 1.00 40.60 145 ASN B C 1
ATOM 5255 O O . ASN B 1 148 ? 177.981 154.619 161.297 1.00 40.60 145 ASN B O 1
ATOM 5260 N N . ASP B 1 149 ? 179.867 155.783 161.097 1.00 44.45 146 ASP B N 1
ATOM 5261 C CA . ASP B 1 149 ? 179.966 156.161 162.496 1.00 44.45 146 ASP B CA 1
ATOM 5262 C C . ASP B 1 149 ? 179.094 157.340 162.872 1.00 44.45 146 ASP B C 1
ATOM 5263 O O . ASP B 1 149 ? 178.609 157.398 163.992 1.00 44.45 146 ASP B O 1
ATOM 5268 N N . PHE B 1 150 ? 178.946 158.314 162.002 1.00 42.23 147 PHE B N 1
ATOM 5269 C CA . PHE B 1 150 ? 178.196 159.493 162.380 1.00 42.23 147 PHE B CA 1
ATOM 5270 C C . PHE B 1 150 ? 176.706 159.288 162.190 1.00 42.23 147 PHE B C 1
ATOM 5271 O O . PHE B 1 150 ? 175.948 159.493 163.127 1.00 42.23 147 PHE B O 1
ATOM 5279 N N . ALA B 1 151 ? 176.276 158.810 161.035 1.00 41.36 148 ALA B N 1
ATOM 5280 C CA . ALA B 1 151 ? 174.859 158.623 160.772 1.00 41.36 148 ALA B CA 1
ATOM 5281 C C . ALA B 1 151 ? 174.270 157.455 161.538 1.00 41.36 148 ALA B C 1
ATOM 5282 O O . ALA B 1 151 ? 173.257 157.619 162.206 1.00 41.36 148 ALA B O 1
ATOM 5284 N N . LEU B 1 152 ? 174.867 156.274 161.464 1.00 41.29 149 LEU B N 1
ATOM 5285 C CA . LEU B 1 152 ? 174.283 155.131 162.138 1.00 41.29 149 LEU B CA 1
ATOM 5286 C C . LEU B 1 152 ? 174.901 154.839 163.489 1.00 41.29 149 LEU B C 1
ATOM 5287 O O . LEU B 1 152 ? 174.172 154.559 164.425 1.00 41.29 149 LEU B O 1
ATOM 5292 N N . GLY B 1 153 ? 176.212 154.945 163.642 1.00 41.47 150 GLY B N 1
ATOM 5293 C CA . GLY B 1 153 ? 176.832 154.535 164.883 1.00 41.47 150 GLY B CA 1
ATOM 5294 C C . GLY B 1 153 ? 176.408 155.362 166.070 1.00 41.47 150 GLY B C 1
ATOM 5295 O O . GLY B 1 153 ? 176.144 154.832 167.145 1.00 41.47 150 GLY B O 1
ATOM 5296 N N . TYR B 1 154 ? 176.339 156.668 165.890 1.00 44.39 151 TYR B N 1
ATOM 5297 C CA . TYR B 1 154 ? 176.175 157.562 167.025 1.00 44.39 151 TYR B CA 1
ATOM 5298 C C . TYR B 1 154 ? 174.825 157.471 167.717 1.00 44.39 151 TYR B C 1
ATOM 5299 O O . TYR B 1 154 ? 174.806 157.521 168.954 1.00 44.39 151 TYR B O 1
ATOM 5308 N N . PRO B 1 155 ? 173.689 157.344 167.029 1.00 43.36 152 PRO B N 1
ATOM 5309 C CA . PRO B 1 155 ? 172.438 157.098 167.755 1.00 43.36 152 PRO B CA 1
ATOM 5310 C C . PRO B 1 155 ? 172.416 155.791 168.528 1.00 43.36 152 PRO B C 1
ATOM 5311 O O . PRO B 1 155 ? 171.855 155.734 169.622 1.00 43.36 152 PRO B O 1
ATOM 5315 N N . ILE B 1 156 ? 173.017 154.736 168.000 1.00 42.84 153 ILE B N 1
ATOM 5316 C CA . ILE B 1 156 ? 173.027 153.470 168.706 1.00 42.84 153 ILE B CA 1
ATOM 5317 C C . ILE B 1 156 ? 173.883 153.560 169.948 1.00 42.84 153 ILE B C 1
ATOM 5318 O O . ILE B 1 156 ? 173.508 153.069 171.013 1.00 42.84 153 ILE B O 1
ATOM 5323 N N . VAL B 1 157 ? 175.043 154.193 169.835 1.00 42.31 154 VAL B N 1
ATOM 5324 C CA . VAL B 1 157 ? 175.902 154.375 170.993 1.00 42.31 154 VAL B CA 1
ATOM 5325 C C . VAL B 1 157 ? 175.210 155.244 172.018 1.00 42.31 154 VAL B C 1
ATOM 5326 O O . VAL B 1 157 ? 175.231 154.962 173.216 1.00 42.31 154 VAL B O 1
ATOM 5330 N N . GLU B 1 158 ? 174.529 156.279 171.555 1.00 46.36 155 GLU B N 1
ATOM 5331 C CA . GLU B 1 158 ? 173.850 157.179 172.459 1.00 46.36 155 GLU B CA 1
ATOM 5332 C C . GLU B 1 158 ? 172.730 156.479 173.216 1.00 46.36 155 GLU B C 1
ATOM 5333 O O . GLU B 1 158 ? 172.574 156.671 174.421 1.00 46.36 155 GLU B O 1
ATOM 5339 N N . ALA B 1 159 ? 171.974 155.620 172.543 1.00 44.97 156 ALA B N 1
ATOM 5340 C CA . ALA B 1 159 ? 170.948 154.848 173.224 1.00 44.97 156 ALA B CA 1
ATOM 5341 C C . ALA B 1 159 ? 171.542 153.880 174.226 1.00 44.97 156 ALA B C 1
ATOM 5342 O O . ALA B 1 159 ? 171.085 153.810 175.362 1.00 44.97 156 ALA B O 1
ATOM 5344 N N . LEU B 1 160 ? 172.561 153.128 173.839 1.00 45.09 157 LEU B N 1
ATOM 5345 C CA . LEU B 1 160 ? 173.107 152.141 174.752 1.00 45.09 157 LEU B CA 1
ATOM 5346 C C . LEU B 1 160 ? 173.857 152.739 175.930 1.00 45.09 157 LEU B C 1
ATOM 5347 O O . LEU B 1 160 ? 173.977 152.076 176.955 1.00 45.09 157 LEU B O 1
ATOM 5352 N N . TYR B 1 161 ? 174.361 153.963 175.826 1.00 44.30 158 TYR B N 1
ATOM 5353 C CA . TYR B 1 161 ? 175.386 154.403 176.753 1.00 44.30 158 TYR B CA 1
ATOM 5354 C C . TYR B 1 161 ? 175.207 155.771 177.369 1.00 44.30 158 TYR B C 1
ATOM 5355 O O . TYR B 1 161 ? 175.871 156.034 178.362 1.00 44.30 158 TYR B O 1
ATOM 5364 N N . GLN B 1 162 ? 174.333 156.631 176.863 1.00 48.39 159 GLN B N 1
ATOM 5365 C CA . GLN B 1 162 ? 174.318 158.012 177.327 1.00 48.39 159 GLN B CA 1
ATOM 5366 C C . GLN B 1 162 ? 173.990 158.140 178.796 1.00 48.39 159 GLN B C 1
ATOM 5367 O O . GLN B 1 162 ? 174.280 159.175 179.387 1.00 48.39 159 GLN B O 1
ATOM 5373 N N . THR B 1 163 ? 173.420 157.085 179.382 1.00 51.32 160 THR B N 1
ATOM 5374 C CA . THR B 1 163 ? 173.085 157.101 180.830 1.00 51.32 160 THR B CA 1
ATOM 5375 C C . THR B 1 163 ? 174.190 156.387 181.614 1.00 51.32 160 THR B C 1
ATOM 5376 O O . THR B 1 163 ? 174.582 156.906 182.677 1.00 51.32 160 THR B O 1
ATOM 5380 N N . THR B 1 164 ? 174.669 155.248 181.106 1.00 50.67 161 THR B N 1
ATOM 5381 C CA . THR B 1 164 ? 175.693 154.453 181.836 1.00 50.67 161 THR B CA 1
ATOM 5382 C C . THR B 1 164 ? 177.094 155.011 181.564 1.00 50.67 161 THR B C 1
ATOM 5383 O O . THR B 1 164 ? 177.810 155.296 182.544 1.00 50.67 161 THR B O 1
ATOM 5387 N N . TYR B 1 165 ? 177.468 155.155 180.290 1.00 48.39 162 TYR B N 1
ATOM 5388 C CA . TYR B 1 165 ? 178.835 155.625 179.941 1.00 48.39 162 TYR B CA 1
ATOM 5389 C C . TYR B 1 165 ? 178.753 156.692 178.845 1.00 48.39 162 TYR B C 1
ATOM 5390 O O . TYR B 1 165 ? 179.042 156.376 177.676 1.00 48.39 162 TYR B O 1
ATOM 5399 N N . PRO B 1 166 ? 178.376 157.947 179.172 1.00 46.77 163 PRO B N 1
ATOM 5400 C CA . PRO B 1 166 ? 178.334 159.025 178.181 1.00 46.77 163 PRO B CA 1
ATOM 5401 C C . PRO B 1 166 ? 179.733 159.275 177.601 1.00 46.77 163 PRO B C 1
ATOM 5402 O O . PRO B 1 166 ? 179.821 159.788 176.502 1.00 46.77 163 PRO B O 1
ATOM 5406 N N . GLU B 1 167 ? 180.778 158.904 178.346 1.00 47.51 164 GLU B N 1
ATOM 5407 C CA . GLU B 1 167 ? 182.176 159.083 177.871 1.00 47.51 164 GLU B CA 1
ATOM 5408 C C . GLU B 1 167 ? 182.395 158.258 176.600 1.00 47.51 164 GLU B C 1
ATOM 5409 O O . GLU B 1 167 ? 183.305 158.599 175.827 1.00 47.51 164 GLU B O 1
ATOM 5415 N N . TYR B 1 168 ? 181.601 157.201 176.409 1.00 43.10 165 TYR B N 1
ATOM 5416 C CA . TYR B 1 168 ? 181.748 156.324 175.217 1.00 43.10 165 TYR B CA 1
ATOM 5417 C C . TYR B 1 168 ? 181.393 157.110 173.952 1.00 43.10 165 TYR B C 1
ATOM 5418 O O . TYR B 1 168 ? 182.005 156.848 172.900 1.00 43.10 165 TYR B O 1
ATOM 5427 N N . LEU B 1 169 ? 180.444 158.044 174.052 1.00 44.62 166 LEU B N 1
ATOM 5428 C CA . LEU B 1 169 ? 179.966 158.784 172.850 1.00 44.62 166 LEU B CA 1
ATOM 5429 C C . LEU B 1 169 ? 181.114 159.555 172.186 1.00 44.62 166 LEU B C 1
ATOM 5430 O O . LEU B 1 169 ? 181.244 159.447 170.952 1.00 44.62 166 LEU B O 1
ATOM 5435 N N . GLN B 1 170 ? 181.911 160.292 172.966 1.00 45.70 167 GLN B N 1
ATOM 5436 C CA . GLN B 1 170 ? 182.994 161.143 172.397 1.00 45.70 167 GLN B CA 1
ATOM 5437 C C . GLN B 1 170 ? 183.893 160.337 171.451 1.00 45.70 167 GLN B C 1
ATOM 5438 O O . GLN B 1 170 ? 184.447 160.948 170.515 1.00 45.70 167 GLN B O 1
ATOM 5444 N N . TYR B 1 171 ? 184.032 159.028 171.675 1.00 43.32 168 TYR B N 1
ATOM 5445 C CA . TYR B 1 171 ? 184.968 158.211 170.857 1.00 43.32 168 TYR B CA 1
ATOM 5446 C C . TYR B 1 171 ? 184.563 158.250 169.377 1.00 43.32 168 TYR B C 1
ATOM 5447 O O . TYR B 1 171 ? 185.462 158.264 168.516 1.00 43.32 168 TYR B O 1
ATOM 5456 N N . ILE B 1 172 ? 183.257 158.265 169.095 1.00 44.15 169 ILE B N 1
ATOM 5457 C CA . ILE B 1 172 ? 182.764 158.282 167.684 1.00 44.15 169 ILE B CA 1
ATOM 5458 C C . ILE B 1 172 ? 183.495 159.384 166.912 1.00 44.15 169 ILE B C 1
ATOM 5459 O O . ILE B 1 172 ? 183.892 159.128 165.759 1.00 44.15 169 ILE B O 1
ATOM 5464 N N . TYR B 1 173 ? 183.677 160.555 167.527 1.00 44.45 170 TYR B N 1
ATOM 5465 C CA . TYR B 1 173 ? 184.309 161.669 166.858 1.00 44.45 170 TYR B CA 1
ATOM 5466 C C . TYR B 1 173 ? 185.818 161.607 166.904 1.00 44.45 170 TYR B C 1
ATOM 5467 O O . TYR B 1 173 ? 186.461 162.422 166.262 1.00 44.45 170 TYR B O 1
ATOM 5476 N N . LEU B 1 174 ? 186.403 160.685 167.648 1.00 43.92 171 LEU B N 1
ATOM 5477 C CA . LEU B 1 174 ? 187.835 160.442 167.591 1.00 43.92 171 LEU B CA 1
ATOM 5478 C C . LEU B 1 174 ? 188.204 159.328 166.631 1.00 43.92 171 LEU B C 1
ATOM 5479 O O . LEU B 1 174 ? 189.030 159.518 165.733 1.00 43.92 171 LEU B O 1
ATOM 5484 N N . VAL B 1 175 ? 187.558 158.179 166.775 1.00 42.45 172 VAL B N 1
ATOM 5485 C CA . VAL B 1 175 ? 187.916 157.010 165.994 1.00 42.45 172 VAL B CA 1
ATOM 5486 C C . VAL B 1 175 ? 187.714 157.260 164.510 1.00 42.45 172 VAL B C 1
ATOM 5487 O O . VAL B 1 175 ? 188.595 156.987 163.700 1.00 42.45 172 VAL B O 1
ATOM 5491 N N . ALA B 1 176 ? 186.540 157.729 164.122 1.00 43.47 173 ALA B N 1
ATOM 5492 C CA . ALA B 1 176 ? 186.226 157.831 162.699 1.00 43.47 173 ALA B CA 1
ATOM 5493 C C . ALA B 1 176 ? 187.174 158.750 161.937 1.00 43.47 173 ALA B C 1
ATOM 5494 O O . ALA B 1 176 ? 187.715 158.322 160.904 1.00 43.47 173 ALA B O 1
ATOM 5496 N N . PRO B 1 177 ? 187.407 159.999 162.344 1.00 44.03 174 PRO B N 1
ATOM 5497 C CA . PRO B 1 177 ? 188.388 160.792 161.606 1.00 44.03 174 PRO B CA 1
ATOM 5498 C C . PRO B 1 177 ? 189.813 160.311 161.750 1.00 44.03 174 PRO B C 1
ATOM 5499 O O . PRO B 1 177 ? 190.540 160.344 160.758 1.00 44.03 174 PRO B O 1
ATOM 5503 N N . ILE B 1 178 ? 190.255 159.878 162.925 1.00 45.00 175 ILE B N 1
ATOM 5504 C CA . ILE B 1 178 ? 191.627 159.399 162.993 1.00 45.00 175 ILE B CA 1
ATOM 5505 C C . ILE B 1 178 ? 191.841 158.234 162.032 1.00 45.00 175 ILE B C 1
ATOM 5506 O O . ILE B 1 178 ? 192.867 158.157 161.359 1.00 45.00 175 ILE B O 1
ATOM 5511 N N . SER B 1 179 ? 190.856 157.349 161.903 1.00 45.61 176 SER B N 1
ATOM 5512 C CA . SER B 1 179 ? 190.979 156.220 160.993 1.00 45.61 176 SER B CA 1
ATOM 5513 C C . SER B 1 179 ? 191.016 156.664 159.550 1.00 45.61 176 SER B C 1
ATOM 5514 O O . SER B 1 179 ? 191.784 156.119 158.758 1.00 45.61 176 SER B O 1
ATOM 5517 N N . LEU B 1 180 ? 190.132 157.592 159.170 1.00 46.85 177 LEU B N 1
ATOM 5518 C CA . LEU B 1 180 ? 190.210 158.187 157.842 1.00 46.85 177 LEU B CA 1
ATOM 5519 C C . LEU B 1 180 ? 191.617 158.667 157.536 1.00 46.85 177 LEU B C 1
ATOM 5520 O O . LEU B 1 180 ? 192.204 158.283 156.521 1.00 46.85 177 LEU B O 1
ATOM 5525 N N . MET B 1 181 ? 192.184 159.474 158.436 1.00 49.30 178 MET B N 1
ATOM 5526 C CA . MET B 1 181 ? 193.509 160.041 158.234 1.00 49.30 178 MET B CA 1
ATOM 5527 C C . MET B 1 181 ? 194.584 158.977 158.138 1.00 49.30 178 MET B C 1
ATOM 5528 O O . MET B 1 181 ? 195.488 159.093 157.318 1.00 49.30 178 MET B O 1
ATOM 5533 N N . MET B 1 182 ? 194.519 157.956 158.973 1.00 50.60 179 MET B N 1
ATOM 5534 C CA . MET B 1 182 ? 195.608 156.993 159.056 1.00 50.60 179 MET B CA 1
ATOM 5535 C C . MET B 1 182 ? 195.597 156.027 157.895 1.00 50.60 179 MET B C 1
ATOM 5536 O O . MET B 1 182 ? 196.646 155.710 157.341 1.00 50.60 179 MET B O 1
ATOM 5541 N N . LEU B 1 183 ? 194.426 155.534 157.520 1.00 44.77 180 LEU B N 1
ATOM 5542 C CA . LEU B 1 183 ? 194.379 154.410 156.613 1.00 44.77 180 LEU B CA 1
ATOM 5543 C C . LEU B 1 183 ? 193.944 154.771 155.221 1.00 44.77 180 LEU B C 1
ATOM 5544 O O . LEU B 1 183 ? 194.394 154.125 154.280 1.00 44.77 180 LEU B O 1
ATOM 5549 N N . ASN B 1 184 ? 193.105 155.786 155.041 1.00 44.75 181 ASN B N 1
ATOM 5550 C CA . ASN B 1 184 ? 192.683 156.111 153.683 1.00 44.75 181 ASN B CA 1
ATOM 5551 C C . ASN B 1 184 ? 193.832 156.538 152.774 1.00 44.75 181 ASN B C 1
ATOM 5552 O O . ASN B 1 184 ? 193.821 156.134 151.605 1.00 44.75 181 ASN B O 1
ATOM 5557 N N . PRO B 1 185 ? 194.835 157.310 153.210 1.00 44.98 182 PRO B N 1
ATOM 5558 C CA . PRO B 1 185 ? 195.928 157.643 152.293 1.00 44.98 182 PRO B CA 1
ATOM 5559 C C . PRO B 1 185 ? 196.600 156.456 151.656 1.00 44.98 182 PRO B C 1
ATOM 5560 O O . PRO B 1 185 ? 196.951 156.530 150.487 1.00 44.98 182 PRO B O 1
ATOM 5564 N N . ILE B 1 186 ? 196.786 155.364 152.393 1.00 46.74 183 ILE B N 1
ATOM 5565 C CA . ILE B 1 186 ? 197.388 154.158 151.841 1.00 46.74 183 ILE B CA 1
ATOM 5566 C C . ILE B 1 186 ? 196.542 153.603 150.715 1.00 46.74 183 ILE B C 1
ATOM 5567 O O . ILE B 1 186 ? 197.057 153.231 149.654 1.00 46.74 183 ILE B O 1
ATOM 5572 N N . GLY B 1 187 ? 195.233 153.539 150.919 1.00 44.70 184 GLY B N 1
ATOM 5573 C CA . GLY B 1 187 ? 194.375 153.030 149.880 1.00 44.70 184 GLY B CA 1
ATOM 5574 C C . GLY B 1 187 ? 194.322 153.941 148.675 1.00 44.70 184 GLY B C 1
ATOM 5575 O O . GLY B 1 187 ? 194.407 153.481 147.540 1.00 44.70 184 GLY B O 1
ATOM 5576 N N . PHE B 1 188 ? 194.175 155.240 148.894 1.00 44.82 185 PHE B N 1
ATOM 5577 C CA . PHE B 1 188 ? 194.199 156.156 147.768 1.00 44.82 185 PHE B CA 1
ATOM 5578 C C . PHE B 1 188 ? 195.529 156.103 147.052 1.00 44.82 185 PHE B C 1
ATOM 5579 O O . PHE B 1 188 ? 195.594 156.384 145.866 1.00 44.82 185 PHE B O 1
ATOM 5587 N N . ILE B 1 189 ? 196.597 155.741 147.743 1.00 46.04 186 ILE B N 1
ATOM 5588 C CA . ILE B 1 189 ? 197.879 155.624 147.073 1.00 46.04 186 ILE B CA 1
ATOM 5589 C C . ILE B 1 189 ? 197.874 154.443 146.125 1.00 46.04 186 ILE B C 1
ATOM 5590 O O . ILE B 1 189 ? 198.384 154.532 145.008 1.00 46.04 186 ILE B O 1
ATOM 5595 N N . PHE B 1 190 ? 197.301 153.323 146.551 1.00 46.29 187 PHE B N 1
ATOM 5596 C CA . PHE B 1 190 ? 197.163 152.202 145.629 1.00 46.29 187 PHE B CA 1
ATOM 5597 C C . PHE B 1 190 ? 196.286 152.558 144.437 1.00 46.29 187 PHE B C 1
ATOM 5598 O O . PHE B 1 190 ? 196.569 152.149 143.307 1.00 46.29 187 PHE B O 1
ATOM 5606 N N . CYS B 1 191 ? 195.219 153.322 144.661 1.00 48.11 188 CYS B N 1
ATOM 5607 C CA . CYS B 1 191 ? 194.337 153.687 143.554 1.00 48.11 188 CYS B CA 1
ATOM 5608 C C . CYS B 1 191 ? 195.026 154.620 142.566 1.00 48.11 188 CYS B C 1
ATOM 5609 O O . CYS B 1 191 ? 194.856 154.477 141.358 1.00 48.11 188 CYS B O 1
ATOM 5612 N N . GLU B 1 192 ? 195.811 155.574 143.051 1.00 50.52 189 GLU B N 1
ATOM 5613 C CA . GLU B 1 192 ? 196.616 156.418 142.173 1.00 50.52 189 GLU B CA 1
ATOM 5614 C C . GLU B 1 192 ? 197.692 155.621 141.456 1.00 50.52 189 GLU B C 1
ATOM 5615 O O . GLU B 1 192 ? 197.988 155.881 140.298 1.00 50.52 189 GLU B O 1
ATOM 5621 N N . ILE B 1 193 ? 198.330 154.685 142.145 1.00 50.54 190 ILE B N 1
ATOM 5622 C CA . ILE B 1 193 ? 199.267 153.775 141.508 1.00 50.54 190 ILE B CA 1
ATOM 5623 C C . ILE B 1 193 ? 198.606 153.057 140.354 1.00 50.54 190 ILE B C 1
ATOM 5624 O O . ILE B 1 193 ? 199.232 152.825 139.327 1.00 50.54 190 ILE B O 1
ATOM 5629 N N . GLN B 1 194 ? 197.339 152.680 140.511 1.00 52.88 191 GLN B N 1
ATOM 5630 C CA . GLN B 1 194 ? 196.617 152.013 139.431 1.00 52.88 191 GLN B CA 1
ATOM 5631 C C . GLN B 1 194 ? 196.325 152.966 138.285 1.00 52.88 191 GLN B C 1
ATOM 5632 O O . GLN B 1 194 ? 196.610 152.653 137.131 1.00 52.88 191 GLN B O 1
ATOM 5638 N N . LYS B 1 195 ? 195.749 154.128 138.609 1.00 57.07 192 LYS B N 1
ATOM 5639 C CA . LYS B 1 195 ? 195.451 155.145 137.564 1.00 57.07 192 LYS B CA 1
ATOM 5640 C C . LYS B 1 195 ? 196.680 155.303 136.665 1.00 57.07 192 LYS B C 1
ATOM 5641 O O . LYS B 1 195 ? 196.505 155.383 135.437 1.00 57.07 192 LYS B O 1
ATOM 5647 N N . TRP B 1 196 ? 197.873 155.338 137.265 1.00 66.05 193 TRP B N 1
ATOM 5648 C CA . TRP B 1 196 ? 199.123 155.507 136.479 1.00 66.05 193 TRP B CA 1
ATOM 5649 C C . TRP B 1 196 ? 199.255 154.361 135.472 1.00 66.05 193 TRP B C 1
ATOM 5650 O O . TRP B 1 196 ? 199.598 154.639 134.308 1.00 66.05 193 TRP B O 1
ATOM 5661 N N . LYS B 1 197 ? 198.992 153.127 135.910 1.00 64.70 194 LYS B N 1
ATOM 5662 C CA . LYS B 1 197 ? 199.062 151.955 134.999 1.00 64.70 194 LYS B CA 1
ATOM 5663 C C . LYS B 1 197 ? 198.030 152.135 133.884 1.00 64.70 194 LYS B C 1
ATOM 5664 O O . LYS B 1 197 ? 198.371 151.869 132.715 1.00 64.70 194 LYS B O 1
ATOM 5670 N N . ASP B 1 198 ? 196.819 152.576 134.239 1.00 65.55 195 ASP B N 1
ATOM 5671 C CA . ASP B 1 198 ? 195.750 152.793 133.229 1.00 65.55 195 ASP B CA 1
ATOM 5672 C C . ASP B 1 198 ? 196.229 153.847 132.225 1.00 65.55 195 ASP B C 1
ATOM 5673 O O . ASP B 1 198 ? 196.073 153.616 131.011 1.00 65.55 195 ASP B O 1
ATOM 5678 N N . THR B 1 199 ? 196.798 154.950 132.717 1.00 71.54 196 THR B N 1
ATOM 5679 C CA . THR B 1 199 ? 197.339 156.006 131.821 1.00 71.54 196 THR B CA 1
ATOM 5680 C C . THR B 1 199 ? 198.591 155.474 131.117 1.00 71.54 196 THR B C 1
ATOM 5681 O O . THR B 1 199 ? 198.929 156.006 130.042 1.00 71.54 196 THR B O 1
ATOM 5685 N N . GLN B 1 200 ? 199.236 154.459 131.700 1.00 75.59 197 GLN B N 1
ATOM 5686 C CA . GLN B 1 200 ? 200.491 153.911 131.118 1.00 75.59 197 GLN B CA 1
ATOM 5687 C C . GLN B 1 200 ? 201.481 155.062 130.916 1.00 75.59 197 GLN B C 1
ATOM 5688 O O . GLN B 1 200 ? 202.284 154.990 129.965 1.00 75.59 197 GLN B O 1
ATOM 5690 N N . ASN B 1 201 ? 201.422 156.075 131.786 1.00 77.42 198 ASN B N 1
ATOM 5691 C CA . ASN B 1 201 ? 202.353 157.233 131.693 1.00 77.42 198 ASN B CA 1
ATOM 5692 C C . ASN B 1 201 ? 203.795 156.726 131.792 1.00 77.42 198 ASN B C 1
ATOM 5693 O O . ASN B 1 201 ? 204.131 156.104 132.819 1.00 77.42 198 ASN B O 1
ATOM 5695 N N . ALA B 1 202 ? 204.609 156.986 130.765 1.00 79.11 199 ALA B N 1
ATOM 5696 C CA . ALA B 1 202 ? 206.023 156.541 130.767 1.00 79.11 199 ALA B CA 1
ATOM 5697 C C . ALA B 1 202 ? 206.756 157.181 131.950 1.00 79.11 199 ALA B C 1
ATOM 5698 O O . ALA B 1 202 ? 207.619 156.506 132.545 1.00 79.11 199 ALA B O 1
ATOM 5700 N N . SER B 1 203 ? 206.419 158.432 132.276 1.00 76.78 200 SER B N 1
ATOM 5701 C CA . SER B 1 203 ? 207.079 159.146 133.401 1.00 76.78 200 SER B CA 1
ATOM 5702 C C . SER B 1 203 ? 206.716 158.472 134.728 1.00 76.78 200 SER B C 1
ATOM 5703 O O . SER B 1 203 ? 205.764 157.670 134.739 1.00 76.78 200 SER B O 1
ATOM 5706 N N . GLN B 1 204 ? 207.461 158.776 135.795 1.00 74.84 201 GLN B N 1
ATOM 5707 C CA . GLN B 1 204 ? 207.157 158.210 137.137 1.00 74.84 201 GLN B CA 1
ATOM 5708 C C . GLN B 1 204 ? 207.131 159.349 138.161 1.00 74.84 201 GLN B C 1
ATOM 5709 O O . GLN B 1 204 ? 208.071 160.167 138.154 1.00 74.84 201 GLN B O 1
ATOM 5711 N N . ASN B 1 205 ? 206.093 159.398 139.001 1.00 69.02 202 ASN B N 1
ATOM 5712 C CA . ASN B 1 205 ? 205.967 160.479 140.015 1.00 69.02 202 ASN B CA 1
ATOM 5713 C C . ASN B 1 205 ? 205.600 159.856 141.365 1.00 69.02 202 ASN B C 1
ATOM 5714 O O . ASN B 1 205 ? 204.483 160.119 141.847 1.00 69.02 202 ASN B O 1
ATOM 5719 N N . LYS B 1 206 ? 206.509 159.070 141.951 1.00 62.08 203 LYS B N 1
ATOM 5720 C CA . LYS B 1 206 ? 206.191 158.364 143.221 1.00 62.08 203 LYS B CA 1
ATOM 5721 C C . LYS B 1 206 ? 205.772 159.389 144.280 1.00 62.08 203 LYS B C 1
ATOM 5722 O O . LYS B 1 206 ? 204.716 159.187 144.911 1.00 62.08 203 LYS B O 1
ATOM 5728 N N . ILE B 1 207 ? 206.562 160.451 144.451 1.00 59.56 204 ILE B N 1
ATOM 5729 C CA . ILE B 1 207 ? 206.221 161.519 145.437 1.00 59.56 204 ILE B CA 1
ATOM 5730 C C . ILE B 1 207 ? 204.863 162.110 145.056 1.00 59.56 204 ILE B C 1
ATOM 5731 O O . ILE B 1 207 ? 203.992 162.205 145.940 1.00 59.56 204 ILE B O 1
ATOM 5736 N N . LYS B 1 208 ? 204.696 162.484 143.784 1.00 61.41 205 LYS B N 1
ATOM 5737 C CA . LYS B 1 208 ? 203.439 163.056 143.329 1.00 61.41 205 LYS B CA 1
ATOM 5738 C C . LYS B 1 208 ? 202.282 162.111 143.588 1.00 61.41 205 LYS B C 1
ATOM 5739 O O . LYS B 1 208 ? 201.214 162.549 144.013 1.00 61.41 205 LYS B O 1
ATOM 5745 N N . ILE B 1 209 ? 202.476 160.811 143.352 1.00 55.85 206 ILE B N 1
ATOM 5746 C CA . ILE B 1 209 ? 201.437 159.839 143.658 1.00 55.85 206 ILE B CA 1
ATOM 5747 C C . ILE B 1 209 ? 201.083 159.903 145.134 1.00 55.85 206 ILE B C 1
ATOM 5748 O O . ILE B 1 209 ? 199.898 159.882 145.509 1.00 55.85 206 ILE B O 1
ATOM 5753 N N . VAL B 1 210 ? 202.100 160.064 145.990 1.00 52.71 207 VAL B N 1
ATOM 5754 C CA . VAL B 1 210 ? 201.871 160.054 147.433 1.00 52.71 207 VAL B CA 1
ATOM 5755 C C . VAL B 1 210 ? 201.214 161.349 147.892 1.00 52.71 207 VAL B C 1
ATOM 5756 O O . VAL B 1 210 ? 200.363 161.355 148.792 1.00 52.71 207 VAL B O 1
ATOM 5760 N N . GLY B 1 211 ? 201.558 162.464 147.264 1.00 51.84 208 GLY B N 1
ATOM 5761 C CA . GLY B 1 211 ? 200.878 163.701 147.584 1.00 51.84 208 GLY B CA 1
ATOM 5762 C C . GLY B 1 211 ? 199.457 163.737 147.075 1.00 51.84 208 GLY B C 1
ATOM 5763 O O . GLY B 1 211 ? 198.598 164.368 147.672 1.00 51.84 208 GLY B O 1
ATOM 5764 N N . LEU B 1 212 ? 199.182 163.043 145.978 1.00 53.68 209 LEU B N 1
ATOM 5765 C CA . LEU B 1 212 ? 197.811 162.961 145.489 1.00 53.68 209 LEU B CA 1
ATOM 5766 C C . LEU B 1 212 ? 196.941 162.178 146.450 1.00 53.68 209 LEU B C 1
ATOM 5767 O O . LEU B 1 212 ? 195.800 162.571 146.730 1.00 53.68 209 LEU B O 1
ATOM 5772 N N . GLY B 1 213 ? 197.480 161.082 146.990 1.00 50.98 210 GLY B N 1
ATOM 5773 C CA . GLY B 1 213 ? 196.769 160.357 148.031 1.00 50.98 210 GLY B CA 1
ATOM 5774 C C . GLY B 1 213 ? 196.491 161.188 149.271 1.00 50.98 210 GLY B C 1
ATOM 5775 O O . GLY B 1 213 ? 195.350 161.250 149.752 1.00 50.98 210 GLY B O 1
ATOM 5776 N N . LEU B 1 214 ? 197.527 161.824 149.830 1.00 50.94 211 LEU B N 1
ATOM 5777 C CA . LEU B 1 214 ? 197.293 162.608 151.052 1.00 50.94 211 LEU B CA 1
ATOM 5778 C C . LEU B 1 214 ? 196.433 163.831 150.793 1.00 50.94 211 LEU B C 1
ATOM 5779 O O . LEU B 1 214 ? 195.675 164.253 151.662 1.00 50.94 211 LEU B O 1
ATOM 5784 N N . LEU B 1 215 ? 196.549 164.427 149.620 1.00 51.00 212 LEU B N 1
ATOM 5785 C CA . LEU B 1 215 ? 195.700 165.553 149.285 1.00 51.00 212 LEU B CA 1
ATOM 5786 C C . LEU B 1 215 ? 194.245 165.137 149.221 1.00 51.00 212 LEU B C 1
ATOM 5787 O O . LEU B 1 215 ? 193.374 165.854 149.713 1.00 51.00 212 LEU B O 1
ATOM 5792 N N . ARG B 1 216 ? 193.955 163.983 148.626 1.00 49.71 213 ARG B N 1
ATOM 5793 C CA . ARG B 1 216 ? 192.585 163.506 148.627 1.00 49.71 213 ARG B CA 1
ATOM 5794 C C . ARG B 1 216 ? 192.077 163.341 150.039 1.00 49.71 213 ARG B C 1
ATOM 5795 O O . ARG B 1 216 ? 190.909 163.614 150.317 1.00 49.71 213 ARG B O 1
ATOM 5803 N N . VAL B 1 217 ? 192.944 162.919 150.950 1.00 47.86 214 VAL B N 1
ATOM 5804 C CA . VAL B 1 217 ? 192.505 162.750 152.334 1.00 47.86 214 VAL B CA 1
ATOM 5805 C C . VAL B 1 217 ? 192.234 164.090 153.007 1.00 47.86 214 VAL B C 1
ATOM 5806 O O . VAL B 1 217 ? 191.285 164.224 153.776 1.00 47.86 214 VAL B O 1
ATOM 5810 N N . LEU B 1 218 ? 193.061 165.096 152.742 1.00 50.71 215 LEU B N 1
ATOM 5811 C CA . LEU B 1 218 ? 192.992 166.340 153.499 1.00 50.71 215 LEU B CA 1
ATOM 5812 C C . LEU B 1 218 ? 191.806 167.189 153.092 1.00 50.71 215 LEU B C 1
ATOM 5813 O O . LEU B 1 218 ? 191.397 168.073 153.838 1.00 50.71 215 LEU B O 1
ATOM 5818 N N . GLN B 1 219 ? 191.240 166.937 151.927 1.00 52.26 216 GLN B N 1
ATOM 5819 C CA . GLN B 1 219 ? 190.071 167.667 151.478 1.00 52.26 216 GLN B CA 1
ATOM 5820 C C . GLN B 1 219 ? 188.772 167.075 151.978 1.00 52.26 216 GLN B C 1
ATOM 5821 O O . GLN B 1 219 ? 187.716 167.646 151.716 1.00 52.26 216 GLN B O 1
ATOM 5827 N N . ASN B 1 220 ? 188.821 165.973 152.674 1.00 49.72 217 ASN B N 1
ATOM 5828 C CA . ASN B 1 220 ? 187.631 165.430 153.274 1.00 49.72 217 ASN B CA 1
ATOM 5829 C C . ASN B 1 220 ? 187.215 166.285 154.458 1.00 49.72 217 ASN B C 1
ATOM 5830 O O . ASN B 1 220 ? 188.002 166.469 155.384 1.00 49.72 217 ASN B O 1
ATOM 5835 N N . PRO B 1 221 ? 185.992 166.805 154.472 1.00 49.37 218 PRO B N 1
ATOM 5836 C CA . PRO B 1 221 ? 185.551 167.620 155.608 1.00 49.37 218 PRO B CA 1
ATOM 5837 C C . PRO B 1 221 ? 185.702 166.953 156.957 1.00 49.37 218 PRO B C 1
ATOM 5838 O O . PRO B 1 221 ? 186.025 167.635 157.923 1.00 49.37 218 PRO B O 1
ATOM 5842 N N . ILE B 1 222 ? 185.486 165.647 157.061 1.00 47.08 219 ILE B N 1
ATOM 5843 C CA . ILE B 1 222 ? 185.719 164.953 158.317 1.00 47.08 219 ILE B CA 1
ATOM 5844 C C . ILE B 1 222 ? 187.126 165.161 158.836 1.00 47.08 219 ILE B C 1
ATOM 5845 O O . ILE B 1 222 ? 187.346 165.115 160.042 1.00 47.08 219 ILE B O 1
ATOM 5850 N N . VAL B 1 223 ? 188.083 165.425 157.959 1.00 49.24 220 VAL B N 1
ATOM 5851 C CA . VAL B 1 223 ? 189.456 165.658 158.371 1.00 49.24 220 VAL B CA 1
ATOM 5852 C C . VAL B 1 223 ? 189.718 167.128 158.662 1.00 49.24 220 VAL B C 1
ATOM 5853 O O . VAL B 1 223 ? 190.146 167.477 159.764 1.00 49.24 220 VAL B O 1
ATOM 5857 N N . PHE B 1 224 ? 189.473 168.030 157.710 1.00 48.50 221 PHE B N 1
ATOM 5858 C CA . PHE B 1 224 ? 189.865 169.405 157.970 1.00 48.50 221 PHE B CA 1
ATOM 5859 C C . PHE B 1 224 ? 188.939 170.087 158.955 1.00 48.50 221 PHE B C 1
ATOM 5860 O O . PHE B 1 224 ? 189.357 171.016 159.642 1.00 48.50 221 PHE B O 1
ATOM 5868 N N . MET B 1 225 ? 187.715 169.605 159.100 1.00 49.20 222 MET B N 1
ATOM 5869 C CA . MET B 1 225 ? 186.822 170.180 160.089 1.00 49.20 222 MET B CA 1
ATOM 5870 C C . MET B 1 225 ? 187.197 169.718 161.479 1.00 49.20 222 MET B C 1
ATOM 5871 O O . MET B 1 225 ? 187.029 170.453 162.445 1.00 49.20 222 MET B O 1
ATOM 5876 N N . VAL B 1 226 ? 187.729 168.513 161.600 1.00 48.58 223 VAL B N 1
ATOM 5877 C CA . VAL B 1 226 ? 188.200 168.049 162.893 1.00 48.58 223 VAL B CA 1
ATOM 5878 C C . VAL B 1 226 ? 189.482 168.769 163.261 1.00 48.58 223 VAL B C 1
ATOM 5879 O O . VAL B 1 226 ? 189.701 169.103 164.426 1.00 48.58 223 VAL B O 1
ATOM 5883 N N . PHE B 1 227 ? 190.296 169.115 162.257 1.00 49.93 224 PHE B N 1
ATOM 5884 C CA . PHE B 1 227 ? 191.467 169.961 162.485 1.00 49.93 224 PHE B CA 1
ATOM 5885 C C . PHE B 1 227 ? 191.082 171.327 163.029 1.00 49.93 224 PHE B C 1
ATOM 5886 O O . PHE B 1 227 ? 191.621 171.781 164.041 1.00 49.93 224 PHE B O 1
ATOM 5894 N N . ILE B 1 228 ? 190.197 172.025 162.314 1.00 47.86 225 ILE B N 1
ATOM 5895 C CA . ILE B 1 228 ? 189.724 173.336 162.737 1.00 47.86 225 ILE B CA 1
ATOM 5896 C C . ILE B 1 228 ? 189.067 173.256 164.102 1.00 47.86 225 ILE B C 1
ATOM 5897 O O . ILE B 1 228 ? 189.247 174.139 164.943 1.00 47.86 225 ILE B O 1
ATOM 5902 N N . GLY B 1 229 ? 188.305 172.198 164.352 1.00 47.17 226 GLY B N 1
ATOM 5903 C CA . GLY B 1 229 ? 187.637 172.063 165.625 1.00 47.17 226 GLY B CA 1
ATOM 5904 C C . GLY B 1 229 ? 188.582 171.894 166.793 1.00 47.17 226 GLY B C 1
ATOM 5905 O O . GLY B 1 229 ? 188.311 172.387 167.874 1.00 47.17 226 GLY B O 1
ATOM 5906 N N . ILE B 1 230 ? 189.707 171.209 166.591 1.00 47.81 227 ILE B N 1
ATOM 5907 C CA . ILE B 1 230 ? 190.673 171.051 167.683 1.00 47.81 227 ILE B CA 1
ATOM 5908 C C . ILE B 1 230 ? 191.485 172.325 167.883 1.00 47.81 227 ILE B C 1
ATOM 5909 O O . ILE B 1 230 ? 191.781 172.718 169.020 1.00 47.81 227 ILE B O 1
ATOM 5914 N N . ALA B 1 231 ? 191.880 172.971 166.790 1.00 47.86 228 ALA B N 1
ATOM 5915 C CA . ALA B 1 231 ? 192.451 174.307 166.887 1.00 47.86 228 ALA B CA 1
ATOM 5916 C C . ALA B 1 231 ? 191.587 175.205 167.757 1.00 47.86 228 ALA B C 1
ATOM 5917 O O . ALA B 1 231 ? 192.081 175.865 168.670 1.00 47.86 228 ALA B O 1
ATOM 5919 N N . PHE B 1 232 ? 190.281 175.207 167.528 1.00 49.16 229 PHE B N 1
ATOM 5920 C CA . PHE B 1 232 ? 189.415 176.061 168.323 1.00 49.16 229 PHE B CA 1
ATOM 5921 C C . PHE B 1 232 ? 189.078 175.481 169.674 1.00 49.16 229 PHE B C 1
ATOM 5922 O O . PHE B 1 232 ? 188.650 176.218 170.548 1.00 49.16 229 PHE B O 1
ATOM 5930 N N . ASN B 1 233 ? 189.219 174.177 169.858 1.00 49.05 230 ASN B N 1
ATOM 5931 C CA . ASN B 1 233 ? 189.192 173.611 171.194 1.00 49.05 230 ASN B CA 1
ATOM 5932 C C . ASN B 1 233 ? 190.227 174.282 172.058 1.00 49.05 230 ASN B C 1
ATOM 5933 O O . ASN B 1 233 ? 190.008 174.512 173.244 1.00 49.05 230 ASN B O 1
ATOM 5938 N N . PHE B 1 234 ? 191.378 174.580 171.481 1.00 51.53 231 PHE B N 1
ATOM 5939 C CA . PHE B 1 234 ? 192.427 175.186 172.289 1.00 51.53 231 PHE B CA 1
ATOM 5940 C C . PHE B 1 234 ? 192.265 176.694 172.370 1.00 51.53 231 PHE B C 1
ATOM 5941 O O . PHE B 1 234 ? 192.356 177.273 173.450 1.00 51.53 231 PHE B O 1
ATOM 5949 N N . ILE B 1 235 ? 191.953 177.316 171.230 1.00 49.46 232 ILE B N 1
ATOM 5950 C CA . ILE B 1 235 ? 191.734 178.794 171.189 1.00 49.46 232 ILE B CA 1
ATOM 5951 C C . ILE B 1 235 ? 190.528 179.152 172.064 1.00 49.46 232 ILE B C 1
ATOM 5952 O O . ILE B 1 235 ? 190.702 179.954 173.001 1.00 49.46 232 ILE B O 1
ATOM 5957 N N . LEU B 1 236 ? 189.356 178.578 171.772 1.00 50.06 233 LEU B N 1
ATOM 5958 C CA . LEU B 1 236 ? 188.116 178.925 172.522 1.00 50.06 233 LEU B CA 1
ATOM 5959 C C . LEU B 1 236 ? 188.163 178.310 173.924 1.00 50.06 233 LEU B C 1
ATOM 5960 O O . LEU B 1 236 ? 187.209 178.533 174.692 1.00 50.06 233 LEU B O 1
ATOM 5965 N N . ASP B 1 237 ? 189.221 177.555 174.232 1.00 55.03 234 ASP B N 1
ATOM 5966 C CA . ASP B 1 237 ? 189.351 176.905 175.564 1.00 55.03 234 ASP B CA 1
ATOM 5967 C C . ASP B 1 237 ? 188.179 175.940 175.773 1.00 55.03 234 ASP B C 1
ATOM 5968 O O . ASP B 1 237 ? 187.682 175.862 176.914 1.00 55.03 234 ASP B O 1
ATOM 5973 N N . ARG B 1 238 ? 187.752 175.247 174.713 1.00 51.75 235 ARG B N 1
ATOM 5974 C CA . ARG B 1 238 ? 186.660 174.242 174.827 1.00 51.75 235 ARG B CA 1
ATOM 5975 C C . ARG B 1 238 ? 185.334 174.935 175.154 1.00 51.75 235 ARG B C 1
ATOM 5976 O O . ARG B 1 238 ? 184.436 174.259 175.691 1.00 51.75 235 ARG B O 1
ATOM 5984 N N . LYS B 1 239 ? 185.218 176.225 174.822 1.00 53.10 236 LYS B N 1
ATOM 5985 C CA . LYS B 1 239 ? 183.966 176.982 175.086 1.00 53.10 236 LYS B CA 1
ATOM 5986 C C . LYS B 1 239 ? 183.412 177.526 173.765 1.00 53.10 236 LYS B C 1
ATOM 5987 O O . LYS B 1 239 ? 183.939 178.548 173.285 1.00 53.10 236 LYS B O 1
ATOM 5993 N N . VAL B 1 240 ? 182.392 176.867 173.207 1.00 52.20 237 VAL B N 1
ATOM 5994 C CA . VAL B 1 240 ? 181.752 177.363 171.951 1.00 52.20 237 VAL B CA 1
ATOM 5995 C C . VAL B 1 240 ? 181.175 178.754 172.228 1.00 52.20 237 VAL B C 1
ATOM 5996 O O . VAL B 1 240 ? 180.459 178.905 173.238 1.00 52.20 237 VAL B O 1
ATOM 6000 N N . PRO B 1 24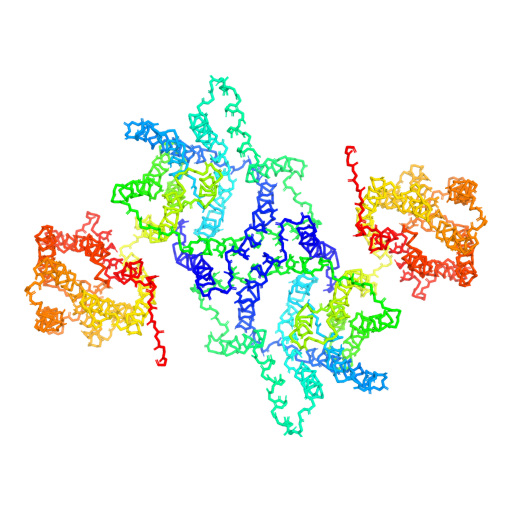1 ? 181.446 179.772 171.381 1.00 51.14 238 PRO B N 1
ATOM 6001 C CA . PRO B 1 241 ? 180.865 181.102 171.572 1.00 51.14 238 PRO B CA 1
ATOM 6002 C C . PRO B 1 241 ? 179.338 180.992 171.697 1.00 51.14 238 PRO B C 1
ATOM 6003 O O . PRO B 1 241 ? 178.726 180.379 170.842 1.00 51.14 238 PRO B O 1
ATOM 6007 N N . VAL B 1 242 ? 178.771 181.581 172.753 1.00 50.42 239 VAL B N 1
ATOM 6008 C CA . VAL B 1 242 ? 177.299 181.483 172.989 1.00 50.42 239 VAL B CA 1
ATOM 6009 C C . VAL B 1 242 ? 176.562 181.980 171.742 1.00 50.42 239 VAL B C 1
ATOM 6010 O O . VAL B 1 242 ? 175.607 181.301 171.316 1.00 50.42 239 VAL B O 1
ATOM 6014 N N . TYR B 1 243 ? 176.987 183.116 171.180 1.00 51.10 240 TYR B N 1
ATOM 6015 C CA . TYR B 1 243 ? 176.275 183.668 170.040 1.00 51.10 240 TYR B CA 1
ATOM 6016 C C . TYR B 1 243 ? 176.183 182.689 168.883 1.00 51.10 240 TYR B C 1
ATOM 6017 O O . TYR B 1 243 ? 175.192 182.690 168.158 1.00 51.10 240 TYR B O 1
ATOM 6026 N N . VAL B 1 244 ? 177.205 181.859 168.676 1.00 48.04 241 VAL B N 1
ATOM 6027 C CA . VAL B 1 244 ? 177.167 180.912 167.569 1.00 48.04 241 VAL B CA 1
ATOM 6028 C C . VAL B 1 244 ? 176.669 179.551 167.996 1.00 48.04 241 VAL B C 1
ATOM 6029 O O . VAL B 1 244 ? 176.513 178.674 167.146 1.00 48.04 241 VAL B O 1
ATOM 6033 N N . GLU B 1 245 ? 176.363 179.374 169.274 1.00 49.25 242 GLU B N 1
ATOM 6034 C CA . GLU B 1 245 ? 176.042 178.073 169.820 1.00 49.25 242 GLU B CA 1
ATOM 6035 C C . GLU B 1 245 ? 174.735 177.539 169.276 1.00 49.25 242 GLU B C 1
ATOM 6036 O O . GLU B 1 245 ? 174.640 176.363 168.938 1.00 49.25 242 GLU B O 1
ATOM 6042 N N . ASN B 1 246 ? 173.718 178.383 169.173 1.00 44.95 243 ASN B N 1
ATOM 6043 C CA . ASN B 1 246 ? 172.451 177.933 168.629 1.00 44.95 243 ASN B CA 1
ATOM 6044 C C . ASN B 1 246 ? 172.585 177.608 167.164 1.00 44.95 243 ASN B C 1
ATOM 6045 O O . ASN B 1 246 ? 171.979 176.662 166.687 1.00 44.95 243 ASN B O 1
ATOM 6050 N N . PHE B 1 247 ? 173.382 178.372 166.436 1.00 43.33 244 PHE B N 1
ATOM 6051 C CA . PHE B 1 247 ? 173.599 178.090 165.028 1.00 43.33 244 PHE B CA 1
ATOM 6052 C C . PHE B 1 247 ? 174.286 176.749 164.842 1.00 43.33 244 PHE B C 1
ATOM 6053 O O . PHE B 1 247 ? 173.913 175.970 163.964 1.00 43.33 244 PHE B O 1
ATOM 6061 N N . LEU B 1 248 ? 175.270 176.452 165.687 1.00 43.31 245 LEU B N 1
ATOM 6062 C CA . LEU B 1 248 ? 176.012 175.205 165.570 1.00 43.31 245 LEU B CA 1
ATOM 6063 C C . LEU B 1 248 ? 175.149 174.028 165.959 1.00 43.31 245 LEU B C 1
ATOM 6064 O O . LEU B 1 248 ? 175.152 173.003 165.283 1.00 43.31 245 LEU B O 1
ATOM 6069 N N . ASP B 1 249 ? 174.383 174.170 167.036 1.00 45.09 246 ASP B N 1
ATOM 6070 C CA . ASP B 1 249 ? 173.456 173.125 167.432 1.00 45.09 246 ASP B CA 1
ATOM 6071 C C . ASP B 1 249 ? 172.381 172.913 166.396 1.00 45.09 246 ASP B C 1
ATOM 6072 O O . ASP B 1 249 ? 171.996 171.785 166.139 1.00 45.09 246 ASP B O 1
ATOM 6077 N N . GLY B 1 250 ? 171.868 173.972 165.799 1.00 42.03 247 GLY B N 1
ATOM 6078 C CA . GLY B 1 250 ? 170.800 173.805 164.850 1.00 42.03 247 GLY B CA 1
ATOM 6079 C C . GLY B 1 250 ? 171.261 173.181 163.560 1.00 42.03 247 GLY B C 1
ATOM 6080 O O . GLY B 1 250 ? 170.524 172.428 162.938 1.00 42.03 247 GLY B O 1
ATOM 6081 N N . LEU B 1 251 ? 172.472 173.488 163.131 1.00 40.83 248 LEU B N 1
ATOM 6082 C CA . LEU B 1 251 ? 172.978 172.864 161.921 1.00 40.83 248 LEU B CA 1
ATOM 6083 C C . LEU B 1 251 ? 173.406 171.427 162.178 1.00 40.83 248 LEU B C 1
ATOM 6084 O O . LEU B 1 251 ? 173.210 170.563 161.328 1.00 40.83 248 LEU B O 1
ATOM 6089 N N . GLY B 1 252 ? 173.989 171.148 163.341 1.00 41.77 249 GLY B N 1
ATOM 6090 C CA . GLY B 1 252 ? 174.458 169.807 163.612 1.00 41.77 249 GLY B CA 1
ATOM 6091 C C . GLY B 1 252 ? 173.367 168.873 164.076 1.00 41.77 249 GLY B C 1
ATOM 6092 O O . GLY B 1 252 ? 173.479 167.662 163.934 1.00 41.77 249 GLY B O 1
ATOM 6093 N N . ASN B 1 253 ? 172.309 169.414 164.660 1.00 42.84 250 ASN B N 1
ATOM 6094 C CA . ASN B 1 253 ? 171.177 168.601 165.054 1.00 42.84 250 ASN B CA 1
ATOM 6095 C C . ASN B 1 253 ? 170.376 168.127 163.868 1.00 42.84 250 ASN B C 1
ATOM 6096 O O . ASN B 1 253 ? 169.555 167.235 164.013 1.00 42.84 250 ASN B O 1
ATOM 6101 N N . SER B 1 254 ? 170.573 168.704 162.710 1.00 40.21 251 SER B N 1
ATOM 6102 C CA . SER B 1 254 ? 169.872 168.243 161.536 1.00 40.21 251 SER B CA 1
ATOM 6103 C C . SER B 1 254 ? 170.682 167.247 160.731 1.00 40.21 251 SER B C 1
ATOM 6104 O O . SER B 1 254 ? 170.239 166.834 159.669 1.00 40.21 251 SER B O 1
ATOM 6107 N N . PHE B 1 255 ? 171.848 166.835 161.217 1.00 35.68 252 PHE B N 1
ATOM 6108 C CA . PHE B 1 255 ? 172.665 165.908 160.451 1.00 35.68 252 PHE B CA 1
ATOM 6109 C C . PHE B 1 255 ? 172.077 164.511 160.453 1.00 35.68 252 PHE B C 1
ATOM 6110 O O . PHE B 1 255 ? 172.033 163.867 159.417 1.00 35.68 252 PHE B O 1
ATOM 6118 N N . SER B 1 256 ? 171.608 164.036 161.596 1.00 37.35 253 SER B N 1
ATOM 6119 C CA . SER B 1 256 ? 171.345 162.613 161.755 1.00 37.35 253 SER B CA 1
ATOM 6120 C C . SER B 1 256 ? 170.196 162.149 160.879 1.00 37.35 253 SER B C 1
ATOM 6121 O O . SER B 1 256 ? 170.363 161.242 160.062 1.00 37.35 253 SER B O 1
ATOM 6124 N N . GLY B 1 257 ? 169.022 162.749 161.043 1.00 34.05 254 GLY B N 1
ATOM 6125 C CA . GLY B 1 257 ? 167.884 162.346 160.248 1.00 34.05 254 GLY B CA 1
ATOM 6126 C C . GLY B 1 257 ? 168.100 162.562 158.774 1.00 34.05 254 GLY B C 1
ATOM 6127 O O . GLY B 1 257 ? 167.768 161.706 157.966 1.00 34.05 254 GLY B O 1
ATOM 6128 N N . SER B 1 258 ? 168.695 163.688 158.406 1.00 33.89 255 SER B N 1
ATOM 6129 C CA . SER B 1 258 ? 168.880 163.986 156.996 1.00 33.89 255 SER B CA 1
ATOM 6130 C C . SER B 1 258 ? 169.862 163.029 156.361 1.00 33.89 255 SER B C 1
ATOM 6131 O O . SER B 1 258 ? 169.687 162.629 155.213 1.00 33.89 255 SER B O 1
ATOM 6134 N N . ALA B 1 259 ? 170.887 162.628 157.109 1.00 33.24 256 ALA B N 1
ATOM 6135 C CA . ALA B 1 259 ? 171.904 161.720 156.600 1.00 33.24 256 ALA B CA 1
ATOM 6136 C C . ALA B 1 259 ? 171.375 160.304 156.482 1.00 33.24 256 ALA B C 1
ATOM 6137 O O . ALA B 1 259 ? 171.653 159.622 155.506 1.00 33.24 256 ALA B O 1
ATOM 6139 N N . LEU B 1 260 ? 170.576 159.856 157.444 1.00 34.31 257 LEU B N 1
ATOM 6140 C CA . LEU B 1 260 ? 169.950 158.546 157.333 1.00 34.31 257 LEU B CA 1
ATOM 6141 C C . LEU B 1 260 ? 168.957 158.488 156.185 1.00 34.31 257 LEU B C 1
ATOM 6142 O O . LEU B 1 260 ? 168.920 157.509 155.442 1.00 34.31 257 LEU B O 1
ATOM 6147 N N . PHE B 1 261 ? 168.180 159.545 155.993 1.00 32.92 258 PHE B N 1
ATOM 6148 C CA . PHE B 1 261 ? 167.285 159.614 154.852 1.00 32.92 258 PHE B CA 1
ATOM 6149 C C . PHE B 1 261 ? 168.043 159.589 153.539 1.00 32.92 258 PHE B C 1
ATOM 6150 O O . PHE B 1 261 ? 167.655 158.899 152.607 1.00 32.92 258 PHE B O 1
ATOM 6158 N N . TYR B 1 262 ? 169.110 160.367 153.432 1.00 33.56 259 TYR B N 1
ATOM 6159 C CA . TYR B 1 262 ? 169.908 160.380 152.217 1.00 33.56 259 TYR B CA 1
ATOM 6160 C C . TYR B 1 262 ? 170.564 159.030 151.960 1.00 33.56 259 TYR B C 1
ATOM 6161 O O . TYR B 1 262 ? 170.634 158.582 150.822 1.00 33.56 259 TYR B O 1
ATOM 6170 N N . LEU B 1 263 ? 171.039 158.367 153.011 1.00 35.52 260 LEU B N 1
ATOM 6171 C CA . LEU B 1 263 ? 171.492 156.990 152.900 1.00 35.52 260 LEU B CA 1
ATOM 6172 C C . LEU B 1 263 ? 170.439 156.119 152.236 1.00 35.52 260 LEU B C 1
ATOM 6173 O O . LEU B 1 263 ? 170.719 155.481 151.227 1.00 35.52 260 LEU B O 1
ATOM 6178 N N . GLY B 1 264 ? 169.214 156.112 152.762 1.00 34.86 261 GLY B N 1
ATOM 6179 C CA . GLY B 1 264 ? 168.149 155.362 152.123 1.00 34.86 261 GLY B CA 1
ATOM 6180 C C . GLY B 1 264 ? 167.959 155.667 150.652 1.00 34.86 261 GLY B C 1
ATOM 6181 O O . GLY B 1 264 ? 167.765 154.768 149.850 1.00 34.86 261 GLY B O 1
ATOM 6182 N N . LEU B 1 265 ? 168.023 156.936 150.281 1.00 35.84 262 LEU B N 1
ATOM 6183 C CA . LEU B 1 265 ? 167.845 157.338 148.895 1.00 35.84 262 LEU B CA 1
ATOM 6184 C C . LEU B 1 265 ? 168.935 156.800 147.989 1.00 35.84 262 LEU B C 1
ATOM 6185 O O . LEU B 1 265 ? 168.700 156.566 146.805 1.00 35.84 262 LEU B O 1
ATOM 6190 N N . THR B 1 266 ? 170.147 156.651 148.502 1.00 42.01 263 THR B N 1
ATOM 6191 C CA . THR B 1 266 ? 171.244 156.254 147.642 1.00 42.01 263 THR B CA 1
ATOM 6192 C C . THR B 1 266 ? 171.347 154.753 147.495 1.00 42.01 263 THR B C 1
ATOM 6193 O O . THR B 1 266 ? 172.048 154.302 146.603 1.00 42.01 263 THR B O 1
ATOM 6197 N N . MET B 1 267 ? 170.578 153.998 148.290 1.00 43.71 264 MET B N 1
ATOM 6198 C CA . MET B 1 267 ? 170.572 152.510 148.189 1.00 43.71 264 MET B CA 1
ATOM 6199 C C . MET B 1 267 ? 169.503 152.053 147.187 1.00 43.71 264 MET B C 1
ATOM 6200 O O . MET B 1 267 ? 169.255 150.833 147.117 1.00 43.71 264 MET B O 1
ATOM 6205 N N . VAL B 1 268 ? 168.899 152.985 146.444 1.00 44.73 265 VAL B N 1
ATOM 6206 C CA . VAL B 1 268 ? 167.871 152.660 145.467 1.00 44.73 265 VAL B CA 1
ATOM 6207 C C . VAL B 1 268 ? 168.551 152.234 144.179 1.00 44.73 265 VAL B C 1
ATOM 6208 O O . VAL B 1 268 ? 169.236 153.024 143.530 1.00 44.73 265 VAL B O 1
ATOM 6212 N N . GLY B 1 269 ? 168.344 150.989 143.788 1.00 51.46 266 GLY B N 1
ATOM 6213 C CA . GLY B 1 269 ? 168.807 150.521 142.513 1.00 51.46 266 GLY B CA 1
ATOM 6214 C C . GLY B 1 269 ? 170.268 150.181 142.438 1.00 51.46 266 GLY B C 1
ATOM 6215 O O . GLY B 1 269 ? 170.804 150.090 141.333 1.00 51.46 266 GLY B O 1
ATOM 6216 N N . LYS B 1 270 ? 170.934 149.986 143.569 1.00 50.72 267 LYS B N 1
ATOM 6217 C CA . LYS B 1 270 ? 172.374 149.850 143.571 1.00 50.72 267 LYS B CA 1
ATOM 6218 C C . LYS B 1 270 ? 172.850 148.414 143.459 1.00 50.72 267 LYS B C 1
ATOM 6219 O O . LYS B 1 270 ? 173.978 148.192 143.027 1.00 50.72 267 LYS B O 1
ATOM 6225 N 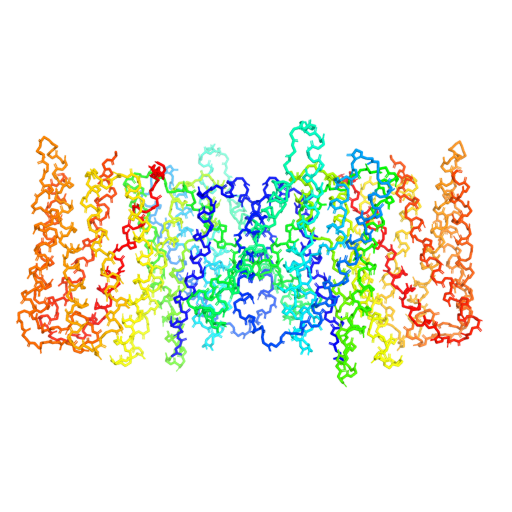N . ILE B 1 271 ? 172.041 147.435 143.841 1.00 56.48 268 ILE B N 1
ATOM 6226 C CA . ILE B 1 271 ? 172.456 146.040 143.799 1.00 56.48 268 ILE B CA 1
ATOM 6227 C C . ILE B 1 271 ? 172.273 145.574 142.361 1.00 56.48 268 ILE B C 1
ATOM 6228 O O . ILE B 1 271 ? 171.170 145.328 141.901 1.00 56.48 268 ILE B O 1
ATOM 6233 N N . LYS B 1 272 ? 173.370 145.473 141.636 1.00 63.36 269 LYS B N 1
ATOM 6234 C CA . LYS B 1 272 ? 173.292 144.967 140.281 1.00 63.36 269 LYS B CA 1
ATOM 6235 C C . LYS B 1 272 ? 173.677 143.500 140.246 1.00 63.36 269 LYS B C 1
ATOM 6236 O O . LYS B 1 272 ? 174.276 142.962 141.172 1.00 63.36 269 LYS B O 1
ATOM 6242 N N . ARG B 1 273 ? 173.318 142.853 139.153 1.00 72.34 270 ARG B N 1
ATOM 6243 C CA . ARG B 1 273 ? 173.608 141.442 138.992 1.00 72.34 270 ARG B CA 1
ATOM 6244 C C . ARG B 1 273 ? 175.108 141.231 138.877 1.00 72.34 270 ARG B C 1
ATOM 6245 O O . ARG B 1 273 ? 175.733 141.632 137.895 1.00 72.34 270 ARG B O 1
ATOM 6253 N N . LEU B 1 274 ? 175.696 140.621 139.911 1.00 66.71 271 LEU B N 1
ATOM 6254 C CA . LEU B 1 274 ? 177.166 140.387 139.919 1.00 66.71 271 LEU B CA 1
ATOM 6255 C C . LEU B 1 274 ? 177.444 138.901 139.682 1.00 66.71 271 LEU B C 1
ATOM 6256 O O . LEU B 1 274 ? 176.566 138.077 140.011 1.00 66.71 271 LEU B O 1
ATOM 6261 N N . LYS B 1 275 ? 178.619 138.577 139.136 1.00 66.73 272 LYS B N 1
ATOM 6262 C CA . LYS B 1 275 ? 178.995 137.157 138.907 1.00 66.73 272 LYS B CA 1
ATOM 6263 C C . LYS B 1 275 ? 179.256 136.489 140.261 1.00 66.73 272 LYS B C 1
ATOM 6264 O O . LYS B 1 275 ? 179.530 137.217 141.236 1.00 66.73 272 LYS B O 1
ATOM 6270 N N . LYS B 1 276 ? 179.176 135.156 140.311 1.00 64.05 273 LYS B N 1
ATOM 6271 C CA . LYS B 1 276 ? 179.396 134.420 141.584 1.00 64.05 273 LYS B CA 1
ATOM 6272 C C . LYS B 1 276 ? 180.760 134.819 142.150 1.00 64.05 273 LYS B C 1
ATOM 6273 O O . LYS B 1 276 ? 180.843 135.063 143.368 1.00 64.05 273 LYS B O 1
ATOM 6275 N N . SER B 1 277 ? 181.784 134.891 141.295 1.00 61.85 274 SER B N 1
ATOM 6276 C CA . SER B 1 277 ? 183.129 135.329 141.751 1.00 61.85 274 SER B CA 1
ATOM 6277 C C . SER B 1 277 ? 182.996 136.643 142.525 1.00 61.85 274 SER B C 1
ATOM 6278 O O . SER B 1 277 ? 183.393 136.673 143.708 1.00 61.85 274 SER B O 1
ATOM 6281 N N . ALA B 1 278 ? 182.448 137.681 141.885 1.00 57.87 275 ALA B N 1
ATOM 6282 C CA . ALA B 1 278 ? 182.296 138.955 142.551 1.00 57.87 275 ALA B CA 1
ATOM 6283 C C . ALA B 1 278 ? 181.325 138.882 143.703 1.00 57.87 275 ALA B C 1
ATOM 6284 O O . ALA B 1 278 ? 181.296 139.787 144.525 1.00 57.87 275 ALA B O 1
ATOM 6286 N N . PHE B 1 279 ? 180.534 137.827 143.762 1.00 57.37 276 PHE B N 1
ATOM 6287 C CA . PHE B 1 279 ? 179.606 137.607 144.858 1.00 57.37 276 PHE B CA 1
ATOM 6288 C C . PHE B 1 279 ? 180.298 136.975 146.055 1.00 57.37 276 PHE B C 1
ATOM 6289 O O . PHE B 1 279 ? 179.915 137.216 147.197 1.00 57.37 276 PHE B O 1
ATOM 6297 N N . VAL B 1 280 ? 181.304 136.143 145.810 1.00 53.94 277 VAL B N 1
ATOM 6298 C CA . VAL B 1 280 ? 182.136 135.609 146.882 1.00 53.94 277 VAL B CA 1
ATOM 6299 C C . VAL B 1 280 ? 183.006 136.699 147.479 1.00 53.94 277 VAL B C 1
ATOM 6300 O O . VAL B 1 280 ? 183.181 136.774 148.700 1.00 53.94 277 VAL B O 1
ATOM 6304 N N . VAL B 1 281 ? 183.585 137.541 146.626 1.00 50.93 278 VAL B N 1
ATOM 6305 C CA . VAL B 1 281 ? 184.344 138.689 147.087 1.00 50.93 278 VAL B CA 1
ATOM 6306 C C . VAL B 1 281 ? 183.524 139.533 148.046 1.00 50.93 278 VAL B C 1
ATOM 6307 O O . VAL B 1 281 ? 184.018 139.953 149.092 1.00 50.93 278 VAL B O 1
ATOM 6311 N N . LEU B 1 282 ? 182.261 139.772 147.729 1.00 48.19 279 LEU B N 1
ATOM 6312 C CA . LEU B 1 282 ? 181.443 140.602 148.595 1.00 48.19 279 LEU B CA 1
ATOM 6313 C C . LEU B 1 282 ? 181.217 139.957 149.938 1.00 48.19 279 LEU B C 1
ATOM 6314 O O . LEU B 1 282 ? 181.267 140.630 150.961 1.00 48.19 279 LEU B O 1
ATOM 6319 N N . ILE B 1 283 ? 180.929 138.660 149.959 1.00 49.47 280 ILE B N 1
ATOM 6320 C CA . ILE B 1 283 ? 180.721 137.972 151.223 1.00 49.47 280 ILE B CA 1
ATOM 6321 C C . ILE B 1 283 ? 181.961 138.055 152.080 1.00 49.47 280 ILE B C 1
ATOM 6322 O O . ILE B 1 283 ? 181.877 138.288 153.282 1.00 49.47 280 ILE B O 1
ATOM 6327 N N . LEU B 1 284 ? 183.133 137.909 151.477 1.00 47.20 281 LEU B N 1
ATOM 6328 C CA . LEU B 1 284 ? 184.366 138.006 152.244 1.00 47.20 281 LEU B CA 1
ATOM 6329 C C . LEU B 1 284 ? 184.608 139.418 152.766 1.00 47.20 281 LEU B C 1
ATOM 6330 O O . LEU B 1 284 ? 185.054 139.605 153.898 1.00 47.20 281 LEU B O 1
ATOM 6335 N N . LEU B 1 285 ? 184.318 140.420 151.932 1.00 43.54 282 LEU B N 1
ATOM 6336 C CA . LEU B 1 285 ? 184.567 141.832 152.334 1.00 43.54 282 LEU B CA 1
ATOM 6337 C C . LEU B 1 285 ? 183.635 142.210 153.491 1.00 43.54 282 LEU B C 1
ATOM 6338 O O . LEU B 1 285 ? 184.134 142.764 154.492 1.00 43.54 282 LEU B O 1
ATOM 6343 N N . ILE B 1 286 ? 182.340 141.911 153.361 1.00 42.97 283 ILE B N 1
ATOM 6344 C CA . ILE B 1 286 ? 181.348 142.300 154.409 1.00 42.97 283 ILE B CA 1
ATOM 6345 C C . ILE B 1 286 ? 181.669 141.554 155.711 1.00 42.97 283 ILE B C 1
ATOM 6346 O O . ILE B 1 286 ? 181.576 142.180 156.783 1.00 42.97 283 ILE B O 1
ATOM 6351 N N . THR B 1 287 ? 182.041 140.275 155.615 1.00 44.63 284 THR B N 1
ATOM 6352 C CA . THR B 1 287 ? 182.353 139.467 156.827 1.00 44.63 284 THR B CA 1
ATOM 6353 C C . THR B 1 287 ? 183.511 140.116 157.589 1.00 44.63 284 THR B C 1
ATOM 6354 O O . THR B 1 287 ? 183.439 140.175 158.829 1.00 44.63 284 THR B O 1
ATOM 6358 N N . ALA B 1 288 ? 184.533 140.588 156.870 1.00 42.78 285 ALA B N 1
ATOM 6359 C CA . ALA B 1 288 ? 185.710 141.209 157.522 1.00 42.78 285 ALA B CA 1
ATOM 6360 C C . ALA B 1 288 ? 185.267 142.435 158.327 1.00 42.78 285 ALA B C 1
ATOM 6361 O O . ALA B 1 288 ? 185.783 142.622 159.446 1.00 42.78 285 ALA B O 1
ATOM 6363 N N . LYS B 1 289 ? 184.346 143.232 157.780 1.00 41.16 286 LYS B N 1
ATOM 6364 C CA . LYS B 1 289 ? 183.910 144.483 158.456 1.00 41.16 286 LYS B CA 1
ATOM 6365 C C . LYS B 1 289 ? 182.881 144.185 159.551 1.00 41.16 286 LYS B C 1
ATOM 6366 O O . LYS B 1 289 ? 182.911 144.887 160.580 1.00 41.16 286 LYS B O 1
ATOM 6372 N N . LEU B 1 290 ? 182.016 143.186 159.354 1.00 43.12 287 LEU B N 1
ATOM 6373 C CA . LEU B 1 290 ? 180.915 142.945 160.331 1.00 43.12 287 LEU B CA 1
ATOM 6374 C C . LEU B 1 290 ? 181.257 141.808 161.305 1.00 43.12 287 LEU B C 1
ATOM 6375 O O . LEU B 1 290 ? 180.446 141.568 162.220 1.00 43.12 287 LEU B O 1
ATOM 6380 N N . LEU B 1 291 ? 182.397 141.137 161.125 1.00 44.60 288 LEU B N 1
ATOM 6381 C CA . LEU B 1 291 ? 182.734 139.980 161.999 1.00 44.60 288 LEU B CA 1
ATOM 6382 C C . LEU B 1 291 ? 184.192 140.077 162.462 1.00 44.60 288 LEU B C 1
ATOM 6383 O O . LEU B 1 291 ? 184.411 140.226 163.680 1.00 44.60 288 LEU B O 1
ATOM 6388 N N . VAL B 1 292 ? 185.142 140.003 161.527 1.00 42.25 289 VAL B N 1
ATOM 6389 C CA . VAL B 1 292 ? 186.588 140.014 161.903 1.00 42.25 289 VAL B CA 1
ATOM 6390 C C . VAL B 1 292 ? 186.895 141.289 162.695 1.00 42.25 289 VAL B C 1
ATOM 6391 O O . VAL B 1 292 ? 187.492 141.172 163.783 1.00 42.25 289 VAL B O 1
ATOM 6395 N N . LEU B 1 293 ? 186.490 142.453 162.179 1.00 40.83 290 LEU B N 1
ATOM 6396 C CA . LEU B 1 293 ? 186.817 143.740 162.851 1.00 40.83 290 LEU B CA 1
ATOM 6397 C C . LEU B 1 293 ? 186.187 143.780 164.251 1.00 40.83 290 LEU B C 1
ATOM 6398 O O . LEU B 1 293 ? 186.924 144.072 165.211 1.00 40.83 290 LEU B O 1
ATOM 6403 N N . PRO B 1 294 ? 184.876 143.494 164.421 1.00 41.39 291 PRO B N 1
ATOM 6404 C CA . PRO B 1 294 ? 184.264 143.461 165.752 1.00 41.39 291 PRO B CA 1
ATOM 6405 C C . PRO B 1 294 ? 185.047 142.556 166.713 1.00 41.39 291 PRO B C 1
ATOM 6406 O O . PRO B 1 294 ? 185.288 142.969 167.832 1.00 41.39 291 PRO B O 1
ATOM 6410 N N . LEU B 1 295 ? 185.424 141.360 166.255 1.00 44.24 292 LEU B N 1
ATOM 6411 C CA . LEU B 1 295 ? 186.171 140.404 167.116 1.00 44.24 292 LEU B CA 1
ATOM 6412 C C . LEU B 1 295 ? 187.549 140.986 167.444 1.00 44.24 292 LEU B C 1
ATOM 6413 O O . LEU B 1 295 ? 187.929 140.963 168.630 1.00 44.24 292 LEU B O 1
ATOM 6418 N N . LEU B 1 296 ? 188.261 141.489 166.431 1.00 44.75 293 LEU B N 1
ATOM 6419 C CA . LEU B 1 296 ? 189.573 142.080 166.653 1.00 44.75 293 LEU B CA 1
ATOM 6420 C C . LEU B 1 296 ? 189.508 143.289 167.567 1.00 44.75 293 LEU B C 1
ATOM 6421 O O . LEU B 1 296 ? 190.374 143.467 168.409 1.00 44.75 293 LEU B O 1
ATOM 6426 N N . CYS B 1 297 ? 188.524 144.161 167.379 1.00 45.03 294 CYS B N 1
ATOM 6427 C CA . CYS B 1 297 ? 188.391 145.323 168.243 1.00 45.03 294 CYS B CA 1
ATOM 6428 C C . CYS B 1 297 ? 188.243 144.889 169.678 1.00 45.03 294 CYS B C 1
ATOM 6429 O O . CYS B 1 297 ? 188.936 145.390 170.564 1.00 45.03 294 CYS B O 1
ATOM 6432 N N . ARG B 1 298 ? 187.373 143.918 169.923 1.00 52.69 295 ARG B N 1
ATOM 6433 C CA . ARG B 1 298 ? 187.171 143.457 171.284 1.00 52.69 295 ARG B CA 1
ATOM 6434 C C . ARG B 1 298 ? 188.403 142.771 171.840 1.00 52.69 295 ARG B C 1
ATOM 6435 O O . ARG B 1 298 ? 188.722 142.941 173.014 1.00 52.69 295 ARG B O 1
ATOM 6443 N N . GLU B 1 299 ? 189.120 142.010 171.022 1.00 53.76 296 GLU B N 1
ATOM 6444 C CA . GLU B 1 299 ? 190.316 141.356 171.524 1.00 53.76 296 GLU B CA 1
ATOM 6445 C C . GLU B 1 299 ? 191.416 142.350 171.832 1.00 53.76 296 GLU B C 1
ATOM 6446 O O . GLU B 1 299 ? 192.111 142.202 172.832 1.00 53.76 296 GLU B O 1
ATOM 6452 N N . MET B 1 300 ? 191.554 143.368 170.977 1.00 52.94 297 MET B N 1
ATOM 6453 C CA . MET B 1 300 ? 192.582 144.421 171.193 1.00 52.94 297 MET B CA 1
ATOM 6454 C C . MET B 1 300 ? 192.313 145.118 172.530 1.00 52.94 297 MET B C 1
ATOM 6455 O O . MET B 1 300 ? 193.266 145.272 173.315 1.00 52.94 297 MET B O 1
ATOM 6460 N N . VAL B 1 301 ? 191.061 145.517 172.772 1.00 53.68 298 VAL B N 1
ATOM 6461 C CA . VAL B 1 301 ? 190.718 146.243 174.030 1.00 53.68 298 VAL B CA 1
ATOM 6462 C C . VAL B 1 301 ? 191.154 145.381 175.217 1.00 53.68 298 VAL B C 1
ATOM 6463 O O . VAL B 1 301 ? 191.983 145.850 176.012 1.00 53.68 298 VAL B O 1
ATOM 6467 N N . GLU B 1 302 ? 190.652 144.147 175.293 1.00 57.87 299 GLU B N 1
ATOM 6468 C CA . GLU B 1 302 ? 190.979 143.259 176.441 1.00 57.87 299 GLU B CA 1
ATOM 6469 C C . GLU B 1 302 ? 192.497 143.069 176.509 1.00 57.87 299 GLU B C 1
ATOM 6470 O O . GLU B 1 302 ? 193.028 142.979 177.632 1.00 57.87 299 GLU B O 1
ATOM 6476 N N . LEU B 1 303 ? 193.163 143.017 175.352 1.00 59.82 300 LEU B N 1
ATOM 6477 C CA . LEU B 1 303 ? 194.630 142.771 175.315 1.00 59.82 300 LEU B CA 1
ATOM 6478 C C . LEU B 1 303 ? 195.394 143.950 175.929 1.00 59.82 300 LEU B C 1
ATOM 6479 O O . LEU B 1 303 ? 196.323 143.691 176.717 1.00 59.82 300 LEU B O 1
ATOM 6484 N N . LEU B 1 304 ? 195.025 145.191 175.590 1.00 61.30 301 LEU B N 1
ATOM 6485 C CA . LEU B 1 304 ? 195.820 146.358 176.068 1.00 61.30 301 LEU B CA 1
ATOM 6486 C C . LEU B 1 304 ? 195.016 147.212 177.057 1.00 61.30 301 LEU B C 1
ATOM 6487 O O . LEU B 1 304 ? 195.425 148.365 177.293 1.00 61.30 301 LEU B O 1
ATOM 6492 N N . ASP B 1 305 ? 193.926 146.679 177.614 1.00 65.56 302 ASP B N 1
ATOM 6493 C CA . ASP B 1 305 ? 193.174 147.430 178.657 1.00 65.56 302 ASP B CA 1
ATOM 6494 C C . ASP B 1 305 ? 193.331 146.687 179.988 1.00 65.56 302 ASP B C 1
ATOM 6495 O O . ASP B 1 305 ? 192.907 145.517 180.057 1.00 65.56 302 ASP B O 1
ATOM 6500 N N . LYS B 1 306 ? 193.923 147.336 180.996 1.00 75.48 303 LYS B N 1
ATOM 6501 C CA . LYS B 1 306 ? 194.193 146.646 182.287 1.00 75.48 303 LYS B CA 1
ATOM 6502 C C . LYS B 1 306 ? 193.560 147.424 183.444 1.00 75.48 303 LYS B C 1
ATOM 6503 O O . LYS B 1 306 ? 194.015 147.238 184.591 1.00 75.48 303 LYS B O 1
ATOM 6509 N N . GLY B 1 307 ? 192.556 148.260 183.162 1.00 80.59 304 GLY B N 1
ATOM 6510 C CA . GLY B 1 307 ? 191.866 148.983 184.220 1.00 80.59 304 GLY B CA 1
ATOM 6511 C C . GLY B 1 307 ? 191.423 148.061 185.340 1.00 80.59 304 GLY B C 1
ATOM 6512 O O . GLY B 1 307 ? 191.132 146.882 185.130 1.00 80.59 304 GLY B O 1
ATOM 6513 N N . ASP B 1 308 ? 191.340 148.619 186.550 1.00 82.08 305 ASP B N 1
ATOM 6514 C CA . ASP B 1 308 ? 191.143 147.787 187.735 1.00 82.08 305 ASP B CA 1
ATOM 6515 C C . ASP B 1 308 ? 189.670 147.541 188.048 1.00 82.08 305 ASP B C 1
ATOM 6516 O O . ASP B 1 308 ? 189.351 146.780 188.966 1.00 82.08 305 ASP B O 1
ATOM 6521 N N . SER B 1 309 ? 188.757 148.153 187.310 1.00 74.74 306 SER B N 1
ATOM 6522 C CA . SER B 1 309 ? 187.374 147.723 187.395 1.00 74.74 306 SER B CA 1
ATOM 6523 C C . SER B 1 309 ? 187.201 146.490 186.526 1.00 74.74 306 SER B C 1
ATOM 6524 O O . SER B 1 309 ? 187.861 146.355 185.495 1.00 74.74 306 SER B O 1
ATOM 6527 N N . VAL B 1 310 ? 186.354 145.560 186.960 1.00 71.07 307 VAL B N 1
ATOM 6528 C CA . VAL B 1 310 ? 186.052 144.418 186.107 1.00 71.07 307 VAL B CA 1
ATOM 6529 C C . VAL B 1 310 ? 184.856 144.742 185.226 1.00 71.07 307 VAL B C 1
ATOM 6530 O O . VAL B 1 310 ? 184.838 144.440 184.025 1.00 71.07 307 VAL B O 1
ATOM 6534 N N . VAL B 1 311 ? 183.869 145.425 185.799 1.00 66.58 308 VAL B N 1
ATOM 6535 C CA . VAL B 1 311 ? 182.690 145.811 185.038 1.00 66.58 308 VAL B CA 1
ATOM 6536 C C . VAL B 1 311 ? 183.039 146.870 184.006 1.00 66.58 308 VAL B C 1
ATOM 6537 O O . VAL B 1 311 ? 182.448 146.913 182.926 1.00 66.58 308 VAL B O 1
ATOM 6541 N N . ASN B 1 312 ? 184.031 147.710 184.288 1.00 64.69 309 ASN B N 1
ATOM 6542 C CA . ASN B 1 312 ? 184.382 148.729 183.309 1.00 64.69 309 ASN B CA 1
ATOM 6543 C C . ASN B 1 312 ? 185.220 148.154 182.185 1.00 64.69 309 ASN B C 1
ATOM 6544 O O . ASN B 1 312 ? 185.027 148.506 181.018 1.00 64.69 309 ASN B O 1
ATOM 6549 N N . HIS B 1 313 ? 186.125 147.233 182.498 1.00 61.09 310 HIS B N 1
ATOM 6550 C CA . HIS B 1 313 ? 186.840 146.562 181.426 1.00 61.09 310 HIS B CA 1
ATOM 6551 C C . HIS B 1 313 ? 185.884 145.813 180.532 1.00 61.09 310 HIS B C 1
ATOM 6552 O O . HIS B 1 313 ? 186.065 145.770 179.310 1.00 61.09 310 HIS B O 1
ATOM 6559 N N . THR B 1 314 ? 184.845 145.232 181.119 1.00 55.66 311 THR B N 1
ATOM 6560 C CA . THR B 1 314 ? 183.893 144.478 180.323 1.00 55.66 311 THR B CA 1
ATOM 6561 C C . THR B 1 314 ? 182.985 145.395 179.528 1.00 55.66 311 THR B C 1
ATOM 6562 O O . THR B 1 314 ? 182.662 145.112 178.376 1.00 55.66 311 THR B O 1
ATOM 6566 N N . SER B 1 315 ? 182.601 146.520 180.096 1.00 52.16 312 SER B N 1
ATOM 6567 C CA . SER B 1 315 ? 181.779 147.453 179.356 1.00 52.16 312 SER B CA 1
ATOM 6568 C C . SER B 1 315 ? 182.536 148.016 178.174 1.00 52.16 312 SER B C 1
ATOM 6569 O O . SER B 1 315 ? 181.969 148.206 177.096 1.00 52.16 312 SER B O 1
ATOM 6572 N N . LEU B 1 316 ? 183.836 148.206 178.333 1.00 47.21 313 LEU B N 1
ATOM 6573 C CA . LEU B 1 316 ? 184.637 148.751 177.255 1.00 47.21 313 LEU B CA 1
ATOM 6574 C C . LEU B 1 316 ? 184.870 147.730 176.167 1.00 47.21 313 LEU B C 1
ATOM 6575 O O . LEU B 1 316 ? 184.826 148.066 174.985 1.00 47.21 313 LEU B O 1
ATOM 6580 N N . SER B 1 317 ? 185.130 146.480 176.545 1.00 48.28 314 SER B N 1
ATOM 6581 C CA . SER B 1 317 ? 185.240 145.403 175.567 1.00 48.28 314 SER B CA 1
ATOM 6582 C C . SER B 1 317 ? 183.989 145.277 174.724 1.00 48.28 314 SER B C 1
ATOM 6583 O O . SER B 1 317 ? 184.059 145.063 173.507 1.00 48.28 314 SER B O 1
ATOM 6586 N N . ASN B 1 318 ? 182.828 145.380 175.351 1.00 45.80 315 ASN B N 1
ATOM 6587 C CA . ASN B 1 318 ? 181.613 145.208 174.582 1.00 45.80 315 ASN B CA 1
ATOM 6588 C C . ASN B 1 318 ? 181.338 146.416 173.723 1.00 45.80 315 ASN B C 1
ATOM 6589 O O . ASN B 1 318 ? 180.792 146.295 172.629 1.00 45.80 315 ASN B O 1
ATOM 6594 N N . TYR B 1 319 ? 181.723 147.594 174.187 1.00 42.56 316 TYR B N 1
ATOM 6595 C CA . TYR B 1 319 ? 181.598 148.765 173.342 1.00 42.56 316 TYR B CA 1
ATOM 6596 C C . TYR B 1 319 ? 182.497 148.661 172.120 1.00 42.56 316 TYR B C 1
ATOM 6597 O O . TYR B 1 319 ? 182.121 149.090 171.035 1.00 42.56 316 TYR B O 1
ATOM 6606 N N . ALA B 1 320 ? 183.667 148.062 172.268 1.00 43.02 317 ALA B N 1
ATOM 6607 C CA . ALA B 1 320 ? 184.548 147.832 171.131 1.00 43.02 317 ALA B CA 1
ATOM 6608 C C . ALA B 1 320 ? 183.954 146.869 170.128 1.00 43.02 317 ALA B C 1
ATOM 6609 O O . ALA B 1 320 ? 184.039 147.100 168.914 1.00 43.02 317 ALA B O 1
ATOM 6611 N N . PHE B 1 321 ? 183.395 145.754 170.603 1.00 44.01 318 PHE B N 1
ATOM 6612 C CA . PHE B 1 321 ? 182.679 144.863 169.699 1.00 44.01 318 PHE B CA 1
ATOM 6613 C C . PHE B 1 321 ? 181.623 145.611 168.907 1.00 44.01 318 PHE B C 1
ATOM 6614 O O . PHE B 1 321 ? 181.596 145.566 167.670 1.00 44.01 318 PHE B O 1
ATOM 6622 N N . LEU B 1 322 ? 180.742 146.320 169.602 1.00 43.11 319 LEU B N 1
ATOM 6623 C CA . LEU B 1 322 ? 179.663 146.972 168.887 1.00 43.11 319 LEU B CA 1
ATOM 6624 C C . LEU B 1 322 ? 180.150 148.053 167.955 1.00 43.11 319 LEU B C 1
ATOM 6625 O O . LEU B 1 322 ? 179.591 148.193 166.878 1.00 43.11 319 LEU B O 1
ATOM 6630 N N . TYR B 1 323 ? 181.183 148.805 168.316 1.00 42.73 320 TYR B N 1
ATOM 6631 C CA . TYR B 1 323 ? 181.780 149.704 167.344 1.00 42.73 320 TYR B CA 1
ATOM 6632 C C . TYR B 1 323 ? 182.154 148.962 166.073 1.00 42.73 320 TYR B C 1
ATOM 6633 O O . TYR B 1 323 ? 181.791 149.378 164.979 1.00 42.73 320 TYR B O 1
ATOM 6642 N N . GLY B 1 324 ? 182.870 147.848 166.193 1.00 42.07 321 GLY B N 1
ATOM 6643 C CA . GLY B 1 324 ? 183.290 147.130 165.008 1.00 42.07 321 GLY B CA 1
ATOM 6644 C C . GLY B 1 324 ? 182.164 146.602 164.145 1.00 42.07 321 GLY B C 1
ATOM 6645 O O . GLY B 1 324 ? 182.387 146.320 162.976 1.00 42.07 321 GLY B O 1
ATOM 6646 N N . VAL B 1 325 ? 180.955 146.501 164.706 1.00 42.19 322 VAL B N 1
ATOM 6647 C CA . VAL B 1 325 ? 179.791 145.943 163.948 1.00 42.19 322 VAL B CA 1
ATOM 6648 C C . VAL B 1 325 ? 179.153 147.048 163.094 1.00 42.19 322 VAL B C 1
ATOM 6649 O O . VAL B 1 325 ? 178.126 146.772 162.444 1.00 42.19 322 VAL B O 1
ATOM 6653 N N . PHE B 1 326 ? 179.743 148.247 163.086 1.00 40.31 323 PHE B N 1
ATOM 6654 C CA . PHE B 1 326 ? 179.161 149.384 162.323 1.00 40.31 323 PHE B CA 1
ATOM 6655 C C . PHE B 1 326 ? 179.149 149.051 160.827 1.00 40.31 323 PHE B C 1
ATOM 6656 O O . PHE B 1 326 ? 180.068 148.355 160.353 1.00 40.31 323 PHE B O 1
ATOM 6664 N N . PRO B 1 327 ? 178.144 149.525 160.056 1.00 38.56 324 PRO B N 1
ATOM 6665 C CA . PRO B 1 327 ? 178.055 149.253 158.618 1.00 38.56 324 PRO B CA 1
ATOM 6666 C C . PRO B 1 327 ? 179.118 150.035 157.834 1.00 38.56 324 PRO B C 1
ATOM 6667 O O . PRO B 1 327 ? 179.747 150.896 158.417 1.00 38.56 324 PRO B O 1
ATOM 6671 N N . VAL B 1 328 ? 179.287 149.723 156.546 1.00 37.40 325 VAL B N 1
ATOM 6672 C CA . VAL B 1 328 ? 180.319 150.405 155.708 1.00 37.40 325 VAL B CA 1
ATOM 6673 C C . VAL B 1 328 ? 179.867 151.838 155.407 1.00 37.40 325 VAL B C 1
ATOM 6674 O O . VAL B 1 328 ? 178.686 152.019 155.056 1.00 37.40 325 VAL B O 1
ATOM 6678 N N . ALA B 1 329 ? 180.773 152.812 155.540 1.00 39.44 326 ALA B N 1
ATOM 6679 C CA . ALA B 1 329 ? 180.459 154.191 155.244 1.00 39.44 326 ALA B CA 1
ATOM 6680 C C . ALA B 1 329 ? 180.149 154.369 153.759 1.00 39.44 326 ALA B C 1
ATOM 6681 O O . ALA B 1 329 ? 180.808 153.770 152.913 1.00 39.44 326 ALA B O 1
ATOM 6683 N N . PRO B 1 330 ? 179.132 155.160 153.416 1.00 39.99 327 PRO B N 1
ATOM 6684 C CA . PRO B 1 330 ? 178.840 155.443 151.999 1.00 39.99 327 PRO B CA 1
ATOM 6685 C C . PRO B 1 330 ? 179.883 156.296 151.296 1.00 39.99 327 PRO B C 1
ATOM 6686 O O . PRO B 1 330 ? 179.947 156.301 150.053 1.00 39.99 327 PRO B O 1
ATOM 6690 N N . GLY B 1 331 ? 180.705 157.008 152.062 1.00 39.52 328 GLY B N 1
ATOM 6691 C CA . GLY B 1 331 ? 181.814 157.719 151.487 1.00 39.52 328 GLY B CA 1
ATOM 6692 C C . GLY B 1 331 ? 182.784 156.829 150.761 1.00 39.52 328 GLY B C 1
ATOM 6693 O O . GLY B 1 331 ? 183.522 157.293 149.905 1.00 39.52 328 GLY B O 1
ATOM 6694 N N . VAL B 1 332 ? 182.796 155.541 151.082 1.00 39.69 329 VAL B N 1
ATOM 6695 C CA . VAL B 1 332 ? 183.679 154.616 150.393 1.00 39.69 329 VAL B CA 1
ATOM 6696 C C . VAL B 1 332 ? 183.230 154.433 148.958 1.00 39.69 329 VAL B C 1
ATOM 6697 O O . VAL B 1 332 ? 184.049 154.364 148.039 1.00 39.69 329 VAL B O 1
ATOM 6701 N N . ALA B 1 333 ? 181.921 154.362 148.739 1.00 42.14 330 ALA B N 1
ATOM 6702 C CA . ALA B 1 333 ? 181.404 154.266 147.385 1.00 42.14 330 ALA B CA 1
ATOM 6703 C C . ALA B 1 333 ? 181.601 155.570 146.643 1.00 42.14 330 ALA B C 1
ATOM 6704 O O . ALA B 1 333 ? 181.749 155.584 145.422 1.00 42.14 330 ALA B O 1
ATOM 6706 N N . ILE B 1 334 ? 181.631 156.680 147.370 1.00 43.15 331 ILE B N 1
ATOM 6707 C CA . ILE B 1 334 ? 181.993 157.932 146.721 1.00 43.15 331 ILE B CA 1
ATOM 6708 C C . ILE B 1 334 ? 183.457 157.922 146.284 1.00 43.15 331 ILE B C 1
ATOM 6709 O O . ILE B 1 334 ? 183.785 158.404 145.203 1.00 43.15 331 ILE B O 1
ATOM 6714 N N . PHE B 1 335 ? 184.358 157.385 147.109 1.00 43.77 332 PHE B N 1
ATOM 6715 C CA . PHE B 1 335 ? 185.741 157.210 146.663 1.00 43.77 332 PHE B CA 1
ATOM 6716 C C . PHE B 1 335 ? 185.803 156.370 145.398 1.00 43.77 332 PHE B C 1
ATOM 6717 O O . PHE B 1 335 ? 186.515 156.708 144.457 1.00 43.77 332 PHE B O 1
ATOM 6725 N N . ALA B 1 336 ? 185.092 155.247 145.376 1.00 45.64 333 ALA B N 1
ATOM 6726 C CA . ALA B 1 336 ? 185.132 154.367 144.213 1.00 45.64 333 ALA B CA 1
ATOM 6727 C C . ALA B 1 336 ? 184.602 155.050 142.967 1.00 45.64 333 ALA B C 1
ATOM 6728 O O . ALA B 1 336 ? 185.085 154.794 141.863 1.00 45.64 333 ALA B O 1
ATOM 6730 N N . THR B 1 337 ? 183.575 155.884 143.115 1.00 48.40 334 THR B N 1
ATOM 6731 C CA . THR B 1 337 ? 183.101 156.694 142.002 1.00 48.40 334 THR B CA 1
ATOM 6732 C C . THR B 1 337 ? 184.161 157.682 141.531 1.00 48.40 334 THR B C 1
ATOM 6733 O O . THR B 1 337 ? 184.493 157.714 140.346 1.00 48.40 334 THR B O 1
ATOM 6737 N N . GLN B 1 338 ? 184.705 158.467 142.467 1.00 49.65 335 GLN B N 1
ATOM 6738 C CA . GLN B 1 338 ? 185.779 159.436 142.120 1.00 49.65 335 GLN B CA 1
ATOM 6739 C C . GLN B 1 338 ? 186.869 158.716 141.321 1.00 49.65 335 GLN B C 1
ATOM 6740 O O . GLN B 1 338 ? 187.176 159.169 140.202 1.00 49.65 335 GLN B O 1
ATOM 6746 N N . PHE B 1 339 ? 187.429 157.638 141.880 1.00 49.19 336 PHE B N 1
ATOM 6747 C CA . PHE B 1 339 ? 188.516 156.888 141.198 1.00 49.19 336 PHE B CA 1
ATOM 6748 C C . PHE B 1 339 ? 187.933 156.088 140.028 1.00 49.19 336 PHE B C 1
ATOM 6749 O O . PHE B 1 339 ? 188.719 155.591 139.198 1.00 49.19 336 PHE B O 1
ATOM 6757 N N . ASN B 1 340 ? 186.603 155.967 139.970 1.00 52.23 337 ASN B N 1
ATOM 6758 C CA . ASN B 1 340 ? 185.944 155.184 138.891 1.00 52.23 337 ASN B CA 1
ATOM 6759 C C . ASN B 1 340 ? 186.494 153.755 138.906 1.00 52.23 337 ASN B C 1
ATOM 6760 O O . ASN B 1 340 ? 186.753 153.214 137.815 1.00 52.23 337 ASN B O 1
ATOM 6765 N N . MET B 1 341 ? 186.669 153.178 140.098 1.00 50.49 338 MET B N 1
ATOM 6766 C CA . MET B 1 341 ? 187.242 151.810 140.214 1.00 50.49 338 MET B CA 1
ATOM 6767 C C . MET B 1 341 ? 186.328 150.945 141.087 1.00 50.49 338 MET B C 1
ATOM 6768 O O . MET B 1 341 ? 185.884 151.441 142.140 1.00 50.49 338 MET B O 1
ATOM 6773 N N . GLU B 1 342 ? 186.062 149.706 140.662 1.00 48.41 339 GLU B N 1
ATOM 6774 C CA . GLU B 1 342 ? 185.241 148.768 141.476 1.00 48.41 339 GLU B CA 1
ATOM 6775 C C . GLU B 1 342 ? 183.975 149.472 141.969 1.00 48.41 339 GLU B C 1
ATOM 6776 O O . GLU B 1 342 ? 183.601 149.249 143.135 1.00 48.41 339 GLU B O 1
ATOM 6782 N N . VAL B 1 343 ? 183.332 150.278 141.119 1.00 46.69 340 VAL B N 1
ATOM 6783 C CA . VAL B 1 343 ? 182.171 151.026 141.575 1.00 46.69 340 VAL B CA 1
ATOM 6784 C C . VAL B 1 343 ? 181.033 150.087 141.931 1.00 46.69 340 VAL B C 1
ATOM 6785 O O . VAL B 1 343 ? 180.407 150.218 142.983 1.00 46.69 340 VAL B O 1
ATOM 6789 N N . GLU B 1 344 ? 180.755 149.127 141.065 1.00 46.68 341 GLU B N 1
ATOM 6790 C CA . GLU B 1 344 ? 179.585 148.286 141.259 1.00 46.68 341 GLU B CA 1
ATOM 6791 C C . GLU B 1 344 ? 179.744 147.372 142.464 1.00 46.68 341 GLU B C 1
ATOM 6792 O O . GLU B 1 344 ? 178.824 147.241 143.269 1.00 46.68 341 GLU B O 1
ATOM 6798 N N . ILE B 1 345 ? 180.920 146.784 142.649 1.00 43.07 342 ILE B N 1
ATOM 6799 C CA . ILE B 1 345 ? 181.115 145.901 143.788 1.00 43.07 342 ILE B CA 1
ATOM 6800 C C . ILE B 1 345 ? 181.147 146.687 145.088 1.00 43.07 342 ILE B C 1
ATOM 6801 O O . ILE B 1 345 ? 180.569 146.265 146.083 1.00 43.07 342 ILE B O 1
ATOM 6806 N N . ILE B 1 346 ? 181.753 147.869 145.093 1.00 41.52 343 ILE B N 1
ATOM 6807 C CA . ILE B 1 346 ? 181.848 148.636 146.328 1.00 41.52 343 ILE B CA 1
ATOM 6808 C C . ILE B 1 346 ? 180.481 149.152 146.732 1.00 41.52 343 ILE B C 1
ATOM 6809 O O . ILE B 1 346 ? 180.105 149.099 147.901 1.00 41.52 343 ILE B O 1
ATOM 6814 N N . THR B 1 347 ? 179.709 149.650 145.774 1.00 43.26 344 THR B N 1
ATOM 6815 C CA . THR B 1 347 ? 178.384 150.170 146.082 1.00 43.26 344 THR B CA 1
ATOM 6816 C C . THR B 1 347 ? 177.416 149.064 146.463 1.00 43.26 344 THR B C 1
ATOM 6817 O O . THR B 1 347 ? 176.696 149.187 147.458 1.00 43.26 344 THR B O 1
ATOM 6821 N N . SER B 1 348 ? 177.393 147.964 145.711 1.00 43.53 345 SER B N 1
ATOM 6822 C CA . SER B 1 348 ? 176.616 146.814 146.140 1.00 43.53 345 SER B CA 1
ATOM 6823 C C . SER B 1 348 ? 176.986 146.392 147.544 1.00 43.53 345 SER B C 1
ATOM 6824 O O . SER B 1 348 ? 176.107 146.187 148.376 1.00 43.53 345 SER B O 1
ATOM 6827 N N . GLY B 1 349 ? 178.279 146.300 147.846 1.00 38.79 346 GLY B N 1
ATOM 6828 C CA . GLY B 1 349 ? 178.688 145.855 149.153 1.00 38.79 346 GLY B CA 1
ATOM 6829 C C . GLY B 1 349 ? 178.314 146.806 150.256 1.00 38.79 346 GLY B C 1
ATOM 6830 O O . GLY B 1 349 ? 178.003 146.380 151.354 1.00 38.79 346 GLY B O 1
ATOM 6831 N N . MET B 1 350 ? 178.341 148.108 149.981 1.00 40.78 347 MET B N 1
ATOM 6832 C CA . MET B 1 350 ? 178.006 149.094 150.999 1.00 40.78 347 MET B CA 1
ATOM 6833 C C . MET B 1 350 ? 176.522 149.051 151.331 1.00 40.78 347 MET B C 1
ATOM 6834 O O . MET B 1 350 ? 176.134 149.105 152.497 1.00 40.78 347 MET B O 1
ATOM 6839 N N . VAL B 1 351 ? 175.685 148.900 150.315 1.00 41.28 348 VAL B N 1
ATOM 6840 C CA . VAL B 1 351 ? 174.252 148.743 150.534 1.00 41.28 348 VAL B CA 1
ATOM 6841 C C . VAL B 1 351 ? 173.940 147.442 151.276 1.00 41.28 348 VAL B C 1
ATOM 6842 O O . VAL B 1 351 ? 173.189 147.436 152.256 1.00 41.28 348 VAL B O 1
ATOM 6846 N N . ILE B 1 352 ? 174.514 146.325 150.835 1.00 41.97 349 ILE B N 1
ATOM 6847 C CA . ILE B 1 352 ? 174.275 145.043 151.494 1.00 41.97 349 ILE B CA 1
ATOM 6848 C C . ILE B 1 352 ? 174.746 145.074 152.939 1.00 41.97 349 ILE B C 1
ATOM 6849 O O . ILE B 1 352 ? 174.108 144.503 153.822 1.00 41.97 349 ILE B O 1
ATOM 6854 N N . SER B 1 353 ? 175.886 145.697 153.195 1.00 40.87 350 SER B N 1
ATOM 6855 C CA . SER B 1 353 ? 176.400 145.816 154.545 1.00 40.87 350 SER B CA 1
ATOM 6856 C C . SER B 1 353 ? 175.464 146.608 155.428 1.00 40.87 350 SER B C 1
ATOM 6857 O O . SER B 1 353 ? 175.270 146.270 156.593 1.00 40.87 350 SER B O 1
ATOM 6860 N N . THR B 1 354 ? 174.901 147.692 154.899 1.00 42.05 351 THR B N 1
ATOM 6861 C CA . THR B 1 354 ? 173.936 148.454 155.673 1.00 42.05 351 THR B CA 1
ATOM 6862 C C . THR B 1 354 ? 172.767 147.585 156.088 1.00 42.05 351 THR B C 1
ATOM 6863 O O . THR B 1 354 ? 172.440 147.495 157.269 1.00 42.05 351 THR B O 1
ATOM 6867 N N . PHE B 1 355 ? 172.136 146.928 155.126 1.00 50.46 352 PHE B N 1
ATOM 6868 C CA . PHE B 1 355 ? 171.011 146.055 155.437 1.00 50.46 352 PHE B CA 1
ATOM 6869 C C . PHE B 1 355 ? 171.385 145.015 156.488 1.00 50.46 352 PHE B C 1
ATOM 6870 O O . PHE B 1 355 ? 170.688 144.859 157.486 1.00 50.46 352 PHE B O 1
ATOM 6878 N N . VAL B 1 356 ? 172.507 144.334 156.304 1.00 46.63 353 VAL B N 1
ATOM 6879 C CA . VAL B 1 356 ? 172.910 143.218 157.150 1.00 46.63 353 VAL B CA 1
ATOM 6880 C C . VAL B 1 356 ? 173.363 143.625 158.543 1.00 46.63 353 VAL B C 1
ATOM 6881 O O . VAL B 1 356 ? 173.332 142.803 159.452 1.00 46.63 353 VAL B O 1
ATOM 6885 N N . SER B 1 357 ? 173.803 144.856 158.756 1.00 45.36 354 SER B N 1
ATOM 6886 C CA . SER B 1 357 ? 174.341 145.200 160.062 1.00 45.36 354 SER B CA 1
ATOM 6887 C C . SER B 1 357 ? 173.259 145.308 161.125 1.00 45.36 354 SER B C 1
ATOM 6888 O O . SER B 1 357 ? 173.524 145.035 162.286 1.00 45.36 354 SER B O 1
ATOM 6891 N N . ALA B 1 358 ? 172.033 145.651 160.760 1.00 45.23 355 ALA B N 1
ATOM 6892 C CA . ALA B 1 358 ? 170.990 145.790 161.780 1.00 45.23 355 ALA B CA 1
ATOM 6893 C C . ALA B 1 358 ? 170.732 144.502 162.552 1.00 45.23 355 ALA B C 1
ATOM 6894 O O . ALA B 1 358 ? 170.745 144.539 163.794 1.00 45.23 355 ALA B O 1
ATOM 6896 N N . PRO B 1 359 ? 170.533 143.348 161.918 1.00 47.62 356 PRO B N 1
ATOM 6897 C CA . PRO B 1 359 ? 170.387 142.126 162.701 1.00 47.62 356 PRO B CA 1
ATOM 6898 C C . PRO B 1 359 ? 171.603 141.796 163.517 1.00 47.62 356 PRO B C 1
ATOM 6899 O O . PRO B 1 359 ? 171.465 141.366 164.655 1.00 47.62 356 PRO B O 1
ATOM 6903 N N . ILE B 1 360 ? 172.793 142.024 162.968 1.00 47.86 357 ILE B N 1
ATOM 6904 C CA . ILE B 1 360 ? 174.032 141.674 163.644 1.00 47.86 357 ILE B CA 1
ATOM 6905 C C . ILE B 1 360 ? 174.263 142.566 164.858 1.00 47.86 357 ILE B C 1
ATOM 6906 O O . ILE B 1 360 ? 174.594 142.071 165.930 1.00 47.86 357 ILE B O 1
ATOM 6911 N N . MET B 1 361 ? 174.110 143.884 164.719 1.00 47.40 358 MET B N 1
ATOM 6912 C CA . MET B 1 361 ? 174.214 144.732 165.900 1.00 47.40 358 MET B CA 1
ATOM 6913 C C . MET B 1 361 ? 173.193 144.360 166.953 1.00 47.40 358 MET B C 1
ATOM 6914 O O . MET B 1 361 ? 173.529 144.279 168.135 1.00 47.40 358 MET B O 1
ATOM 6919 N N . TYR B 1 362 ? 171.938 144.142 166.561 1.00 47.14 359 TYR B N 1
ATOM 6920 C CA . TYR B 1 362 ? 170.936 143.751 167.545 1.00 47.14 359 TYR B CA 1
ATOM 6921 C C . TYR B 1 362 ? 171.350 142.488 168.291 1.00 47.14 359 TYR B C 1
ATOM 6922 O O . TYR B 1 362 ? 171.465 142.479 169.522 1.00 47.14 359 TYR B O 1
ATOM 6931 N N . VAL B 1 363 ? 171.590 141.419 167.554 1.00 49.61 360 VAL B N 1
ATOM 6932 C CA . VAL B 1 363 ? 171.850 140.125 168.157 1.00 49.61 360 VAL B CA 1
ATOM 6933 C C . VAL B 1 363 ? 173.147 140.135 168.953 1.00 49.61 360 VAL B C 1
ATOM 6934 O O . VAL B 1 363 ? 173.201 139.612 170.064 1.00 49.61 360 VAL B O 1
ATOM 6938 N N . SER B 1 364 ? 174.206 140.747 168.417 1.00 48.21 361 SER B N 1
ATOM 6939 C CA . SER B 1 364 ? 175.460 140.881 169.146 1.00 48.21 361 SER B CA 1
ATOM 6940 C C . SER B 1 364 ? 175.278 141.630 170.447 1.00 48.21 361 SER B C 1
ATOM 6941 O O . SER B 1 364 ? 175.826 141.227 171.467 1.00 48.21 361 SER B O 1
ATOM 6944 N N . ALA B 1 365 ? 174.543 142.733 170.438 1.00 46.68 362 ALA B N 1
ATOM 6945 C CA . ALA B 1 365 ? 174.406 143.483 171.670 1.00 46.68 362 ALA B CA 1
ATOM 6946 C C . ALA B 1 365 ? 173.649 142.690 172.713 1.00 46.68 362 ALA B C 1
ATOM 6947 O O . ALA B 1 365 ? 174.001 142.730 173.887 1.00 46.68 362 ALA B O 1
ATOM 6949 N N . TRP B 1 366 ? 172.638 141.931 172.311 1.00 49.00 363 TRP B N 1
ATOM 6950 C CA . TRP B 1 366 ? 171.941 141.115 173.295 1.00 49.00 363 TRP B CA 1
ATOM 6951 C C . TRP B 1 366 ? 172.824 139.999 173.825 1.00 49.00 363 TRP B C 1
ATOM 6952 O O . TRP B 1 366 ? 172.819 139.732 175.023 1.00 49.00 363 TRP B O 1
ATOM 6963 N N . LEU B 1 367 ? 173.628 139.382 172.965 1.00 53.66 364 LEU B N 1
ATOM 6964 C CA . LEU B 1 367 ? 174.489 138.277 173.383 1.00 53.66 364 LEU B CA 1
ATOM 6965 C C . LEU B 1 367 ? 175.587 138.723 174.334 1.00 53.66 364 LEU B C 1
ATOM 6966 O O . LEU B 1 367 ? 176.005 137.960 175.203 1.00 53.66 364 LEU B O 1
ATOM 6971 N N . LEU B 1 368 ? 176.096 139.937 174.170 1.00 51.12 365 LEU B N 1
ATOM 6972 C CA . LEU B 1 368 ? 177.114 140.436 175.069 1.00 51.12 365 LEU B CA 1
ATOM 6973 C C . LEU B 1 368 ? 176.578 140.756 176.448 1.00 51.12 365 LEU B C 1
ATOM 6974 O O . LEU B 1 368 ? 177.365 140.901 177.370 1.00 51.12 365 LEU B O 1
ATOM 6979 N N . THR B 1 369 ? 175.267 140.802 176.630 1.00 56.26 366 THR B N 1
ATOM 6980 C CA . THR B 1 369 ? 174.658 141.089 177.919 1.00 56.26 366 THR B CA 1
ATOM 6981 C C . THR B 1 369 ? 174.252 139.847 178.691 1.00 56.26 366 THR B C 1
ATOM 6982 O O . THR B 1 369 ? 173.992 139.951 179.882 1.00 56.26 366 THR B O 1
ATOM 6986 N N . PHE B 1 370 ? 174.209 138.682 178.058 1.00 60.42 367 PHE B N 1
ATOM 6987 C CA . PHE B 1 370 ? 173.728 137.484 178.741 1.00 60.42 367 PHE B CA 1
ATOM 6988 C C . PHE B 1 370 ? 174.593 137.038 179.909 1.00 60.42 367 PHE B C 1
ATOM 6989 O O . PHE B 1 370 ? 174.024 136.581 180.912 1.00 60.42 367 PHE B O 1
ATOM 6997 N N . PRO B 1 371 ? 175.925 137.108 179.867 1.00 63.69 368 PRO B N 1
ATOM 6998 C CA . PRO B 1 371 ? 176.703 136.731 181.058 1.00 63.69 368 PRO B CA 1
ATOM 6999 C C . PRO B 1 371 ? 176.334 137.495 182.311 1.00 63.69 368 PRO B C 1
ATOM 7000 O O . PRO B 1 371 ? 176.618 137.019 183.413 1.00 63.69 368 PRO B O 1
ATOM 7004 N N . THR B 1 372 ? 175.696 138.647 182.181 1.00 67.67 369 THR B N 1
ATOM 7005 C CA . THR B 1 372 ? 175.467 139.558 183.286 1.00 67.67 369 THR B CA 1
ATOM 7006 C C . THR B 1 372 ? 174.067 139.449 183.874 1.00 67.67 369 THR B C 1
ATOM 7007 O O . THR B 1 372 ? 173.708 140.257 184.733 1.00 67.67 369 THR B O 1
ATOM 7011 N N . MET B 1 373 ? 173.271 138.479 183.436 1.00 69.19 370 MET B N 1
ATOM 7012 C CA . MET B 1 373 ? 171.879 138.361 183.838 1.00 69.19 370 MET B CA 1
ATOM 7013 C C . MET B 1 373 ? 171.646 137.049 184.566 1.00 69.19 370 MET B C 1
ATOM 7014 O O . MET B 1 373 ? 172.340 136.063 184.331 1.00 69.19 370 MET B O 1
ATOM 7019 N N . ASP B 1 374 ? 170.668 137.057 185.465 1.00 76.56 371 ASP B N 1
ATOM 7020 C CA . ASP B 1 374 ? 170.302 135.876 186.222 1.00 76.56 371 ASP B CA 1
ATOM 7021 C C . ASP B 1 374 ? 169.407 134.969 185.382 1.00 76.56 371 ASP B C 1
ATOM 7022 O O . ASP B 1 374 ? 168.752 135.424 184.444 1.00 76.56 371 ASP B O 1
ATOM 7027 N N . PRO B 1 375 ? 169.345 133.678 185.715 1.00 76.62 372 PRO B N 1
ATOM 7028 C CA . PRO B 1 375 ? 168.638 132.735 184.832 1.00 76.62 372 PRO B CA 1
ATOM 7029 C C . PRO B 1 375 ? 167.187 133.083 184.571 1.00 76.62 372 PRO B C 1
ATOM 7030 O O . PRO B 1 375 ? 166.630 132.650 183.560 1.00 76.62 372 PRO B O 1
ATOM 7034 N N . LYS B 1 376 ? 166.551 133.847 185.459 1.00 74.44 373 LYS B N 1
ATOM 7035 C CA . LYS B 1 376 ? 165.168 134.242 185.207 1.00 74.44 373 LYS B CA 1
ATOM 7036 C C . LYS B 1 376 ? 165.101 135.499 184.353 1.00 74.44 373 LYS B C 1
ATOM 7037 O O . LYS B 1 376 ? 164.487 135.448 183.275 1.00 74.44 373 LYS B O 1
ATOM 7043 N N . PRO B 1 377 ? 165.714 136.628 184.725 1.00 72.90 374 PRO B N 1
ATOM 7044 C CA . PRO B 1 377 ? 165.697 137.778 183.809 1.00 72.90 374 PRO B CA 1
ATOM 7045 C C . PRO B 1 377 ? 166.241 137.467 182.433 1.00 72.90 374 PRO B C 1
ATOM 7046 O O . PRO B 1 377 ? 166.005 138.237 181.498 1.00 72.90 374 PRO B O 1
ATOM 7050 N N . LEU B 1 378 ? 166.937 136.344 182.280 1.00 71.39 375 LEU B N 1
ATOM 7051 C CA . LEU B 1 378 ? 167.537 135.977 181.004 1.00 71.39 375 LEU B CA 1
ATOM 7052 C C . LEU B 1 378 ? 166.551 135.235 180.106 1.00 71.39 375 LEU B C 1
ATOM 7053 O O . LEU B 1 378 ? 166.658 135.280 178.880 1.00 71.39 375 LEU B O 1
ATOM 7058 N N . ALA B 1 379 ? 165.611 134.503 180.693 1.00 71.78 376 ALA B N 1
ATOM 7059 C CA . ALA B 1 379 ? 164.554 133.920 179.886 1.00 71.78 376 ALA B CA 1
ATOM 7060 C C . ALA B 1 379 ? 163.520 134.968 179.545 1.00 71.78 376 ALA B C 1
ATOM 7061 O O . ALA B 1 379 ? 162.888 134.910 178.493 1.00 71.78 376 ALA B O 1
ATOM 7063 N N . TYR B 1 380 ? 163.339 135.939 180.424 1.00 71.76 377 TYR B N 1
ATOM 7064 C CA . TYR B 1 380 ? 162.475 137.057 180.116 1.00 71.76 377 TYR B CA 1
ATOM 7065 C C . TYR B 1 380 ? 163.101 137.997 179.112 1.00 71.76 377 TYR B C 1
ATOM 7066 O O . TYR B 1 380 ? 162.433 138.917 178.647 1.00 71.76 377 TYR B O 1
ATOM 7075 N N . ALA B 1 381 ? 164.365 137.792 178.769 1.00 65.79 378 ALA B N 1
ATOM 7076 C CA . ALA B 1 381 ? 164.999 138.634 177.774 1.00 65.79 378 ALA B CA 1
ATOM 7077 C C . ALA B 1 381 ? 164.936 137.998 176.411 1.00 65.79 378 ALA B C 1
ATOM 7078 O O . ALA B 1 381 ? 164.932 138.695 175.400 1.00 65.79 378 ALA B O 1
ATOM 7080 N N . ILE B 1 382 ? 164.929 136.670 176.358 1.00 67.32 379 ILE B N 1
ATOM 7081 C CA . ILE B 1 382 ? 164.815 135.978 175.084 1.00 67.32 379 ILE B CA 1
ATOM 7082 C C . ILE B 1 382 ? 163.406 136.113 174.538 1.00 67.32 379 ILE B C 1
ATOM 7083 O O . ILE B 1 382 ? 163.190 136.112 173.330 1.00 67.32 379 ILE B O 1
ATOM 7088 N N . GLN B 1 383 ? 162.434 136.296 175.418 1.00 69.84 380 GLN B N 1
ATOM 7089 C CA . GLN B 1 383 ? 161.092 136.638 174.978 1.00 69.84 380 GLN B CA 1
ATOM 7090 C C . GLN B 1 383 ? 161.023 138.070 174.477 1.00 69.84 380 GLN B C 1
ATOM 7091 O O . GLN B 1 383 ? 160.354 138.350 173.485 1.00 69.84 380 GLN B O 1
ATOM 7097 N N . ASN B 1 384 ? 161.660 138.995 175.186 1.00 61.86 381 ASN B N 1
ATOM 7098 C CA . ASN B 1 384 ? 161.807 140.367 174.717 1.00 61.86 381 ASN B CA 1
ATOM 7099 C C . ASN B 1 384 ? 162.373 140.403 173.313 1.00 61.86 381 ASN B C 1
ATOM 7100 O O . ASN B 1 384 ? 161.851 141.092 172.441 1.00 61.86 381 ASN B O 1
ATOM 7105 N N . VAL B 1 385 ? 163.447 139.670 173.077 1.00 58.59 382 VAL B N 1
ATOM 7106 C CA . VAL B 1 385 ? 164.054 139.644 171.758 1.00 58.59 382 VAL B CA 1
ATOM 7107 C C . VAL B 1 385 ? 163.138 138.987 170.743 1.00 58.59 382 VAL B C 1
ATOM 7108 O O . VAL B 1 385 ? 163.006 139.471 169.619 1.00 58.59 382 VAL B O 1
ATOM 7112 N N . SER B 1 386 ? 162.541 137.852 171.096 1.00 62.12 383 SER B N 1
ATOM 7113 C CA . SER B 1 386 ? 161.640 137.168 170.179 1.00 62.12 383 SER B CA 1
ATOM 7114 C C . SER B 1 386 ? 160.487 138.060 169.790 1.00 62.12 383 SER B C 1
ATOM 7115 O O . SER B 1 386 ? 160.074 138.076 168.636 1.00 62.12 383 SER B O 1
ATOM 7118 N N . PHE B 1 387 ? 159.999 138.845 170.735 1.00 61.17 384 PHE B N 1
ATOM 7119 C CA . PHE B 1 387 ? 158.925 139.783 170.473 1.00 61.17 384 PHE B CA 1
ATOM 7120 C C . PHE B 1 387 ? 159.346 140.870 169.499 1.00 61.17 384 PHE B C 1
ATOM 7121 O O . PHE B 1 387 ? 158.606 141.183 168.572 1.00 61.17 384 PHE B O 1
ATOM 7129 N N . ASP B 1 388 ? 160.529 141.455 169.683 1.00 55.98 385 ASP B N 1
ATOM 7130 C CA . ASP B 1 388 ? 161.009 142.498 168.780 1.00 55.98 385 ASP B CA 1
ATOM 7131 C C . ASP B 1 388 ? 161.217 141.985 167.367 1.00 55.98 385 ASP B C 1
ATOM 7132 O O . ASP B 1 388 ? 160.919 142.683 166.405 1.00 55.98 385 ASP B O 1
ATOM 7137 N N . ILE B 1 389 ? 161.798 140.801 167.212 1.00 58.86 386 ILE B N 1
ATOM 7138 C CA . ILE B 1 389 ? 162.005 140.276 165.871 1.00 58.86 386 ILE B CA 1
ATOM 7139 C C . ILE B 1 389 ? 160.683 139.990 165.181 1.00 58.86 386 ILE B C 1
ATOM 7140 O O . ILE B 1 389 ? 160.536 140.246 163.990 1.00 58.86 386 ILE B O 1
ATOM 7145 N N . SER B 1 390 ? 159.701 139.489 165.916 1.00 61.80 387 SER B N 1
ATOM 7146 C CA . SER B 1 390 ? 158.367 139.270 165.382 1.00 61.80 387 SER B CA 1
ATOM 7147 C C . SER B 1 390 ? 157.729 140.546 164.866 1.00 61.80 387 SER B C 1
ATOM 7148 O O . SER B 1 390 ? 157.161 140.543 163.781 1.00 61.80 387 SER B O 1
ATOM 7151 N N . ILE B 1 391 ? 157.803 141.634 165.625 1.00 59.86 388 ILE B N 1
ATOM 7152 C CA . ILE B 1 391 ? 157.330 142.931 165.148 1.00 59.86 388 ILE B CA 1
ATOM 7153 C C . ILE B 1 391 ? 157.834 143.217 163.741 1.00 59.86 388 ILE B C 1
ATOM 7154 O O . ILE B 1 391 ? 157.053 143.488 162.833 1.00 59.86 388 ILE B O 1
ATOM 7159 N N . VAL B 1 392 ? 159.143 143.205 163.542 1.00 60.96 389 VAL B N 1
ATOM 7160 C CA . VAL B 1 392 ? 159.652 143.641 162.251 1.00 60.96 389 VAL B CA 1
ATOM 7161 C C . VAL B 1 392 ? 159.467 142.560 161.201 1.00 60.96 389 VAL B C 1
ATOM 7162 O O . VAL B 1 392 ? 159.354 142.852 160.017 1.00 60.96 389 VAL B O 1
ATOM 7166 N N . SER B 1 393 ? 159.451 141.298 161.600 1.00 61.47 390 SER B N 1
ATOM 7167 C CA . SER B 1 393 ? 159.283 140.238 160.621 1.00 61.47 390 SER B CA 1
ATOM 7168 C C . SER B 1 393 ? 157.869 140.201 160.088 1.00 61.47 390 SER B C 1
ATOM 7169 O O . SER B 1 393 ? 157.654 139.825 158.941 1.00 61.47 390 SER B O 1
ATOM 7172 N N . LEU B 1 394 ? 156.890 140.580 160.904 1.00 62.58 391 LEU B N 1
ATOM 7173 C CA . LEU B 1 394 ? 155.516 140.569 160.436 1.00 62.58 391 LEU B CA 1
ATOM 7174 C C . LEU B 1 394 ? 155.291 141.631 159.387 1.00 62.58 391 LEU B C 1
ATOM 7175 O O . LEU B 1 394 ? 154.694 141.367 158.346 1.00 62.58 391 LEU B O 1
ATOM 7180 N N . ILE B 1 395 ? 155.750 142.843 159.647 1.00 63.47 392 ILE B N 1
ATOM 7181 C CA . ILE B 1 395 ? 155.628 143.898 158.659 1.00 63.47 392 ILE B CA 1
ATOM 7182 C C . ILE B 1 395 ?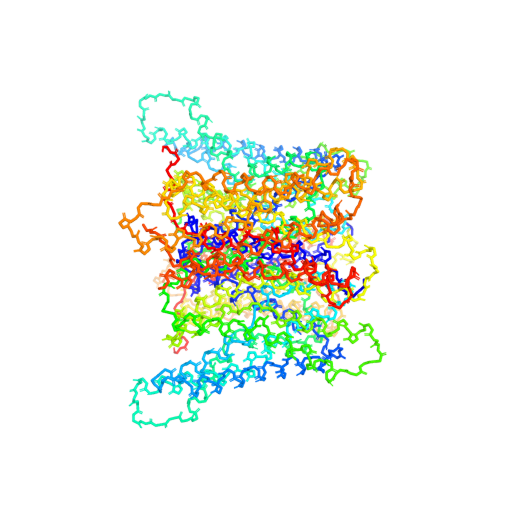 156.378 143.553 157.384 1.00 63.47 392 ILE B C 1
ATOM 7183 O O . ILE B 1 395 ? 155.862 143.746 156.285 1.00 63.47 392 ILE B O 1
ATOM 7188 N N . SER B 1 396 ? 157.579 143.016 157.492 1.00 63.48 393 SER B N 1
ATOM 7189 C CA . SER B 1 396 ? 158.282 142.594 156.291 1.00 63.48 393 SER B CA 1
ATOM 7190 C C . SER B 1 396 ? 157.480 141.570 155.507 1.00 63.48 393 SER B C 1
ATOM 7191 O O . SER B 1 396 ? 157.490 141.586 154.279 1.00 63.48 393 SER B O 1
ATOM 7193 N N . LEU B 1 397 ? 156.770 140.679 156.199 1.00 64.81 394 LEU B N 1
ATOM 7194 C CA . LEU B 1 397 ? 156.071 139.581 155.541 1.00 64.81 394 LEU B CA 1
ATOM 7195 C C . LEU B 1 397 ? 154.779 140.043 154.911 1.00 64.81 394 LEU B C 1
ATOM 7196 O O . LEU B 1 397 ? 154.419 139.591 153.825 1.00 64.81 394 LEU B O 1
ATOM 7201 N N . ILE B 1 398 ? 154.048 140.903 155.601 1.00 63.78 395 ILE B N 1
ATOM 7202 C CA . ILE B 1 398 ? 152.856 141.496 155.023 1.00 63.78 395 ILE B CA 1
ATOM 7203 C C . ILE B 1 398 ? 153.199 142.224 153.737 1.00 63.78 395 ILE B C 1
ATOM 7204 O O . ILE B 1 398 ? 152.484 142.120 152.744 1.00 63.78 395 ILE B O 1
ATOM 7209 N N . TRP B 1 399 ? 154.303 142.957 153.722 1.00 67.39 396 TRP B N 1
ATOM 7210 C CA . TRP B 1 399 ? 154.711 143.599 152.485 1.00 67.39 396 TRP B CA 1
ATOM 7211 C C . TRP B 1 399 ? 155.030 142.569 151.413 1.00 67.39 396 TRP B C 1
ATOM 7212 O O . TRP B 1 399 ? 154.571 142.678 150.279 1.00 67.39 396 TRP B O 1
ATOM 7223 N N . SER B 1 400 ? 155.837 141.571 151.739 1.00 69.07 397 SER B N 1
ATOM 7224 C CA . SER B 1 400 ? 156.229 140.613 150.720 1.00 69.07 397 SER B CA 1
ATOM 7225 C C . SER B 1 400 ? 155.041 139.796 150.244 1.00 69.07 397 SER B C 1
ATOM 7226 O O . SER B 1 400 ? 155.058 139.260 149.135 1.00 69.07 397 SER B O 1
ATOM 7229 N N . LEU B 1 401 ? 154.037 139.645 151.111 1.00 73.27 398 LEU B N 1
ATOM 7230 C CA . LEU B 1 401 ? 152.855 138.814 150.757 1.00 73.27 398 LEU B CA 1
ATOM 7231 C C . LEU B 1 401 ? 151.983 139.597 149.772 1.00 73.27 398 LEU B C 1
ATOM 7232 O O . LEU B 1 401 ? 151.612 139.025 148.729 1.00 73.27 398 LEU B O 1
ATOM 7237 N N . ALA B 1 402 ? 151.689 140.860 150.089 1.00 74.43 399 ALA B N 1
ATOM 7238 C CA . ALA B 1 402 ? 150.888 141.705 149.175 1.00 74.43 399 ALA B CA 1
ATOM 7239 C C . ALA B 1 402 ? 151.602 141.788 147.824 1.00 74.43 399 ALA B C 1
ATOM 7240 O O . ALA B 1 402 ? 150.926 141.650 146.790 1.00 74.43 399 ALA B O 1
ATOM 7242 N N . ILE B 1 403 ? 152.924 141.973 147.844 1.00 76.56 400 ILE B N 1
ATOM 7243 C CA . ILE B 1 403 ? 153.705 142.102 146.578 1.00 76.56 400 ILE B CA 1
ATOM 7244 C C . ILE B 1 403 ? 153.451 140.862 145.716 1.00 76.56 400 ILE B C 1
ATOM 7245 O O . ILE B 1 403 ? 153.151 141.032 144.519 1.00 76.56 400 ILE B O 1
ATOM 7250 N N . LEU B 1 404 ? 153.554 139.669 146.308 1.00 80.14 401 LEU B N 1
ATOM 7251 C CA . LEU B 1 404 ? 153.361 138.408 145.543 1.00 80.14 401 LEU B CA 1
ATOM 7252 C C . LEU B 1 404 ? 151.907 138.315 145.070 1.00 80.14 401 LEU B C 1
ATOM 7253 O O . LEU B 1 404 ? 151.693 137.972 143.891 1.00 80.14 401 LEU B O 1
ATOM 7258 N N . LEU B 1 405 ? 150.954 138.614 145.957 1.00 82.53 402 LEU B N 1
ATOM 7259 C CA . LEU B 1 405 ? 149.513 138.497 145.608 1.00 82.53 402 LEU B CA 1
ATOM 7260 C C . LEU B 1 405 ? 149.178 139.458 144.464 1.00 82.53 402 LEU B C 1
ATOM 7261 O O . LEU B 1 405 ? 148.779 138.973 143.389 1.00 82.53 402 LEU B O 1
ATOM 7266 N N . LEU B 1 406 ? 149.343 140.765 144.686 1.00 83.70 403 LEU B N 1
ATOM 7267 C CA . LEU B 1 406 ? 148.969 141.772 143.656 1.00 83.70 403 LEU B CA 1
ATOM 7268 C C . LEU B 1 406 ? 149.748 141.509 142.363 1.00 83.70 403 LEU B C 1
ATOM 7269 O O . LEU B 1 406 ? 149.153 141.658 141.279 1.00 83.70 403 LEU B O 1
ATOM 7274 N N . SER B 1 407 ? 151.027 141.140 142.475 1.00 85.89 404 SER B N 1
ATOM 7275 C CA . SER B 1 407 ? 151.841 140.820 141.273 1.00 85.89 404 SER B CA 1
ATOM 7276 C C . SER B 1 407 ? 151.321 139.534 140.625 1.00 85.89 404 SER B C 1
ATOM 7277 O O . SER B 1 407 ? 151.594 139.336 139.424 1.00 85.89 404 SER B O 1
ATOM 7280 N N . LYS B 1 408 ? 150.625 138.692 141.396 1.00 85.67 405 LYS B N 1
ATOM 7281 C CA . LYS B 1 408 ? 150.094 137.403 140.874 1.00 85.67 405 LYS B CA 1
ATOM 7282 C C . LYS B 1 408 ? 151.255 136.421 140.690 1.00 85.67 405 LYS B C 1
ATOM 7283 O O . LYS B 1 408 ? 151.026 135.334 140.128 1.00 85.67 405 LYS B O 1
ATOM 7289 N N . LYS B 1 409 ? 152.453 136.792 141.152 1.00 88.10 406 LYS B N 1
ATOM 7290 C CA . LYS B 1 409 ? 153.638 135.902 141.043 1.00 88.10 406 LYS B CA 1
ATOM 7291 C C . LYS B 1 409 ? 153.399 134.647 141.885 1.00 88.10 406 LYS B C 1
ATOM 7292 O O . LYS B 1 409 ? 153.961 133.589 141.539 1.00 88.10 406 LYS B O 1
ATOM 7298 N N . TYR B 1 410 ? 152.589 134.762 142.941 1.00 88.21 407 TYR B N 1
ATOM 7299 C CA . TYR B 1 410 ? 152.336 133.618 143.856 1.00 88.21 407 TYR B CA 1
ATOM 7300 C C . TYR B 1 410 ? 151.710 132.445 143.094 1.00 88.21 407 TYR B C 1
ATOM 7301 O O . TYR B 1 410 ? 151.920 131.294 143.512 1.00 88.21 407 TYR B O 1
ATOM 7310 N N . LYS B 1 411 ? 150.959 132.723 142.025 1.00 88.75 408 LYS B N 1
ATOM 7311 C CA . LYS B 1 411 ? 150.254 131.632 141.297 1.00 88.75 408 LYS B CA 1
ATOM 7312 C C . LYS B 1 411 ? 151.217 130.955 140.312 1.00 88.75 408 LYS B C 1
ATOM 7313 O O . LYS B 1 411 ? 150.749 130.115 139.519 1.00 88.75 408 LYS B O 1
ATOM 7319 N N . GLN B 1 412 ? 152.460 131.360 140.254 1.00 92.01 409 GLN B N 1
ATOM 7320 C CA . GLN B 1 412 ? 153.423 130.556 139.455 1.00 92.01 409 GLN B CA 1
ATOM 7321 C C . GLN B 1 412 ? 154.475 129.976 140.419 1.00 92.01 409 GLN B C 1
ATOM 7322 O O . GLN B 1 412 ? 154.650 130.534 141.511 1.00 92.01 409 GLN B O 1
ATOM 7328 N N . LEU B 1 413 ? 155.139 128.898 140.040 1.00 92.76 410 LEU B N 1
ATOM 7329 C CA . LEU B 1 413 ? 156.241 128.259 140.811 1.00 92.76 410 LEU B CA 1
ATOM 7330 C C . LEU B 1 413 ? 157.573 128.918 140.434 1.00 92.76 410 LEU B C 1
ATOM 7331 O O . LEU B 1 413 ? 157.632 129.560 139.369 1.00 92.76 410 LEU B O 1
ATOM 7336 N N . PRO B 1 414 ? 158.642 128.788 141.253 1.00 92.12 411 PRO B N 1
ATOM 7337 C CA . PRO B 1 414 ? 158.533 128.219 142.599 1.00 92.12 411 PRO B CA 1
ATOM 7338 C C . PRO B 1 414 ? 157.921 129.238 143.567 1.00 92.12 411 PRO B C 1
ATOM 7339 O O . PRO B 1 414 ? 157.871 128.962 144.752 1.00 92.12 411 PRO B O 1
ATOM 7343 N N . HIS B 1 415 ? 157.473 130.381 143.039 1.00 90.80 412 HIS B N 1
ATOM 7344 C CA . HIS B 1 415 ? 156.902 131.450 143.900 1.00 90.80 412 HIS B CA 1
ATOM 7345 C C . HIS B 1 415 ? 155.642 130.928 144.598 1.00 90.80 412 HIS B C 1
ATOM 7346 O O . HIS B 1 415 ? 155.314 131.448 145.682 1.00 90.80 412 HIS B O 1
ATOM 7353 N N . MET B 1 416 ? 154.972 129.936 144.002 1.00 89.33 413 MET B N 1
ATOM 7354 C CA . MET B 1 416 ? 153.773 129.335 144.646 1.00 89.33 413 MET B CA 1
ATOM 7355 C C . MET B 1 416 ? 154.186 128.649 145.954 1.00 89.33 413 MET B C 1
ATOM 7356 O O . MET B 1 416 ? 153.510 128.871 146.973 1.00 89.33 413 MET B O 1
ATOM 7361 N N . LEU B 1 417 ? 155.256 127.850 145.924 1.00 88.14 414 LEU B N 1
ATOM 7362 C CA . LEU B 1 417 ? 155.755 127.212 147.171 1.00 88.14 414 LEU B CA 1
ATOM 7363 C C . LEU B 1 417 ? 156.273 128.304 148.111 1.00 88.14 414 LEU B C 1
ATOM 7364 O O . LEU B 1 417 ? 156.025 128.203 149.328 1.00 88.14 414 LEU B O 1
ATOM 7369 N N . THR B 1 418 ? 156.966 129.303 147.559 1.00 86.66 415 THR B N 1
ATOM 7370 C CA . THR B 1 418 ? 157.524 130.403 148.387 1.00 86.66 415 THR B CA 1
ATOM 7371 C C . THR B 1 418 ? 156.379 131.134 149.096 1.00 86.66 415 THR B C 1
ATOM 7372 O O . THR B 1 418 ? 156.531 131.445 150.293 1.00 86.66 415 THR B O 1
ATOM 7376 N N . THR B 1 419 ? 155.316 131.437 148.348 1.00 84.42 416 THR B N 1
ATOM 7377 C CA . THR B 1 419 ? 154.153 132.148 148.930 1.00 84.42 416 THR B CA 1
ATOM 7378 C C . THR B 1 419 ? 153.539 131.267 150.018 1.00 84.42 416 THR B C 1
ATOM 7379 O O . THR B 1 419 ? 152.724 131.792 150.798 1.00 84.42 416 THR B O 1
ATOM 7383 N N . ASN B 1 420 ? 153.922 129.986 150.081 1.00 83.70 417 ASN B N 1
ATOM 7384 C CA . ASN B 1 420 ? 153.381 129.184 151.168 1.00 83.70 417 ASN B CA 1
ATOM 7385 C C . ASN B 1 420 ? 154.277 129.277 152.396 1.00 83.70 417 ASN B C 1
ATOM 7386 O O . ASN B 1 420 ? 153.799 129.427 153.522 1.00 83.70 417 ASN B O 1
ATOM 7391 N N . LEU B 1 421 ? 155.592 129.207 152.173 1.00 80.62 418 LEU B N 1
ATOM 7392 C CA . LEU B 1 421 ? 156.557 129.328 153.298 1.00 80.62 418 LEU B CA 1
ATOM 7393 C C . LEU B 1 421 ? 156.374 130.692 153.970 1.00 80.62 418 LEU B C 1
ATOM 7394 O O . LEU B 1 421 ? 156.420 130.747 155.213 1.00 80.62 418 LEU B O 1
ATOM 7399 N N . LEU B 1 422 ? 156.166 131.745 153.173 1.00 76.65 419 LEU B N 1
ATOM 7400 C CA . LEU B 1 422 ? 155.998 133.116 153.724 1.00 76.65 419 LEU B CA 1
ATOM 7401 C C . LEU B 1 422 ? 154.764 133.151 154.632 1.00 76.65 419 LEU B C 1
ATOM 7402 O O . LEU B 1 422 ? 154.851 133.745 155.724 1.00 76.65 419 LEU B O 1
ATOM 7407 N N . ILE B 1 423 ? 153.665 132.534 154.191 1.00 77.73 420 ILE B N 1
ATOM 7408 C CA . ILE B 1 423 ? 152.412 132.507 155.004 1.00 77.73 420 ILE B CA 1
ATOM 7409 C C . ILE B 1 423 ? 152.714 131.814 156.336 1.00 77.73 420 ILE B C 1
ATOM 7410 O O . ILE B 1 423 ? 152.295 132.342 157.385 1.00 77.73 420 ILE B O 1
ATOM 7415 N N . ALA B 1 424 ? 153.424 130.683 156.288 1.00 74.49 421 ALA B N 1
ATOM 7416 C CA . ALA B 1 424 ? 153.763 129.938 157.522 1.00 74.49 421 ALA B CA 1
ATOM 7417 C C . ALA B 1 424 ? 154.593 130.838 158.441 1.00 74.49 421 ALA B C 1
ATOM 7418 O O . ALA B 1 424 ? 154.289 130.891 159.648 1.00 74.49 421 ALA B O 1
ATOM 7420 N N . GLN B 1 425 ? 155.589 131.531 157.882 1.00 72.01 422 GLN B N 1
ATOM 7421 C CA . GLN B 1 425 ? 156.455 132.433 158.688 1.00 72.01 422 GLN B CA 1
ATOM 7422 C C . GLN B 1 425 ? 155.588 133.527 159.319 1.00 72.01 422 GLN B C 1
ATOM 7423 O O . GLN B 1 425 ? 155.833 133.869 160.491 1.00 72.01 422 GLN B O 1
ATOM 7429 N N . SER B 1 426 ? 154.612 134.047 158.568 1.00 71.17 423 SER B N 1
ATOM 7430 C CA . SER B 1 426 ? 153.741 135.138 159.080 1.00 71.17 423 SER B CA 1
ATOM 7431 C C . SER B 1 426 ? 152.960 134.656 160.306 1.00 71.17 423 SER B C 1
ATOM 7432 O O . SER B 1 426 ? 152.920 135.396 161.308 1.00 71.17 423 SER B O 1
ATOM 7435 N N . ILE B 1 427 ? 152.368 133.460 160.226 1.00 73.91 424 ILE B N 1
ATOM 7436 C CA . ILE B 1 427 ? 151.597 132.895 161.374 1.00 73.91 424 ILE B CA 1
ATOM 7437 C C . ILE B 1 427 ? 152.490 132.933 162.613 1.00 73.91 424 ILE B C 1
ATOM 7438 O O . ILE B 1 427 ? 152.076 133.537 163.621 1.00 73.91 424 ILE B O 1
ATOM 7443 N N . VAL B 1 428 ? 153.666 132.307 162.536 1.00 72.48 425 VAL B N 1
ATOM 7444 C CA . VAL B 1 428 ? 154.604 132.298 163.646 1.00 72.48 425 VAL B CA 1
ATOM 7445 C C . VAL B 1 428 ? 154.678 133.657 164.318 1.00 72.48 425 VAL B C 1
ATOM 7446 O O . VAL B 1 428 ? 154.465 133.767 165.524 1.00 72.48 425 VAL B O 1
ATOM 7450 N N . CYS B 1 429 ? 154.941 134.716 163.559 1.00 69.36 426 CYS B N 1
ATOM 7451 C CA . CYS B 1 429 ? 155.205 136.015 164.176 1.00 69.36 426 CYS B CA 1
ATOM 7452 C C . CYS B 1 429 ? 154.008 136.510 164.973 1.00 69.36 426 CYS B C 1
ATOM 7453 O O . CYS B 1 429 ? 154.163 137.279 165.917 1.00 69.36 426 CYS B O 1
ATOM 7456 N N . ALA B 1 430 ? 152.813 136.052 164.596 1.00 74.34 427 ALA B N 1
ATOM 7457 C CA . ALA B 1 430 ? 151.597 136.425 165.355 1.00 74.34 427 ALA B CA 1
ATOM 7458 C C . ALA B 1 430 ? 151.540 135.594 166.640 1.00 74.34 427 ALA B C 1
ATOM 7459 O O . ALA B 1 430 ? 151.350 136.189 167.717 1.00 74.34 427 ALA B O 1
ATOM 7461 N N . GLY B 1 431 ? 151.722 134.276 166.524 1.00 78.33 428 GLY B N 1
ATOM 7462 C CA . GLY B 1 431 ? 151.659 133.386 167.701 1.00 78.33 428 GLY B CA 1
ATOM 7463 C C . GLY B 1 431 ? 152.697 133.753 168.746 1.00 78.33 428 GLY B C 1
ATOM 7464 O O . GLY B 1 431 ? 152.359 133.727 169.943 1.00 78.33 428 GLY B O 1
ATOM 7465 N N . MET B 1 432 ? 153.919 134.080 168.312 1.00 76.26 429 MET B N 1
ATOM 7466 C CA . MET B 1 432 ? 155.002 134.468 169.257 1.00 76.26 429 MET B CA 1
ATOM 7467 C C . MET B 1 432 ? 154.602 135.755 169.984 1.00 76.26 429 MET B C 1
ATOM 7468 O O . MET B 1 432 ? 154.729 135.799 171.223 1.00 76.26 429 MET B O 1
ATOM 7473 N N . MET B 1 433 ? 154.140 136.761 169.235 1.00 76.44 430 MET B N 1
ATOM 7474 C CA . MET B 1 433 ? 153.794 138.074 169.841 1.00 76.44 430 MET B CA 1
ATOM 7475 C C . MET B 1 433 ? 152.594 137.915 170.782 1.00 76.44 430 MET B C 1
ATOM 7476 O O . MET B 1 433 ? 152.305 138.873 171.522 1.00 76.44 430 MET B O 1
ATOM 7481 N N . ILE B 1 434 ? 151.938 136.762 170.788 1.00 82.25 431 ILE B N 1
ATOM 7482 C CA . ILE B 1 434 ? 150.859 136.547 171.747 1.00 82.25 431 ILE B CA 1
ATOM 7483 C C . ILE B 1 434 ? 151.281 135.461 172.732 1.00 82.25 431 ILE B C 1
ATOM 7484 O O . ILE B 1 434 ? 150.797 135.417 173.861 1.00 82.25 431 ILE B O 1
ATOM 7489 N N . TRP B 1 435 ? 152.192 134.588 172.319 1.00 86.30 432 TRP B N 1
ATOM 7490 C CA . TRP B 1 435 ? 152.715 133.572 173.270 1.00 86.30 432 TRP B CA 1
ATOM 7491 C C . TRP B 1 435 ? 153.326 134.301 174.467 1.00 86.30 432 TRP B C 1
ATOM 7492 O O . TRP B 1 435 ? 153.120 133.842 175.605 1.00 86.30 432 TRP B O 1
ATOM 7503 N N . ASN B 1 436 ? 154.044 135.397 174.209 1.00 83.73 433 ASN B N 1
ATOM 7504 C CA . ASN B 1 436 ? 154.634 136.204 175.310 1.00 83.73 433 ASN B CA 1
ATOM 7505 C C . ASN B 1 436 ? 153.492 136.777 176.153 1.00 83.73 433 ASN B C 1
ATOM 7506 O O . ASN B 1 436 ? 153.740 137.130 177.322 1.00 83.73 433 ASN B O 1
ATOM 7511 N N . PHE B 1 437 ? 152.291 136.862 175.575 1.00 87.38 434 PHE B N 1
ATOM 7512 C CA . PHE B 1 437 ? 151.122 137.413 176.305 1.00 87.38 434 PHE B CA 1
ATOM 7513 C C . PHE B 1 437 ? 150.280 136.256 176.849 1.00 87.38 434 PHE B C 1
ATOM 7514 O O . PHE B 1 437 ? 149.238 136.518 177.481 1.00 87.38 434 PHE B O 1
ATOM 7522 N N . VAL B 1 438 ? 150.719 135.024 176.617 1.00 91.09 435 VAL B N 1
ATOM 7523 C CA . VAL B 1 438 ? 149.965 133.864 177.071 1.00 91.09 435 VAL B CA 1
ATOM 7524 C C . VAL B 1 438 ? 150.816 132.945 177.941 1.00 91.09 435 VAL B C 1
ATOM 7525 O O . VAL B 1 438 ? 150.286 132.157 178.722 1.00 91.09 435 VAL B O 1
ATOM 7529 N N . LYS B 1 439 ? 152.135 133.044 177.809 1.00 90.08 436 LYS B N 1
ATOM 7530 C CA . LYS B 1 439 ? 153.038 132.156 178.590 1.00 90.08 436 LYS B CA 1
ATOM 7531 C C . LYS B 1 439 ? 152.672 132.271 180.072 1.00 90.08 436 LYS B C 1
ATOM 7532 O O . LYS B 1 439 ? 152.502 133.411 180.548 1.00 90.08 436 LYS B O 1
ATOM 7538 N N . GLU B 1 440 ? 152.547 131.135 180.763 1.00 95.30 437 GLU B N 1
ATOM 7539 C CA . GLU B 1 440 ? 152.146 131.137 182.196 1.00 95.30 437 GLU B CA 1
ATOM 7540 C C . GLU B 1 440 ? 150.792 131.844 182.334 1.00 95.30 437 GLU B C 1
ATOM 7541 O O . GLU B 1 440 ? 150.645 132.651 183.273 1.00 95.30 437 GLU B O 1
ATOM 7543 N N . LYS B 1 441 ? 149.847 131.548 181.435 1.00 98.96 438 LYS B N 1
ATOM 7544 C CA . LYS B 1 441 ? 148.492 132.159 181.513 1.00 98.96 438 LYS B CA 1
ATOM 7545 C C . LYS B 1 441 ? 147.509 131.359 180.652 1.00 98.96 438 LYS B C 1
ATOM 7546 O O . LYS B 1 441 ? 147.930 130.861 179.590 1.00 98.96 438 LYS B O 1
ATOM 7548 N N . ASN B 1 442 ? 146.249 131.254 181.089 1.00 99.60 439 ASN B N 1
ATOM 7549 C CA . ASN B 1 442 ? 145.208 130.532 180.307 1.00 99.60 439 ASN B CA 1
ATOM 7550 C C . ASN B 1 442 ? 145.804 129.252 179.713 1.00 99.60 439 ASN B C 1
ATOM 7551 O O . ASN B 1 442 ? 145.867 129.155 178.473 1.00 99.60 439 ASN B O 1
ATOM 7553 N N . PHE B 1 443 ? 146.213 128.309 180.567 1.00 99.86 440 PHE B N 1
ATOM 7554 C CA . PHE B 1 443 ? 146.821 127.039 180.090 1.00 99.86 440 PHE B CA 1
ATOM 7555 C C . PHE B 1 443 ? 146.033 126.510 178.886 1.00 99.86 440 PHE B C 1
ATOM 7556 O O . PHE B 1 443 ? 146.660 126.092 177.893 1.00 99.86 440 PHE B O 1
ATOM 7558 N N . VAL B 1 444 ? 144.701 126.529 178.976 1.00 96.88 441 VAL B N 1
ATOM 7559 C CA . VAL B 1 444 ? 143.844 126.044 177.854 1.00 96.88 441 VAL B CA 1
ATOM 7560 C C . VAL B 1 444 ? 144.085 126.937 176.633 1.00 96.88 441 VAL B C 1
ATOM 7561 O O . VAL B 1 444 ? 144.599 126.426 175.624 1.00 96.88 441 VAL B O 1
ATOM 7563 N N . GLY B 1 445 ? 143.729 128.221 176.729 1.00 96.24 442 GLY B N 1
ATOM 7564 C CA . GLY B 1 445 ? 143.896 129.131 175.609 1.00 96.24 442 GLY B CA 1
ATOM 7565 C C . GLY B 1 445 ? 145.346 129.352 175.246 1.00 96.24 442 GLY B C 1
ATOM 7566 O O . GLY B 1 445 ? 145.651 130.127 174.341 1.00 96.24 442 GLY B O 1
ATOM 7567 N N . GLN B 1 446 ? 146.231 128.633 175.927 1.00 94.23 443 GLN B N 1
ATOM 7568 C CA . GLN B 1 446 ? 147.642 128.703 175.580 1.00 94.23 443 GLN B CA 1
ATOM 7569 C C . GLN B 1 446 ? 148.012 127.399 174.878 1.00 94.23 443 GLN B C 1
ATOM 7570 O O . GLN B 1 446 ? 149.136 127.247 174.398 1.00 94.23 443 GLN B O 1
ATOM 7576 N N . ILE B 1 447 ? 147.066 126.463 174.795 1.00 94.13 444 ILE B N 1
ATOM 7577 C CA . ILE B 1 447 ? 147.311 125.233 174.045 1.00 94.13 444 ILE B CA 1
ATOM 7578 C C . ILE B 1 447 ? 147.108 125.496 172.561 1.00 94.13 444 ILE B C 1
ATOM 7579 O O . ILE B 1 447 ? 147.706 124.840 171.712 1.00 94.13 444 ILE B O 1
ATOM 7584 N N . LEU B 1 448 ? 146.276 126.475 172.230 1.00 90.14 445 LEU B N 1
ATOM 7585 C CA . LEU B 1 448 ? 146.083 126.845 170.841 1.00 90.14 445 LEU B CA 1
ATOM 7586 C C . LEU B 1 448 ? 147.194 127.767 170.360 1.00 90.14 445 LEU B C 1
ATOM 7587 O O . LEU B 1 448 ? 147.772 127.546 169.293 1.00 90.14 445 LEU B O 1
ATOM 7589 N N . VAL B 1 449 ? 147.458 128.839 171.110 1.00 88.35 446 VAL B N 1
ATOM 7590 C CA . VAL B 1 449 ? 148.483 129.825 170.652 1.00 88.35 446 VAL B CA 1
ATOM 7591 C C . VAL B 1 449 ? 149.792 129.068 170.414 1.00 88.35 446 VAL B C 1
ATOM 7592 O O . VAL B 1 449 ? 150.439 129.318 169.380 1.00 88.35 446 VAL B O 1
ATOM 7596 N N . PHE B 1 450 ? 150.152 128.169 171.333 1.00 88.36 447 PHE B N 1
ATOM 7597 C CA . PHE B 1 450 ? 151.384 127.354 171.171 1.00 88.36 447 PHE B CA 1
ATOM 7598 C C . PHE B 1 450 ? 151.220 126.422 169.965 1.00 88.36 447 PHE B C 1
ATOM 7599 O O . PHE B 1 450 ? 152.194 126.242 169.209 1.00 88.36 447 PHE B O 1
ATOM 7607 N N . VAL B 1 451 ? 150.027 125.843 169.800 1.00 88.90 448 VAL B N 1
ATOM 7608 C CA . VAL B 1 451 ? 149.781 124.892 168.674 1.00 88.90 448 VAL B CA 1
ATOM 7609 C C . VAL B 1 451 ? 149.883 125.655 167.348 1.00 88.90 448 VAL B C 1
ATOM 7610 O O . VAL B 1 451 ? 150.645 125.206 166.469 1.00 88.90 448 VAL B O 1
ATOM 7614 N N . LEU B 1 452 ? 149.154 126.769 167.222 1.00 87.01 449 LEU B N 1
ATOM 7615 C CA . LEU B 1 452 ? 149.218 127.589 165.983 1.00 87.01 449 LEU B CA 1
ATOM 7616 C C . LEU B 1 452 ? 150.633 128.155 165.856 1.00 87.01 449 LEU B C 1
ATOM 7617 O O . LEU B 1 452 ? 150.952 128.697 164.782 1.00 87.01 449 LEU B O 1
ATOM 7622 N N . LEU B 1 453 ? 151.437 128.039 166.915 1.00 85.33 450 LEU B N 1
ATOM 7623 C CA . LEU B 1 453 ? 152.812 128.503 166.862 1.00 85.33 450 LEU B CA 1
ATOM 7624 C C . LEU B 1 453 ? 153.736 127.427 166.325 1.00 85.33 450 LEU B C 1
ATOM 7625 O O . LEU B 1 453 ? 154.766 127.735 165.727 1.00 85.33 450 LEU B O 1
ATOM 7630 N N . TYR B 1 454 ? 153.402 126.160 166.528 1.00 86.99 451 TYR B N 1
ATOM 7631 C CA . TYR B 1 454 ? 154.328 125.099 166.166 1.00 86.99 451 TYR B CA 1
ATOM 7632 C C . TYR B 1 454 ? 153.888 124.246 164.986 1.00 86.99 451 TYR B C 1
ATOM 7633 O O . TYR B 1 454 ? 154.712 123.528 164.418 1.00 86.99 451 TYR B O 1
ATOM 7642 N N . SER B 1 455 ? 152.630 124.302 164.591 1.00 86.53 452 SER B N 1
ATOM 7643 C CA . SER B 1 455 ? 152.275 123.775 163.289 1.00 86.53 452 SER B CA 1
ATOM 7644 C C . SER B 1 455 ? 152.867 124.636 162.195 1.00 86.53 452 SER B C 1
ATOM 7645 O O . SER B 1 455 ? 153.543 124.136 161.294 1.00 86.53 452 SER B O 1
ATOM 7648 N N . SER B 1 456 ? 152.615 125.939 162.263 1.00 82.93 453 SER B N 1
ATOM 7649 C CA . SER B 1 456 ? 153.244 126.882 161.355 1.00 82.93 453 SER B CA 1
ATOM 7650 C C . SER B 1 456 ? 154.753 126.784 161.399 1.00 82.93 453 SER B C 1
ATOM 7651 O O . SER B 1 456 ? 155.404 126.782 160.352 1.00 82.93 453 SER B O 1
ATOM 7654 N N . LEU B 1 457 ? 155.330 126.683 162.590 1.00 84.54 454 LEU B N 1
ATOM 7655 C CA . LEU B 1 457 ? 156.779 126.669 162.674 1.00 84.54 454 LEU B CA 1
ATOM 7656 C C . LEU B 1 457 ? 157.367 125.376 162.125 1.00 84.54 454 LEU B C 1
ATOM 7657 O O . LEU B 1 457 ? 158.460 125.381 161.560 1.00 84.54 454 LEU B O 1
ATOM 7662 N N . TYR B 1 458 ? 156.678 124.250 162.285 1.00 90.35 455 TYR B N 1
ATOM 7663 C CA . TYR B 1 458 ? 157.127 123.056 161.578 1.00 90.35 455 TYR B CA 1
ATOM 7664 C C . TYR B 1 458 ? 156.838 123.182 160.093 1.00 90.35 455 TYR B C 1
ATOM 7665 O O . TYR B 1 458 ? 157.565 122.638 159.264 1.00 90.35 455 TYR B O 1
ATOM 7674 N N . SER B 1 459 ? 155.777 123.904 159.749 1.00 88.07 456 SER B N 1
ATOM 7675 C CA . SER B 1 459 ? 155.469 124.187 158.357 1.00 88.07 456 SER B CA 1
ATOM 7676 C C . SER B 1 459 ? 156.583 124.991 157.709 1.00 88.07 456 SER B C 1
ATOM 7677 O O . SER B 1 459 ? 156.982 124.702 156.581 1.00 88.07 456 SER B O 1
ATOM 7680 N N . THR B 1 460 ? 157.113 125.999 158.406 1.00 84.51 457 THR B N 1
ATOM 7681 C CA . THR B 1 460 ? 158.233 126.731 157.825 1.00 84.51 457 THR B CA 1
ATOM 7682 C C . THR B 1 460 ? 159.463 125.843 157.719 1.00 84.51 457 THR B C 1
ATOM 7683 O O . THR B 1 460 ? 160.256 125.986 156.787 1.00 84.51 457 THR B O 1
ATOM 7687 N N . TYR B 1 461 ? 159.648 124.915 158.661 1.00 88.65 458 TYR B N 1
ATOM 7688 C CA . TYR B 1 461 ? 160.783 124.005 158.550 1.00 88.65 458 TYR B CA 1
ATOM 7689 C C . TYR B 1 461 ? 160.586 123.043 157.394 1.00 88.65 458 TYR B C 1
ATOM 7690 O O . TYR B 1 461 ? 161.542 122.671 156.720 1.00 88.65 458 TYR B O 1
ATOM 7699 N N . LEU B 1 462 ? 159.353 122.614 157.162 1.00 91.43 459 LEU B N 1
ATOM 7700 C CA . LEU B 1 462 ? 159.115 121.651 156.098 1.00 91.43 459 LEU B CA 1
ATOM 7701 C C . LEU B 1 462 ? 159.025 122.343 154.749 1.00 91.43 459 LEU B C 1
ATOM 7702 O O . LEU B 1 462 ? 159.483 121.804 153.744 1.00 91.43 459 LEU B O 1
ATOM 7707 N N . TRP B 1 463 ? 158.440 123.535 154.710 1.00 90.11 460 TRP B N 1
ATOM 7708 C CA . TRP B 1 463 ? 158.363 124.265 153.462 1.00 90.11 460 TRP B CA 1
ATOM 7709 C C . TRP B 1 463 ? 159.738 124.607 152.914 1.00 90.11 460 TRP B C 1
ATOM 7710 O O . TRP B 1 463 ? 159.903 124.632 151.696 1.00 90.11 460 TRP B O 1
ATOM 7721 N N . THR B 1 464 ? 160.725 124.867 153.773 1.00 90.80 461 THR B N 1
ATOM 7722 C CA . THR B 1 464 ? 162.087 125.063 153.289 1.00 90.80 461 THR B CA 1
ATOM 7723 C C . THR B 1 464 ? 162.576 123.857 152.503 1.00 90.80 461 THR B C 1
ATOM 7724 O O . THR B 1 464 ? 163.214 124.009 151.458 1.00 90.80 461 THR B O 1
ATOM 7728 N N . GLY B 1 465 ? 162.297 122.652 152.991 1.00 94.33 462 GLY B N 1
ATOM 7729 C CA . GLY B 1 465 ? 162.730 121.463 152.283 1.00 94.33 462 GLY B CA 1
ATOM 7730 C C . GLY B 1 465 ? 161.948 121.223 151.011 1.00 94.33 462 GLY B C 1
ATOM 7731 O O . GLY B 1 465 ? 162.536 121.002 149.956 1.00 94.33 462 GLY B O 1
ATOM 7732 N N . LEU B 1 466 ? 160.617 121.270 151.091 1.00 93.99 463 LEU B N 1
ATOM 7733 C CA . LEU B 1 466 ? 159.774 121.169 149.898 1.00 93.99 463 LEU B CA 1
ATOM 7734 C C . LEU B 1 466 ? 160.217 122.134 148.801 1.00 93.99 463 LEU B C 1
ATOM 7735 O O . LEU B 1 466 ? 160.244 121.769 147.625 1.00 93.99 463 LEU B O 1
ATOM 7740 N N . LEU B 1 467 ? 160.563 123.373 149.167 1.00 95.33 464 LEU B N 1
ATOM 7741 C CA . LEU B 1 467 ? 160.949 124.379 148.179 1.00 95.33 464 LEU B CA 1
ATOM 7742 C C . LEU B 1 467 ? 162.189 123.957 147.405 1.00 95.33 464 LEU B C 1
ATOM 7743 O O . LEU B 1 467 ? 162.242 124.106 146.181 1.00 95.33 464 LEU B O 1
ATOM 7748 N N . ALA B 1 468 ? 163.196 123.430 148.099 1.00 98.34 465 ALA B N 1
ATOM 7749 C CA . ALA B 1 468 ? 164.419 123.020 147.427 1.00 98.34 465 ALA B CA 1
ATOM 7750 C C . ALA B 1 468 ? 164.205 121.810 146.533 1.00 98.34 465 ALA B C 1
ATOM 7751 O O . ALA B 1 468 ? 165.112 121.432 145.793 1.00 98.34 465 ALA B O 1
ATOM 7753 N N . ILE B 1 469 ? 163.020 121.198 146.637 1.00 100.47 466 ILE B N 1
ATOM 7754 C CA . ILE B 1 469 ? 162.677 120.030 145.775 1.00 100.47 466 ILE B CA 1
ATOM 7755 C C . ILE B 1 469 ? 162.233 120.570 144.415 1.00 100.47 466 ILE B C 1
ATOM 7756 O O . ILE B 1 469 ? 162.794 120.136 143.396 1.00 100.47 466 ILE B O 1
ATOM 7761 N N . SER B 1 470 ? 161.265 121.493 144.415 1.00 100.62 467 SER B N 1
ATOM 7762 C CA . SER B 1 470 ? 160.770 122.088 143.147 1.00 100.62 467 SER B CA 1
ATOM 7763 C C . SER B 1 470 ? 161.935 122.755 142.412 1.00 100.62 467 SER B C 1
ATOM 7764 O O . SER B 1 470 ? 162.001 122.625 141.175 1.00 100.62 467 SER B O 1
ATOM 7767 N N . LEU B 1 471 ? 162.821 123.433 143.146 1.00 99.20 468 LEU B N 1
ATOM 7768 C CA . LEU B 1 471 ? 164.025 124.022 142.503 1.00 99.20 468 LEU B CA 1
ATOM 7769 C C . LEU B 1 471 ? 164.779 122.881 141.816 1.00 99.20 468 LEU B C 1
ATOM 7770 O O . LEU B 1 471 ? 165.256 123.086 140.684 1.00 99.20 468 LEU B O 1
ATOM 7775 N N . PHE B 1 472 ? 164.870 121.723 142.478 1.00 106.71 469 PHE B N 1
ATOM 7776 C CA . PHE B 1 472 ? 165.516 120.536 141.860 1.00 106.71 469 PHE B CA 1
ATOM 7777 C C . PHE B 1 472 ? 164.636 120.022 140.718 1.00 106.71 469 PHE B C 1
ATOM 7778 O O . PHE B 1 472 ? 165.181 119.656 139.659 1.00 106.71 469 PHE B O 1
ATOM 7786 N N . LEU B 1 473 ? 163.316 120.001 140.930 1.00 109.02 470 LEU B N 1
ATOM 7787 C CA . LEU B 1 473 ? 162.370 119.513 139.889 1.00 109.02 470 LEU B CA 1
ATOM 7788 C C . LEU B 1 473 ? 162.454 120.428 138.665 1.00 109.02 470 LEU B C 1
ATOM 7789 O O . LEU B 1 473 ? 162.168 119.950 137.553 1.00 109.02 470 LEU B O 1
ATOM 7794 N N . LEU B 1 474 ? 162.827 121.694 138.871 1.00 111.17 471 LEU B N 1
ATOM 7795 C CA . LEU B 1 474 ? 162.941 122.660 137.747 1.00 111.17 471 LEU B CA 1
ATOM 7796 C C . LEU B 1 474 ? 163.916 122.091 136.711 1.00 111.17 471 LEU B C 1
ATOM 7797 O O . LEU B 1 474 ? 163.639 122.233 135.504 1.00 111.17 471 LEU B O 1
ATOM 7802 N N . LYS B 1 475 ? 165.003 121.463 137.170 1.00 112.17 472 LYS B N 1
ATOM 7803 C CA . LYS B 1 475 ? 165.954 120.817 136.228 1.00 112.17 472 LYS B CA 1
ATOM 7804 C C . LYS B 1 475 ? 165.169 119.822 135.369 1.00 112.17 472 LYS B C 1
ATOM 7805 O O . LYS B 1 475 ? 165.369 119.821 134.138 1.00 112.17 472 LYS B O 1
ATOM 7807 N N . LYS B 1 476 ? 164.304 119.020 135.996 1.00 114.51 473 LYS B N 1
ATOM 7808 C CA . LYS B 1 476 ? 163.444 118.078 135.232 1.00 114.51 473 LYS B CA 1
ATOM 7809 C C . LYS B 1 476 ? 162.182 118.826 134.792 1.00 114.51 473 LYS B C 1
ATOM 7810 O O . LYS B 1 476 ? 161.093 118.489 135.295 1.00 114.51 473 LYS B O 1
ATOM 7812 N N . ARG B 1 477 ? 162.329 119.805 133.895 1.00 117.82 474 ARG B N 1
ATOM 7813 C CA . ARG B 1 477 ? 161.167 120.627 133.461 1.00 117.82 474 ARG B CA 1
ATOM 7814 C C . ARG B 1 477 ? 160.091 119.711 132.869 1.00 117.82 474 ARG B C 1
ATOM 7815 O O . ARG B 1 477 ? 158.916 119.852 133.262 1.00 117.82 474 ARG B O 1
ATOM 7817 N N . GLU B 1 478 ? 160.484 118.805 131.970 1.00 119.72 475 GLU B N 1
ATOM 7818 C CA . GLU B 1 478 ? 159.517 117.853 131.360 1.00 119.72 475 GLU B CA 1
ATOM 7819 C C . GLU B 1 478 ? 158.669 117.233 132.474 1.00 119.72 475 GLU B C 1
ATOM 7820 O O . GLU B 1 478 ? 157.462 117.022 132.249 1.00 119.72 475 GLU B O 1
ATOM 7822 N N . ARG B 1 479 ? 159.283 116.964 133.630 1.00 119.39 476 ARG B N 1
ATOM 7823 C CA . ARG B 1 479 ? 158.546 116.367 134.777 1.00 119.39 476 ARG B CA 1
ATOM 7824 C C . ARG B 1 479 ? 157.704 117.452 135.454 1.00 119.39 476 ARG B C 1
ATOM 7825 O O . ARG B 1 479 ? 158.281 118.262 136.206 1.00 119.39 476 ARG B O 1
ATOM 7827 N N . VAL B 1 480 ? 156.394 117.460 135.195 1.00 118.07 477 VAL B N 1
ATOM 7828 C CA . VAL B 1 480 ? 155.485 118.463 135.825 1.00 118.07 477 VAL B CA 1
ATOM 7829 C C . VAL B 1 480 ? 155.525 118.271 137.344 1.00 118.07 477 VAL B C 1
ATOM 7830 O O . VAL B 1 480 ? 155.406 117.114 137.794 1.00 118.07 477 VAL B O 1
ATOM 7832 N N . GLN B 1 481 ? 155.703 119.362 138.096 1.00 116.74 478 GLN B N 1
ATOM 7833 C CA . GLN B 1 481 ? 155.772 119.278 139.581 1.00 116.74 478 GLN B CA 1
ATOM 7834 C C . GLN B 1 481 ? 154.396 118.882 140.128 1.00 116.74 478 GLN B C 1
ATOM 7835 O O . GLN B 1 481 ? 153.426 118.880 139.345 1.00 116.74 478 GLN B O 1
ATOM 7837 N N . ILE B 1 482 ? 154.323 118.568 141.425 1.00 114.62 479 ILE B N 1
ATOM 7838 C CA . ILE B 1 482 ? 153.031 118.154 142.049 1.00 114.62 479 ILE B CA 1
ATOM 7839 C C . ILE B 1 482 ? 152.770 119.033 143.275 1.00 114.62 479 ILE B C 1
ATOM 7840 O O . ILE B 1 482 ? 152.905 118.525 144.406 1.00 114.62 479 ILE B O 1
ATOM 7842 N N . PRO B 1 483 ? 152.393 120.320 143.108 1.00 115.89 480 PRO B N 1
ATOM 7843 C CA . PRO B 1 483 ? 152.062 121.177 144.247 1.00 115.89 480 PRO B CA 1
ATOM 7844 C C . PRO B 1 483 ? 150.950 120.510 145.067 1.00 115.89 480 PRO B C 1
ATOM 7845 O O . PRO B 1 483 ? 151.023 120.541 146.279 1.00 115.89 480 PRO B O 1
ATOM 7849 N N . VAL B 1 484 ? 149.963 119.917 144.389 1.00 111.76 481 VAL B N 1
ATOM 7850 C CA . VAL B 1 484 ? 148.880 119.184 145.108 1.00 111.76 481 VAL B CA 1
ATOM 7851 C C . VAL B 1 484 ? 149.524 118.041 145.898 1.00 111.76 481 VAL B C 1
ATOM 7852 O O . VAL B 1 484 ? 150.389 117.347 145.328 1.00 111.76 481 VAL B O 1
ATOM 7854 N N . GLY B 1 485 ? 149.123 117.862 147.160 1.00 104.98 482 GLY B N 1
ATOM 7855 C CA . GLY B 1 485 ? 149.713 116.807 148.008 1.00 104.98 482 GLY B CA 1
ATOM 7856 C C . GLY B 1 485 ? 150.940 117.313 148.746 1.00 104.98 482 GLY B C 1
ATOM 7857 O O . GLY B 1 485 ? 151.371 116.639 149.703 1.00 104.98 482 GLY B O 1
ATOM 7858 N N . ILE B 1 486 ? 151.465 118.448 148.317 1.00 100.78 483 ILE B N 1
ATOM 7859 C CA . ILE B 1 486 ? 152.590 119.028 149.004 1.00 100.78 483 ILE B CA 1
ATOM 7860 C C . ILE B 1 486 ? 152.271 120.463 149.428 1.00 100.78 483 ILE B C 1
ATOM 7861 O O . ILE B 1 486 ? 152.875 120.981 150.363 1.00 100.78 483 ILE B O 1
ATOM 7866 N N . ILE B 1 487 ? 151.323 121.099 148.748 1.00 99.90 484 ILE B N 1
ATOM 7867 C CA . ILE B 1 487 ? 150.923 122.506 149.050 1.00 99.90 484 ILE B CA 1
ATOM 7868 C C . ILE B 1 487 ? 150.291 122.564 150.446 1.00 99.90 484 ILE B C 1
ATOM 7869 O O . ILE B 1 487 ? 150.508 123.567 151.150 1.00 99.90 484 ILE B O 1
ATOM 7871 N N . ILE B 1 488 ? 149.520 121.538 150.815 1.00 100.64 485 ILE B N 1
ATOM 7872 C CA . ILE B 1 488 ? 148.841 121.523 152.146 1.00 100.64 485 ILE B CA 1
ATOM 7873 C C . ILE B 1 488 ? 148.999 120.135 152.775 1.00 100.64 485 ILE B C 1
ATOM 7874 O O . ILE B 1 488 ? 149.321 120.068 153.977 1.00 100.64 485 ILE B O 1
ATOM 7879 N N . ILE B 1 489 ? 148.792 119.075 151.988 1.00 101.04 486 ILE B N 1
ATOM 7880 C CA . ILE B 1 489 ? 148.857 117.689 152.540 1.00 101.04 486 ILE B CA 1
ATOM 7881 C C . ILE B 1 489 ? 150.186 117.528 153.285 1.00 101.04 486 ILE B C 1
ATOM 7882 O O . ILE B 1 489 ? 150.167 117.008 154.417 1.00 101.04 486 ILE B O 1
ATOM 7887 N N . SER B 1 490 ? 151.289 117.967 152.672 1.00 98.66 487 SER B N 1
ATOM 7888 C CA . SER B 1 490 ? 152.611 117.899 153.345 1.00 98.66 487 SER B CA 1
ATOM 7889 C C . SER B 1 490 ? 153.007 119.293 153.837 1.00 98.66 487 SER B C 1
ATOM 7890 O O . SER B 1 490 ? 153.569 119.386 154.943 1.00 98.66 487 SER B O 1
ATOM 7893 N N . GLY B 1 491 ? 152.694 120.335 153.061 1.00 96.84 488 GLY B N 1
ATOM 7894 C CA . GLY B 1 491 ? 153.113 121.702 153.426 1.00 96.84 488 GLY B CA 1
ATOM 7895 C C . GLY B 1 491 ? 152.743 122.055 154.857 1.00 96.84 488 GLY B C 1
ATOM 7896 O O . GLY B 1 491 ? 153.614 122.587 155.573 1.00 96.84 488 GLY B O 1
ATOM 7897 N N . TRP B 1 492 ? 151.501 121.772 155.257 1.00 97.89 489 TRP B N 1
ATOM 7898 C CA . TRP B 1 492 ? 151.045 122.087 156.639 1.00 97.89 489 TRP B CA 1
ATOM 7899 C C . TRP B 1 492 ? 150.456 120.836 157.299 1.00 97.89 489 TRP B C 1
ATOM 7900 O O . TRP B 1 492 ? 150.462 120.772 158.543 1.00 97.89 489 TRP B O 1
ATOM 7911 N N . GLY B 1 493 ? 149.973 119.883 156.497 1.00 96.81 490 GLY B N 1
ATOM 7912 C CA . GLY B 1 493 ? 149.364 118.657 157.049 1.00 96.81 490 GLY B CA 1
ATOM 7913 C C . GLY B 1 493 ? 150.355 117.882 157.900 1.00 96.81 490 GLY B C 1
ATOM 7914 O O . GLY B 1 493 ? 149.998 117.522 159.038 1.00 96.81 490 GLY B O 1
ATOM 7915 N N . ILE B 1 494 ? 151.563 117.648 157.377 1.00 95.81 491 ILE B N 1
ATOM 7916 C CA . ILE B 1 494 ? 152.621 116.939 158.157 1.00 95.81 491 ILE B CA 1
ATOM 7917 C C . ILE B 1 494 ? 152.961 117.768 159.403 1.00 95.81 491 ILE B C 1
ATOM 7918 O O . ILE B 1 494 ? 152.900 117.211 160.516 1.00 95.81 491 ILE B O 1
ATOM 7923 N N . PRO B 1 495 ? 153.301 119.070 159.271 1.00 94.59 492 PRO B N 1
ATOM 7924 C CA . PRO B 1 495 ? 153.600 119.912 160.430 1.00 94.59 492 PRO B CA 1
ATOM 7925 C C . PRO B 1 495 ? 152.456 119.892 161.452 1.00 94.59 492 PRO B C 1
ATOM 7926 O O . PRO B 1 495 ? 152.729 119.728 162.626 1.00 94.59 492 PRO B O 1
ATOM 7930 N N . ALA B 1 496 ? 151.214 120.047 160.982 1.00 94.29 493 ALA B N 1
ATOM 7931 C CA . ALA B 1 496 ? 150.046 120.058 161.891 1.00 94.29 493 ALA B CA 1
ATOM 7932 C C . ALA B 1 496 ? 149.963 118.718 162.628 1.00 94.29 493 ALA B C 1
ATOM 7933 O O . ALA B 1 496 ? 149.722 118.729 163.851 1.00 94.29 493 ALA B O 1
ATOM 7935 N N . LEU B 1 497 ? 150.178 117.608 161.916 1.00 94.69 494 LEU B N 1
ATOM 7936 C CA . LEU B 1 497 ? 150.110 116.264 162.552 1.00 94.69 494 LEU B CA 1
ATOM 7937 C C . LEU B 1 497 ? 151.223 116.151 163.601 1.00 94.69 494 LEU B C 1
ATOM 7938 O O . LEU B 1 497 ? 150.972 115.546 164.662 1.00 94.69 494 LEU B O 1
ATOM 7943 N N . LEU B 1 498 ? 152.398 116.724 163.319 1.00 94.19 495 LEU B N 1
ATOM 7944 C CA . LEU B 1 498 ? 153.551 116.629 164.255 1.00 94.19 495 LEU B CA 1
ATOM 7945 C C . LEU B 1 498 ? 153.184 117.294 165.584 1.00 94.19 495 LEU B C 1
ATOM 7946 O O . LEU B 1 498 ? 153.538 116.738 166.644 1.00 94.19 495 LEU B O 1
ATOM 7951 N N . VAL B 1 499 ? 152.506 118.443 165.523 1.00 92.73 496 VAL B N 1
ATOM 7952 C CA . VAL B 1 499 ? 152.091 119.163 166.764 1.00 92.73 496 VAL B CA 1
ATOM 7953 C C . VAL B 1 499 ? 151.152 118.250 167.557 1.00 92.73 496 VAL B C 1
ATOM 7954 O O . VAL B 1 499 ? 151.356 118.117 168.777 1.00 92.73 496 VAL B O 1
ATOM 7958 N N . GLY B 1 500 ? 150.181 117.632 166.880 1.00 95.22 497 GLY B N 1
ATOM 7959 C CA . GLY B 1 500 ? 149.272 116.689 167.561 1.00 95.22 497 GLY B CA 1
ATOM 7960 C C . GLY B 1 500 ? 150.060 115.576 168.225 1.00 95.22 497 GLY B C 1
ATOM 7961 O O . GLY B 1 500 ? 149.663 115.146 169.326 1.00 95.22 497 GLY B O 1
ATOM 7962 N N . VAL B 1 501 ? 151.147 115.133 167.584 1.00 95.99 498 VAL B N 1
ATOM 7963 C CA . VAL B 1 501 ? 152.016 114.074 168.175 1.00 95.99 498 VAL B CA 1
ATOM 7964 C C . VAL B 1 501 ? 152.534 114.571 169.529 1.00 95.99 498 VAL B C 1
ATOM 7965 O O . VAL B 1 501 ? 152.527 113.776 170.490 1.00 95.99 498 VAL B O 1
ATOM 7969 N N . LEU B 1 502 ? 152.954 115.837 169.599 1.00 95.49 499 LEU B N 1
ATOM 7970 C CA . LEU B 1 502 ? 153.493 116.402 170.866 1.00 95.49 499 LEU B CA 1
ATOM 7971 C C . LEU B 1 502 ? 152.363 117.096 171.633 1.00 95.49 499 LEU B C 1
ATOM 7972 O O . LEU B 1 502 ? 152.669 117.838 172.585 1.00 95.49 499 LEU B O 1
ATOM 7977 N N . LEU B 1 503 ? 151.109 116.862 171.231 1.00 98.08 500 LEU B N 1
ATOM 7978 C CA . LEU B 1 503 ? 149.941 117.479 171.918 1.00 98.08 500 LEU B CA 1
ATOM 7979 C C . LEU B 1 503 ? 149.066 116.376 172.524 1.00 98.08 500 LEU B C 1
ATOM 7980 O O . LEU B 1 503 ? 148.237 116.700 173.396 1.00 98.08 500 LEU B O 1
ATOM 7985 N N . ILE B 1 504 ? 149.242 115.131 172.072 1.00 100.45 501 ILE B N 1
ATOM 7986 C CA . ILE B 1 504 ? 148.433 113.986 172.583 1.00 100.45 501 ILE B CA 1
ATOM 7987 C C . ILE B 1 504 ? 148.400 114.064 174.112 1.00 100.45 501 ILE B C 1
ATOM 7988 O O . ILE B 1 504 ? 147.343 113.751 174.696 1.00 100.45 501 ILE B O 1
ATOM 7990 N N . THR B 1 505 ? 149.514 114.468 174.729 1.00 104.21 502 THR B N 1
ATOM 7991 C CA . THR B 1 505 ? 149.569 114.603 176.209 1.00 104.21 502 THR B CA 1
ATOM 7992 C C . THR B 1 505 ? 148.437 115.526 176.671 1.00 104.21 502 THR B C 1
ATOM 7993 O O . THR B 1 505 ? 148.346 116.650 176.140 1.00 104.21 502 THR B O 1
ATOM 7995 N N . GLY B 1 506 ? 147.615 115.065 177.618 1.00 105.29 503 GLY B N 1
ATOM 7996 C CA . GLY B 1 506 ? 146.485 115.873 178.115 1.00 105.29 503 GLY B CA 1
ATOM 7997 C C . GLY B 1 506 ? 146.895 116.754 179.281 1.00 105.29 503 GLY B C 1
ATOM 7998 O O . GLY B 1 506 ? 147.692 116.287 180.118 1.00 105.29 503 GLY B O 1
ATOM 7999 N N . LYS B 1 507 ? 146.379 117.986 179.330 1.00 105.74 504 LYS B N 1
ATOM 8000 C CA . LYS B 1 507 ? 146.705 118.923 180.439 1.00 105.74 504 LYS B CA 1
ATOM 8001 C C . LYS B 1 507 ? 148.228 119.017 180.579 1.00 105.74 504 LYS B C 1
ATOM 8002 O O . LYS B 1 507 ? 148.713 119.041 181.727 1.00 105.74 504 LYS B O 1
ATOM 8004 N N . HIS B 1 508 ? 148.946 119.067 179.453 1.00 102.90 505 HIS B N 1
ATOM 8005 C CA . HIS B 1 508 ? 150.431 119.152 179.483 1.00 102.90 505 HIS B CA 1
ATOM 8006 C C . HIS B 1 508 ? 150.861 120.607 179.273 1.00 102.90 505 HIS B C 1
ATOM 8007 O O . HIS B 1 508 ? 152.044 120.830 178.946 1.00 102.90 505 HIS B O 1
ATOM 8009 N N . ASN B 1 509 ? 149.932 121.551 179.448 1.00 101.32 506 ASN B N 1
ATOM 8010 C CA . ASN B 1 509 ? 150.254 122.995 179.287 1.00 101.32 506 ASN B CA 1
ATOM 8011 C C . ASN B 1 509 ? 151.594 123.290 179.969 1.00 101.32 506 ASN B C 1
ATOM 8012 O O . ASN B 1 509 ? 151.729 122.962 181.164 1.00 101.32 506 ASN B O 1
ATOM 8014 N N . GLY B 1 510 ? 152.538 123.885 179.236 1.00 98.15 507 GLY B N 1
ATOM 8015 C CA . GLY B 1 510 ? 153.870 124.193 179.790 1.00 98.15 507 GLY B CA 1
ATOM 8016 C C . GLY B 1 510 ? 153.991 125.650 180.197 1.00 98.15 507 GLY B C 1
ATOM 8017 O O . GLY B 1 510 ? 153.927 126.518 179.306 1.00 98.15 507 GLY B O 1
ATOM 8018 N N . ASP B 1 511 ? 154.168 125.911 181.495 1.00 95.26 508 ASP B N 1
ATOM 8019 C CA . ASP B 1 511 ? 154.373 127.305 181.972 1.00 95.26 508 ASP B CA 1
ATOM 8020 C C . ASP B 1 511 ? 155.748 127.779 181.490 1.00 95.26 508 ASP B C 1
ATOM 8021 O O . ASP B 1 511 ? 156.059 128.973 181.670 1.00 95.26 508 ASP B O 1
ATOM 8023 N N . SER B 1 512 ? 156.530 126.871 180.896 1.00 93.53 509 SER B N 1
ATOM 8024 C CA . SER B 1 512 ? 157.883 127.225 180.393 1.00 93.53 509 SER B CA 1
ATOM 8025 C C . SER B 1 512 ? 157.805 128.541 179.615 1.00 93.53 509 SER B C 1
ATOM 8026 O O . SER B 1 512 ? 156.930 128.657 178.737 1.00 93.53 509 SER B O 1
ATOM 8029 N N . ILE B 1 513 ? 158.690 129.489 179.933 1.00 89.37 510 ILE B N 1
ATOM 8030 C CA . ILE B 1 513 ? 158.669 130.821 179.260 1.00 89.37 510 ILE B CA 1
ATOM 8031 C C . ILE B 1 513 ? 158.897 130.628 177.757 1.00 89.37 510 ILE B C 1
ATOM 8032 O O . ILE B 1 513 ? 158.586 131.563 176.996 1.00 89.37 510 ILE B O 1
ATOM 8037 N N . ASP B 1 514 ? 159.415 129.465 177.343 1.00 89.97 511 ASP B N 1
ATOM 8038 C CA . ASP B 1 514 ? 159.745 129.286 175.905 1.00 89.97 511 ASP B CA 1
ATOM 8039 C C . ASP B 1 514 ? 158.843 128.185 175.343 1.00 89.97 511 ASP B C 1
ATOM 8040 O O . ASP B 1 514 ? 158.863 127.068 175.897 1.00 89.97 511 ASP B O 1
ATOM 8045 N N . SER B 1 515 ? 158.085 128.492 174.287 1.00 90.85 512 SER B N 1
ATOM 8046 C CA . SER B 1 515 ? 157.183 127.486 173.669 1.00 90.85 512 SER B CA 1
ATOM 8047 C C . SER B 1 515 ? 158.001 126.253 173.282 1.00 90.85 512 SER B C 1
ATOM 8048 O O . SER B 1 515 ? 157.416 125.155 173.211 1.00 90.85 512 SER B O 1
ATOM 8051 N N . ALA B 1 516 ? 159.306 126.431 173.052 1.00 92.02 513 ALA B N 1
ATOM 8052 C CA . ALA B 1 516 ? 160.191 125.298 172.696 1.00 92.02 513 ALA B CA 1
ATOM 8053 C C . ALA B 1 516 ? 160.168 124.259 173.821 1.00 92.02 513 ALA B C 1
ATOM 8054 O O . ALA B 1 516 ? 160.350 123.063 173.524 1.00 92.02 513 ALA B O 1
ATOM 8056 N N . PHE B 1 517 ? 159.959 124.706 175.062 1.00 94.00 514 PHE B N 1
ATOM 8057 C CA . PHE B 1 517 ? 159.956 123.779 176.223 1.00 94.00 514 PHE B CA 1
ATOM 8058 C C . PHE B 1 517 ? 158.537 123.668 176.790 1.00 94.00 514 PHE B C 1
ATOM 8059 O O . PHE B 1 517 ? 158.385 123.189 177.930 1.00 94.00 514 PHE B O 1
ATOM 8067 N N . PHE B 1 518 ? 157.541 124.152 176.038 1.00 93.15 515 PHE B N 1
ATOM 8068 C CA . PHE B 1 518 ? 156.123 124.067 176.482 1.00 93.15 515 PHE B CA 1
ATOM 8069 C C . PHE B 1 518 ? 155.781 122.596 176.727 1.00 93.15 515 PHE B C 1
ATOM 8070 O O . PHE B 1 518 ? 154.821 122.315 177.469 1.00 93.15 515 PHE B O 1
ATOM 8078 N N . TYR B 1 519 ? 156.549 121.690 176.117 1.00 94.23 516 TYR B N 1
ATOM 8079 C CA . TYR B 1 519 ? 156.340 120.236 176.333 1.00 94.23 516 TYR B CA 1
ATOM 8080 C C . TYR B 1 519 ? 157.671 119.615 176.768 1.00 94.23 516 TYR B C 1
ATOM 8081 O O . TYR B 1 519 ? 158.676 120.350 176.834 1.00 94.23 516 TYR B O 1
ATOM 8090 N N . GLY B 1 520 ? 157.679 118.310 177.053 1.00 94.98 517 GLY B N 1
ATOM 8091 C CA . GLY B 1 520 ? 158.908 117.649 177.536 1.00 94.98 517 GLY B CA 1
ATOM 8092 C C . GLY B 1 520 ? 159.886 117.374 176.409 1.00 94.98 517 GLY B C 1
ATOM 8093 O O . GLY B 1 520 ? 159.807 118.066 175.374 1.00 94.98 517 GLY B O 1
ATOM 8094 N N . LYS B 1 521 ? 160.776 116.396 176.599 1.00 96.42 518 LYS B N 1
ATOM 8095 C CA . LYS B 1 521 ? 161.763 116.032 175.548 1.00 96.42 518 LYS B CA 1
ATOM 8096 C C . LYS B 1 521 ? 161.007 115.681 174.264 1.00 96.42 518 LYS B C 1
ATOM 8097 O O . LYS B 1 521 ? 161.592 115.835 173.177 1.00 96.42 518 LYS B O 1
ATOM 8099 N N . GLU B 1 522 ? 159.755 115.232 174.394 1.00 94.49 519 GLU B N 1
ATOM 8100 C CA . GLU B 1 522 ? 158.940 114.861 173.207 1.00 94.49 519 GLU B CA 1
ATOM 8101 C C . GLU B 1 522 ? 158.914 116.043 172.232 1.00 94.49 519 GLU B C 1
ATOM 8102 O O . GLU B 1 522 ? 159.201 115.825 171.044 1.00 94.49 519 GLU B O 1
ATOM 8104 N N . GLN B 1 523 ? 158.610 117.246 172.729 1.00 93.08 520 GLN B N 1
ATOM 8105 C CA . GLN B 1 523 ? 158.603 118.451 171.858 1.00 93.08 520 GLN B CA 1
ATOM 8106 C C . GLN B 1 523 ? 159.987 118.596 171.221 1.00 93.08 520 GLN B C 1
ATOM 8107 O O . GLN B 1 523 ? 160.050 118.816 169.997 1.00 93.08 520 GLN B O 1
ATOM 8113 N N . MET B 1 524 ? 161.048 118.454 172.021 1.00 95.92 521 MET B N 1
ATOM 8114 C CA . MET B 1 524 ? 162.433 118.545 171.489 1.00 95.92 521 MET B CA 1
ATOM 8115 C C . MET B 1 524 ? 162.641 117.432 170.459 1.00 95.92 521 MET B C 1
ATOM 8116 O O . MET B 1 524 ? 163.289 117.698 169.429 1.00 95.92 521 MET B O 1
ATOM 8121 N N . ILE B 1 525 ? 162.106 116.240 170.733 1.00 95.50 522 ILE B N 1
ATOM 8122 C CA . ILE B 1 525 ? 162.252 115.083 169.799 1.00 95.50 522 ILE B CA 1
ATOM 8123 C C . ILE B 1 525 ? 161.536 115.410 168.484 1.00 95.50 522 ILE B C 1
ATOM 8124 O O . ILE B 1 525 ? 162.224 115.492 167.449 1.00 95.50 522 ILE B O 1
ATOM 8129 N N . THR B 1 526 ? 160.210 115.581 168.522 1.00 93.83 523 THR B N 1
ATOM 8130 C CA . THR B 1 526 ? 159.472 115.828 167.290 1.00 93.83 523 THR B CA 1
ATOM 8131 C C . THR B 1 526 ? 160.036 117.023 166.550 1.00 93.83 523 THR B C 1
ATOM 8132 O O . THR B 1 526 ? 159.971 117.076 165.320 1.00 93.83 523 THR B O 1
ATOM 8136 N N . THR B 1 527 ? 160.582 117.995 167.276 1.00 92.59 524 THR B N 1
ATOM 8137 C CA . THR B 1 527 ? 161.205 119.129 166.611 1.00 92.59 524 THR B CA 1
ATOM 8138 C C . THR B 1 527 ? 162.566 118.754 166.044 1.00 92.59 524 THR B C 1
ATOM 8139 O O . THR B 1 527 ? 163.002 119.321 165.039 1.00 92.59 524 THR B O 1
ATOM 8143 N N . ALA B 1 528 ? 163.251 117.795 166.659 1.00 94.44 525 ALA B N 1
ATOM 8144 C CA . ALA B 1 528 ? 164.554 117.407 166.137 1.00 94.44 525 ALA B CA 1
ATOM 8145 C C . ALA B 1 528 ? 164.419 116.527 164.904 1.00 94.44 525 ALA B C 1
ATOM 8146 O O . ALA B 1 528 ? 165.333 116.473 164.083 1.00 94.44 525 ALA B O 1
ATOM 8148 N N . VAL B 1 529 ? 163.290 115.833 164.750 1.00 93.99 526 VAL B N 1
ATOM 8149 C CA . VAL B 1 529 ? 163.117 114.974 163.583 1.00 93.99 526 VAL B CA 1
ATOM 8150 C C . VAL B 1 529 ? 162.402 115.721 162.463 1.00 93.99 526 VAL B C 1
ATOM 8151 O O . VAL B 1 529 ? 162.708 115.521 161.284 1.00 93.99 526 VAL B O 1
ATOM 8155 N N . THR B 1 530 ? 161.461 116.611 162.799 1.00 93.22 527 THR B N 1
ATOM 8156 C CA . THR B 1 530 ? 160.947 117.527 161.783 1.00 93.22 527 THR B CA 1
ATOM 8157 C C . THR B 1 530 ? 162.086 118.237 161.070 1.00 93.22 527 THR B C 1
ATOM 8158 O O . THR B 1 530 ? 162.005 118.504 159.873 1.00 93.22 527 THR B O 1
ATOM 8162 N N . LEU B 1 531 ? 163.157 118.535 161.795 1.00 93.53 528 LEU B N 1
ATOM 8163 C CA . LEU B 1 531 ? 164.278 119.270 161.242 1.00 93.53 528 LEU B CA 1
ATOM 8164 C C . LEU B 1 531 ? 165.156 118.378 160.391 1.00 93.53 528 LEU B C 1
ATOM 8165 O O . LEU B 1 531 ? 165.861 118.867 159.509 1.00 93.53 528 LEU B O 1
ATOM 8170 N N . PHE B 1 532 ? 165.099 117.070 160.626 1.00 98.52 529 PHE B N 1
ATOM 8171 C CA . PHE B 1 532 ? 166.046 116.142 160.020 1.00 98.52 529 PHE B CA 1
ATOM 8172 C C . PHE B 1 532 ? 165.625 115.798 158.602 1.00 98.52 529 PHE B C 1
ATOM 8173 O O . PHE B 1 532 ? 166.458 115.728 157.694 1.00 98.52 529 PHE B O 1
ATOM 8181 N N . CYS B 1 533 ? 164.333 115.553 158.401 1.00 98.34 530 CYS B N 1
ATOM 8182 C CA . CYS B 1 533 ? 163.816 115.425 157.050 1.00 98.34 530 CYS B CA 1
ATOM 8183 C C . CYS B 1 533 ? 164.158 116.654 156.226 1.00 98.34 530 CYS B C 1
ATOM 8184 O O . CYS B 1 533 ? 164.795 116.551 155.176 1.00 98.34 530 CYS B O 1
ATOM 8187 N N . SER B 1 534 ? 163.779 117.830 156.709 1.00 97.17 531 SER B N 1
ATOM 8188 C CA . SER B 1 534 ? 163.969 119.050 155.939 1.00 97.17 531 SER B CA 1
ATOM 8189 C C . SER B 1 534 ? 165.434 119.393 155.743 1.00 97.17 531 SER B C 1
ATOM 8190 O O . SER B 1 534 ? 165.784 120.009 154.736 1.00 97.17 531 SER B O 1
ATOM 8193 N N . ILE B 1 535 ? 166.301 119.052 156.701 1.00 98.26 532 ILE B N 1
ATOM 8194 C CA . ILE B 1 535 ? 167.727 119.311 156.516 1.00 98.26 532 ILE B CA 1
ATOM 8195 C C . ILE B 1 535 ? 168.279 118.443 155.395 1.00 98.26 532 ILE B C 1
ATOM 8196 O O . ILE B 1 535 ? 169.081 118.903 154.573 1.00 98.26 532 ILE B O 1
ATOM 8201 N N . LEU B 1 536 ? 167.846 117.185 155.323 1.00 101.10 533 LEU B N 1
ATOM 8202 C CA . LEU B 1 536 ? 168.349 116.327 154.261 1.00 101.10 533 LEU B CA 1
ATOM 8203 C C . LEU B 1 536 ? 167.561 116.501 152.969 1.00 101.10 533 LEU B C 1
ATOM 8204 O O . LEU B 1 536 ? 168.153 116.497 151.889 1.00 101.10 533 LEU B O 1
ATOM 8209 N N . ILE B 1 537 ? 166.236 116.650 153.050 1.00 100.18 534 ILE B N 1
ATOM 8210 C CA . ILE B 1 537 ? 165.451 116.986 151.861 1.00 100.18 534 ILE B CA 1
ATOM 8211 C C . ILE B 1 537 ? 166.100 118.132 151.107 1.00 100.18 534 ILE B C 1
ATOM 8212 O O . ILE B 1 537 ? 166.449 118.001 149.931 1.00 100.18 534 ILE B O 1
ATOM 8217 N N . ALA B 1 538 ? 166.289 119.271 151.781 1.00 102.99 535 ALA B N 1
ATOM 8218 C CA . ALA B 1 538 ? 166.829 120.454 151.119 1.00 102.99 535 ALA B CA 1
ATOM 8219 C C . ALA B 1 538 ? 168.249 120.224 150.629 1.00 102.99 535 ALA B C 1
ATOM 8220 O O . ALA B 1 538 ? 168.594 120.624 149.513 1.00 102.99 535 ALA B O 1
ATOM 8222 N N . GLY B 1 539 ? 169.077 119.605 151.474 1.00 105.01 536 GLY B N 1
ATOM 8223 C CA . GLY B 1 539 ? 170.478 119.343 151.096 1.00 105.01 536 GLY B CA 1
ATOM 8224 C C . GLY B 1 539 ? 170.561 118.481 149.849 1.00 105.01 536 GLY B C 1
ATOM 8225 O O . GLY B 1 539 ? 171.129 118.950 148.843 1.00 105.01 536 GLY B O 1
ATOM 8226 N N . ILE B 1 540 ? 169.996 117.273 149.906 1.00 105.54 537 ILE B N 1
ATOM 8227 C CA . ILE B 1 540 ? 170.075 116.330 148.751 1.00 105.54 537 ILE B CA 1
ATOM 8228 C C . ILE B 1 540 ? 169.464 117.002 147.518 1.00 105.54 537 ILE B C 1
ATOM 8229 O O . ILE B 1 540 ? 170.107 116.967 146.454 1.00 105.54 537 ILE B O 1
ATOM 8234 N N . SER B 1 541 ? 168.281 117.605 147.664 1.00 105.69 538 SER B N 1
ATOM 8235 C CA . SER B 1 541 ? 167.588 118.219 146.499 1.00 105.69 538 SER B CA 1
ATOM 8236 C C . SER B 1 541 ? 168.452 119.332 145.900 1.00 105.69 538 SER B C 1
ATOM 8237 O O . SER B 1 541 ? 168.582 119.370 144.664 1.00 105.69 538 SER B O 1
ATOM 8240 N N . LEU B 1 542 ? 169.018 120.197 146.730 1.00 107.89 539 LEU B N 1
ATOM 8241 C CA . LEU B 1 542 ? 169.833 121.282 146.216 1.00 107.89 539 LEU B CA 1
ATOM 8242 C C . LEU B 1 542 ? 171.014 120.724 145.437 1.00 107.89 539 LEU B C 1
ATOM 8243 O O . LEU B 1 542 ? 171.259 121.119 144.298 1.00 107.89 539 LEU B O 1
ATOM 8248 N N . MET B 1 543 ? 171.742 119.796 146.047 1.00 108.81 540 MET B N 1
ATOM 8249 C CA . MET B 1 543 ? 172.915 119.187 145.366 1.00 108.81 540 MET B CA 1
ATOM 8250 C C . MET B 1 543 ? 172.439 118.461 144.106 1.00 108.81 540 MET B C 1
ATOM 8251 O O . MET B 1 543 ? 173.079 118.626 143.050 1.00 108.81 540 MET B O 1
ATOM 8256 N N . CYS B 1 544 ? 171.350 117.696 144.219 1.00 109.70 541 CYS B N 1
ATOM 8257 C CA . CYS B 1 544 ? 170.797 116.957 143.054 1.00 109.70 541 CYS B CA 1
ATOM 8258 C C . CYS B 1 544 ? 170.332 117.963 141.995 1.00 109.70 541 CYS B C 1
ATOM 8259 O O . CYS B 1 544 ? 170.462 117.655 140.795 1.00 109.70 541 CYS B O 1
ATOM 8262 N N . MET B 1 545 ? 169.813 119.115 142.430 1.00 110.14 542 MET B N 1
ATOM 8263 C CA . MET B 1 545 ? 169.364 120.166 141.479 1.00 110.14 542 MET B CA 1
ATOM 8264 C C . MET B 1 545 ? 170.555 120.587 140.612 1.00 110.14 542 MET B C 1
ATOM 8265 O O . MET B 1 545 ? 170.354 120.799 139.400 1.00 110.14 542 MET B O 1
ATOM 8267 N N . ASN B 1 546 ? 171.741 120.698 141.215 1.00 110.47 543 ASN B N 1
ATOM 8268 C CA . ASN B 1 546 ? 172.963 121.075 140.454 1.00 110.47 543 ASN B CA 1
ATOM 8269 C C . ASN B 1 546 ? 173.188 120.058 139.330 1.00 110.47 543 ASN B C 1
ATOM 8270 O O . ASN B 1 546 ? 172.962 118.861 139.594 1.00 110.47 543 ASN B O 1
ATOM 8272 N N . ASP B 1 655 ? 160.027 134.797 134.899 1.00 94.33 652 ASP B N 1
ATOM 8273 C CA . ASP B 1 655 ? 161.266 134.746 135.659 1.00 94.33 652 ASP B CA 1
ATOM 8274 C C . ASP B 1 655 ? 161.117 133.776 136.808 1.00 94.33 652 ASP B C 1
ATOM 8275 O O . ASP B 1 655 ? 160.523 134.095 137.829 1.00 94.33 652 ASP B O 1
ATOM 8280 N N . GLN B 1 656 ? 161.647 132.573 136.613 1.00 93.95 653 GLN B N 1
ATOM 8281 C CA . GLN B 1 656 ? 161.607 131.553 137.650 1.00 93.95 653 GLN B CA 1
ATOM 8282 C C . GLN B 1 656 ? 162.396 131.989 138.875 1.00 93.95 653 GLN B C 1
ATOM 8283 O O . GLN B 1 656 ? 162.119 131.537 139.988 1.00 93.95 653 GLN B O 1
ATOM 8289 N N . GLN B 1 657 ? 163.398 132.842 138.686 1.00 92.13 654 GLN B N 1
ATOM 8290 C CA . GLN B 1 657 ? 164.140 133.442 139.787 1.00 92.13 654 GLN B CA 1
ATOM 8291 C C . GLN B 1 657 ? 164.828 132.369 140.617 1.00 92.13 654 GLN B C 1
ATOM 8292 O O . GLN B 1 657 ? 165.050 132.519 141.817 1.00 92.13 654 GLN B O 1
ATOM 8298 N N . LEU B 1 658 ? 165.177 131.271 139.955 1.00 92.24 655 LEU B N 1
ATOM 8299 C CA . LEU B 1 658 ? 165.791 130.115 140.585 1.00 92.24 655 LEU B CA 1
ATOM 8300 C C . LEU B 1 658 ? 167.112 130.436 141.254 1.00 92.24 655 LEU B C 1
ATOM 8301 O O . LEU B 1 658 ? 167.610 129.618 142.031 1.00 92.24 655 LEU B O 1
ATOM 8306 N N . THR B 1 659 ? 167.700 131.591 140.967 1.00 90.90 656 THR B N 1
ATOM 8307 C CA . THR B 1 659 ? 168.955 131.937 141.610 1.00 90.90 656 THR B CA 1
ATOM 8308 C C . THR B 1 659 ? 168.720 132.457 143.016 1.00 90.90 656 THR B C 1
ATOM 8309 O O . THR B 1 659 ? 169.388 132.016 143.956 1.00 90.90 656 THR B O 1
ATOM 8313 N N . ARG B 1 660 ? 167.714 133.327 143.143 1.00 88.92 657 ARG B N 1
ATOM 8314 C CA . ARG B 1 660 ? 167.337 133.938 144.441 1.00 88.92 657 ARG B CA 1
ATOM 8315 C C . ARG B 1 660 ? 166.752 132.887 145.354 1.00 88.92 657 ARG B C 1
ATOM 8316 O O . ARG B 1 660 ? 166.953 132.976 146.558 1.00 88.92 657 ARG B O 1
ATOM 8324 N N . HIS B 1 661 ? 166.047 131.924 144.783 1.00 89.78 658 HIS B N 1
ATOM 8325 C CA . HIS B 1 661 ? 165.346 130.906 145.558 1.00 89.78 658 HIS B CA 1
ATOM 8326 C C . HIS B 1 661 ? 166.322 129.942 146.209 1.00 89.78 658 HIS B C 1
ATOM 8327 O O . HIS B 1 661 ? 166.138 129.541 147.361 1.00 89.78 658 HIS B O 1
ATOM 8334 N N . VAL B 1 662 ? 167.362 129.544 145.482 1.00 91.04 659 VAL B N 1
ATOM 8335 C CA . VAL B 1 662 ? 168.419 128.753 146.095 1.00 91.04 659 VAL B CA 1
ATOM 8336 C C . VAL B 1 662 ? 169.139 129.587 147.140 1.00 91.04 659 VAL B C 1
ATOM 8337 O O . VAL B 1 662 ? 169.592 129.072 148.163 1.00 91.04 659 VAL B O 1
ATOM 8341 N N . LEU B 1 663 ? 169.237 130.890 146.909 1.00 86.97 660 LEU B N 1
ATOM 8342 C CA . LEU B 1 663 ? 169.766 131.788 147.924 1.00 86.97 660 LEU B CA 1
ATOM 8343 C C . LEU B 1 663 ? 168.869 131.826 149.148 1.00 86.97 660 LEU B C 1
ATOM 8344 O O . LEU B 1 663 ? 169.345 132.031 150.266 1.00 86.97 660 LEU B O 1
ATOM 8349 N N . LEU B 1 664 ? 167.567 131.649 148.964 1.00 87.73 661 LEU B N 1
ATOM 8350 C CA . LEU B 1 664 ? 166.682 131.557 150.117 1.00 87.73 661 LEU B CA 1
ATOM 8351 C C . LEU B 1 664 ? 166.917 130.271 150.896 1.00 87.73 661 LEU B C 1
ATOM 8352 O O . LEU B 1 664 ? 167.277 130.305 152.074 1.00 87.73 661 LEU B O 1
ATOM 8357 N N . CYS B 1 665 ? 166.730 129.128 150.239 1.00 92.05 662 CYS B N 1
ATOM 8358 C CA . CYS B 1 665 ? 166.864 127.835 150.893 1.00 92.05 662 CYS B CA 1
ATOM 8359 C C . CYS B 1 665 ? 168.231 127.681 151.537 1.00 92.05 662 CYS B C 1
ATOM 8360 O O . CYS B 1 665 ? 168.347 127.154 152.642 1.00 92.05 662 CYS B O 1
ATOM 8363 N N . LEU B 1 666 ? 169.272 128.149 150.860 1.00 92.33 663 LEU B N 1
ATOM 8364 C CA . LEU B 1 666 ? 170.623 128.105 151.401 1.00 92.33 663 LEU B CA 1
ATOM 8365 C C . LEU B 1 666 ? 170.736 128.893 152.698 1.00 92.33 663 LEU B C 1
ATOM 8366 O O . LEU B 1 666 ? 171.516 128.532 153.583 1.00 92.33 663 LEU B O 1
ATOM 8371 N N . LEU B 1 667 ? 169.994 129.989 152.822 1.00 88.53 664 LEU B N 1
ATOM 8372 C CA . LEU B 1 667 ? 170.004 130.727 154.075 1.00 88.53 664 LEU B CA 1
ATOM 8373 C C . LEU B 1 667 ? 169.056 130.103 155.088 1.00 88.53 664 LEU B C 1
ATOM 8374 O O . LEU B 1 667 ? 169.336 130.095 156.288 1.00 88.53 664 LEU B O 1
ATOM 8379 N N . LEU B 1 668 ? 167.943 129.549 154.621 1.00 88.52 665 LEU B N 1
ATOM 8380 C CA . LEU B 1 668 ? 167.011 128.920 155.540 1.00 88.52 665 LEU B CA 1
ATOM 8381 C C . LEU B 1 668 ? 167.572 127.625 156.103 1.00 88.52 665 LEU B C 1
ATOM 8382 O O . LEU B 1 668 ? 167.168 127.201 157.187 1.00 88.52 665 LEU B O 1
ATOM 8387 N N . ILE B 1 669 ? 168.492 126.972 155.385 1.00 91.69 666 ILE B N 1
ATOM 8388 C CA . ILE B 1 669 ? 169.091 125.746 155.907 1.00 91.69 666 ILE B CA 1
ATOM 8389 C C . ILE B 1 669 ? 170.121 126.055 156.983 1.00 91.69 666 ILE B C 1
ATOM 8390 O O . ILE B 1 669 ? 170.282 125.285 157.931 1.00 91.69 666 ILE B O 1
ATOM 8395 N N . ILE B 1 670 ? 170.812 127.186 156.877 1.00 90.48 667 ILE B N 1
ATOM 8396 C CA . ILE B 1 670 ? 171.735 127.587 157.928 1.00 90.48 667 ILE B CA 1
ATOM 8397 C C . ILE B 1 670 ? 170.985 127.779 159.240 1.00 90.48 667 ILE B C 1
ATOM 8398 O O . ILE B 1 670 ? 171.515 127.508 160.321 1.00 90.48 667 ILE B O 1
ATOM 8403 N N . GLY B 1 671 ? 169.726 128.205 159.166 1.00 89.52 668 GLY B N 1
ATOM 8404 C CA . GLY B 1 671 ? 168.889 128.213 160.348 1.00 89.52 668 GLY B CA 1
ATOM 8405 C C . GLY B 1 671 ? 168.506 126.828 160.823 1.00 89.52 668 GLY B C 1
ATOM 8406 O O . GLY B 1 671 ? 168.646 126.520 162.000 1.00 89.52 668 GLY B O 1
ATOM 8407 N N . LEU B 1 672 ? 168.024 125.979 159.921 1.00 90.53 669 LEU B N 1
ATOM 8408 C CA . LEU B 1 672 ? 167.658 124.616 160.288 1.00 90.53 669 LEU B CA 1
ATOM 8409 C C . LEU B 1 672 ? 168.812 123.863 160.932 1.00 90.53 669 LEU B C 1
ATOM 8410 O O . LEU B 1 672 ? 168.583 122.876 161.626 1.00 90.53 669 LEU B O 1
ATOM 8415 N N . PHE B 1 673 ? 170.040 124.330 160.698 1.00 93.60 670 PHE B N 1
ATOM 8416 C CA . PHE B 1 673 ? 171.225 123.682 161.318 1.00 93.60 670 PHE B CA 1
ATOM 8417 C C . PHE B 1 673 ? 171.274 124.040 162.807 1.00 93.60 670 PHE B C 1
ATOM 8418 O O . PHE B 1 673 ? 171.502 123.133 163.631 1.00 93.60 670 PHE B O 1
ATOM 8426 N N . ALA B 1 674 ? 171.065 125.317 163.136 1.00 88.51 671 ALA B N 1
ATOM 8427 C CA . ALA B 1 674 ? 171.143 125.769 164.546 1.00 88.51 671 ALA B CA 1
ATOM 8428 C C . ALA B 1 674 ? 170.057 125.089 165.383 1.00 88.51 671 ALA B C 1
ATOM 8429 O O . ALA B 1 674 ? 170.395 124.535 166.447 1.00 88.51 671 ALA B O 1
ATOM 8431 N N . ASN B 1 675 ? 168.804 125.124 164.919 1.00 88.64 672 ASN B N 1
ATOM 8432 C CA . ASN B 1 675 ? 167.683 124.558 165.717 1.00 88.64 672 ASN B CA 1
ATOM 8433 C C . ASN B 1 675 ? 167.896 123.052 165.896 1.00 88.64 672 ASN B C 1
ATOM 8434 O O . ASN B 1 675 ? 167.710 122.561 167.026 1.00 88.64 672 ASN B O 1
ATOM 8439 N N . LEU B 1 676 ? 168.284 122.357 164.823 1.00 91.63 673 LEU B N 1
ATOM 8440 C CA . LEU B 1 676 ? 168.500 120.889 164.895 1.00 91.63 673 LEU B CA 1
ATOM 8441 C C . LEU B 1 676 ? 169.581 120.605 165.940 1.00 91.63 673 LEU B C 1
ATOM 8442 O O . LEU B 1 676 ? 169.383 119.689 166.762 1.00 91.63 673 LEU B O 1
ATOM 8447 N N . SER B 1 677 ? 170.671 121.377 165.915 1.00 92.28 674 SER B N 1
ATOM 8448 C CA . SER B 1 677 ? 171.763 121.196 166.904 1.00 92.28 674 SER B CA 1
ATOM 8449 C C . SER B 1 677 ? 171.220 121.420 168.317 1.00 92.28 674 SER B C 1
ATOM 8450 O O . SER B 1 677 ? 171.500 120.582 169.192 1.00 92.28 674 SER B O 1
ATOM 8453 N N . SER B 1 678 ? 170.453 122.495 168.521 1.00 91.83 675 SER B N 1
ATOM 8454 C CA . SER B 1 678 ? 169.931 122.822 169.874 1.00 91.83 675 SER B CA 1
ATOM 8455 C C . SER B 1 678 ? 169.062 121.673 170.395 1.00 91.83 675 SER B C 1
ATOM 8456 O O . SER B 1 678 ? 169.237 121.291 171.568 1.00 91.83 675 SER B O 1
ATOM 8459 N N . CYS B 1 679 ? 168.168 121.146 169.555 1.00 94.63 676 CYS B N 1
ATOM 8460 C CA . CYS B 1 679 ? 167.244 120.069 170.001 1.00 94.63 676 CYS B CA 1
ATOM 8461 C C . CYS B 1 679 ? 168.051 118.832 170.405 1.00 94.63 676 CYS B C 1
ATOM 8462 O O . CYS B 1 679 ? 167.852 118.343 171.533 1.00 94.63 676 CYS B O 1
ATOM 8465 N N . LEU B 1 680 ? 168.939 118.365 169.524 1.00 96.54 677 LEU B N 1
ATOM 8466 C CA . LEU B 1 680 ? 169.750 117.152 169.816 1.00 96.54 677 LEU B CA 1
ATOM 8467 C C . LEU B 1 680 ? 170.678 117.442 170.998 1.00 96.54 677 LEU B C 1
ATOM 8468 O O . LEU B 1 680 ? 170.744 116.601 171.914 1.00 96.54 677 LEU B O 1
ATOM 8473 N N . TRP B 1 681 ? 171.344 118.599 170.982 1.00 100.60 678 TRP B N 1
ATOM 8474 C CA . TRP B 1 681 ? 172.278 118.969 172.079 1.00 100.60 678 TRP B CA 1
ATOM 8475 C C . TRP B 1 681 ? 171.545 118.862 173.418 1.00 100.60 678 TRP B C 1
ATOM 8476 O O . TRP B 1 681 ? 172.120 118.286 174.359 1.00 100.60 678 TRP B O 1
ATOM 8487 N N . TRP B 1 682 ? 170.320 119.389 173.489 1.00 98.18 679 TRP B N 1
ATOM 8488 C CA . TRP B 1 682 ? 169.513 119.283 174.733 1.00 98.18 679 TRP B CA 1
ATOM 8489 C C . TRP B 1 682 ? 169.130 117.819 174.976 1.00 98.18 679 TRP B C 1
ATOM 8490 O O . TRP B 1 682 ? 169.270 117.358 176.120 1.00 98.18 679 TRP B O 1
ATOM 8501 N N . LEU B 1 683 ? 168.667 117.121 173.935 1.00 98.45 680 LEU B N 1
ATOM 8502 C CA . LEU B 1 683 ? 168.240 115.703 174.080 1.00 98.45 680 LEU B CA 1
ATOM 8503 C C . LEU B 1 683 ? 169.431 114.856 174.540 1.00 98.45 680 LEU B C 1
ATOM 8504 O O . LEU B 1 683 ? 169.204 113.709 174.968 1.00 98.45 680 LEU B O 1
ATOM 8509 N N . PHE B 1 684 ? 170.650 115.392 174.423 1.00 101.43 681 PHE B N 1
ATOM 8510 C CA . PHE B 1 684 ? 171.850 114.672 174.926 1.00 101.43 681 PHE B CA 1
ATOM 8511 C C . PHE B 1 684 ? 172.075 115.096 176.376 1.00 101.43 681 PHE B C 1
ATOM 8512 O O . PHE B 1 684 ? 171.927 114.252 177.280 1.00 101.43 681 PHE B O 1
ATOM 8520 N N . ASN B 1 685 ? 172.471 116.352 176.597 1.00 103.35 682 ASN B N 1
ATOM 8521 C CA . ASN B 1 685 ? 172.618 116.857 177.989 1.00 103.35 682 ASN B CA 1
ATOM 8522 C C . ASN B 1 685 ? 171.407 117.738 178.304 1.00 103.35 682 ASN B C 1
ATOM 8523 O O . ASN B 1 685 ? 171.413 118.906 177.882 1.00 103.35 682 ASN B O 1
ATOM 8528 N N . GLN B 1 686 ? 170.412 117.195 179.009 1.00 104.55 683 GLN B N 1
ATOM 8529 C CA . GLN B 1 686 ? 169.160 117.955 179.280 1.00 104.55 683 GLN B CA 1
ATOM 8530 C C . GLN B 1 686 ? 169.504 119.281 179.966 1.00 104.55 683 GLN B C 1
ATOM 8531 O O . GLN B 1 686 ? 170.387 119.276 180.846 1.00 104.55 683 GLN B O 1
ATOM 8537 N N . GLU B 1 687 ? 168.846 120.368 179.582 1.00 105.12 684 GLU B N 1
ATOM 8538 C CA . GLU B 1 687 ? 169.179 121.678 180.133 1.00 105.12 684 GLU B CA 1
ATOM 8539 C C . GLU B 1 687 ? 170.687 121.914 180.082 1.00 105.12 684 GLU B C 1
ATOM 8540 O O . GLU B 1 687 ? 171.320 122.130 181.114 1.00 105.12 684 GLU B O 1
ATOM 8542 N N . PRO B 1 688 ? 171.272 121.871 178.874 1.00 102.55 685 PRO B N 1
ATOM 8543 C CA . PRO B 1 688 ? 172.726 122.024 178.767 1.00 102.55 685 PRO B CA 1
ATOM 8544 C C . PRO B 1 688 ? 173.149 123.479 179.011 1.00 102.55 685 PRO B C 1
ATOM 8545 O O . PRO B 1 688 ? 172.379 124.366 178.696 1.00 102.55 685 PRO B O 1
ATOM 8549 N N . GLY B 1 689 ? 174.347 123.685 179.569 1.00 100.20 686 GLY B N 1
ATOM 8550 C CA . GLY B 1 689 ? 174.821 125.049 179.877 1.00 100.20 686 GLY B CA 1
ATOM 8551 C C . GLY B 1 689 ? 176.004 125.449 179.013 1.00 100.20 686 GLY B C 1
ATOM 8552 O O . GLY B 1 689 ? 176.523 126.565 179.205 1.00 100.20 686 GLY B O 1
ATOM 8553 N N . ARG B 1 690 ? 176.413 124.576 178.089 1.00 99.72 687 ARG B N 1
ATOM 8554 C CA . ARG B 1 690 ? 177.593 124.862 177.232 1.00 99.72 687 ARG B CA 1
ATOM 8555 C C . ARG B 1 690 ? 177.162 125.752 176.064 1.00 99.72 687 ARG B C 1
ATOM 8556 O O . ARG B 1 690 ? 177.029 125.224 174.943 1.00 99.72 687 ARG B O 1
ATOM 8558 N N . LEU B 1 691 ? 176.940 127.046 176.322 1.00 93.13 688 LEU B N 1
ATOM 8559 C CA . LEU B 1 691 ? 176.565 127.997 175.239 1.00 93.13 688 LEU B CA 1
ATOM 8560 C C . LEU B 1 691 ? 175.231 127.556 174.622 1.00 93.13 688 LEU B C 1
ATOM 8561 O O . LEU B 1 691 ? 174.970 127.919 173.460 1.00 93.13 688 LEU B O 1
ATOM 8566 N N . TYR B 1 692 ? 174.419 126.809 175.377 1.00 92.44 689 TYR B N 1
ATOM 8567 C CA . TYR B 1 692 ? 173.126 126.302 174.849 1.00 92.44 689 TYR B CA 1
ATOM 8568 C C . TYR B 1 692 ? 172.106 127.442 174.813 1.00 92.44 689 TYR B C 1
ATOM 8569 O O . TYR B 1 692 ? 171.579 127.731 173.733 1.00 92.44 689 TYR B O 1
ATOM 8578 N N . VAL B 1 693 ? 171.817 128.041 175.967 1.00 84.40 690 VAL B N 1
ATOM 8579 C CA . VAL B 1 693 ? 170.889 129.208 176.031 1.00 84.40 690 VAL B CA 1
ATOM 8580 C C . VAL B 1 693 ? 171.265 130.170 174.903 1.00 84.40 690 VAL B C 1
ATOM 8581 O O . VAL B 1 693 ? 170.349 130.670 174.223 1.00 84.40 690 VAL B O 1
ATOM 8585 N N . GLU B 1 694 ? 172.566 130.411 174.714 1.00 83.26 691 GLU B N 1
ATOM 8586 C CA . GLU B 1 694 ? 173.019 131.271 173.591 1.00 83.26 691 GLU B CA 1
ATOM 8587 C C . GLU B 1 694 ? 172.486 130.667 172.291 1.00 83.26 691 GLU B C 1
ATOM 8588 O O . GLU B 1 694 ? 171.973 131.432 171.452 1.00 83.26 691 GLU B O 1
ATOM 8594 N N . LEU B 1 695 ? 172.598 129.344 172.137 1.00 82.40 692 LEU B N 1
ATOM 8595 C CA . LEU B 1 695 ? 172.029 128.699 170.953 1.00 82.40 692 LEU B CA 1
ATOM 8596 C C . LEU B 1 695 ? 170.515 128.743 170.987 1.00 82.40 692 LEU B C 1
ATOM 8597 O O . LEU B 1 695 ? 169.878 128.927 169.955 1.00 82.40 692 LEU B O 1
ATOM 8602 N N . GLN B 1 696 ? 169.928 128.596 172.169 1.00 78.96 693 GLN B N 1
ATOM 8603 C CA . GLN B 1 696 ? 168.494 128.763 172.312 1.00 78.96 693 GLN B CA 1
ATOM 8604 C C . GLN B 1 696 ? 168.059 130.157 171.883 1.00 78.96 693 GLN B C 1
ATOM 8605 O O . GLN B 1 696 ? 166.901 130.374 171.524 1.00 78.96 693 GLN B O 1
ATOM 8611 N N . PHE B 1 697 ? 168.974 131.116 171.913 1.00 70.52 694 PHE B N 1
ATOM 8612 C CA . PHE B 1 697 ? 168.651 132.476 171.523 1.00 70.52 694 PHE B CA 1
ATOM 8613 C C . PHE B 1 697 ? 168.668 132.619 170.018 1.00 70.52 694 PHE B C 1
ATOM 8614 O O . PHE B 1 697 ? 167.819 133.302 169.445 1.00 70.52 694 PHE B O 1
ATOM 8622 N N . PHE B 1 698 ? 169.648 131.999 169.361 1.00 72.69 695 PHE B N 1
ATOM 8623 C CA . PHE B 1 698 ? 169.749 132.053 167.909 1.00 72.69 695 PHE B CA 1
ATOM 8624 C C . PHE B 1 698 ? 168.638 131.295 167.225 1.00 72.69 695 PHE B C 1
ATOM 8625 O O . PHE B 1 698 ? 168.294 131.599 166.087 1.00 72.69 695 PHE B O 1
ATOM 8633 N N . CYS B 1 699 ? 168.095 130.289 167.883 1.00 74.91 696 CYS B N 1
ATOM 8634 C CA . CYS B 1 699 ? 166.960 129.581 167.333 1.00 74.91 696 CYS B CA 1
ATOM 8635 C C . CYS B 1 699 ? 165.697 130.415 167.415 1.00 74.91 696 CYS B C 1
ATOM 8636 O O . CYS B 1 699 ? 164.810 130.263 166.581 1.00 74.91 696 CYS B O 1
ATOM 8639 N N . ALA B 1 700 ? 165.626 131.307 168.406 1.00 69.40 697 ALA B N 1
ATOM 8640 C CA . ALA B 1 700 ? 164.461 132.216 168.508 1.00 69.40 697 ALA B CA 1
ATOM 8641 C C . ALA B 1 700 ? 164.556 133.271 167.403 1.00 69.40 697 ALA B C 1
ATOM 8642 O O . ALA B 1 700 ? 163.538 133.516 166.730 1.00 69.40 697 ALA B O 1
ATOM 8644 N N . VAL B 1 701 ? 165.744 133.854 167.214 1.00 69.01 698 VAL B N 1
ATOM 8645 C CA . VAL B 1 701 ? 165.923 134.932 166.195 1.00 69.01 698 VAL B CA 1
ATOM 8646 C C . VAL B 1 701 ? 165.618 134.363 164.803 1.00 69.01 698 VAL B C 1
ATOM 8647 O O . VAL B 1 701 ? 164.992 135.082 164.004 1.00 69.01 698 VAL B O 1
ATOM 8651 N N . PHE B 1 702 ? 166.048 133.127 164.532 1.00 74.91 699 PHE B N 1
ATOM 8652 C CA . PHE B 1 702 ? 165.819 132.500 163.202 1.00 74.91 699 PHE B CA 1
ATOM 8653 C C . PHE B 1 702 ? 164.338 132.144 163.043 1.00 74.91 699 PHE B C 1
ATOM 8654 O O . PHE B 1 702 ? 163.772 132.426 161.970 1.00 74.91 699 PHE B O 1
ATOM 8662 N N . ASN B 1 703 ? 163.731 131.560 164.079 1.00 72.73 700 ASN B N 1
ATOM 8663 C CA . ASN B 1 703 ? 162.315 131.110 163.982 1.00 72.73 700 ASN B CA 1
ATOM 8664 C C . ASN B 1 703 ? 161.402 132.303 163.683 1.00 72.73 700 ASN B C 1
ATOM 8665 O O . ASN B 1 703 ? 160.496 132.149 162.842 1.00 72.73 700 ASN B O 1
ATOM 8670 N N . PHE B 1 704 ? 161.627 133.441 164.347 1.00 67.78 701 PHE B N 1
ATOM 8671 C CA . PHE B 1 704 ? 160.736 134.619 164.167 1.00 67.78 701 PHE B CA 1
ATOM 8672 C C . PHE B 1 704 ? 161.415 135.641 163.249 1.00 67.78 701 PHE B C 1
ATOM 8673 O O . PHE B 1 704 ? 160.845 136.729 163.051 1.00 67.78 701 PHE B O 1
ATOM 8681 N N . GLY B 1 705 ? 162.590 135.299 162.712 1.00 68.77 702 GLY B N 1
ATOM 8682 C CA . GLY B 1 705 ? 163.288 136.198 161.771 1.00 68.77 702 GLY B CA 1
ATOM 8683 C C . GLY B 1 705 ? 163.302 135.617 160.370 1.00 68.77 702 GLY B C 1
ATOM 8684 O O . GLY B 1 705 ? 163.913 136.241 159.479 1.00 68.77 702 GLY B O 1
ATOM 8685 N N . GLN B 1 706 ? 162.649 134.467 160.179 1.00 73.02 703 GLN B N 1
ATOM 8686 C CA . GLN B 1 706 ? 162.608 133.805 158.849 1.00 73.02 703 GLN B CA 1
ATOM 8687 C C . GLN B 1 706 ? 161.988 134.761 157.826 1.00 73.02 703 GLN B C 1
ATOM 8688 O O . GLN B 1 706 ? 162.522 134.849 156.703 1.00 73.02 703 GLN B O 1
ATOM 8694 N N . GLY B 1 707 ? 160.910 135.452 158.206 1.00 69.67 704 GLY B N 1
ATOM 8695 C CA . GLY B 1 707 ? 160.219 136.366 157.275 1.00 69.67 704 GLY B CA 1
ATOM 8696 C C . GLY B 1 707 ? 161.127 137.486 156.798 1.00 69.67 704 GLY B C 1
ATOM 8697 O O . GLY B 1 707 ? 161.117 137.773 155.585 1.00 69.67 704 GLY B O 1
ATOM 8698 N N . PHE B 1 708 ? 161.889 138.093 157.712 1.00 66.70 705 PHE B N 1
ATOM 8699 C CA . PHE B 1 708 ? 162.774 139.228 157.341 1.00 66.70 705 PHE B CA 1
ATOM 8700 C C . PHE B 1 708 ? 163.772 138.755 156.281 1.00 66.70 705 PHE B C 1
ATOM 8701 O O . PHE B 1 708 ? 164.091 139.537 155.365 1.00 66.70 705 PHE B O 1
ATOM 8709 N N . ILE B 1 709 ? 164.248 137.513 156.409 1.00 70.34 706 ILE B N 1
ATOM 8710 C CA . ILE B 1 709 ? 165.181 136.944 155.392 1.00 70.34 706 ILE B CA 1
ATOM 8711 C C . ILE B 1 709 ? 164.463 136.926 154.039 1.00 70.34 706 ILE B C 1
ATOM 8712 O O . ILE B 1 709 ? 165.021 137.480 153.071 1.00 70.34 706 ILE B O 1
ATOM 8717 N N . SER B 1 710 ? 163.273 136.321 153.982 1.00 72.22 707 SER B N 1
ATOM 8718 C CA . SER B 1 710 ? 162.524 136.268 152.730 1.00 72.22 707 SER B CA 1
ATOM 8719 C C . SER B 1 710 ? 162.252 137.662 152.190 1.00 72.22 707 SER B C 1
ATOM 8720 O O . SER B 1 710 ? 162.144 137.855 150.982 1.00 72.22 707 SER B O 1
ATOM 8723 N N . PHE B 1 711 ? 162.147 138.642 153.073 1.00 69.70 708 PHE B N 1
ATOM 8724 C CA . PHE B 1 711 ? 161.881 140.005 152.649 1.00 69.70 708 PHE B CA 1
ATOM 8725 C C . PHE B 1 711 ? 163.045 140.586 151.862 1.00 69.70 708 PHE B C 1
ATOM 8726 O O . PHE B 1 711 ? 162.861 141.046 150.735 1.00 69.70 708 PHE B O 1
ATOM 8734 N N . GLY B 1 712 ? 164.249 140.558 152.429 1.00 71.28 709 GLY B N 1
ATOM 8735 C CA . GLY B 1 712 ? 165.435 141.005 151.721 1.00 71.28 709 GLY B CA 1
ATOM 8736 C C . GLY B 1 712 ? 165.674 140.325 150.391 1.00 71.28 709 GLY B C 1
ATOM 8737 O O . GLY B 1 712 ? 166.332 140.902 149.524 1.00 71.28 709 GLY B O 1
ATOM 8738 N N . ILE B 1 713 ? 165.144 139.123 150.201 1.00 77.09 710 ILE B N 1
ATOM 8739 C CA . ILE B 1 713 ? 165.265 138.385 148.956 1.00 77.09 710 ILE B CA 1
ATOM 8740 C C . ILE B 1 713 ? 164.101 138.678 148.011 1.00 77.09 710 ILE B C 1
ATOM 8741 O O . ILE B 1 713 ? 164.302 138.863 146.815 1.00 77.09 710 ILE B O 1
ATOM 8746 N N . PHE B 1 714 ? 162.880 138.729 148.524 1.00 79.82 711 PHE B N 1
ATOM 8747 C CA . PHE B 1 714 ? 161.710 138.771 147.654 1.00 79.82 711 PHE B CA 1
ATOM 8748 C C . PHE B 1 714 ? 160.777 139.941 147.915 1.00 79.82 711 PHE B C 1
ATOM 8749 O O . PHE B 1 714 ? 159.763 140.057 147.230 1.00 79.82 711 PHE B O 1
ATOM 8757 N N . GLY B 1 715 ? 161.077 140.810 148.864 1.00 74.31 712 GLY B N 1
ATOM 8758 C CA . GLY B 1 715 ? 160.169 141.903 149.136 1.00 74.31 712 GLY B CA 1
ATOM 8759 C C . GLY B 1 715 ? 160.552 143.178 148.429 1.00 74.31 712 GLY B C 1
ATOM 8760 O O . GLY B 1 715 ? 159.725 144.063 148.230 1.00 74.31 712 GLY B O 1
ATOM 8761 N N . LEU B 1 716 ? 161.836 143.288 148.072 1.00 71.51 713 LEU B N 1
ATOM 8762 C CA . LEU B 1 716 ? 162.339 144.515 147.400 1.00 71.51 713 LEU B CA 1
ATOM 8763 C C . LEU B 1 716 ? 162.275 144.315 145.884 1.00 71.51 713 LEU B C 1
ATOM 8764 O O . LEU B 1 716 ? 162.438 145.308 145.150 1.00 71.51 713 LEU B O 1
ATOM 8769 N N . ASP B 1 717 ? 162.044 143.075 145.443 1.00 81.08 714 ASP B N 1
ATOM 8770 C CA . ASP B 1 717 ? 161.971 142.772 143.988 1.00 81.08 714 ASP B CA 1
ATOM 8771 C C . ASP B 1 717 ? 160.828 143.582 143.368 1.00 81.08 714 ASP B C 1
ATOM 8772 O O . ASP B 1 717 ? 159.751 143.653 143.992 1.00 81.08 714 ASP B O 1
ATOM 8777 N N . LYS B 1 718 ? 161.063 144.172 142.193 1.00 84.49 715 LYS B N 1
ATOM 8778 C CA . LYS B 1 718 ? 160.008 144.962 141.500 1.00 84.49 715 LYS B CA 1
ATOM 8779 C C . LYS B 1 718 ? 158.917 144.009 141.005 1.00 84.49 715 LYS B C 1
ATOM 8780 O O . LYS B 1 718 ? 159.268 142.938 140.470 1.00 84.49 715 LYS B O 1
ATOM 8782 N N . HIS B 1 719 ? 157.647 144.383 141.184 1.00 88.80 716 HIS B N 1
ATOM 8783 C CA . HIS B 1 719 ? 156.516 143.517 140.756 1.00 88.80 716 HIS B CA 1
ATOM 8784 C C . HIS B 1 719 ? 155.398 144.376 140.158 1.00 88.80 716 HIS B C 1
ATOM 8785 O O . HIS B 1 719 ? 155.187 145.499 140.657 1.00 88.80 716 HIS B O 1
ATOM 8792 N N . LEU B 1 720 ? 154.712 143.862 139.133 1.00 94.31 717 LEU B N 1
ATOM 8793 C CA . LEU B 1 720 ? 153.611 144.618 138.478 1.00 94.31 717 LEU B CA 1
ATOM 8794 C C . LEU B 1 720 ? 152.314 144.396 139.261 1.00 94.31 717 LEU B C 1
ATOM 8795 O O . LEU B 1 720 ? 151.520 143.526 138.853 1.00 94.31 717 LEU B O 1
ATOM 8797 N N . ILE B 1 721 ? 152.115 145.154 140.343 1.00 100.25 718 ILE B N 1
ATOM 8798 C CA . ILE B 1 721 ? 150.886 145.014 141.178 1.00 100.25 718 ILE B CA 1
ATOM 8799 C C . ILE B 1 721 ? 149.815 145.963 140.632 1.00 100.25 718 ILE B C 1
ATOM 8800 O O . ILE B 1 721 ? 149.929 147.180 140.874 1.00 100.25 718 ILE B O 1
ATOM 8802 N N . ILE B 1 722 ? 148.820 145.422 139.922 1.00 108.49 719 ILE B N 1
ATOM 8803 C CA . ILE B 1 722 ? 147.732 146.263 139.340 1.00 108.49 719 ILE B CA 1
ATOM 8804 C C . ILE B 1 722 ? 146.533 146.241 140.293 1.00 108.49 719 ILE B C 1
ATOM 8805 O O . ILE B 1 722 ? 145.808 145.227 140.305 1.00 108.49 719 ILE B O 1
ATOM 8807 N N . LEU B 1 723 ? 146.335 147.324 141.051 1.00 112.13 720 LEU B N 1
ATOM 8808 C CA . LEU B 1 723 ? 145.194 147.402 142.003 1.00 112.13 720 LEU B CA 1
ATOM 8809 C C . LEU B 1 723 ? 143.876 147.238 141.236 1.00 112.13 720 LEU B C 1
ATOM 8810 O O . LEU B 1 723 ? 143.036 146.434 141.685 1.00 112.13 720 LEU B O 1
ATOM 8812 N N . PRO B 1 724 ? 143.650 147.942 140.102 1.00 114.19 721 PRO B N 1
ATOM 8813 C CA . PRO B 1 724 ? 142.437 147.744 139.303 1.00 114.19 721 PRO B CA 1
ATOM 8814 C C . PRO B 1 724 ? 142.473 146.394 138.573 1.00 114.19 721 PRO B C 1
ATOM 8815 O O . PRO B 1 724 ? 143.568 145.887 138.402 1.00 114.19 721 PRO B O 1
#

InterPro domains:
  IPR000591 DEP domain [PF00610] (767-833)
  IPR000591 DEP domain [PS50186] (757-835)
  IPR000591 DEP domain [SM00049] (761-835)
  IPR004776 Membrane transport PIN-like [PF03547] (45-360)
  IPR036388 Winged helix-like DNA-binding domain superfamily [G3DSA:1.10.10.10] (746-866)
  IPR036390 Winged helix DNA-binding domain superfamily [SSF46785] (747-849)
  IPR037368 Integral membrane protein GPR155, DEP domain [cd04443] (751-833)
  IPR051832 Regulators of mTOR signaling and Rac activation [PTHR22829] (29-841)

Organism: Homo sapiens (NCBI:txid9606)

Nearest PDB structures (foldseek):
  8z8z-assembly1_B  TM=1.002E+00  e=5.073E-70  Homo sapiens
  8u54-assembly1_A  TM=9.766E-01  e=3.421E-58  Homo sapiens
  8u54-assembly1_B  TM=9.766E-01  e=4.298E-58  Homo sapiens
  8u5v-assembly1_A  TM=9.904E-01  e=2.879E-57  Homo sapiens
  8u5n-assembly1_A  TM=9.371E-01  e=7.604E-58  Homo sapiens

B-factor: mean 64.15, std 21.78, range [30.0, 119.72]